Protein AF-A0AAW1VZR8-F1 (afdb_monomer)

InterPro domains:
  IPR000595 Cyclic nucleotide-binding domain [PS50042] (434-506)
  IPR000595 Cyclic nucleotide-binding domain [PS50042] (720-788)
  IPR000595 Cyclic nucleotide-binding domain [SM00100] (434-556)
  IPR000595 Cyclic nucleotide-binding domain [SM00100] (720-854)
  IPR000595 Cyclic nucleotide-binding domain [cd00038] (434-544)
  IPR000595 Cyclic nucleotide-binding domain [cd00038] (720-800)
  IPR014710 RmlC-like jelly roll fold [G3DSA:2.60.120.10] (432-549)
  IPR014710 RmlC-like jelly roll fold [G3DSA:2.60.120.10] (579-689)
  IPR014710 RmlC-like jelly roll fold [G3DSA:2.60.120.10] (719-844)
  IPR018490 Cyclic nucleotide-binding domain superfamily [SSF51206] (364-543)
  IPR018490 Cyclic nucleotide-binding domain superfamily [SSF51206] (718-804)

Mean predicted aligned error: 23.06 Å

pLDDT: mean 70.45, std 16.55, range [26.25, 95.12]

Foldseek 3Di:
DDDDDDDDDDDDDDDDPPDDPVVCQCLAPPHPNVVVLLVVLLVLLLQLLLLLLLLLLQWFADPVQQAIDGLVVSLVVSVVSNVVSLVSLVVVLVSLVVNVVVVDDPVPPPPDPPPVVVVVCVVDLNVLSVLLSPCLSSVLSVVVVVPLLDDPDPVVVVVSVVVSVVSSVSSVVVSVVSVVVNCVVVPVPHDPLVVVLVVLVSVLLSQLQNLLSVLLNVLVVQLLVQLLVQQDVVQVGDNSPRHPVPPDDDDPCVSSCVLRPLVVDDVVSPDSFQNSVVVVVSQSNDSDPVSSRVVSSVVSSVCLCVLLPPGGGDPDPVRVVSSNVSNVNSVVSVCVSVVSVVVSVVVVVVVVVVVVLVVVLVVLLVVVLVVLQVVCQLFLADPVCSVVLSVQVSVCVNVVHDDDSVVSLVSDDPVVNVNSVCRGQLNLQCVQPLRVPFDSVLSVVQSVQWHKDKDFAFDWPADAQDFLFKKKQWSAAWKWKWAPPPDDTDIDTDRDHSDIAPCVLLLQLQDPQRAPGHDGGRITITGRGMIIITMRGSVNVVVSSVVCVVRSNVSCSDDPPVVVVCVVLCLLLVQQCVQPVRVPFDPVLSSLQSSQKDWDDDAWWDADAFAFLFKKKAFSDFWKWWAAVPDPDTDTHRIDDSQLLVCLLDPVNPPGGDGHHTTIGDDDGPIMIMHGSVSNNVSCVVVVVRSDDDDDDDDDDPQVVQLVVQLVLLCVADPLSVQFDSVLSSLQSSQWDKDWAWAFDWPAAFQDFDFKKKAWADFFWKWKAAPVDRPDIDIDDHSYIDDVQLVCQLLVCLLPHDDDDPGHDTHRTIMHGHPDPGGITIMIMHGSVSVNVSCNVVVVRSNVVPDADAPPVRHHDADDVLVLQCPLPLCVPPDSVLSVVQVVQKDKDKAFQAWPFDADDDDDDFRDRFKKKFWQAAWKWKDAPVDDPTDIDGHSDIDDNQLSVAQDPVGDGDGDRITIGTPGMTMIIMHTSVNVVVSVVVVVVVVVVVVPPDDDD

Structure (mmCIF, N/CA/C/O backbone):
data_AF-A0AAW1VZR8-F1
#
_entry.id   AF-A0AAW1VZR8-F1
#
loop_
_atom_site.group_PDB
_atom_site.id
_atom_site.type_symbol
_atom_site.label_atom_id
_atom_site.label_alt_id
_atom_site.label_comp_id
_atom_site.label_asym_id
_atom_site.label_entity_id
_atom_site.label_seq_id
_atom_site.pdbx_PDB_ins_code
_atom_site.Cartn_x
_atom_site.Cartn_y
_atom_site.Cartn_z
_atom_site.occupancy
_atom_site.B_iso_or_equiv
_atom_site.auth_seq_id
_atom_site.auth_comp_id
_atom_site.auth_asym_id
_atom_site.auth_atom_id
_atom_site.pdbx_PDB_model_num
ATOM 1 N N . MET A 1 1 ? -50.979 17.673 -40.458 1.00 34.03 1 MET A N 1
ATOM 2 C CA . MET A 1 1 ? -51.634 18.376 -41.581 1.00 34.03 1 MET A CA 1
ATOM 3 C C . MET A 1 1 ? -51.469 19.856 -41.299 1.00 34.03 1 MET A C 1
ATOM 5 O O . MET A 1 1 ? -51.836 20.254 -40.210 1.00 34.03 1 MET A O 1
ATOM 9 N N . GLU A 1 2 ? -50.855 20.705 -42.107 1.00 30.83 2 GLU A N 1
ATOM 10 C CA . GLU A 1 2 ? -50.305 20.604 -43.457 1.00 30.83 2 GLU A CA 1
ATOM 11 C C . GLU A 1 2 ? -49.361 21.805 -43.643 1.00 30.83 2 GLU A C 1
ATOM 13 O O . GLU A 1 2 ? -49.568 22.865 -43.055 1.00 30.83 2 GLU A O 1
ATOM 18 N N . ASN A 1 3 ? -48.310 21.601 -44.434 1.00 33.16 3 ASN A N 1
ATOM 19 C CA . ASN A 1 3 ? -47.405 22.632 -44.934 1.00 33.16 3 ASN A CA 1
ATOM 20 C C . ASN A 1 3 ? -48.135 23.608 -45.865 1.00 33.16 3 ASN A C 1
ATOM 22 O O . ASN A 1 3 ? -48.926 23.165 -46.692 1.00 33.16 3 ASN A O 1
ATOM 26 N N . SER A 1 4 ? -47.670 24.857 -45.921 1.00 28.09 4 SER A N 1
ATOM 27 C CA . SER A 1 4 ? -47.481 25.529 -47.214 1.00 28.09 4 SER A CA 1
ATOM 28 C C . SER A 1 4 ? -46.438 26.641 -47.109 1.00 28.09 4 SER A C 1
ATOM 30 O O . SER A 1 4 ? -46.613 27.627 -46.398 1.00 28.09 4 SER A O 1
ATOM 32 N N . ASN A 1 5 ? -45.345 26.418 -47.834 1.00 30.81 5 ASN A N 1
ATOM 33 C CA . ASN A 1 5 ? -44.202 27.294 -48.035 1.00 30.81 5 ASN A CA 1
ATOM 34 C C . ASN A 1 5 ? -44.531 28.535 -48.888 1.00 30.81 5 ASN A C 1
ATOM 36 O O . ASN A 1 5 ? -45.419 28.485 -49.735 1.00 30.81 5 ASN A O 1
ATOM 40 N N . ALA A 1 6 ? -43.632 29.524 -48.787 1.00 30.83 6 ALA A N 1
ATOM 41 C CA . ALA A 1 6 ? -42.816 30.062 -49.892 1.00 30.83 6 ALA A CA 1
ATOM 42 C C . ALA A 1 6 ? -42.961 31.556 -50.244 1.00 30.83 6 ALA A C 1
ATOM 44 O O . ALA A 1 6 ? -44.050 32.118 -50.255 1.00 30.83 6 ALA A O 1
ATOM 45 N N . VAL A 1 7 ? -41.804 32.070 -50.709 1.00 32.12 7 VAL A N 1
ATOM 46 C CA . VAL A 1 7 ? -41.515 33.281 -51.511 1.00 32.12 7 VAL A CA 1
ATOM 47 C C . VAL A 1 7 ? -41.115 34.511 -50.670 1.00 32.12 7 VAL A C 1
ATOM 49 O O . VAL A 1 7 ? -41.902 34.988 -49.870 1.00 32.12 7 VAL A O 1
ATOM 52 N N . ALA A 1 8 ? -39.926 35.121 -50.788 1.00 29.78 8 ALA A N 1
ATOM 53 C CA . ALA A 1 8 ? -38.744 34.917 -51.637 1.00 29.78 8 ALA A CA 1
ATOM 54 C C . ALA A 1 8 ? -37.544 35.711 -51.074 1.00 29.78 8 ALA A C 1
ATOM 56 O O . ALA A 1 8 ? -37.747 36.746 -50.445 1.00 29.78 8 ALA A O 1
ATOM 57 N N . ALA A 1 9 ? -36.318 35.266 -51.377 1.00 28.89 9 ALA A N 1
ATOM 58 C CA . ALA A 1 9 ? -35.322 36.040 -52.136 1.00 28.89 9 ALA A CA 1
ATOM 59 C C . ALA A 1 9 ? -33.967 35.305 -52.147 1.00 28.89 9 ALA A C 1
ATOM 61 O O . ALA A 1 9 ? -33.269 35.229 -51.138 1.00 28.89 9 ALA A O 1
ATOM 62 N N . ASP A 1 10 ? -33.632 34.768 -53.320 1.00 35.25 10 ASP A N 1
ATOM 63 C CA . ASP A 1 10 ? -32.289 34.368 -53.745 1.00 35.25 10 ASP A CA 1
ATOM 64 C C . ASP A 1 10 ? -31.290 35.534 -53.646 1.00 35.25 10 ASP A C 1
ATOM 66 O O . ASP A 1 10 ? -31.680 36.686 -53.830 1.00 35.25 10 ASP A O 1
ATOM 70 N N . VAL A 1 11 ? -29.997 35.223 -53.462 1.00 32.16 11 VAL A N 1
ATOM 71 C CA . VAL A 1 11 ? -28.903 35.592 -54.392 1.00 32.16 11 VAL A CA 1
ATOM 72 C C . VAL A 1 11 ? -27.517 35.244 -53.799 1.00 32.16 11 VAL A C 1
ATOM 74 O O . VAL A 1 11 ? -27.182 35.587 -52.669 1.00 32.16 11 VAL A O 1
ATOM 77 N N . HIS A 1 12 ? -26.696 34.620 -54.657 1.00 30.38 12 HIS A N 1
ATOM 78 C CA . HIS A 1 12 ? -25.251 34.335 -54.585 1.00 30.38 12 HIS A CA 1
ATOM 79 C C . HIS A 1 12 ? -24.745 33.054 -53.897 1.00 30.38 12 HIS A C 1
ATOM 81 O O . HIS A 1 12 ? -24.061 33.058 -52.876 1.00 30.38 12 HIS A O 1
ATOM 87 N N . ASN A 1 13 ? -24.900 31.955 -54.643 1.00 32.25 13 ASN A N 1
ATOM 88 C CA . ASN A 1 13 ? -23.915 30.877 -54.717 1.00 32.25 13 ASN A CA 1
ATOM 89 C C . ASN A 1 13 ? -22.553 31.418 -55.205 1.00 32.25 13 ASN A C 1
ATOM 91 O O . ASN A 1 13 ? -22.407 31.799 -56.366 1.00 32.25 13 ASN A O 1
ATOM 95 N N . SER A 1 14 ? -21.537 31.383 -54.340 1.00 29.50 14 SER A N 1
ATOM 96 C CA . SER A 1 14 ? -20.144 31.221 -54.766 1.00 29.50 14 SER A CA 1
ATOM 97 C C . SER A 1 14 ? -19.570 30.020 -54.024 1.00 29.50 14 SER A C 1
ATOM 99 O O . SER A 1 14 ? -19.666 29.914 -52.803 1.00 29.50 14 SER A O 1
ATOM 101 N N . SER A 1 15 ? -19.057 29.076 -54.802 1.00 34.62 15 SER A N 1
ATOM 102 C CA . SER A 1 15 ? -18.548 27.768 -54.410 1.00 34.62 15 SER A CA 1
ATOM 103 C C . SER A 1 15 ? -17.561 27.831 -53.239 1.00 34.62 15 SER A C 1
ATOM 105 O O . SER A 1 15 ? -16.357 28.029 -53.425 1.00 34.62 15 SER A O 1
ATOM 107 N N . THR A 1 16 ? -18.048 27.603 -52.023 1.00 33.75 16 THR A N 1
ATOM 108 C CA . THR A 1 16 ? -17.224 27.106 -50.927 1.00 33.75 16 THR A CA 1
ATOM 109 C C . THR A 1 16 ? -17.021 25.618 -51.183 1.00 33.75 16 THR A C 1
ATOM 111 O O . THR A 1 16 ? -17.922 24.809 -50.995 1.00 33.75 16 THR A O 1
ATOM 114 N N . THR A 1 17 ? -15.837 25.227 -51.653 1.00 37.62 17 THR A N 1
ATOM 115 C CA . THR A 1 17 ? -15.412 23.822 -51.622 1.00 37.62 17 THR A CA 1
ATOM 116 C C . THR A 1 17 ? -15.298 23.398 -50.158 1.00 37.62 17 THR A C 1
ATOM 118 O O . THR A 1 17 ? -14.231 23.477 -49.548 1.00 37.62 17 THR A O 1
ATOM 121 N N . SER A 1 18 ? -16.423 23.032 -49.546 1.00 47.91 18 SER A N 1
ATOM 122 C CA . SER A 1 18 ? -16.457 22.417 -48.230 1.00 47.91 18 SER A CA 1
ATOM 123 C C . SER A 1 18 ? -15.965 20.985 -48.383 1.00 47.91 18 SER A C 1
ATOM 125 O O . SER A 1 18 ? -16.643 20.143 -48.969 1.00 47.91 18 SER A O 1
ATOM 127 N N . TRP A 1 19 ? -14.755 20.736 -47.892 1.00 50.22 19 TRP A N 1
ATOM 128 C CA . TRP A 1 19 ? -14.135 19.415 -47.873 1.00 50.22 19 TRP A CA 1
ATOM 129 C C . TRP A 1 19 ? -15.021 18.379 -47.158 1.00 50.22 19 TRP A C 1
ATOM 131 O O . TRP A 1 19 ? -15.746 18.748 -46.226 1.00 50.22 19 TRP A O 1
ATOM 141 N N . PRO A 1 20 ? -14.965 17.098 -47.574 1.00 54.22 20 PRO A N 1
ATOM 142 C CA . PRO A 1 20 ? -15.845 16.049 -47.069 1.00 54.22 20 PRO A CA 1
ATOM 143 C C . PRO A 1 20 ? -15.761 15.919 -45.544 1.00 54.22 20 PRO A C 1
ATOM 145 O O . PRO A 1 20 ? -14.679 15.944 -44.955 1.00 54.22 20 PRO A O 1
ATOM 148 N N . THR A 1 21 ? -16.919 15.751 -44.907 1.00 55.41 21 THR A N 1
ATOM 149 C CA . THR A 1 21 ? -17.132 15.700 -43.449 1.00 55.41 21 THR A CA 1
ATOM 150 C C . THR A 1 21 ? -16.195 14.713 -42.743 1.00 55.41 21 THR A C 1
ATOM 152 O O . THR A 1 21 ? -15.630 15.044 -41.702 1.00 55.41 21 THR A O 1
ATOM 155 N N . ASN A 1 22 ? -15.913 13.572 -43.381 1.00 58.91 22 ASN A N 1
ATOM 156 C CA . ASN A 1 22 ? -15.004 12.527 -42.889 1.00 58.91 22 ASN A CA 1
ATOM 157 C C . ASN A 1 22 ? -13.574 13.035 -42.628 1.00 58.91 22 ASN A C 1
ATOM 159 O O . ASN A 1 22 ? -12.883 12.556 -41.733 1.00 58.91 22 ASN A O 1
ATOM 163 N N . MET A 1 23 ? -13.109 14.020 -43.400 1.00 60.16 23 MET A N 1
ATOM 164 C CA . MET A 1 23 ? -11.743 14.536 -43.307 1.00 60.16 23 MET A CA 1
ATOM 165 C C . MET A 1 23 ? -11.585 15.568 -42.180 1.00 60.16 23 MET A C 1
ATOM 167 O O . MET A 1 23 ? -10.492 15.744 -41.649 1.00 60.16 23 MET A O 1
ATOM 171 N N . LYS A 1 24 ? -12.675 16.232 -41.771 1.00 61.75 24 LYS A N 1
ATOM 172 C CA . LYS A 1 24 ? -12.692 17.082 -40.568 1.00 61.75 24 LYS A CA 1
ATOM 173 C C . LYS A 1 24 ? -12.657 16.252 -39.287 1.00 61.75 24 LYS A C 1
ATOM 175 O O . LYS A 1 24 ? -11.951 16.631 -38.363 1.00 61.75 24 LYS A O 1
ATOM 180 N N . GLU A 1 25 ? -13.368 15.129 -39.257 1.00 62.94 25 GLU A N 1
ATOM 181 C CA . GLU A 1 25 ? -13.402 14.222 -38.103 1.00 62.94 25 GLU A CA 1
ATOM 182 C C . GLU A 1 25 ? -12.061 13.495 -37.901 1.00 62.94 25 GLU A C 1
ATOM 184 O O . GLU A 1 25 ? -11.577 13.368 -36.778 1.00 62.94 25 GLU A O 1
ATOM 189 N N . LEU A 1 26 ? -11.397 13.104 -38.997 1.00 63.12 26 LEU A N 1
ATOM 190 C CA . LEU A 1 26 ? -10.086 12.450 -38.952 1.00 63.12 26 LEU A CA 1
ATOM 191 C C . LEU A 1 26 ? -8.970 13.366 -38.414 1.00 63.12 26 LEU A C 1
ATOM 193 O O . LEU A 1 26 ? -8.056 12.890 -37.748 1.00 63.12 26 LEU A O 1
ATOM 197 N N . VAL A 1 27 ? -9.024 14.673 -38.695 1.00 63.81 27 VAL A N 1
ATOM 198 C CA . VAL A 1 27 ? -7.948 15.630 -38.360 1.00 63.81 27 VAL A CA 1
ATOM 199 C C . VAL A 1 27 ? -8.321 16.548 -37.185 1.00 63.81 27 VAL A C 1
ATOM 201 O O . VAL A 1 27 ? -7.619 17.522 -36.901 1.00 63.81 27 VAL A O 1
ATOM 204 N N . ASP A 1 28 ? -9.400 16.233 -36.462 1.00 65.62 28 ASP A N 1
ATOM 205 C CA . ASP A 1 28 ? -9.748 16.935 -35.228 1.00 65.62 28 ASP A CA 1
ATOM 206 C C . ASP A 1 28 ? -8.616 16.753 -34.193 1.00 65.62 28 ASP A C 1
ATOM 208 O O . ASP A 1 28 ? -8.335 15.622 -33.778 1.00 65.62 28 ASP A O 1
ATOM 212 N N . PRO A 1 29 ? -7.950 17.834 -33.736 1.00 61.06 29 PRO A N 1
ATOM 213 C CA . PRO A 1 29 ? -6.903 17.744 -32.719 1.00 61.06 29 PRO A CA 1
ATOM 214 C C . PRO A 1 29 ? -7.406 17.214 -31.367 1.00 61.06 29 PRO A C 1
ATOM 216 O O . PRO A 1 29 ? -6.585 16.782 -30.554 1.00 61.06 29 PRO A O 1
ATOM 219 N N . LYS A 1 30 ? -8.722 17.244 -31.113 1.00 61.81 30 LYS A N 1
ATOM 220 C CA . LYS A 1 30 ? -9.366 16.636 -29.936 1.00 61.81 30 LYS A CA 1
ATOM 221 C C . LYS A 1 30 ? -9.884 15.216 -30.200 1.00 61.81 30 LYS A C 1
ATOM 223 O O . LYS A 1 30 ? -10.290 14.543 -29.254 1.00 61.81 30 LYS A O 1
ATOM 228 N N . GLY A 1 31 ? -9.851 14.758 -31.450 1.00 68.50 31 GLY A N 1
ATOM 229 C CA . GLY A 1 31 ? -10.267 13.420 -31.849 1.00 68.50 31 GLY A CA 1
ATOM 230 C C . GLY A 1 31 ? -9.248 12.330 -31.473 1.00 68.50 31 GLY A C 1
ATOM 231 O O . GLY A 1 31 ? -8.066 12.609 -31.251 1.00 68.50 31 GLY A O 1
ATOM 232 N N . PRO A 1 32 ? -9.664 11.050 -31.438 1.00 74.88 32 PRO A N 1
ATOM 233 C CA . PRO A 1 32 ? -8.808 9.927 -31.038 1.00 74.88 32 PRO A CA 1
ATOM 234 C C . PRO A 1 32 ? -7.734 9.554 -32.078 1.00 74.88 32 PRO A C 1
ATOM 236 O O . PRO A 1 32 ? -6.823 8.783 -31.767 1.00 74.88 32 PRO A O 1
ATOM 239 N N . PHE A 1 33 ? -7.831 10.064 -33.311 1.00 80.56 33 PHE A N 1
ATOM 240 C CA . PHE A 1 33 ? -6.929 9.712 -34.410 1.00 80.56 33 PHE A CA 1
ATOM 241 C C . PHE A 1 33 ? -5.548 10.366 -34.281 1.00 80.56 33 PHE A C 1
ATOM 243 O O . PHE A 1 33 ? -4.539 9.668 -34.353 1.00 80.56 33 PHE A O 1
ATOM 250 N N . ILE A 1 34 ? -5.479 11.680 -34.037 1.00 78.06 34 ILE A N 1
ATOM 251 C CA . ILE A 1 34 ? -4.213 12.433 -34.002 1.00 78.06 34 ILE A CA 1
ATOM 252 C C . ILE A 1 34 ? -3.221 11.895 -32.950 1.00 78.06 34 ILE A C 1
ATOM 254 O O . ILE A 1 34 ? -2.045 11.728 -33.283 1.00 78.06 34 ILE A O 1
ATOM 258 N N . PRO A 1 35 ? -3.630 11.553 -31.709 1.00 76.69 35 PRO A N 1
ATOM 259 C CA . PRO A 1 35 ? -2.732 10.920 -30.742 1.00 76.69 35 PRO A CA 1
ATOM 260 C C . PRO A 1 35 ? -2.163 9.579 -31.228 1.00 76.69 35 PRO A C 1
ATOM 262 O O . PRO A 1 35 ? -0.962 9.349 -31.094 1.00 76.69 35 PRO A O 1
ATOM 265 N N . LYS A 1 36 ? -2.991 8.724 -31.846 1.00 81.50 36 LYS A N 1
ATOM 266 C CA . LYS A 1 36 ? -2.551 7.436 -32.413 1.00 81.50 36 LYS A CA 1
ATOM 267 C C . LYS A 1 36 ? -1.612 7.637 -33.603 1.00 81.50 36 LYS A C 1
ATOM 269 O O . LYS A 1 36 ? -0.575 6.983 -33.678 1.00 81.50 36 LYS A O 1
ATOM 274 N N . TRP A 1 37 ? -1.933 8.577 -34.492 1.00 85.50 37 TRP A N 1
ATOM 275 C CA . TRP A 1 37 ? -1.085 8.939 -35.626 1.00 85.50 37 TRP A CA 1
ATOM 276 C C . TRP A 1 37 ? 0.295 9.425 -35.176 1.00 85.50 37 TRP A C 1
ATOM 278 O O . TRP A 1 37 ? 1.292 9.004 -35.748 1.00 85.50 37 TRP A O 1
ATOM 288 N N . ASN A 1 38 ? 0.387 10.236 -34.118 1.00 82.38 38 ASN A N 1
ATOM 289 C CA . ASN A 1 38 ? 1.678 10.701 -33.598 1.00 82.38 38 ASN A CA 1
ATOM 290 C C . ASN A 1 38 ? 2.590 9.543 -33.152 1.00 82.38 38 ASN A C 1
ATOM 292 O O . ASN A 1 38 ? 3.803 9.622 -33.338 1.00 82.38 38 ASN A O 1
ATOM 296 N N . VAL A 1 39 ? 2.024 8.462 -32.599 1.00 82.56 39 VAL A N 1
ATOM 297 C CA . VAL A 1 39 ? 2.783 7.248 -32.245 1.00 82.56 39 VAL A CA 1
ATOM 298 C C . VAL A 1 39 ? 3.240 6.511 -33.503 1.00 82.56 39 VAL A C 1
ATOM 300 O O . VAL A 1 39 ? 4.419 6.180 -33.619 1.00 82.56 39 VAL A O 1
ATOM 303 N N . VAL A 1 40 ? 2.342 6.306 -34.472 1.00 86.69 40 VAL A N 1
ATOM 304 C CA . VAL A 1 40 ? 2.679 5.681 -35.766 1.00 86.69 40 VAL A CA 1
ATOM 305 C C . VAL A 1 40 ? 3.770 6.475 -36.487 1.00 86.69 40 VAL A C 1
ATOM 307 O O . VAL A 1 40 ? 4.735 5.899 -36.982 1.00 86.69 40 VAL A O 1
ATOM 310 N N . PHE A 1 41 ? 3.667 7.802 -36.486 1.00 88.06 41 PHE A N 1
ATOM 311 C CA . PHE A 1 41 ? 4.651 8.697 -37.075 1.00 88.06 41 PHE A CA 1
ATOM 312 C C . PHE A 1 41 ? 6.000 8.630 -36.352 1.00 88.06 41 PHE A C 1
ATOM 314 O O . PHE A 1 41 ? 7.034 8.589 -37.014 1.00 88.06 41 PHE A O 1
ATOM 321 N N . LEU A 1 42 ? 6.021 8.557 -35.015 1.00 86.19 42 LEU A N 1
ATOM 322 C CA . LEU A 1 42 ? 7.261 8.368 -34.254 1.00 86.19 42 LEU A CA 1
ATOM 323 C C . LEU A 1 42 ? 7.951 7.051 -34.634 1.00 86.19 42 LEU A C 1
ATOM 325 O O . LEU A 1 42 ? 9.156 7.043 -34.882 1.00 86.19 42 LEU A O 1
ATOM 329 N N . VAL A 1 43 ? 7.193 5.957 -34.733 1.00 85.56 43 VAL A N 1
ATOM 330 C CA . VAL A 1 43 ? 7.713 4.655 -35.175 1.00 85.56 43 VAL A CA 1
ATOM 331 C C . VAL A 1 43 ? 8.248 4.744 -36.607 1.00 85.56 43 VAL A C 1
ATOM 333 O O . VAL A 1 43 ? 9.364 4.298 -36.867 1.00 85.56 43 VAL A O 1
ATOM 336 N N . ALA A 1 44 ? 7.525 5.397 -37.520 1.00 89.62 44 ALA A N 1
ATOM 337 C CA . ALA A 1 44 ? 7.989 5.627 -38.889 1.00 89.62 44 ALA A CA 1
ATOM 338 C C . ALA A 1 44 ? 9.285 6.461 -38.944 1.00 89.62 44 ALA A C 1
ATOM 340 O O . ALA A 1 44 ? 10.179 6.143 -39.728 1.00 89.62 44 ALA A O 1
ATOM 341 N N . CYS A 1 45 ? 9.436 7.478 -38.085 1.00 87.31 45 CYS A N 1
ATOM 342 C CA . CYS A 1 45 ? 10.682 8.242 -37.953 1.00 87.31 45 CYS A CA 1
ATOM 343 C C . CYS A 1 45 ? 11.852 7.347 -37.516 1.00 87.31 45 CYS A C 1
ATOM 345 O O . CYS A 1 45 ? 12.934 7.437 -38.093 1.00 87.31 45 CYS A O 1
ATOM 347 N N . LEU A 1 46 ? 11.638 6.473 -36.522 1.00 86.75 46 LEU A N 1
ATOM 348 C CA . LEU A 1 46 ? 12.660 5.539 -36.030 1.00 86.75 46 LEU A CA 1
ATOM 349 C C . LEU A 1 46 ? 13.103 4.564 -37.130 1.00 86.75 46 LEU A C 1
ATOM 351 O O . LEU A 1 46 ? 14.302 4.377 -37.334 1.00 86.75 46 LEU A O 1
ATOM 355 N N . PHE A 1 47 ? 12.150 4.001 -37.880 1.00 87.25 47 PHE A N 1
ATOM 356 C CA . PHE A 1 47 ? 12.450 3.146 -39.031 1.00 87.25 47 PHE A CA 1
ATOM 357 C C . PHE A 1 47 ? 13.184 3.902 -40.141 1.00 87.25 47 PHE A C 1
ATOM 359 O O . PHE A 1 47 ? 14.140 3.373 -40.695 1.00 87.25 47 PHE A O 1
ATOM 366 N N . SER A 1 48 ? 12.790 5.141 -40.444 1.00 86.75 48 SER A N 1
ATOM 367 C CA . SER A 1 48 ? 13.442 5.958 -41.478 1.00 86.75 48 SER A CA 1
ATOM 368 C C . SER A 1 48 ? 14.941 6.110 -41.222 1.00 86.75 48 SER A C 1
ATOM 370 O O . SER A 1 48 ? 15.763 5.860 -42.099 1.00 86.75 48 SER A O 1
ATOM 372 N N . VAL A 1 49 ? 15.292 6.441 -39.981 1.00 85.94 49 VAL A N 1
ATOM 373 C CA . VAL A 1 49 ? 16.676 6.659 -39.559 1.00 85.94 49 VAL A CA 1
ATOM 374 C C . VAL A 1 49 ? 17.475 5.346 -39.540 1.00 85.94 49 VAL A C 1
ATOM 376 O O . VAL A 1 49 ? 18.644 5.337 -39.910 1.00 85.94 49 VAL A O 1
ATOM 379 N N . LEU A 1 50 ? 16.843 4.217 -39.202 1.00 87.88 50 LEU A N 1
ATOM 380 C CA . LEU A 1 50 ? 17.465 2.888 -39.282 1.00 87.88 50 LEU A CA 1
ATOM 381 C C . LEU A 1 50 ? 17.764 2.444 -40.726 1.00 87.88 50 LEU A C 1
ATOM 383 O O . LEU A 1 50 ? 18.724 1.715 -40.950 1.00 87.88 50 LEU A O 1
ATOM 387 N N . LEU A 1 51 ? 16.944 2.854 -41.696 1.00 86.88 51 LEU A N 1
ATOM 388 C CA . LEU A 1 51 ? 17.039 2.419 -43.095 1.00 86.88 51 LEU A CA 1
ATOM 389 C C . LEU A 1 51 ? 18.048 3.225 -43.921 1.00 86.88 51 LEU A C 1
ATOM 391 O O . LEU A 1 51 ? 18.589 2.718 -44.901 1.00 86.88 51 LEU A O 1
ATOM 395 N N . ASP A 1 52 ? 18.333 4.467 -43.541 1.00 82.75 52 ASP A N 1
ATOM 396 C CA . ASP A 1 52 ? 19.236 5.355 -44.282 1.00 82.75 52 ASP A CA 1
ATOM 397 C C . ASP A 1 52 ? 20.643 4.796 -44.552 1.00 82.75 52 ASP A C 1
ATOM 399 O O . ASP A 1 52 ? 21.154 4.985 -45.662 1.00 82.75 52 ASP A O 1
ATOM 403 N N . PRO A 1 53 ? 21.290 4.068 -43.624 1.00 86.69 53 PRO A N 1
ATOM 404 C CA . PRO A 1 53 ? 22.603 3.497 -43.893 1.00 86.69 53 PRO A CA 1
ATOM 405 C C . PRO A 1 53 ? 22.594 2.402 -44.969 1.00 86.69 53 PRO A C 1
ATOM 407 O O . PRO A 1 53 ? 23.659 2.038 -45.461 1.00 86.69 53 PRO A O 1
ATOM 410 N N . PHE A 1 54 ? 21.429 1.901 -45.406 1.00 86.62 54 PHE A N 1
ATOM 411 C CA . PHE A 1 54 ? 21.341 0.906 -46.484 1.00 86.62 54 PHE A CA 1
ATOM 412 C C . PHE A 1 54 ? 21.964 1.436 -47.775 1.00 86.62 54 PHE A C 1
ATOM 414 O O . PHE A 1 54 ? 22.621 0.684 -48.495 1.00 86.62 54 PHE A O 1
ATOM 421 N N . PHE A 1 55 ? 21.842 2.742 -48.035 1.00 84.19 55 PHE A N 1
ATOM 422 C CA . PHE A 1 55 ? 22.442 3.366 -49.211 1.00 84.19 55 PHE A CA 1
ATOM 423 C C . PHE A 1 55 ? 23.980 3.298 -49.217 1.00 84.19 55 PHE A C 1
ATOM 425 O O . PHE A 1 55 ? 24.588 3.312 -50.289 1.00 84.19 55 PHE A O 1
ATOM 432 N N . LEU A 1 56 ? 24.611 3.180 -48.044 1.00 86.00 56 LEU A N 1
ATOM 433 C CA . LEU A 1 56 ? 26.064 3.055 -47.899 1.00 86.00 56 LEU A CA 1
ATOM 434 C C . LEU A 1 56 ? 26.573 1.639 -48.226 1.00 86.00 56 LEU A C 1
ATOM 436 O O . LEU A 1 56 ? 27.738 1.494 -48.583 1.00 86.00 56 LEU A O 1
ATOM 440 N N . TYR A 1 57 ? 25.705 0.620 -48.178 1.00 89.00 57 TYR A N 1
ATOM 441 C CA . TYR A 1 57 ? 26.027 -0.785 -48.489 1.00 89.00 57 TYR A CA 1
ATOM 442 C C . TYR A 1 57 ? 25.786 -1.187 -49.956 1.00 89.00 57 TYR A C 1
ATOM 444 O O . TYR A 1 57 ? 26.139 -2.299 -50.360 1.00 89.00 57 TYR A O 1
ATOM 452 N N . ILE A 1 58 ? 25.203 -0.288 -50.760 1.00 87.25 58 ILE A N 1
ATOM 453 C CA . ILE A 1 58 ? 24.948 -0.493 -52.196 1.00 87.25 58 ILE A CA 1
ATOM 454 C C . ILE A 1 58 ? 26.214 -0.792 -53.021 1.00 87.25 58 ILE A C 1
ATOM 456 O O . ILE A 1 58 ? 26.116 -1.627 -53.924 1.00 87.25 58 ILE A O 1
ATOM 460 N N . PRO A 1 59 ? 27.379 -0.145 -52.812 1.00 85.44 59 PRO A N 1
ATOM 461 C CA . PRO A 1 59 ? 28.530 -0.433 -53.648 1.00 85.44 59 PRO A CA 1
ATOM 462 C C . PRO A 1 59 ? 29.111 -1.795 -53.292 1.00 85.44 59 PRO A C 1
ATOM 464 O O . PRO A 1 59 ? 29.308 -2.123 -52.120 1.00 85.44 59 PRO A O 1
ATOM 467 N N . VAL A 1 60 ? 29.423 -2.563 -54.324 1.00 88.19 60 VAL A N 1
ATOM 468 C CA . VAL A 1 60 ? 30.028 -3.887 -54.221 1.00 88.19 60 VAL A CA 1
ATOM 469 C C . VAL A 1 60 ? 31.248 -3.921 -55.118 1.00 88.19 60 VAL A C 1
ATOM 471 O O . VAL A 1 60 ? 31.230 -3.425 -56.247 1.00 88.19 60 VAL A O 1
ATOM 474 N N . ILE A 1 61 ? 32.315 -4.511 -54.611 1.00 87.31 61 ILE A N 1
ATOM 475 C CA . ILE A 1 61 ? 33.538 -4.729 -55.364 1.00 87.31 61 ILE A CA 1
ATOM 476 C C . ILE A 1 61 ? 33.409 -6.028 -56.141 1.00 87.31 61 ILE A C 1
ATOM 478 O O . ILE A 1 61 ? 33.032 -7.060 -55.603 1.00 87.31 61 ILE A O 1
ATOM 482 N N . ASN A 1 62 ? 33.713 -5.983 -57.430 1.00 84.31 62 ASN A N 1
ATOM 483 C CA . ASN A 1 62 ? 34.034 -7.192 -58.160 1.00 84.31 62 ASN A CA 1
ATOM 484 C C . ASN A 1 62 ? 35.551 -7.365 -58.110 1.00 84.31 62 ASN A C 1
ATOM 486 O O . ASN A 1 62 ? 36.272 -6.559 -58.706 1.00 84.31 62 ASN A O 1
ATOM 490 N N . ASP A 1 63 ? 36.010 -8.368 -57.363 1.00 78.19 63 ASP A N 1
ATOM 491 C CA . ASP A 1 63 ? 37.437 -8.609 -57.185 1.00 78.19 63 ASP A CA 1
ATOM 492 C C . ASP A 1 63 ? 38.074 -9.152 -58.470 1.00 78.19 63 ASP A C 1
ATOM 494 O O . ASP A 1 63 ? 39.089 -8.619 -58.904 1.00 78.19 63 ASP A O 1
ATOM 498 N N . ASP A 1 64 ? 37.410 -10.071 -59.179 1.00 76.94 64 ASP A N 1
ATOM 499 C CA . ASP A 1 64 ? 37.932 -10.713 -60.398 1.00 76.94 64 ASP A CA 1
ATOM 500 C C . ASP A 1 64 ? 38.354 -9.715 -61.478 1.00 76.94 64 ASP A C 1
ATOM 502 O O . ASP A 1 64 ? 39.324 -9.925 -62.200 1.00 76.94 64 ASP A O 1
ATOM 506 N N . ILE A 1 65 ? 37.608 -8.615 -61.600 1.00 76.50 65 ILE A N 1
ATOM 507 C CA . ILE A 1 65 ? 37.845 -7.567 -62.597 1.00 76.50 65 ILE A CA 1
ATOM 508 C C . ILE A 1 65 ? 38.164 -6.207 -61.969 1.00 76.50 65 ILE A C 1
ATOM 510 O O . ILE A 1 65 ? 38.169 -5.211 -62.691 1.00 76.50 65 ILE A O 1
ATOM 514 N N . LYS A 1 66 ? 38.445 -6.150 -60.656 1.00 79.06 66 LYS A N 1
ATOM 515 C CA . LYS A 1 66 ? 38.810 -4.959 -59.851 1.00 79.06 66 LYS A CA 1
ATOM 516 C C . LYS A 1 66 ? 37.999 -3.707 -60.201 1.00 79.06 66 LYS A C 1
ATOM 518 O O . LYS A 1 66 ? 38.547 -2.662 -60.569 1.00 79.06 66 LYS A O 1
ATOM 523 N N . CYS A 1 67 ? 36.676 -3.813 -60.183 1.00 80.00 67 CYS A N 1
ATOM 524 C CA . CYS A 1 67 ? 35.776 -2.698 -60.488 1.00 80.00 67 CYS A CA 1
ATOM 525 C C . CYS A 1 67 ? 34.656 -2.580 -59.460 1.00 80.00 67 CYS A C 1
ATOM 527 O O . CYS A 1 67 ? 34.333 -3.527 -58.744 1.00 80.00 67 CYS A O 1
ATOM 529 N N . VAL A 1 68 ? 34.051 -1.396 -59.393 1.00 82.69 68 VAL A N 1
ATOM 530 C CA . VAL A 1 68 ? 32.906 -1.129 -58.521 1.00 82.69 68 VAL A CA 1
ATOM 531 C C . VAL A 1 68 ? 31.612 -1.354 -59.304 1.00 82.69 68 VAL A C 1
ATOM 533 O O . VAL A 1 68 ? 31.418 -0.789 -60.386 1.00 82.69 68 VAL A O 1
ATOM 536 N N . ARG A 1 69 ? 30.713 -2.166 -58.744 1.00 83.56 69 ARG A N 1
ATOM 537 C CA . ARG A 1 69 ? 29.328 -2.359 -59.201 1.00 83.56 69 ARG A CA 1
ATOM 538 C C . ARG A 1 69 ? 28.342 -1.924 -58.119 1.00 83.56 69 ARG A C 1
ATOM 540 O O . ARG A 1 69 ? 28.715 -1.739 -56.963 1.00 83.56 69 ARG A O 1
ATOM 547 N N . LEU A 1 70 ? 27.080 -1.756 -58.499 1.00 84.12 70 LEU A N 1
ATOM 548 C CA . LEU A 1 70 ? 25.993 -1.464 -57.566 1.00 84.12 70 LEU A CA 1
ATOM 549 C C . LEU A 1 70 ? 25.150 -2.718 -57.364 1.00 84.12 70 LEU A C 1
ATOM 551 O O . LEU A 1 70 ? 24.860 -3.435 -58.318 1.00 84.12 70 LEU A O 1
ATOM 555 N N . ASP A 1 71 ? 24.762 -2.971 -56.122 1.00 87.44 71 ASP A N 1
ATOM 556 C CA . ASP A 1 71 ? 23.789 -4.001 -55.782 1.00 87.44 71 ASP A CA 1
ATOM 557 C C . ASP A 1 71 ? 22.379 -3.498 -56.125 1.00 87.44 71 ASP A C 1
ATOM 559 O O . ASP A 1 71 ? 21.793 -2.697 -55.390 1.00 87.44 71 ASP A O 1
ATOM 563 N N . ASP A 1 72 ? 21.849 -3.918 -57.277 1.00 84.81 72 ASP A N 1
ATOM 564 C CA . ASP A 1 72 ? 20.547 -3.454 -57.770 1.00 84.81 72 ASP A CA 1
ATOM 565 C C . ASP A 1 72 ? 19.386 -3.872 -56.860 1.00 84.81 72 ASP A C 1
ATOM 567 O O . ASP A 1 72 ? 18.453 -3.090 -56.664 1.00 84.81 72 ASP A O 1
ATOM 571 N N . ASN A 1 73 ? 19.466 -5.049 -56.232 1.00 89.12 73 ASN A N 1
ATOM 572 C CA . ASN A 1 73 ? 18.437 -5.524 -55.307 1.00 89.12 73 ASN A CA 1
ATOM 573 C C . ASN A 1 73 ? 18.382 -4.637 -54.062 1.00 89.12 73 ASN A C 1
ATOM 575 O O . ASN A 1 73 ? 17.313 -4.147 -53.686 1.00 89.12 73 ASN A O 1
ATOM 579 N N . LEU A 1 74 ? 19.541 -4.373 -53.452 1.00 88.19 74 LEU A N 1
ATOM 580 C CA . LEU A 1 74 ? 19.629 -3.504 -52.281 1.00 88.19 74 LEU A CA 1
ATOM 581 C C . LEU A 1 74 ? 19.270 -2.053 -52.621 1.00 88.19 74 LEU A C 1
ATOM 583 O O . LEU A 1 74 ? 18.602 -1.384 -51.835 1.00 88.19 74 LEU A O 1
ATOM 587 N N . LYS A 1 75 ? 19.659 -1.569 -53.804 1.00 86.31 75 LYS A N 1
ATOM 588 C CA . LYS A 1 75 ? 19.303 -0.237 -54.309 1.00 86.31 75 LYS A CA 1
ATOM 589 C C . LYS A 1 75 ? 17.792 -0.073 -54.467 1.00 86.31 75 LYS A C 1
ATOM 591 O O . LYS A 1 75 ? 17.250 0.925 -53.995 1.00 86.31 75 LYS A O 1
ATOM 596 N N . ILE A 1 76 ? 17.112 -1.024 -55.111 1.00 87.00 76 ILE A N 1
ATOM 597 C CA . ILE A 1 76 ? 15.650 -0.991 -55.273 1.00 87.00 76 ILE A CA 1
ATOM 598 C C . ILE A 1 76 ? 14.979 -1.045 -53.899 1.00 87.00 76 ILE A C 1
ATOM 600 O O . ILE A 1 76 ? 14.129 -0.204 -53.609 1.00 87.00 76 ILE A O 1
ATOM 604 N N . ALA A 1 77 ? 15.399 -1.969 -53.030 1.00 89.25 77 ALA A N 1
ATOM 605 C CA . ALA A 1 77 ? 14.848 -2.099 -51.684 1.00 89.25 77 ALA A CA 1
ATOM 606 C C . ALA A 1 77 ? 15.010 -0.808 -50.863 1.00 89.25 77 ALA A C 1
ATOM 608 O O . ALA A 1 77 ? 14.037 -0.325 -50.284 1.00 89.25 77 ALA A O 1
ATOM 609 N N . ALA A 1 78 ? 16.204 -0.209 -50.858 1.00 87.44 78 ALA A N 1
ATOM 610 C CA . ALA A 1 78 ? 16.476 1.039 -50.150 1.00 87.44 78 ALA A CA 1
ATOM 611 C C . ALA A 1 78 ? 15.612 2.195 -50.676 1.00 87.44 78 ALA A C 1
ATOM 613 O O . ALA A 1 78 ? 15.056 2.945 -49.878 1.00 87.44 78 ALA A O 1
ATOM 614 N N . LEU A 1 79 ? 15.442 2.322 -51.998 1.00 86.62 79 LEU A N 1
ATOM 615 C CA . LEU A 1 79 ? 14.579 3.348 -52.594 1.00 86.62 79 LEU A CA 1
ATOM 616 C C . LEU A 1 79 ? 13.107 3.159 -52.207 1.00 86.62 79 LEU A C 1
ATOM 618 O O . LEU A 1 79 ? 12.475 4.120 -51.776 1.00 86.62 79 LEU A O 1
ATOM 622 N N . VAL A 1 80 ? 12.578 1.934 -52.300 1.00 89.19 80 VAL A N 1
ATOM 623 C CA . VAL A 1 80 ? 11.179 1.625 -51.952 1.00 89.19 80 VAL A CA 1
ATOM 624 C C . VAL A 1 80 ? 10.903 1.895 -50.473 1.00 89.19 80 VAL A C 1
ATOM 626 O O . VAL A 1 80 ? 9.958 2.613 -50.141 1.00 89.19 80 VAL A O 1
ATOM 629 N N . LEU A 1 81 ? 11.743 1.363 -49.579 1.00 88.50 81 LEU A N 1
ATOM 630 C CA . LEU A 1 81 ? 11.591 1.530 -48.130 1.00 88.50 81 LEU A CA 1
ATOM 631 C C . LEU A 1 81 ? 11.682 3.004 -47.724 1.00 88.50 81 LEU A C 1
ATOM 633 O O . LEU A 1 81 ? 10.903 3.482 -46.901 1.00 88.50 81 LEU A O 1
ATOM 637 N N . ARG A 1 82 ? 12.591 3.748 -48.352 1.00 86.12 82 ARG A N 1
ATOM 638 C CA . ARG A 1 82 ? 12.771 5.178 -48.115 1.00 86.12 82 ARG A CA 1
ATOM 639 C C . ARG A 1 82 ? 11.589 6.011 -48.617 1.00 86.12 82 ARG A C 1
ATOM 641 O O . ARG A 1 82 ? 11.149 6.913 -47.910 1.00 86.12 82 ARG A O 1
ATOM 648 N N . SER A 1 83 ? 11.043 5.706 -49.795 1.00 87.81 83 SER A N 1
ATOM 649 C CA . SER A 1 83 ? 9.830 6.364 -50.298 1.00 87.81 83 SER A CA 1
ATOM 650 C C . SER A 1 83 ? 8.624 6.117 -49.390 1.00 87.81 83 SER A C 1
ATOM 652 O O . SER A 1 83 ? 7.820 7.025 -49.182 1.00 87.81 83 SER A O 1
ATOM 654 N N . ALA A 1 84 ? 8.515 4.920 -48.804 1.00 88.88 84 ALA A N 1
ATOM 655 C CA . ALA A 1 84 ? 7.460 4.607 -47.844 1.00 88.88 84 ALA A CA 1
ATOM 656 C C . ALA A 1 84 ? 7.569 5.458 -46.566 1.00 88.88 84 ALA A C 1
ATOM 658 O O . ALA A 1 84 ? 6.561 5.991 -46.102 1.00 88.88 84 ALA A O 1
ATOM 659 N N . THR A 1 85 ? 8.775 5.651 -46.017 1.00 88.75 85 THR A N 1
ATOM 660 C CA . THR A 1 85 ? 8.947 6.512 -44.834 1.00 88.75 85 THR A CA 1
ATOM 661 C C . THR A 1 85 ? 8.761 7.993 -45.160 1.00 88.75 85 THR A C 1
ATOM 663 O O . THR A 1 85 ? 8.141 8.705 -44.371 1.00 88.75 85 THR A O 1
ATOM 666 N N . ASP A 1 86 ? 9.201 8.457 -46.334 1.00 88.06 86 ASP A N 1
ATOM 667 C CA . ASP A 1 86 ? 8.940 9.821 -46.822 1.00 88.06 86 ASP A CA 1
ATOM 668 C C . ASP A 1 86 ? 7.450 10.137 -46.919 1.00 88.06 86 ASP A C 1
ATOM 670 O O . ASP A 1 86 ? 7.018 11.223 -46.524 1.00 88.06 86 ASP A O 1
ATOM 674 N N . LEU A 1 87 ? 6.644 9.175 -47.375 1.00 90.38 87 LEU A N 1
ATOM 675 C CA . LEU A 1 87 ? 5.194 9.326 -47.413 1.00 90.38 87 LEU A CA 1
ATOM 676 C C . LEU A 1 87 ? 4.621 9.591 -46.013 1.00 90.38 87 LEU A C 1
ATOM 678 O O . LEU A 1 87 ? 3.763 10.459 -45.866 1.00 90.38 87 LEU A O 1
ATOM 682 N N . CYS A 1 88 ? 5.118 8.919 -44.971 1.00 89.56 88 CYS A N 1
ATOM 683 C CA . CYS A 1 88 ? 4.684 9.174 -43.594 1.00 89.56 88 CYS A CA 1
ATOM 684 C C . CYS A 1 88 ? 5.005 10.605 -43.132 1.00 89.56 88 CYS A C 1
ATOM 686 O O . CYS A 1 88 ? 4.174 11.229 -42.471 1.00 89.56 88 CYS A O 1
ATOM 688 N N . TYR A 1 89 ? 6.169 11.152 -43.496 1.00 87.62 89 TYR A N 1
ATOM 689 C CA . TYR A 1 89 ? 6.502 12.553 -43.216 1.00 87.62 89 TYR A CA 1
ATOM 690 C C . TYR A 1 89 ? 5.615 13.527 -43.992 1.00 87.62 89 TYR A C 1
ATOM 692 O O . TYR A 1 89 ? 5.130 14.493 -43.404 1.00 87.62 89 TYR A O 1
ATOM 700 N N . LEU A 1 90 ? 5.347 13.267 -45.274 1.00 89.44 90 LEU A N 1
ATOM 701 C CA . LEU A 1 90 ? 4.445 14.092 -46.083 1.00 89.44 90 LEU A CA 1
ATOM 702 C C . LEU A 1 90 ? 3.019 14.092 -45.521 1.00 89.44 90 LEU A C 1
ATOM 704 O O . LEU A 1 90 ? 2.419 15.157 -45.381 1.00 89.44 90 LEU A O 1
ATOM 708 N N . LEU A 1 91 ? 2.502 12.925 -45.127 1.00 88.25 91 LEU A N 1
ATOM 709 C CA . LEU A 1 91 ? 1.204 12.800 -44.458 1.00 88.25 91 LEU A CA 1
ATOM 710 C C . LEU A 1 91 ? 1.184 13.554 -43.123 1.00 88.25 91 LEU A C 1
ATOM 712 O O . LEU A 1 91 ? 0.209 14.227 -42.801 1.00 88.25 91 LEU A O 1
ATOM 716 N N . ASN A 1 92 ? 2.274 13.507 -42.359 1.00 87.12 92 ASN A N 1
ATOM 717 C CA . ASN A 1 92 ? 2.373 14.229 -41.096 1.00 87.12 92 ASN A CA 1
ATOM 718 C C . ASN A 1 92 ? 2.437 15.757 -41.280 1.00 87.12 92 ASN A C 1
ATOM 720 O O . ASN A 1 92 ? 1.793 16.490 -40.529 1.00 87.12 92 ASN A O 1
ATOM 724 N N . ILE A 1 93 ? 3.167 16.246 -42.288 1.00 85.56 93 ILE A N 1
ATOM 725 C CA . ILE A 1 93 ? 3.156 17.664 -42.684 1.00 85.56 93 ILE A CA 1
ATOM 726 C C . ILE A 1 93 ? 1.736 18.068 -43.091 1.00 85.56 93 ILE A C 1
ATOM 728 O O . ILE A 1 93 ? 1.233 19.093 -42.633 1.00 85.56 93 ILE A O 1
ATOM 732 N N . PHE A 1 94 ? 1.067 17.242 -43.897 1.00 84.38 94 PHE A N 1
ATOM 733 C CA . PHE A 1 94 ? -0.305 17.476 -44.332 1.00 84.38 94 PHE A CA 1
ATOM 734 C C . PHE A 1 94 ? -1.275 17.596 -43.149 1.00 84.38 94 PHE A C 1
ATOM 736 O O . PHE A 1 94 ? -2.009 18.581 -43.064 1.00 84.38 94 PHE A O 1
ATOM 743 N N . PHE A 1 95 ? -1.236 16.663 -42.190 1.00 81.06 95 PHE A N 1
ATOM 744 C CA . PHE A 1 95 ? -2.084 16.729 -40.996 1.00 81.06 95 PHE A CA 1
ATOM 745 C C . PHE A 1 95 ? -1.793 17.962 -40.129 1.00 81.06 95 PHE A C 1
ATOM 747 O O . PHE A 1 95 ? -2.733 18.589 -39.637 1.00 81.06 95 PHE A O 1
ATOM 754 N N . GLN A 1 96 ? -0.524 18.363 -39.978 1.00 76.81 96 GLN A N 1
ATOM 755 C CA . GLN A 1 96 ? -0.152 19.580 -39.242 1.00 76.81 96 GLN A CA 1
ATOM 756 C C . GLN A 1 96 ? -0.687 20.854 -39.914 1.00 76.81 96 GLN A C 1
ATOM 758 O O . GLN A 1 96 ? -1.268 21.707 -39.241 1.00 76.81 96 GLN A O 1
ATOM 763 N N . VAL A 1 97 ? -0.525 20.977 -41.235 1.00 76.44 97 VAL A N 1
ATOM 764 C CA . VAL A 1 97 ? -1.015 22.130 -42.011 1.00 76.44 97 VAL A CA 1
ATOM 765 C C . VAL A 1 97 ? -2.545 22.193 -41.983 1.00 76.44 97 VAL A C 1
ATOM 767 O O . VAL A 1 97 ? -3.121 23.266 -41.792 1.00 76.44 97 VAL A O 1
ATOM 770 N N . TYR A 1 98 ? -3.217 21.048 -42.111 1.00 72.25 98 TYR A N 1
ATOM 771 C CA . TYR A 1 98 ? -4.677 20.985 -42.121 1.00 72.25 98 TYR A CA 1
ATOM 772 C C . TYR A 1 98 ? -5.294 21.296 -40.750 1.00 72.25 98 TYR A C 1
ATOM 774 O O . TYR A 1 98 ? -6.220 22.102 -40.673 1.00 72.25 98 TYR A O 1
ATOM 782 N N . SER A 1 99 ? -4.756 20.734 -39.661 1.00 67.81 99 SER A N 1
ATOM 783 C CA . SER A 1 99 ? -5.226 21.007 -38.290 1.00 67.81 99 SER A CA 1
ATOM 784 C C . SER A 1 99 ? -5.133 22.497 -37.922 1.00 67.81 99 SER A C 1
ATOM 786 O O . SER A 1 99 ? -5.963 23.033 -37.184 1.00 67.81 99 SER A O 1
ATOM 788 N N . TYR A 1 100 ? -4.148 23.206 -38.480 1.00 64.62 100 TYR A N 1
ATOM 789 C CA . TYR A 1 100 ? -4.045 24.658 -38.348 1.00 64.62 100 TYR A CA 1
ATOM 790 C C . TYR A 1 100 ? -5.126 25.392 -39.156 1.00 64.62 100 TYR A C 1
ATOM 792 O O . TYR A 1 100 ? -5.758 26.319 -38.646 1.00 64.62 100 TYR A O 1
ATOM 800 N N . SER A 1 101 ? -5.396 24.943 -40.388 1.00 60.69 101 SER A N 1
ATOM 801 C CA . SER A 1 101 ? -6.434 25.522 -41.251 1.00 60.69 101 SER A CA 1
ATOM 802 C C . SER A 1 101 ? -7.843 25.423 -40.661 1.00 60.69 101 SER A C 1
ATOM 804 O O . SER A 1 101 ? -8.665 26.294 -40.933 1.00 60.69 101 SER A O 1
ATOM 806 N N . THR A 1 102 ? -8.150 24.386 -39.877 1.00 57.28 102 THR A N 1
ATOM 807 C CA . THR A 1 102 ? -9.481 24.183 -39.275 1.00 57.28 102 THR A CA 1
ATOM 808 C C . THR A 1 102 ? -9.721 24.997 -38.004 1.00 57.28 102 THR A C 1
ATOM 810 O O . THR A 1 102 ? -10.872 25.211 -37.637 1.00 57.28 102 THR A O 1
ATOM 813 N N . ASN A 1 103 ? -8.661 25.470 -37.339 1.00 53.50 103 ASN A N 1
ATOM 814 C CA . ASN A 1 103 ? -8.751 26.290 -36.122 1.00 53.50 103 ASN A CA 1
ATOM 815 C C . ASN A 1 103 ? -8.868 27.800 -36.401 1.00 53.50 103 ASN A C 1
ATOM 817 O O . ASN A 1 103 ? -9.060 28.579 -35.469 1.00 53.50 103 ASN A O 1
ATOM 821 N N . SER A 1 104 ? -8.746 28.226 -37.662 1.00 46.53 104 SER A N 1
ATOM 822 C CA . SER A 1 104 ? -8.840 29.630 -38.069 1.00 46.53 104 SER A CA 1
ATOM 823 C C . SER A 1 104 ? -10.165 29.902 -38.784 1.00 46.53 104 SER A C 1
ATOM 825 O O . SER A 1 104 ? -10.630 29.090 -39.584 1.00 46.53 104 SER A O 1
ATOM 827 N N . SER A 1 105 ? -10.799 31.042 -38.502 1.00 46.69 105 SER A N 1
ATOM 828 C CA . SER A 1 105 ? -12.054 31.426 -39.150 1.00 46.69 105 SER A CA 1
ATOM 829 C C . SER A 1 105 ? -11.848 31.641 -40.657 1.00 46.69 105 SER A C 1
ATOM 831 O O . SER A 1 105 ? -10.873 32.251 -41.101 1.00 46.69 105 SER A O 1
ATOM 833 N N . ALA A 1 106 ? -12.795 31.149 -41.463 1.00 50.59 106 ALA A N 1
ATOM 834 C CA . ALA A 1 106 ? -12.720 31.065 -42.927 1.00 50.59 106 ALA A CA 1
ATOM 835 C C . ALA A 1 106 ? -12.558 32.411 -43.677 1.00 50.59 106 ALA A C 1
ATOM 837 O O . ALA A 1 106 ? -12.440 32.412 -44.899 1.00 50.59 106 ALA A O 1
ATOM 838 N N . LEU A 1 107 ? -12.526 33.551 -42.980 1.00 43.22 107 LEU A N 1
ATOM 839 C CA . LEU A 1 107 ? -12.291 34.875 -43.564 1.00 43.22 107 LEU A CA 1
ATOM 840 C C . LEU A 1 107 ? -10.827 35.342 -43.418 1.00 43.22 107 LEU A C 1
ATOM 842 O O . LEU A 1 107 ? -10.352 36.138 -44.223 1.00 43.22 107 LEU A O 1
ATOM 846 N N . HIS A 1 108 ? -10.079 34.818 -42.438 1.00 38.34 108 HIS A N 1
ATOM 847 C CA . HIS A 1 108 ? -8.712 35.266 -42.135 1.00 38.34 108 HIS A CA 1
ATOM 848 C C . HIS A 1 108 ? -7.633 34.599 -43.010 1.00 38.34 108 HIS A C 1
ATOM 850 O O . HIS A 1 108 ? -6.569 35.176 -43.226 1.00 38.34 108 HIS A O 1
ATOM 856 N N . TRP A 1 109 ? -7.902 33.412 -43.569 1.00 44.31 109 TRP A N 1
ATOM 857 C CA . TRP A 1 109 ? -6.929 32.682 -44.400 1.00 44.31 109 TRP A CA 1
ATOM 858 C C . TRP A 1 109 ? -6.645 33.354 -45.755 1.00 44.31 109 TRP A C 1
ATOM 860 O O . TRP A 1 109 ? -5.576 33.148 -46.321 1.00 44.31 109 TRP A O 1
ATOM 870 N N . ARG A 1 110 ? -7.579 34.167 -46.276 1.00 41.38 110 ARG A N 1
ATOM 871 C CA . ARG A 1 110 ? -7.481 34.785 -47.613 1.00 41.38 110 ARG A CA 1
ATOM 872 C C . ARG A 1 110 ? -6.634 36.063 -47.669 1.00 41.38 110 ARG A C 1
ATOM 874 O O . ARG A 1 110 ? -6.198 36.425 -48.754 1.00 41.38 110 ARG A O 1
ATOM 881 N N . ILE A 1 111 ? -6.406 36.745 -46.541 1.00 47.91 111 ILE A N 1
ATOM 882 C CA . ILE A 1 111 ? -5.854 38.120 -46.520 1.00 47.91 111 ILE A CA 1
ATOM 883 C C . ILE A 1 111 ? -4.381 38.175 -46.047 1.00 47.91 111 ILE A C 1
ATOM 885 O O . ILE A 1 111 ? -3.690 39.158 -46.291 1.00 47.91 111 ILE A O 1
ATOM 889 N N . SER A 1 112 ? -3.837 37.118 -45.431 1.00 40.38 112 SER A N 1
ATOM 890 C CA . SER A 1 112 ? -2.500 37.137 -44.800 1.00 40.38 112 SER A CA 1
ATOM 891 C C . SER A 1 112 ? -1.574 36.037 -45.344 1.00 40.38 112 SER A C 1
ATOM 893 O O . SER A 1 112 ? -1.227 35.088 -44.646 1.00 40.38 112 SER A O 1
ATOM 895 N N . LEU A 1 113 ? -1.194 36.124 -46.623 1.00 48.22 113 LEU A N 1
ATOM 896 C CA . LEU A 1 113 ? -0.556 34.999 -47.327 1.00 48.22 113 LEU A CA 1
ATOM 897 C C . LEU A 1 113 ? 0.976 34.876 -47.164 1.00 48.22 113 LEU A C 1
ATOM 899 O O . LEU A 1 113 ? 1.526 33.898 -47.646 1.00 48.22 113 LEU A O 1
ATOM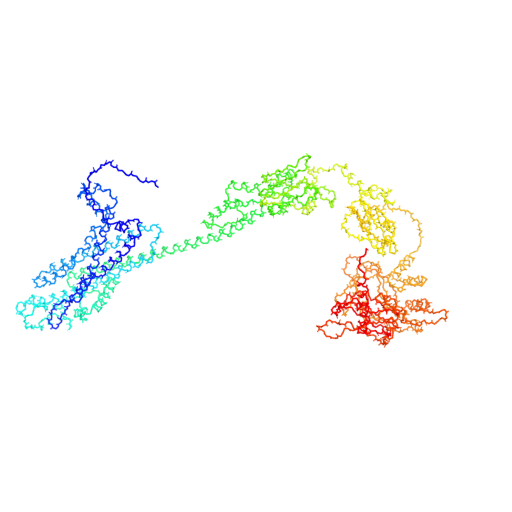 903 N N . LEU A 1 114 ? 1.708 35.786 -46.502 1.00 45.16 114 LEU A N 1
ATOM 904 C CA . LEU A 1 114 ? 3.180 35.634 -46.391 1.00 45.16 114 LEU A CA 1
ATOM 905 C C . LEU A 1 114 ? 3.797 35.806 -44.986 1.00 45.16 114 LEU A C 1
ATOM 907 O O . LEU A 1 114 ? 4.616 34.962 -44.620 1.00 45.16 114 LEU A O 1
ATOM 911 N N . PRO A 1 115 ? 3.424 36.785 -44.137 1.00 48.16 115 PRO A N 1
ATOM 912 C CA . PRO A 1 115 ? 4.122 36.965 -42.855 1.00 48.16 115 PRO A CA 1
ATOM 913 C C . PRO A 1 115 ? 3.713 35.945 -41.774 1.00 48.16 115 PRO A C 1
ATOM 915 O O . PRO A 1 115 ? 4.549 35.472 -41.004 1.00 48.16 115 PRO A O 1
ATOM 918 N N . ASN A 1 116 ? 2.430 35.559 -41.727 1.00 46.03 116 ASN A N 1
ATOM 919 C CA . ASN A 1 116 ? 1.895 34.690 -40.669 1.00 46.03 116 ASN A CA 1
ATOM 920 C C . ASN A 1 116 ? 2.154 33.193 -40.901 1.00 46.03 116 ASN A C 1
ATOM 922 O O . ASN A 1 116 ? 2.251 32.440 -39.930 1.00 46.03 116 ASN A O 1
ATOM 926 N N . ILE A 1 117 ? 2.344 32.756 -42.150 1.00 49.47 117 ILE A N 1
ATOM 927 C CA . ILE A 1 117 ? 2.757 31.377 -42.460 1.00 49.47 117 ILE A CA 1
ATOM 928 C C . ILE A 1 117 ? 4.197 31.148 -41.992 1.00 49.47 117 ILE A C 1
ATOM 930 O O . ILE A 1 117 ? 4.459 30.137 -41.350 1.00 49.47 117 ILE A O 1
ATOM 934 N N . ALA A 1 118 ? 5.107 32.107 -42.197 1.00 49.62 118 ALA A N 1
ATOM 935 C CA . ALA A 1 118 ? 6.493 32.004 -41.735 1.00 49.62 118 ALA A CA 1
ATOM 936 C C . ALA A 1 118 ? 6.595 31.894 -40.200 1.00 49.62 118 ALA A C 1
ATOM 938 O O . ALA A 1 118 ? 7.293 31.023 -39.684 1.00 49.62 118 ALA A O 1
ATOM 939 N N . ASN A 1 119 ? 5.831 32.706 -39.462 1.00 47.16 119 ASN A N 1
ATOM 940 C CA . ASN A 1 119 ? 5.821 32.684 -37.993 1.00 47.16 119 ASN A CA 1
ATOM 941 C C . ASN A 1 119 ? 5.156 31.406 -37.420 1.00 47.16 119 ASN A C 1
ATOM 943 O O . ASN A 1 119 ? 5.525 30.911 -36.354 1.00 47.16 119 ASN A O 1
ATOM 947 N N . THR A 1 120 ? 4.213 30.813 -38.161 1.00 48.84 120 THR A N 1
ATOM 948 C CA . THR A 1 120 ? 3.536 29.549 -37.809 1.00 48.84 120 THR A CA 1
ATOM 949 C C . THR A 1 120 ? 4.364 28.313 -38.189 1.00 48.84 120 THR A C 1
ATOM 951 O O . THR A 1 120 ? 4.404 27.340 -37.431 1.00 48.84 120 THR A O 1
ATOM 954 N N . MET A 1 121 ? 5.096 28.368 -39.307 1.00 50.59 121 MET A N 1
ATOM 955 C CA . MET A 1 121 ? 6.115 27.384 -39.693 1.00 50.59 121 MET A CA 1
ATOM 956 C C . MET A 1 121 ? 7.304 27.373 -38.734 1.00 50.59 121 MET A C 1
ATOM 958 O O . MET A 1 121 ? 7.920 26.329 -38.565 1.00 50.59 121 MET A O 1
ATOM 962 N N . TRP A 1 122 ? 7.603 28.503 -38.087 1.00 45.12 122 TRP A N 1
ATOM 963 C CA . TRP A 1 122 ? 8.635 28.602 -37.052 1.00 45.12 122 TRP A CA 1
ATOM 964 C C . TRP A 1 122 ? 8.171 28.051 -35.692 1.00 45.12 122 TRP A C 1
ATOM 966 O O . TRP A 1 122 ? 8.976 27.537 -34.918 1.00 45.12 122 TRP A O 1
ATOM 976 N N . ARG A 1 123 ? 6.864 28.126 -35.390 1.00 52.31 123 ARG A N 1
ATOM 977 C CA . ARG A 1 123 ? 6.260 27.535 -34.177 1.00 52.31 123 ARG A CA 1
ATOM 978 C C . ARG A 1 123 ? 5.951 26.037 -34.300 1.00 52.31 123 ARG A C 1
ATOM 980 O O . ARG A 1 123 ? 5.808 25.379 -33.273 1.00 52.31 123 ARG A O 1
ATOM 987 N N . SER A 1 124 ? 5.861 25.506 -35.520 1.00 62.16 124 SER A N 1
ATOM 988 C CA . SER A 1 124 ? 5.589 24.090 -35.813 1.00 62.16 124 SER A CA 1
ATOM 989 C C . SER A 1 124 ? 6.860 23.384 -36.297 1.00 62.16 124 SER A C 1
ATOM 991 O O . SER A 1 124 ? 7.729 24.003 -36.895 1.00 62.16 124 SER A O 1
ATOM 993 N N . TYR A 1 125 ? 6.986 22.068 -36.113 1.00 75.56 125 TYR A N 1
ATOM 994 C CA . TYR A 1 125 ? 8.178 21.312 -36.545 1.00 75.56 125 TYR A CA 1
ATOM 995 C C . TYR A 1 125 ? 8.253 21.051 -38.063 1.00 75.56 125 TYR A C 1
ATOM 997 O O . TYR A 1 125 ? 9.031 20.214 -38.517 1.00 75.56 125 TYR A O 1
ATOM 1005 N N . ILE A 1 126 ? 7.473 21.792 -38.854 1.00 79.50 126 ILE A N 1
ATOM 1006 C CA . ILE A 1 126 ? 7.280 21.584 -40.292 1.00 79.50 126 ILE A CA 1
ATOM 1007 C C . ILE A 1 126 ? 8.580 21.823 -41.070 1.00 79.50 126 ILE A C 1
ATOM 1009 O O . ILE A 1 126 ? 8.883 21.064 -41.980 1.00 79.50 126 ILE A O 1
ATOM 1013 N N . LEU A 1 127 ? 9.386 22.831 -40.711 1.00 80.06 127 LEU A N 1
ATOM 1014 C CA . LEU A 1 127 ? 10.659 23.089 -41.401 1.00 80.06 127 LEU A CA 1
ATOM 1015 C C . LEU A 1 127 ? 11.650 21.927 -41.227 1.00 80.06 127 LEU A C 1
ATOM 1017 O O . LEU A 1 127 ? 12.352 21.560 -42.163 1.00 80.06 127 LEU A O 1
ATOM 1021 N N . ILE A 1 128 ? 11.661 21.312 -40.045 1.00 83.75 128 ILE A N 1
ATOM 1022 C CA . ILE A 1 128 ? 12.495 20.142 -39.751 1.00 83.75 128 ILE A CA 1
ATOM 1023 C C . ILE A 1 128 ? 11.963 18.920 -40.506 1.00 83.75 128 ILE A C 1
ATOM 1025 O O . ILE A 1 128 ? 12.758 18.178 -41.074 1.00 83.75 128 ILE A O 1
ATOM 1029 N N . ASP A 1 129 ? 10.638 18.746 -40.570 1.00 84.19 129 ASP A N 1
ATOM 1030 C CA . ASP A 1 129 ? 10.000 17.691 -41.367 1.00 84.19 129 ASP A CA 1
ATOM 1031 C C . ASP A 1 129 ? 10.320 17.838 -42.865 1.00 84.19 129 ASP A C 1
ATOM 1033 O O . ASP A 1 129 ? 10.673 16.858 -43.515 1.00 84.19 129 ASP A O 1
ATOM 1037 N N . ILE A 1 130 ? 10.286 19.058 -43.409 1.00 86.31 130 ILE A N 1
ATOM 1038 C CA . ILE A 1 130 ? 10.665 19.332 -44.803 1.00 86.31 130 ILE A CA 1
ATOM 1039 C C . ILE A 1 130 ? 12.139 18.986 -45.033 1.00 86.31 130 ILE A C 1
ATOM 1041 O O . ILE A 1 130 ? 12.451 18.259 -45.973 1.00 86.31 130 ILE A O 1
ATOM 1045 N N . LEU A 1 131 ? 13.044 19.452 -44.163 1.00 85.94 131 LEU A N 1
ATOM 1046 C CA . LEU A 1 131 ? 14.475 19.135 -44.258 1.00 85.94 131 LEU A CA 1
ATOM 1047 C C . LEU A 1 131 ? 14.750 17.626 -44.145 1.00 85.94 131 LEU A C 1
ATOM 1049 O O . LEU A 1 131 ? 15.666 17.125 -44.798 1.00 85.94 131 LEU A O 1
ATOM 1053 N N . ALA A 1 132 ? 13.961 16.903 -43.346 1.00 84.62 132 ALA A N 1
ATOM 1054 C CA . ALA A 1 132 ? 14.050 15.455 -43.189 1.00 84.62 132 ALA A CA 1
ATOM 1055 C C . ALA A 1 132 ? 13.619 14.696 -44.458 1.00 84.62 132 ALA A C 1
ATOM 1057 O O . ALA A 1 132 ? 14.284 13.723 -44.823 1.00 84.62 132 ALA A O 1
ATOM 1058 N N . VAL A 1 133 ? 12.561 15.152 -45.138 1.00 86.69 133 VAL A N 1
ATOM 1059 C CA . VAL A 1 133 ? 12.001 14.520 -46.351 1.00 86.69 133 VAL A CA 1
ATOM 1060 C C . VAL A 1 133 ? 12.898 14.674 -47.572 1.00 86.69 133 VAL A C 1
ATOM 1062 O O . VAL A 1 133 ? 12.867 13.821 -48.458 1.00 86.69 133 VAL A O 1
ATOM 1065 N N . LEU A 1 134 ? 13.706 15.739 -47.640 1.00 83.50 134 LEU A N 1
ATOM 1066 C CA . LEU A 1 134 ? 14.532 16.019 -48.815 1.00 83.50 134 LEU A CA 1
ATOM 1067 C C . LEU A 1 134 ? 15.317 14.766 -49.250 1.00 83.50 134 LEU A C 1
ATOM 1069 O O . LEU A 1 134 ? 16.092 14.224 -48.450 1.00 83.50 134 LEU A O 1
ATOM 1073 N N . PRO A 1 135 ? 15.171 14.312 -50.514 1.00 73.31 135 PRO A N 1
ATOM 1074 C CA . PRO A 1 135 ? 15.769 13.069 -50.987 1.00 73.31 135 PRO A CA 1
ATOM 1075 C C . PRO A 1 135 ? 17.264 13.226 -51.303 1.00 73.31 135 PRO A C 1
ATOM 1077 O O . PRO A 1 135 ? 17.802 12.631 -52.235 1.00 73.31 135 PRO A O 1
ATOM 1080 N N . ILE A 1 136 ? 17.943 14.090 -50.552 1.00 71.31 136 ILE A N 1
ATOM 1081 C CA . ILE A 1 136 ? 19.318 14.495 -50.799 1.00 71.31 136 ILE A CA 1
ATOM 1082 C C . ILE A 1 136 ? 20.270 13.302 -50.668 1.00 71.31 136 ILE A C 1
ATOM 1084 O O . ILE A 1 136 ? 21.061 13.130 -51.586 1.00 71.31 136 ILE A O 1
ATOM 1088 N N . PRO A 1 137 ? 20.167 12.401 -49.671 1.00 64.12 137 PRO A N 1
ATOM 1089 C CA . PRO A 1 137 ? 20.975 11.181 -49.649 1.00 64.12 137 PRO A CA 1
ATOM 1090 C C . PRO A 1 137 ? 20.725 10.262 -50.855 1.00 64.12 137 PRO A C 1
ATOM 1092 O O . PRO A 1 137 ? 21.687 9.777 -51.443 1.00 64.12 137 PRO A O 1
ATOM 1095 N N . GLN A 1 138 ? 19.466 10.074 -51.282 1.00 72.31 138 GLN A N 1
ATOM 1096 C CA . GLN A 1 138 ? 19.138 9.233 -52.445 1.00 72.31 138 GLN A CA 1
ATOM 1097 C C . GLN A 1 138 ? 19.741 9.802 -53.736 1.00 72.31 138 GLN A C 1
ATOM 1099 O O . GLN A 1 138 ? 20.398 9.090 -54.494 1.00 72.31 138 GLN A O 1
ATOM 1104 N N . ILE A 1 139 ? 19.554 11.102 -53.968 1.00 73.31 139 ILE A N 1
ATOM 1105 C CA . ILE A 1 139 ? 20.046 11.797 -55.158 1.00 73.31 139 ILE A CA 1
ATOM 1106 C C . ILE A 1 139 ? 21.571 11.899 -55.123 1.00 73.31 139 ILE A C 1
ATOM 1108 O O . ILE A 1 139 ? 22.221 11.607 -56.120 1.00 73.31 139 ILE A O 1
ATOM 1112 N N . ILE A 1 140 ? 22.160 12.268 -53.983 1.00 68.50 140 ILE A N 1
ATOM 1113 C CA . ILE A 1 140 ? 23.611 12.390 -53.838 1.00 68.50 140 ILE A CA 1
ATOM 1114 C C . ILE A 1 140 ? 24.272 11.046 -54.027 1.00 68.50 140 ILE A C 1
ATOM 1116 O O . ILE A 1 140 ? 25.232 11.013 -54.769 1.00 68.50 140 ILE A O 1
ATOM 1120 N N . ILE A 1 141 ? 23.790 9.954 -53.437 1.00 66.19 141 ILE A N 1
ATOM 1121 C CA . ILE A 1 141 ? 24.446 8.647 -53.569 1.00 66.19 141 ILE A CA 1
ATOM 1122 C C . ILE A 1 141 ? 24.335 8.133 -55.014 1.00 66.19 141 ILE A C 1
ATOM 1124 O O . ILE A 1 141 ? 25.330 7.676 -55.571 1.00 66.19 141 ILE A O 1
ATOM 1128 N N . LEU A 1 142 ? 23.191 8.315 -55.685 1.00 67.06 142 LEU A N 1
ATOM 1129 C CA . LEU A 1 142 ? 23.028 7.958 -57.104 1.00 67.06 142 LEU A CA 1
ATOM 1130 C C . LEU A 1 142 ? 23.888 8.825 -58.046 1.00 67.06 142 LEU A C 1
ATOM 1132 O O . LEU A 1 142 ? 24.564 8.294 -58.929 1.00 67.06 142 LEU A O 1
ATOM 1136 N N . ILE A 1 143 ? 23.919 10.146 -57.840 1.00 65.81 143 ILE A N 1
ATOM 1137 C CA . ILE A 1 143 ? 24.771 11.078 -58.602 1.00 65.81 143 ILE A CA 1
ATOM 1138 C C . ILE A 1 143 ? 26.250 10.860 -58.269 1.00 65.81 143 ILE A C 1
ATOM 1140 O O . ILE A 1 143 ? 27.101 10.985 -59.146 1.00 65.81 143 ILE A O 1
ATOM 1144 N N . PHE A 1 144 ? 26.576 10.526 -57.022 1.00 61.00 144 PHE A N 1
ATOM 1145 C CA . PHE A 1 144 ? 27.929 10.269 -56.539 1.00 61.00 144 PHE A CA 1
ATOM 1146 C C . PHE A 1 144 ? 28.556 9.118 -57.308 1.00 61.00 144 PHE A C 1
ATOM 1148 O O . PHE A 1 144 ? 29.656 9.293 -57.820 1.00 61.00 144 PHE A O 1
ATOM 1155 N N . TYR A 1 145 ? 27.853 7.998 -57.492 1.00 59.69 145 TYR A N 1
ATOM 1156 C CA . TYR A 1 145 ? 28.361 6.903 -58.326 1.00 59.69 145 TYR A CA 1
ATOM 1157 C C . TYR A 1 145 ? 28.558 7.320 -59.781 1.00 59.69 145 TYR A C 1
ATOM 1159 O O . TYR A 1 145 ? 29.594 7.020 -60.371 1.00 59.69 145 TYR A O 1
ATOM 1167 N N . PHE A 1 146 ? 27.624 8.093 -60.338 1.00 57.75 146 PHE A N 1
ATOM 1168 C CA . PHE A 1 146 ? 27.755 8.602 -61.703 1.00 57.75 146 PHE A CA 1
ATOM 1169 C C . PHE A 1 146 ? 28.934 9.583 -61.861 1.00 57.75 146 PHE A C 1
ATOM 1171 O O . PHE A 1 146 ? 29.588 9.605 -62.899 1.00 57.75 146 PHE A O 1
ATOM 1178 N N . LYS A 1 147 ? 29.245 10.379 -60.829 1.00 52.69 147 LYS A N 1
ATOM 1179 C CA . LYS A 1 147 ? 30.297 11.414 -60.832 1.00 52.69 147 LYS A CA 1
ATOM 1180 C C . LYS A 1 147 ? 31.665 10.897 -60.373 1.00 52.69 147 LYS A C 1
ATOM 1182 O O . LYS A 1 147 ? 32.697 11.427 -60.794 1.00 52.69 147 LYS A O 1
ATOM 1187 N N . MET A 1 148 ? 31.707 9.821 -59.584 1.00 51.91 148 MET A N 1
ATOM 1188 C CA . MET A 1 148 ? 32.937 9.074 -59.307 1.00 51.91 148 MET A CA 1
ATOM 1189 C C . MET A 1 148 ? 33.507 8.401 -60.572 1.00 51.91 148 MET A C 1
ATOM 1191 O O . MET A 1 148 ? 34.678 8.029 -60.569 1.00 51.91 148 MET A O 1
ATOM 1195 N N . ARG A 1 149 ? 32.723 8.321 -61.659 1.00 53.31 149 ARG A N 1
ATOM 1196 C CA . ARG A 1 149 ? 33.146 7.908 -63.009 1.00 53.31 149 ARG A CA 1
ATOM 1197 C C . ARG A 1 149 ? 34.088 8.900 -63.705 1.00 53.31 149 ARG A C 1
ATOM 1199 O O . ARG A 1 149 ? 34.652 8.533 -64.722 1.00 53.31 149 ARG A O 1
ATOM 1206 N N . GLY A 1 150 ? 34.260 10.135 -63.202 1.00 49.66 150 GLY A N 1
ATOM 1207 C CA . GLY A 1 150 ? 35.050 11.164 -63.907 1.00 49.66 150 GLY A CA 1
ATOM 1208 C C . GLY A 1 150 ? 35.780 12.226 -63.070 1.00 49.66 150 GLY A C 1
ATOM 1209 O O . GLY A 1 150 ? 36.575 12.983 -63.624 1.00 49.66 150 GLY A O 1
ATOM 1210 N N . CYS A 1 151 ? 35.571 12.328 -61.750 1.00 43.56 151 CYS A N 1
ATOM 1211 C CA . CYS A 1 151 ? 36.238 13.357 -60.935 1.00 43.56 151 CYS A CA 1
ATOM 1212 C C . CYS A 1 151 ? 37.477 12.845 -60.167 1.00 43.56 151 CYS A C 1
ATOM 1214 O O . CYS A 1 151 ? 37.374 11.996 -59.278 1.00 43.56 151 CYS A O 1
ATOM 1216 N N . ARG A 1 152 ? 38.633 13.482 -60.429 1.00 52.12 152 ARG A N 1
ATOM 1217 C CA . ARG A 1 152 ? 39.906 13.358 -59.678 1.00 52.12 152 ARG A CA 1
ATOM 1218 C C . ARG A 1 152 ? 39.926 14.086 -58.319 1.00 52.12 152 ARG A C 1
ATOM 1220 O O . ARG A 1 152 ? 40.860 13.891 -57.550 1.00 52.12 152 ARG A O 1
ATOM 1227 N N . SER A 1 153 ? 38.944 14.942 -58.009 1.00 55.81 153 SER A N 1
ATOM 1228 C CA . SER A 1 153 ? 39.010 15.814 -56.823 1.00 55.81 153 SER A CA 1
ATOM 1229 C C . SER A 1 153 ? 38.579 15.112 -55.527 1.00 55.81 153 SER A C 1
ATOM 1231 O O . SER A 1 153 ? 37.395 14.863 -55.289 1.00 55.81 153 SER A O 1
ATOM 1233 N N . PHE A 1 154 ? 39.555 14.865 -54.652 1.00 54.59 154 PHE A N 1
ATOM 1234 C CA . PHE A 1 154 ? 39.399 14.390 -53.271 1.00 54.59 154 PHE A CA 1
ATOM 1235 C C . PHE A 1 154 ? 38.449 15.269 -52.426 1.00 54.59 154 PHE A C 1
ATOM 1237 O O . PHE A 1 154 ? 37.725 14.758 -51.571 1.00 54.59 154 PHE A O 1
ATOM 1244 N N . GLY A 1 155 ? 38.383 16.579 -52.704 1.00 59.94 155 GLY A N 1
ATOM 1245 C CA . GLY A 1 155 ? 37.515 17.525 -51.988 1.00 59.94 155 GLY A CA 1
ATOM 1246 C C . GLY A 1 155 ? 36.020 17.307 -52.244 1.00 59.94 155 GLY A C 1
ATOM 1247 O O . GLY A 1 155 ? 35.212 17.413 -51.323 1.00 59.94 155 GLY A O 1
ATOM 1248 N N . THR A 1 156 ? 35.638 16.921 -53.464 1.00 63.31 156 THR A N 1
ATOM 1249 C CA . THR A 1 156 ? 34.231 16.662 -53.814 1.00 63.31 156 THR A CA 1
ATOM 1250 C C . THR A 1 156 ? 33.693 15.407 -53.120 1.00 63.31 156 THR A C 1
ATOM 1252 O O . THR A 1 156 ? 32.538 15.396 -52.702 1.00 63.31 156 THR A O 1
ATOM 1255 N N . ARG A 1 157 ? 34.529 14.375 -52.920 1.00 65.88 157 ARG A N 1
ATOM 1256 C CA . ARG A 1 157 ? 34.130 13.147 -52.204 1.00 65.88 157 ARG A CA 1
ATOM 1257 C C . ARG A 1 157 ? 33.875 13.404 -50.720 1.00 65.88 157 ARG A C 1
ATOM 1259 O O . ARG A 1 157 ? 32.850 12.984 -50.193 1.00 65.88 157 ARG A O 1
ATOM 1266 N N . LYS A 1 158 ? 34.752 14.181 -50.074 1.00 66.12 158 LYS A N 1
ATOM 1267 C CA . LYS A 1 158 ? 34.579 14.606 -48.675 1.00 66.12 158 LYS A CA 1
ATOM 1268 C C . LYS A 1 158 ? 33.338 15.473 -48.472 1.00 66.12 158 LYS A C 1
ATOM 1270 O O . LYS A 1 158 ? 32.595 15.245 -47.523 1.00 66.12 158 LYS A O 1
ATOM 1275 N N . LEU A 1 159 ? 33.085 16.420 -49.379 1.00 68.88 159 LEU A N 1
ATOM 1276 C CA . LEU A 1 159 ? 31.900 17.278 -49.325 1.00 68.88 159 LEU A CA 1
ATOM 1277 C C . LEU A 1 159 ? 30.603 16.459 -49.410 1.00 68.88 159 LEU A C 1
ATOM 1279 O O . LEU A 1 159 ? 29.670 16.714 -48.659 1.00 68.88 159 LEU A O 1
ATOM 1283 N N . MET A 1 160 ? 30.549 15.444 -50.275 1.00 67.94 160 MET A N 1
ATOM 1284 C CA . MET A 1 160 ? 29.357 14.599 -50.425 1.00 67.94 160 MET A CA 1
ATOM 1285 C C . MET A 1 160 ? 29.132 13.696 -49.203 1.00 67.94 160 MET A C 1
ATOM 1287 O O . MET A 1 160 ? 28.001 13.610 -48.728 1.00 67.94 160 MET A O 1
ATOM 1291 N N . ASN A 1 161 ? 30.196 13.126 -48.622 1.00 70.25 161 ASN A N 1
ATOM 1292 C CA . ASN A 1 161 ? 30.121 12.388 -47.352 1.00 70.25 161 ASN A CA 1
ATOM 1293 C C . ASN A 1 161 ? 29.607 13.283 -46.205 1.00 70.25 161 ASN A C 1
ATOM 1295 O O . ASN A 1 161 ? 28.758 12.866 -45.418 1.00 70.25 161 ASN A O 1
ATOM 1299 N N . PHE A 1 162 ? 30.086 14.530 -46.138 1.00 73.25 162 PHE A N 1
ATOM 1300 C CA . PHE A 1 162 ? 29.637 15.519 -45.156 1.00 73.25 162 PHE A CA 1
ATOM 1301 C C . PHE A 1 162 ? 28.157 15.879 -45.333 1.00 73.25 162 PHE A C 1
ATOM 1303 O O . PHE A 1 162 ? 27.424 15.934 -44.350 1.00 73.25 162 PHE A O 1
ATOM 1310 N N . ILE A 1 163 ? 27.685 16.059 -46.572 1.00 75.62 163 ILE A N 1
ATOM 1311 C CA . ILE A 1 163 ? 26.271 16.357 -46.838 1.00 75.62 163 ILE A CA 1
ATOM 1312 C C . ILE A 1 163 ? 25.369 15.193 -46.399 1.00 75.62 163 ILE A C 1
ATOM 1314 O O . ILE A 1 163 ? 24.339 15.441 -45.778 1.00 75.62 163 ILE A O 1
ATOM 1318 N N . VAL A 1 164 ? 25.756 13.935 -46.650 1.00 75.31 164 VAL A N 1
ATOM 1319 C CA . VAL A 1 164 ? 24.998 12.757 -46.178 1.00 75.31 164 VAL A CA 1
ATOM 1320 C C . VAL A 1 164 ? 24.893 12.743 -44.647 1.00 75.31 164 VAL A C 1
ATOM 1322 O O . VAL A 1 164 ? 23.806 12.525 -44.114 1.00 75.31 164 VAL A O 1
ATOM 1325 N N . LEU A 1 165 ? 25.984 13.053 -43.937 1.00 73.81 165 LEU A N 1
ATOM 1326 C CA . LEU A 1 165 ? 26.003 13.133 -42.472 1.00 73.81 165 LEU A CA 1
ATOM 1327 C C . LEU A 1 165 ? 25.126 14.281 -41.938 1.00 73.81 165 LEU A C 1
ATOM 1329 O O . LEU A 1 165 ? 24.339 14.084 -41.015 1.00 73.81 165 LEU A O 1
ATOM 1333 N N . VAL A 1 166 ? 25.220 15.475 -42.533 1.00 77.62 166 VAL A N 1
ATOM 1334 C CA . VAL A 1 166 ? 24.415 16.644 -42.136 1.00 77.62 166 VAL A CA 1
ATOM 1335 C C . VAL A 1 166 ? 22.926 16.397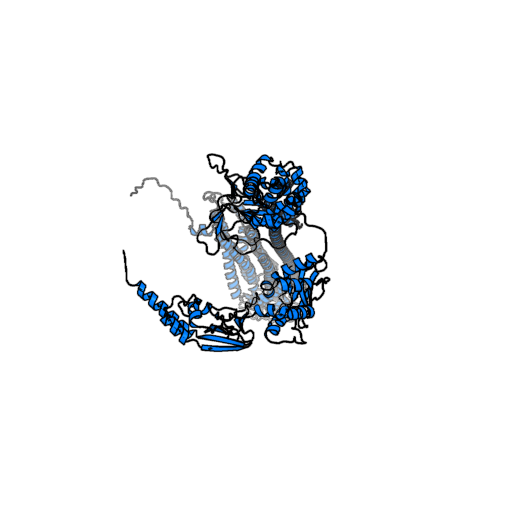 -42.375 1.00 77.62 166 VAL A C 1
ATOM 1337 O O . VAL A 1 166 ? 22.106 16.765 -41.537 1.00 77.62 166 VAL A O 1
ATOM 1340 N N . HIS A 1 167 ? 22.560 15.715 -43.463 1.00 80.38 167 HIS A N 1
ATOM 1341 C CA . HIS A 1 167 ? 21.168 15.352 -43.754 1.00 80.38 167 HIS A CA 1
ATOM 1342 C C . HIS A 1 167 ? 20.561 14.342 -42.781 1.00 80.38 167 HIS A C 1
ATOM 1344 O O . HIS A 1 167 ? 19.337 14.257 -42.673 1.00 80.38 167 HIS A O 1
ATOM 1350 N N . TYR A 1 168 ? 21.392 13.613 -42.043 1.00 79.25 168 TYR A N 1
ATOM 1351 C CA . TYR A 1 168 ? 20.940 12.702 -41.000 1.00 79.25 168 TYR A CA 1
ATOM 1352 C C . TYR A 1 168 ? 20.434 13.456 -39.754 1.00 79.25 168 TYR A C 1
ATOM 1354 O O . TYR A 1 168 ? 19.516 13.003 -39.066 1.00 79.25 168 TYR A O 1
ATOM 1362 N N . VAL A 1 169 ? 20.979 14.652 -39.486 1.00 82.12 169 VAL A N 1
ATOM 1363 C CA . VAL A 1 169 ? 20.694 15.444 -38.276 1.00 82.12 169 VAL A CA 1
ATOM 1364 C C . VAL A 1 169 ? 19.219 15.859 -38.156 1.00 82.12 169 VAL A C 1
ATOM 1366 O O . VAL A 1 169 ? 18.645 15.614 -37.092 1.00 82.12 169 VAL A O 1
ATOM 1369 N N . PRO A 1 170 ? 18.548 16.419 -39.188 1.00 86.06 170 PRO A N 1
ATOM 1370 C CA . PRO A 1 170 ? 17.127 16.772 -39.104 1.00 86.06 170 PRO A CA 1
ATOM 1371 C C . PRO A 1 170 ? 16.222 15.604 -38.693 1.00 86.06 170 PRO A C 1
ATOM 1373 O O . PRO A 1 170 ? 15.258 15.802 -37.955 1.00 86.06 170 PRO A O 1
ATOM 1376 N N . ARG A 1 171 ? 16.544 14.377 -39.119 1.00 84.50 171 ARG A N 1
ATOM 1377 C CA . ARG A 1 171 ? 15.730 13.182 -38.846 1.00 84.50 171 ARG A CA 1
ATOM 1378 C C . ARG A 1 171 ? 15.864 12.720 -37.403 1.00 84.50 171 ARG A C 1
ATOM 1380 O O . ARG A 1 171 ? 14.856 12.512 -36.729 1.00 84.50 171 ARG A O 1
ATOM 1387 N N . VAL A 1 172 ? 17.098 12.649 -36.903 1.00 82.06 172 VAL A N 1
ATOM 1388 C CA . VAL A 1 172 ? 17.375 12.355 -35.487 1.00 82.06 172 VAL A CA 1
ATOM 1389 C C . VAL A 1 172 ? 16.773 13.438 -34.590 1.00 82.06 172 VAL A C 1
ATOM 1391 O O . VAL A 1 172 ? 16.123 13.138 -33.587 1.00 82.06 172 VAL A O 1
ATOM 1394 N N . PHE A 1 173 ? 16.914 14.707 -34.979 1.00 82.81 173 PHE A N 1
ATOM 1395 C CA . PHE A 1 173 ? 16.343 15.821 -34.230 1.00 82.81 173 PHE A CA 1
ATOM 1396 C C . PHE A 1 173 ? 14.811 15.773 -34.200 1.00 82.81 173 PHE A C 1
ATOM 1398 O O . PHE A 1 173 ? 14.202 16.053 -33.165 1.00 82.81 173 PHE A O 1
ATOM 1405 N N . ARG A 1 174 ? 14.166 15.341 -35.290 1.00 85.69 174 ARG A N 1
ATOM 1406 C CA . ARG A 1 174 ? 12.714 15.158 -35.319 1.00 85.69 174 ARG A CA 1
ATOM 1407 C C . ARG A 1 174 ? 12.233 14.082 -34.346 1.00 85.69 174 ARG A C 1
ATOM 1409 O O . ARG A 1 174 ? 11.235 14.314 -33.667 1.00 85.69 174 ARG A O 1
ATOM 1416 N N . ILE A 1 175 ? 12.945 12.960 -34.222 1.00 83.38 175 ILE A N 1
ATOM 1417 C CA . ILE A 1 175 ? 12.644 11.920 -33.219 1.00 83.38 175 ILE A CA 1
ATOM 1418 C C . ILE A 1 175 ? 12.690 12.520 -31.809 1.00 83.38 175 ILE A C 1
ATOM 1420 O O . ILE A 1 175 ? 11.740 12.364 -31.042 1.00 83.38 175 ILE A O 1
ATOM 1424 N N . TYR A 1 176 ? 13.753 13.266 -31.488 1.00 79.25 176 TYR A N 1
ATOM 1425 C CA . TYR A 1 176 ? 13.891 13.933 -30.190 1.00 79.25 176 TYR A CA 1
ATOM 1426 C C . TYR A 1 176 ? 12.705 14.863 -29.886 1.00 79.25 176 TYR A C 1
ATOM 1428 O O . TYR A 1 176 ? 12.129 14.810 -28.796 1.00 79.25 176 TYR A O 1
ATOM 1436 N N . LEU A 1 177 ? 12.304 15.687 -30.856 1.00 81.00 177 LEU A N 1
ATOM 1437 C CA . LEU A 1 177 ? 11.176 16.608 -30.703 1.00 81.00 177 LEU A CA 1
ATOM 1438 C C . LEU A 1 177 ? 9.845 15.872 -30.527 1.00 81.00 177 LEU A C 1
ATOM 1440 O O . LEU A 1 177 ? 9.063 16.241 -29.652 1.00 81.00 177 LEU A O 1
ATOM 1444 N N . SER A 1 178 ? 9.609 14.803 -31.288 1.00 79.44 178 SER A N 1
ATOM 1445 C CA . SER A 1 178 ? 8.412 13.966 -31.154 1.00 79.44 178 SER A CA 1
ATOM 1446 C C . SER A 1 178 ? 8.331 13.298 -29.774 1.00 79.44 178 SER A C 1
ATOM 1448 O O . SER A 1 178 ? 7.269 13.310 -29.150 1.00 79.44 178 SER A O 1
ATOM 1450 N N . CYS A 1 179 ? 9.451 12.804 -29.236 1.00 74.06 179 CYS A N 1
ATOM 1451 C CA . CYS A 1 179 ? 9.519 12.259 -27.874 1.00 74.06 179 CYS A CA 1
ATOM 1452 C C . CYS A 1 179 ? 9.259 13.329 -26.798 1.00 74.06 179 CYS A C 1
ATOM 1454 O O . CYS A 1 179 ? 8.552 13.077 -25.818 1.00 74.06 179 CYS A O 1
ATOM 1456 N N . LYS A 1 180 ? 9.796 14.543 -26.977 1.00 72.38 180 LYS A N 1
ATOM 1457 C CA . LYS A 1 180 ? 9.583 15.674 -26.059 1.00 72.38 180 LYS A CA 1
ATOM 1458 C C . LYS A 1 180 ? 8.119 16.114 -26.022 1.00 72.38 180 LYS A C 1
ATOM 1460 O O . LYS A 1 180 ? 7.588 16.385 -24.946 1.00 72.38 180 LYS A O 1
ATOM 1465 N N . ASP A 1 181 ? 7.467 16.169 -27.175 1.00 70.62 181 ASP A N 1
ATOM 1466 C CA . ASP A 1 181 ? 6.056 16.537 -27.285 1.00 70.62 181 ASP A CA 1
ATOM 1467 C C . ASP A 1 181 ? 5.122 15.477 -26.713 1.00 70.62 181 ASP A C 1
ATOM 1469 O O . ASP A 1 181 ? 4.163 15.818 -26.013 1.00 70.62 181 ASP A O 1
ATOM 1473 N N . TYR A 1 182 ? 5.433 14.200 -26.944 1.00 67.19 182 TYR A N 1
ATOM 1474 C CA . TYR A 1 182 ? 4.729 13.090 -26.309 1.00 67.19 182 TYR A CA 1
ATOM 1475 C C . TYR A 1 182 ? 4.789 13.215 -24.778 1.00 67.19 182 TYR A C 1
ATOM 1477 O O . TYR A 1 182 ? 3.765 13.128 -24.102 1.00 67.19 182 TYR A O 1
ATOM 1485 N N . SER A 1 183 ? 5.957 13.572 -24.229 1.00 62.28 183 SER A N 1
ATOM 1486 C CA . SER A 1 183 ? 6.126 13.804 -22.787 1.00 62.28 183 SER A CA 1
ATOM 1487 C C . SER A 1 183 ? 5.348 15.001 -22.240 1.00 62.28 183 SER A C 1
ATOM 1489 O O . SER A 1 183 ? 5.014 14.991 -21.058 1.00 62.28 183 SER A O 1
ATOM 1491 N N . LYS A 1 184 ? 5.079 16.036 -23.043 1.00 62.50 184 LYS A N 1
ATOM 1492 C CA . LYS A 1 184 ? 4.325 17.225 -22.606 1.00 62.50 184 LYS A CA 1
ATOM 1493 C C . LYS A 1 184 ? 2.813 17.014 -22.637 1.00 62.50 184 LYS A C 1
ATOM 1495 O O . LYS A 1 184 ? 2.114 17.524 -21.767 1.00 62.50 184 LYS A O 1
ATOM 1500 N N . LYS A 1 185 ? 2.305 16.308 -23.652 1.00 58.34 185 LYS A N 1
ATOM 1501 C CA . LYS A 1 185 ? 0.860 16.082 -23.849 1.00 58.34 185 LYS A CA 1
ATOM 1502 C C . LYS A 1 185 ? 0.304 14.983 -22.940 1.00 58.34 185 LYS A C 1
ATOM 1504 O O . LYS A 1 185 ? -0.878 15.009 -22.620 1.00 58.34 185 LYS A O 1
ATOM 1509 N N . SER A 1 186 ? 1.154 14.068 -22.479 1.00 50.28 186 SER A N 1
ATOM 1510 C CA . SER A 1 186 ? 0.788 12.947 -21.607 1.00 50.28 186 SER A CA 1
ATOM 1511 C C . SER A 1 186 ? 0.687 13.319 -20.117 1.00 50.28 186 SER A C 1
ATOM 1513 O O . SER A 1 186 ? 0.997 12.515 -19.248 1.00 50.28 186 SER A O 1
ATOM 1515 N N . SER A 1 187 ? 0.250 14.534 -19.772 1.00 41.47 187 SER A N 1
ATOM 1516 C CA . SER A 1 187 ? 0.180 15.007 -18.374 1.00 41.47 187 SER A CA 1
ATOM 1517 C C . SER A 1 187 ? -0.785 14.218 -17.467 1.00 41.47 187 SER A C 1
ATOM 1519 O O . SER A 1 187 ? -0.837 14.486 -16.269 1.00 41.47 187 SER A O 1
ATOM 1521 N N . LYS A 1 188 ? -1.522 13.235 -18.009 1.00 44.53 188 LYS A N 1
ATOM 1522 C CA . LYS A 1 188 ? -2.336 12.267 -17.252 1.00 44.53 188 LYS A CA 1
ATOM 1523 C C . LYS A 1 188 ? -1.735 10.856 -17.152 1.00 44.53 188 LYS A C 1
ATOM 1525 O O . LYS A 1 188 ? -2.138 10.121 -16.261 1.00 44.53 188 LYS A O 1
ATOM 1530 N N . GLU A 1 189 ? -0.766 10.492 -17.991 1.00 47.03 189 GLU A N 1
ATOM 1531 C CA . GLU A 1 189 ? -0.098 9.182 -17.967 1.00 47.03 189 GLU A CA 1
ATOM 1532 C C . GLU A 1 189 ? 1.410 9.390 -18.125 1.00 47.03 189 GLU A C 1
ATOM 1534 O O . GLU A 1 189 ? 1.906 9.759 -19.189 1.00 47.03 189 GLU A O 1
ATOM 1539 N N . GLU A 1 190 ? 2.174 9.203 -17.052 1.00 54.72 190 GLU A N 1
ATOM 1540 C CA . GLU A 1 190 ? 3.628 9.306 -17.127 1.00 54.72 190 GLU A CA 1
ATOM 1541 C C . GLU A 1 190 ? 4.182 8.293 -18.142 1.00 54.72 190 GLU A C 1
ATOM 1543 O O . GLU A 1 190 ? 3.867 7.106 -18.073 1.00 54.72 190 GLU A O 1
ATOM 1548 N N . ILE A 1 191 ? 5.048 8.745 -19.061 1.00 58.62 191 ILE A N 1
ATOM 1549 C CA . ILE A 1 191 ? 5.774 7.843 -19.967 1.00 58.62 191 ILE A CA 1
ATOM 1550 C C . ILE A 1 191 ? 6.438 6.743 -19.124 1.00 58.62 191 ILE A C 1
ATOM 1552 O O . ILE A 1 191 ? 7.238 7.086 -18.240 1.00 58.62 191 ILE A O 1
ATOM 1556 N N . PRO A 1 192 ? 6.179 5.452 -19.410 1.00 65.75 192 PRO A N 1
ATOM 1557 C CA . PRO A 1 192 ? 6.784 4.361 -18.667 1.00 65.75 192 PRO A CA 1
ATOM 1558 C C . PRO A 1 192 ? 8.309 4.477 -18.658 1.00 65.75 192 PRO A C 1
ATOM 1560 O O . PRO A 1 192 ? 8.933 4.708 -19.696 1.00 65.75 192 PRO A O 1
ATOM 1563 N N . ILE A 1 193 ? 8.922 4.312 -17.484 1.00 70.06 193 ILE A N 1
ATOM 1564 C CA . ILE A 1 193 ? 10.375 4.461 -17.294 1.00 70.06 193 ILE A CA 1
ATOM 1565 C C . ILE A 1 193 ? 11.149 3.544 -18.257 1.00 70.06 193 ILE A C 1
ATOM 1567 O O . ILE A 1 193 ? 12.128 3.970 -18.871 1.00 70.06 193 ILE A O 1
ATOM 1571 N N . TRP A 1 194 ? 10.656 2.319 -18.467 1.00 68.44 194 TRP A N 1
ATOM 1572 C CA . TRP A 1 194 ? 11.251 1.354 -19.392 1.00 68.44 194 TRP A CA 1
ATOM 1573 C C . TRP A 1 194 ? 11.279 1.859 -20.844 1.00 68.44 194 TRP A C 1
ATOM 1575 O O . TRP A 1 194 ? 12.262 1.629 -21.542 1.00 68.44 194 TRP A O 1
ATOM 1585 N N . LEU A 1 195 ? 10.265 2.613 -21.288 1.00 69.12 195 LEU A N 1
ATOM 1586 C CA . LEU A 1 195 ? 10.200 3.147 -22.651 1.00 69.12 195 LEU A CA 1
ATOM 1587 C C . LEU A 1 195 ? 11.294 4.199 -22.892 1.00 69.12 195 LEU A C 1
ATOM 1589 O O . LEU A 1 195 ? 11.893 4.234 -23.965 1.00 69.12 195 LEU A O 1
ATOM 1593 N N . LYS A 1 196 ? 11.620 5.012 -21.877 1.00 72.88 196 LYS A N 1
ATOM 1594 C CA . LYS A 1 196 ? 12.760 5.944 -21.936 1.00 72.88 196 LYS A CA 1
ATOM 1595 C C . LYS A 1 196 ? 14.097 5.197 -21.996 1.00 72.88 196 LYS A C 1
ATOM 1597 O O . LYS A 1 196 ? 14.973 5.576 -22.768 1.00 72.88 196 LYS A O 1
ATOM 1602 N N . GLY A 1 197 ? 14.232 4.113 -21.228 1.00 77.56 197 GLY A N 1
ATOM 1603 C CA . GLY A 1 197 ? 15.402 3.229 -21.272 1.00 77.56 197 GLY A CA 1
ATOM 1604 C C . GLY A 1 197 ? 15.613 2.594 -22.650 1.00 77.56 197 GLY A C 1
ATOM 1605 O O . GLY A 1 197 ? 16.709 2.676 -23.201 1.00 77.56 197 GLY A O 1
ATOM 1606 N N . VAL A 1 198 ? 14.550 2.040 -23.244 1.00 78.00 198 VAL A N 1
ATOM 1607 C CA . VAL A 1 198 ? 14.578 1.441 -24.591 1.00 78.00 198 VAL A CA 1
ATOM 1608 C C . VAL A 1 198 ? 14.964 2.469 -25.655 1.00 78.00 198 VAL A C 1
ATOM 1610 O O . VAL A 1 198 ? 15.793 2.167 -26.508 1.00 78.00 198 VAL A O 1
ATOM 1613 N N . LEU A 1 199 ? 14.428 3.692 -25.595 1.00 76.44 199 LEU A N 1
ATOM 1614 C CA . LEU A 1 199 ? 14.788 4.760 -26.536 1.00 76.44 199 LEU A CA 1
ATOM 1615 C C . LEU A 1 199 ? 16.267 5.163 -26.430 1.00 76.44 199 LEU A C 1
ATOM 1617 O O . LEU A 1 199 ? 16.920 5.353 -27.455 1.00 76.44 199 LEU A O 1
ATOM 1621 N N . ASN A 1 200 ? 16.821 5.243 -25.218 1.00 80.38 200 ASN A N 1
ATOM 1622 C CA . ASN A 1 200 ? 18.245 5.538 -25.032 1.00 80.38 200 ASN A CA 1
ATOM 1623 C C . ASN A 1 200 ? 19.137 4.418 -25.579 1.00 80.38 200 ASN A C 1
ATOM 1625 O O . ASN A 1 200 ? 20.145 4.694 -26.228 1.00 80.38 200 ASN A O 1
ATOM 1629 N N . PHE A 1 201 ? 18.751 3.160 -25.361 1.00 85.31 201 PHE A N 1
ATOM 1630 C CA . PHE A 1 201 ? 19.473 2.014 -25.908 1.00 85.31 201 PHE A CA 1
ATOM 1631 C C . PHE A 1 201 ? 19.376 1.952 -27.438 1.00 85.31 201 PHE A C 1
ATOM 1633 O O . PHE A 1 201 ? 20.366 1.688 -28.119 1.00 85.31 201 PHE A O 1
ATOM 1640 N N . PHE A 1 202 ? 18.209 2.282 -27.994 1.00 84.19 202 PHE A N 1
ATOM 1641 C CA . PHE A 1 202 ? 18.000 2.377 -29.436 1.00 84.19 202 PHE A CA 1
ATOM 1642 C C . PHE A 1 202 ? 18.938 3.399 -30.090 1.00 84.19 202 PHE A C 1
ATOM 1644 O O . PHE A 1 202 ? 19.520 3.099 -31.128 1.00 84.19 202 PHE A O 1
ATOM 1651 N N . LEU A 1 203 ? 19.148 4.573 -29.478 1.00 83.94 203 LEU A N 1
ATOM 1652 C CA . LEU A 1 203 ? 20.104 5.568 -29.987 1.00 83.94 203 LEU A CA 1
ATOM 1653 C C . LEU A 1 203 ? 21.537 5.022 -30.042 1.00 83.94 203 LEU A C 1
ATOM 1655 O O . LEU A 1 203 ? 22.265 5.309 -30.992 1.00 83.94 203 LEU A O 1
ATOM 1659 N N . TYR A 1 204 ? 21.926 4.216 -29.052 1.00 88.31 204 TYR A N 1
ATOM 1660 C CA . TYR A 1 204 ? 23.238 3.575 -29.004 1.00 88.31 204 TYR A CA 1
ATOM 1661 C C . TYR A 1 204 ? 23.402 2.546 -30.134 1.00 88.31 204 TYR A C 1
ATOM 1663 O O . TYR A 1 204 ? 24.354 2.632 -30.908 1.00 88.31 204 TYR A O 1
ATOM 1671 N N . ILE A 1 205 ? 22.426 1.641 -30.296 1.00 90.44 205 ILE A N 1
ATOM 1672 C CA . ILE A 1 205 ? 22.385 0.660 -31.399 1.00 90.44 205 ILE A CA 1
ATOM 1673 C C . ILE A 1 205 ? 22.435 1.365 -32.757 1.00 90.44 205 ILE A C 1
ATOM 1675 O O . ILE A 1 205 ? 23.177 0.965 -33.655 1.00 90.44 205 ILE A O 1
ATOM 1679 N N . LEU A 1 206 ? 21.646 2.426 -32.912 1.00 88.75 206 LEU A N 1
ATOM 1680 C CA . LEU A 1 206 ? 21.563 3.183 -34.149 1.00 88.75 206 LEU A CA 1
ATOM 1681 C C . LEU A 1 206 ? 22.907 3.832 -34.503 1.00 88.75 206 LEU A C 1
ATOM 1683 O O . LEU A 1 206 ? 23.342 3.747 -35.649 1.00 88.75 206 LEU A O 1
ATOM 1687 N N . ALA A 1 207 ? 23.589 4.443 -33.530 1.00 89.88 207 ALA A N 1
ATOM 1688 C CA . ALA A 1 207 ? 24.915 5.015 -33.741 1.00 89.88 207 ALA A CA 1
ATOM 1689 C C . ALA A 1 207 ? 25.931 3.947 -34.179 1.00 89.88 207 ALA A C 1
ATOM 1691 O O . ALA A 1 207 ? 26.688 4.178 -35.123 1.00 89.88 207 ALA A O 1
ATOM 1692 N N . SER A 1 208 ? 25.902 2.758 -33.566 1.00 93.06 208 SER A N 1
ATOM 1693 C CA . SER A 1 208 ? 26.741 1.622 -33.970 1.00 93.06 208 SER A CA 1
ATOM 1694 C C . SER A 1 208 ? 26.477 1.185 -35.412 1.00 93.06 208 SER A C 1
ATOM 1696 O O . SER A 1 208 ? 27.423 0.961 -36.169 1.00 93.06 208 SER A O 1
ATOM 1698 N N . HIS A 1 209 ? 25.207 1.117 -35.823 1.00 92.19 209 HIS A N 1
ATOM 1699 C CA . HIS A 1 209 ? 24.833 0.779 -37.197 1.00 92.19 209 HIS A CA 1
ATOM 1700 C C . HIS A 1 209 ? 25.344 1.811 -38.214 1.00 92.19 209 HIS A C 1
ATOM 1702 O O . HIS A 1 209 ? 25.941 1.436 -39.226 1.00 92.19 209 HIS A O 1
ATOM 1708 N N . VAL A 1 210 ? 25.163 3.103 -37.927 1.00 89.69 210 VAL A N 1
ATOM 1709 C CA . VAL A 1 210 ? 25.608 4.207 -38.793 1.00 89.69 210 VAL A CA 1
ATOM 1710 C C . VAL A 1 210 ? 27.128 4.213 -38.946 1.00 89.69 210 VAL A C 1
ATOM 1712 O O . VAL A 1 210 ? 27.628 4.279 -40.067 1.00 89.69 210 VAL A O 1
ATOM 1715 N N . ILE A 1 211 ? 27.871 4.102 -37.841 1.00 92.00 211 ILE A N 1
ATOM 1716 C CA . ILE A 1 211 ? 29.343 4.077 -37.857 1.00 92.00 211 ILE A CA 1
ATOM 1717 C C . ILE A 1 211 ? 29.857 2.872 -38.650 1.00 92.00 211 ILE A C 1
ATOM 1719 O O . ILE A 1 211 ? 30.754 3.029 -39.477 1.00 92.00 211 ILE A O 1
ATOM 1723 N N . GLY A 1 212 ? 29.257 1.694 -38.456 1.00 93.88 212 GLY A N 1
ATOM 1724 C CA . GLY A 1 212 ? 29.583 0.496 -39.229 1.00 93.88 212 GLY A CA 1
ATOM 1725 C C . GLY A 1 212 ? 29.351 0.670 -40.732 1.00 93.88 212 GLY A C 1
ATOM 1726 O O . GLY A 1 212 ? 30.195 0.295 -41.543 1.00 93.88 212 GLY A O 1
ATOM 1727 N N . ALA A 1 213 ? 28.238 1.292 -41.118 1.00 91.56 213 ALA A N 1
ATOM 1728 C CA . ALA A 1 213 ? 27.923 1.542 -42.523 1.00 91.56 213 ALA A CA 1
ATOM 1729 C C . ALA A 1 213 ? 28.880 2.556 -43.173 1.00 91.56 213 ALA A C 1
ATOM 1731 O O . ALA A 1 213 ? 29.296 2.373 -44.318 1.00 91.56 213 ALA A O 1
ATOM 1732 N N . PHE A 1 214 ? 29.285 3.600 -42.441 1.00 89.19 214 PHE A N 1
ATOM 1733 C CA . PHE A 1 214 ? 30.331 4.516 -42.902 1.00 89.19 214 PHE A CA 1
ATOM 1734 C C . PHE A 1 214 ? 31.683 3.821 -43.034 1.00 89.19 214 PHE A C 1
ATOM 1736 O O . PHE A 1 214 ? 32.400 4.096 -43.991 1.00 89.19 214 PHE A O 1
ATOM 1743 N N . TRP A 1 215 ? 32.014 2.898 -42.130 1.00 93.19 215 TRP A N 1
ATOM 1744 C CA . TRP A 1 215 ? 33.235 2.106 -42.235 1.00 93.19 215 TRP A CA 1
ATOM 1745 C C . TRP A 1 215 ? 33.257 1.244 -43.503 1.00 93.19 215 TRP A C 1
ATOM 1747 O O . TRP A 1 215 ? 34.230 1.309 -44.252 1.00 93.19 215 TRP A O 1
ATOM 1757 N N . TYR A 1 216 ? 32.158 0.545 -43.817 1.00 93.00 216 TYR A N 1
ATOM 1758 C CA . TYR A 1 216 ? 32.002 -0.188 -45.083 1.00 93.00 216 TYR A CA 1
ATOM 1759 C C . TYR A 1 216 ? 32.198 0.724 -46.299 1.00 93.00 216 TYR A C 1
ATOM 1761 O O . TYR A 1 216 ? 32.991 0.445 -47.200 1.00 93.00 216 TYR A O 1
ATOM 1769 N N . PHE A 1 217 ? 31.489 1.851 -46.321 1.00 87.81 217 PHE A N 1
ATOM 1770 C CA . PHE A 1 217 ? 31.521 2.764 -47.455 1.00 87.81 217 PHE A CA 1
ATOM 1771 C C . PHE A 1 217 ? 32.890 3.427 -47.638 1.00 87.81 217 PHE A C 1
ATOM 1773 O O . PHE A 1 217 ? 33.371 3.566 -48.764 1.00 87.81 217 PHE A O 1
ATOM 1780 N N . PHE A 1 218 ? 33.555 3.804 -46.547 1.00 87.44 218 PHE A N 1
ATOM 1781 C CA . PHE A 1 218 ? 34.912 4.337 -46.595 1.00 87.44 218 PHE A CA 1
ATOM 1782 C C . PHE A 1 218 ? 35.933 3.273 -46.994 1.00 87.44 218 PHE A C 1
ATOM 1784 O O . PHE A 1 218 ? 36.851 3.612 -47.735 1.00 87.44 218 PHE A O 1
ATOM 1791 N N . ALA A 1 219 ? 35.744 2.000 -46.636 1.00 90.56 219 ALA A N 1
ATOM 1792 C CA . ALA A 1 219 ? 36.586 0.916 -47.140 1.00 90.56 219 ALA A CA 1
ATOM 1793 C C . ALA A 1 219 ? 36.505 0.804 -48.670 1.00 90.56 219 ALA A C 1
ATOM 1795 O O . ALA A 1 219 ? 37.539 0.756 -49.336 1.00 90.56 219 ALA A O 1
ATOM 1796 N N . VAL A 1 220 ? 35.296 0.885 -49.245 1.00 87.62 220 VAL A N 1
ATOM 1797 C CA . VAL A 1 220 ? 35.094 0.938 -50.707 1.00 87.62 220 VAL A CA 1
ATOM 1798 C C . VAL A 1 220 ? 35.789 2.163 -51.317 1.00 87.62 220 VAL A C 1
ATOM 1800 O O . VAL A 1 220 ? 36.437 2.058 -52.362 1.00 87.62 220 VAL A O 1
ATOM 1803 N N . GLN A 1 221 ? 35.692 3.334 -50.679 1.00 83.06 221 GLN A N 1
ATOM 1804 C CA . GLN A 1 221 ? 36.387 4.543 -51.142 1.00 83.06 221 GLN A CA 1
ATOM 1805 C C . GLN A 1 221 ? 37.912 4.391 -51.077 1.00 83.06 221 GLN A C 1
ATOM 1807 O O . GLN A 1 221 ? 38.606 4.854 -51.986 1.00 83.06 221 GLN A O 1
ATOM 1812 N N . GLN A 1 222 ? 38.430 3.745 -50.036 1.00 86.12 222 GLN A N 1
ATOM 1813 C CA . GLN A 1 222 ? 39.857 3.581 -49.790 1.00 86.12 222 GLN A CA 1
ATOM 1814 C C . GLN A 1 222 ? 40.496 2.669 -50.845 1.00 86.12 222 GLN A C 1
ATOM 1816 O O . GLN A 1 222 ? 41.461 3.071 -51.496 1.00 86.12 222 GLN A O 1
ATOM 1821 N N . ILE A 1 223 ? 39.909 1.499 -51.112 1.00 85.31 223 ILE A N 1
ATOM 1822 C CA . ILE A 1 223 ? 40.401 0.581 -52.155 1.00 85.31 223 ILE A CA 1
ATOM 1823 C C . ILE A 1 223 ? 40.232 1.147 -53.569 1.00 85.31 223 ILE A C 1
ATOM 1825 O O . ILE A 1 223 ? 41.152 1.064 -54.381 1.00 85.31 223 ILE A O 1
ATOM 1829 N N . THR A 1 224 ? 39.130 1.855 -53.841 1.00 81.81 224 THR A N 1
ATOM 1830 C CA . THR A 1 224 ? 38.950 2.558 -55.124 1.00 81.81 224 THR A CA 1
ATOM 1831 C C . THR A 1 224 ? 39.991 3.668 -55.309 1.00 81.81 224 THR A C 1
ATOM 1833 O O . THR A 1 224 ? 40.461 3.903 -56.421 1.00 81.81 224 THR A O 1
ATOM 1836 N N . THR A 1 225 ? 40.383 4.356 -54.231 1.00 81.31 225 THR A N 1
ATOM 1837 C CA . THR A 1 225 ? 41.440 5.381 -54.270 1.00 81.31 225 THR A CA 1
ATOM 1838 C C . THR A 1 225 ? 42.802 4.755 -54.550 1.00 81.31 225 THR A C 1
ATOM 1840 O O . THR A 1 225 ? 43.551 5.302 -55.360 1.00 81.31 225 THR A O 1
ATOM 1843 N N . CYS A 1 226 ? 43.092 3.588 -53.969 1.00 85.31 226 CYS A N 1
ATOM 1844 C CA . CYS A 1 226 ? 44.298 2.839 -54.306 1.00 85.31 226 CYS A CA 1
ATOM 1845 C C . CYS A 1 226 ? 44.334 2.494 -55.803 1.00 85.31 226 CYS A C 1
ATOM 1847 O O . CYS A 1 226 ? 45.291 2.846 -56.496 1.00 85.31 226 CYS A O 1
ATOM 1849 N N . TRP A 1 227 ? 43.252 1.921 -56.347 1.00 82.94 227 TRP A N 1
ATOM 1850 C CA . TRP A 1 227 ? 43.179 1.603 -57.777 1.00 82.94 227 TRP A CA 1
ATOM 1851 C C . TRP A 1 227 ? 43.336 2.834 -58.668 1.00 82.94 227 TRP A C 1
ATOM 1853 O O . TRP A 1 227 ? 43.988 2.758 -59.703 1.00 82.94 227 TRP A O 1
ATOM 1863 N N . GLN A 1 228 ? 42.794 3.985 -58.270 1.00 78.19 228 GLN A N 1
ATOM 1864 C CA . GLN A 1 228 ? 42.973 5.242 -59.003 1.00 78.19 228 GLN A CA 1
ATOM 1865 C C . GLN A 1 228 ? 44.407 5.776 -58.946 1.00 78.19 228 GLN A C 1
ATOM 1867 O O . GLN A 1 228 ? 44.855 6.391 -59.912 1.00 78.19 228 GLN A O 1
ATOM 1872 N N . HIS A 1 229 ? 45.131 5.564 -57.844 1.00 78.38 229 HIS A N 1
ATOM 1873 C CA . HIS A 1 229 ? 46.548 5.917 -57.748 1.00 78.38 229 HIS A CA 1
ATOM 1874 C C . HIS A 1 229 ? 47.444 4.995 -58.579 1.00 78.38 229 HIS A C 1
ATOM 1876 O O . HIS A 1 229 ? 48.389 5.482 -59.209 1.00 78.38 229 HIS A O 1
ATOM 1882 N N . ALA A 1 230 ? 47.124 3.703 -58.624 1.00 80.62 230 ALA A N 1
ATOM 1883 C CA . ALA A 1 230 ? 47.831 2.707 -59.427 1.00 80.62 230 ALA A CA 1
ATOM 1884 C C . ALA A 1 230 ? 47.512 2.813 -60.938 1.00 80.62 230 ALA A C 1
ATOM 1886 O O . ALA A 1 230 ? 48.372 2.572 -61.787 1.00 80.62 230 ALA A O 1
ATOM 1887 N N . CYS A 1 231 ? 46.289 3.219 -61.294 1.00 77.00 231 CYS A N 1
ATOM 1888 C CA . CYS A 1 231 ? 45.809 3.390 -62.670 1.00 77.00 231 CYS A CA 1
ATOM 1889 C C . CYS A 1 231 ? 46.289 4.725 -63.278 1.00 77.00 231 CYS A C 1
ATOM 1891 O O . CYS A 1 231 ? 45.562 5.724 -63.315 1.00 77.00 231 CYS A O 1
ATOM 1893 N N . ARG A 1 232 ? 47.540 4.747 -63.756 1.00 73.12 232 ARG A N 1
ATOM 1894 C CA . ARG A 1 232 ? 48.132 5.870 -64.509 1.00 73.12 232 ARG A CA 1
ATOM 1895 C C . ARG A 1 232 ? 48.030 5.645 -66.028 1.00 73.12 232 ARG A C 1
ATOM 1897 O O . ARG A 1 232 ? 48.045 4.490 -66.453 1.00 73.12 232 ARG A O 1
ATOM 1904 N N . PRO A 1 233 ? 47.999 6.714 -66.855 1.00 67.00 233 PRO A N 1
ATOM 1905 C CA . PRO A 1 233 ? 47.986 6.589 -68.319 1.00 67.00 233 PRO A CA 1
ATOM 1906 C C . PRO A 1 233 ? 49.163 5.770 -68.869 1.00 67.00 233 PRO A C 1
ATOM 1908 O O . PRO A 1 233 ? 48.998 5.035 -69.835 1.00 67.00 233 PRO A O 1
ATOM 1911 N N . GLU A 1 234 ? 50.320 5.849 -68.205 1.00 66.38 234 GLU A N 1
ATOM 1912 C CA . GLU A 1 234 ? 51.540 5.078 -68.500 1.00 66.38 234 GLU A CA 1
ATOM 1913 C C . GLU A 1 234 ? 51.323 3.556 -68.417 1.00 66.38 234 GLU A C 1
ATOM 1915 O O . GLU A 1 234 ? 51.953 2.803 -69.150 1.00 66.38 234 GLU A O 1
ATOM 1920 N N . ASN A 1 235 ? 50.372 3.110 -67.590 1.00 66.94 235 ASN A N 1
ATOM 1921 C CA . ASN A 1 235 ? 50.021 1.701 -67.395 1.00 66.94 235 ASN A CA 1
ATOM 1922 C C . ASN A 1 235 ? 48.862 1.251 -68.310 1.00 66.94 235 ASN A C 1
ATOM 1924 O O . ASN A 1 235 ? 48.245 0.215 -68.065 1.00 66.94 235 ASN A O 1
ATOM 1928 N N . GLY A 1 236 ? 48.503 2.052 -69.325 1.00 62.34 236 GLY A N 1
ATOM 1929 C CA . GLY A 1 236 ? 47.401 1.757 -70.250 1.00 62.34 236 GLY A CA 1
ATOM 1930 C C . GLY A 1 236 ? 46.010 1.789 -69.604 1.00 62.34 236 GLY A C 1
ATOM 1931 O O . GLY A 1 236 ? 45.065 1.219 -70.146 1.00 62.34 236 GLY A O 1
ATOM 1932 N N . CYS A 1 237 ? 45.871 2.430 -68.439 1.00 71.44 237 CYS A N 1
ATOM 1933 C CA . CYS A 1 237 ? 44.648 2.439 -67.642 1.00 71.44 237 CYS A CA 1
ATOM 1934 C C . CYS A 1 237 ? 44.040 3.849 -67.569 1.00 71.44 237 CYS A C 1
ATOM 1936 O O . CYS A 1 237 ? 44.718 4.818 -67.219 1.00 71.44 237 CYS A O 1
ATOM 1938 N N . ALA A 1 238 ? 42.744 3.968 -67.878 1.00 66.56 238 ALA A N 1
ATOM 1939 C CA . ALA A 1 238 ? 41.978 5.198 -67.690 1.00 66.56 238 ALA A CA 1
ATOM 1940 C C . ALA A 1 238 ? 41.171 5.121 -66.376 1.00 66.56 238 ALA A C 1
ATOM 1942 O O . ALA A 1 238 ? 40.419 4.162 -66.194 1.00 66.56 238 ALA A O 1
ATOM 1943 N N . PRO A 1 239 ? 41.243 6.129 -65.481 1.00 63.34 239 PRO A N 1
ATOM 1944 C CA . PRO A 1 239 ? 40.527 6.122 -64.197 1.00 63.34 239 PRO A CA 1
ATOM 1945 C C . PRO A 1 239 ? 39.004 5.944 -64.303 1.00 63.34 239 PRO A C 1
ATOM 1947 O O . PRO A 1 239 ? 38.372 5.485 -63.353 1.00 63.34 239 PRO A O 1
ATOM 1950 N N . ASN A 1 240 ? 38.419 6.294 -65.452 1.00 61.00 240 ASN A N 1
ATOM 1951 C CA . ASN A 1 240 ? 36.986 6.170 -65.713 1.00 61.00 240 ASN A CA 1
ATOM 1952 C C . ASN A 1 240 ? 36.542 4.705 -65.912 1.00 61.00 240 ASN A C 1
ATOM 1954 O O . ASN A 1 240 ? 35.365 4.410 -65.739 1.00 61.00 240 ASN A O 1
ATOM 1958 N N . ASN A 1 241 ? 37.473 3.780 -66.184 1.00 62.59 241 ASN A N 1
ATOM 1959 C CA . ASN A 1 241 ? 37.192 2.370 -66.489 1.00 62.59 241 ASN A CA 1
ATOM 1960 C C . ASN A 1 241 ? 37.112 1.472 -65.235 1.00 62.59 241 ASN A C 1
ATOM 1962 O O . ASN A 1 241 ? 37.072 0.250 -65.341 1.00 62.59 241 ASN A O 1
ATOM 1966 N N . LEU A 1 242 ? 37.107 2.051 -64.029 1.00 69.81 242 LEU A N 1
ATOM 1967 C CA . LEU A 1 242 ? 37.034 1.313 -62.757 1.00 69.81 242 LEU A CA 1
ATOM 1968 C C . LEU A 1 242 ? 35.595 0.897 -62.369 1.00 69.81 242 LEU A C 1
ATOM 1970 O O . LEU A 1 242 ? 35.367 0.452 -61.243 1.00 69.81 242 LEU A O 1
ATOM 1974 N N . TYR A 1 243 ? 34.629 1.014 -63.288 1.00 72.25 243 TYR A N 1
ATOM 1975 C CA . TYR A 1 243 ? 33.218 0.658 -63.098 1.00 72.25 243 TYR A CA 1
ATOM 1976 C C . TYR A 1 243 ? 32.803 -0.483 -64.019 1.00 72.25 243 TYR A C 1
ATOM 1978 O O . TYR A 1 243 ? 33.064 -0.453 -65.217 1.00 72.25 243 TYR A O 1
ATOM 1986 N N . CYS A 1 244 ? 32.083 -1.463 -63.474 1.00 72.31 244 CYS A N 1
ATOM 1987 C CA . CYS A 1 244 ? 31.783 -2.713 -64.179 1.00 72.31 244 CYS A CA 1
ATOM 1988 C C . CYS A 1 244 ? 30.745 -2.593 -65.323 1.00 72.31 244 CYS A C 1
ATOM 1990 O O . CYS A 1 244 ? 30.349 -3.608 -65.884 1.00 72.31 244 CYS A O 1
ATOM 1992 N N . HIS A 1 245 ? 30.267 -1.386 -65.651 1.00 63.25 245 HIS A N 1
ATOM 1993 C CA . HIS A 1 245 ? 29.324 -1.133 -66.754 1.00 63.25 245 HIS A CA 1
ATOM 1994 C C . HIS A 1 245 ? 30.001 -0.688 -68.059 1.00 63.25 245 HIS A C 1
ATOM 1996 O O . HIS A 1 245 ? 29.371 -0.737 -69.113 1.00 63.25 245 HIS A O 1
ATOM 2002 N N . ASP A 1 246 ? 31.270 -0.278 -68.011 1.00 58.09 246 ASP A N 1
ATOM 2003 C CA . ASP A 1 246 ? 32.035 0.099 -69.198 1.00 58.09 246 ASP A CA 1
ATOM 2004 C C . ASP A 1 246 ? 32.690 -1.151 -69.800 1.00 58.09 246 ASP A C 1
ATOM 2006 O O . ASP A 1 246 ? 33.849 -1.478 -69.549 1.00 58.09 246 ASP A O 1
ATOM 2010 N N . HIS A 1 247 ? 31.905 -1.903 -70.574 1.00 53.59 247 HIS A N 1
ATOM 2011 C CA . HIS A 1 247 ? 32.382 -3.044 -71.351 1.00 53.59 247 HIS A CA 1
ATOM 2012 C C . HIS A 1 247 ? 33.312 -2.570 -72.470 1.00 53.59 247 HIS A C 1
ATOM 2014 O O . HIS A 1 247 ? 32.823 -2.428 -73.570 1.00 53.59 247 HIS A O 1
ATOM 2020 N N . HIS A 1 248 ? 34.605 -2.329 -72.232 1.00 51.03 248 HIS A N 1
ATOM 2021 C CA . HIS A 1 248 ? 35.673 -2.454 -73.244 1.00 51.03 248 HIS A CA 1
ATOM 2022 C C . HIS A 1 248 ? 37.063 -2.297 -72.597 1.00 51.03 248 HIS A C 1
ATOM 2024 O O . HIS A 1 248 ? 37.440 -1.200 -72.198 1.00 51.03 248 HIS A O 1
ATOM 2030 N N . ALA A 1 249 ? 37.815 -3.405 -72.539 1.00 48.75 249 ALA A N 1
ATOM 2031 C CA . ALA A 1 249 ? 39.272 -3.545 -72.720 1.00 48.75 249 ALA A CA 1
ATOM 2032 C C . ALA A 1 249 ? 39.822 -4.666 -71.822 1.00 48.75 249 ALA A C 1
ATOM 2034 O O . ALA A 1 249 ? 39.641 -4.655 -70.606 1.00 48.75 249 ALA A O 1
ATOM 2035 N N . LEU A 1 250 ? 40.522 -5.620 -72.441 1.00 48.47 250 LEU A N 1
ATOM 2036 C CA . LEU A 1 250 ? 41.396 -6.592 -71.783 1.00 48.47 250 LEU A CA 1
ATOM 2037 C C . LEU A 1 250 ? 42.307 -5.863 -70.782 1.00 48.47 250 LEU A C 1
ATOM 2039 O O . LEU A 1 250 ? 43.189 -5.097 -71.167 1.00 48.47 250 LEU A O 1
ATOM 2043 N N . ARG A 1 251 ? 42.042 -6.064 -69.492 1.00 59.53 251 ARG A N 1
ATOM 2044 C CA . ARG A 1 251 ? 42.687 -5.357 -68.386 1.00 59.53 251 ARG A CA 1
ATOM 2045 C C . ARG A 1 251 ? 43.870 -6.185 -67.897 1.00 59.53 251 ARG A C 1
ATOM 2047 O O . ARG A 1 251 ? 43.700 -7.347 -67.543 1.00 59.53 251 ARG A O 1
ATOM 2054 N N . ASN A 1 252 ? 45.061 -5.597 -67.831 1.00 58.91 252 ASN A N 1
ATOM 2055 C CA . ASN A 1 252 ? 46.196 -6.236 -67.167 1.00 58.91 252 ASN A CA 1
ATOM 2056 C C . ASN A 1 252 ? 46.030 -6.061 -65.645 1.00 58.91 252 ASN A C 1
ATOM 2058 O O . ASN A 1 252 ? 46.630 -5.185 -65.046 1.00 58.91 252 ASN A O 1
ATOM 2062 N N . ILE A 1 253 ? 45.117 -6.809 -65.020 1.00 69.62 253 ILE A N 1
ATOM 2063 C CA . ILE A 1 253 ? 44.678 -6.604 -63.620 1.00 69.62 253 ILE A CA 1
ATOM 2064 C C . ILE A 1 253 ? 45.820 -6.791 -62.610 1.00 69.62 253 ILE A C 1
ATOM 2066 O O . ILE A 1 253 ? 45.814 -6.185 -61.542 1.00 69.62 253 ILE A O 1
ATOM 2070 N N . LYS A 1 254 ? 46.853 -7.540 -63.004 1.00 74.00 254 LYS A N 1
ATOM 2071 C CA . LYS A 1 254 ? 47.996 -7.902 -62.169 1.00 74.00 254 LYS A CA 1
ATOM 2072 C C . LYS A 1 254 ? 48.707 -6.703 -61.521 1.00 74.00 254 LYS A C 1
ATOM 2074 O O . LYS A 1 254 ? 49.066 -6.784 -60.354 1.00 74.00 254 LYS A O 1
ATOM 2079 N N . PHE A 1 255 ? 48.846 -5.566 -62.216 1.00 77.00 255 PHE A N 1
ATOM 2080 C CA . PHE A 1 255 ? 49.513 -4.389 -61.630 1.00 77.00 255 PHE A CA 1
ATOM 2081 C C . PHE A 1 255 ? 48.704 -3.749 -60.490 1.00 77.00 255 PHE A C 1
ATOM 2083 O O . PHE A 1 255 ? 49.275 -3.100 -59.616 1.00 77.00 255 PHE A O 1
ATOM 2090 N N . LEU A 1 256 ? 47.373 -3.891 -60.501 1.00 79.50 256 LEU A N 1
ATOM 2091 C CA . LEU A 1 256 ? 46.522 -3.376 -59.428 1.00 79.50 256 LEU A CA 1
ATOM 2092 C C . LEU A 1 256 ? 46.654 -4.236 -58.182 1.00 79.50 256 LEU A C 1
ATOM 2094 O O . LEU A 1 256 ? 46.703 -3.680 -57.094 1.00 79.50 256 LEU A O 1
ATOM 2098 N N . ASP A 1 257 ? 46.762 -5.553 -58.337 1.00 80.25 257 ASP A N 1
ATOM 2099 C CA . ASP A 1 257 ? 47.003 -6.455 -57.211 1.00 80.25 257 ASP A CA 1
ATOM 2100 C C . ASP A 1 257 ? 48.399 -6.271 -56.612 1.00 80.25 257 ASP A C 1
ATOM 2102 O O . ASP A 1 257 ? 48.551 -6.329 -55.395 1.00 80.25 257 ASP A O 1
ATOM 2106 N N . GLU A 1 258 ? 49.407 -5.972 -57.435 1.00 81.25 258 GLU A N 1
ATOM 2107 C CA . GLU A 1 258 ? 50.771 -5.686 -56.968 1.00 81.25 258 GLU A CA 1
ATOM 2108 C C . GLU A 1 258 ? 50.877 -4.341 -56.229 1.00 81.25 258 GLU A C 1
ATOM 2110 O O . GLU A 1 258 ? 51.574 -4.246 -55.222 1.00 81.25 258 GLU A O 1
ATOM 2115 N N . LEU A 1 259 ? 50.192 -3.291 -56.700 1.00 82.31 259 LEU A N 1
ATOM 2116 C CA . LEU A 1 259 ? 50.257 -1.951 -56.094 1.00 82.31 259 LEU A CA 1
ATOM 2117 C C . LEU A 1 259 ? 49.237 -1.732 -54.965 1.00 82.31 259 LEU A C 1
ATOM 2119 O O . LEU A 1 259 ? 49.451 -0.873 -54.111 1.00 82.31 259 LEU A O 1
ATOM 2123 N N . CYS A 1 260 ? 48.143 -2.494 -54.960 1.00 87.06 260 CYS A N 1
ATOM 2124 C CA . CYS A 1 260 ? 47.061 -2.433 -53.976 1.00 87.06 260 CYS A CA 1
ATOM 2125 C C . CYS A 1 260 ? 46.850 -3.788 -53.289 1.00 87.06 260 CYS A C 1
ATOM 2127 O O . CYS A 1 260 ? 45.713 -4.238 -53.149 1.00 87.06 260 CYS A O 1
ATOM 2129 N N . SER A 1 261 ? 47.936 -4.443 -52.872 1.00 83.62 261 SER A N 1
ATOM 2130 C CA . SER A 1 261 ? 47.879 -5.749 -52.210 1.00 83.62 261 SER A CA 1
ATOM 2131 C C . SER A 1 261 ? 47.186 -5.658 -50.847 1.00 83.62 261 SER A C 1
ATOM 2133 O O . SER A 1 261 ? 47.618 -4.908 -49.969 1.00 83.62 261 SER A O 1
ATOM 2135 N N . VAL A 1 262 ? 46.114 -6.435 -50.678 1.00 83.81 262 VAL A N 1
ATOM 2136 C CA . VAL A 1 262 ? 45.355 -6.557 -49.419 1.00 83.81 262 VAL A CA 1
ATOM 2137 C C . VAL A 1 262 ? 45.846 -7.748 -48.586 1.00 83.81 262 VAL A C 1
ATOM 2139 O O . VAL A 1 262 ? 45.858 -7.671 -47.356 1.00 83.81 262 VAL A O 1
ATOM 2142 N N . ASP A 1 263 ? 46.292 -8.820 -49.250 1.00 79.56 263 ASP A N 1
ATOM 2143 C CA . ASP A 1 263 ? 46.795 -10.037 -48.613 1.00 79.56 263 ASP A CA 1
ATOM 2144 C C . ASP A 1 263 ? 47.981 -10.649 -49.404 1.00 79.56 263 ASP A C 1
ATOM 2146 O O . ASP A 1 263 ? 47.776 -11.121 -50.527 1.00 79.56 263 ASP A O 1
ATOM 2150 N N . PRO A 1 264 ? 49.225 -10.615 -48.876 1.00 81.25 264 PRO A N 1
ATOM 2151 C CA . PRO A 1 264 ? 49.636 -9.894 -47.671 1.00 81.25 264 PRO A CA 1
ATOM 2152 C C . PRO A 1 264 ? 49.634 -8.367 -47.902 1.00 81.25 264 PRO A C 1
ATOM 2154 O O . PRO A 1 264 ? 49.961 -7.903 -49.000 1.00 81.25 264 PRO A O 1
ATOM 2157 N N . PRO A 1 265 ? 49.304 -7.552 -46.885 1.00 82.88 265 PRO A N 1
ATOM 2158 C CA . PRO A 1 265 ? 49.293 -6.100 -47.022 1.00 82.88 265 PRO A CA 1
ATOM 2159 C C . PRO A 1 265 ? 50.712 -5.531 -47.151 1.00 82.88 265 PRO A C 1
ATOM 2161 O O . PRO A 1 265 ? 51.620 -5.912 -46.409 1.00 82.88 265 PRO A O 1
ATOM 2164 N N . ASN A 1 266 ? 50.904 -4.566 -48.056 1.00 83.06 266 ASN A N 1
ATOM 2165 C CA . ASN A 1 266 ? 52.170 -3.841 -48.205 1.00 83.06 266 ASN A CA 1
ATOM 2166 C C . ASN A 1 266 ? 51.998 -2.343 -47.919 1.00 83.06 266 ASN A C 1
ATOM 2168 O O . ASN A 1 266 ? 51.762 -1.535 -48.821 1.00 83.06 266 ASN A O 1
ATOM 2172 N N . GLU A 1 267 ? 52.189 -1.964 -46.654 1.00 80.00 267 GLU A N 1
ATOM 2173 C CA . GLU A 1 267 ? 52.008 -0.588 -46.169 1.00 80.00 267 GLU A CA 1
ATOM 2174 C C . GLU A 1 267 ? 52.905 0.447 -46.867 1.00 80.00 267 GLU A C 1
ATOM 2176 O O . GLU A 1 267 ? 52.569 1.631 -46.890 1.00 80.00 267 GLU A O 1
ATOM 2181 N N . LYS A 1 268 ? 54.034 0.021 -47.458 1.00 80.88 268 LYS A N 1
ATOM 2182 C CA . LYS A 1 268 ? 54.937 0.915 -48.203 1.00 80.88 268 LYS A CA 1
ATOM 2183 C C . LYS A 1 268 ? 54.350 1.358 -49.542 1.00 80.88 268 LYS A C 1
ATOM 2185 O O . LYS A 1 268 ? 54.714 2.427 -50.025 1.00 80.88 268 LYS A O 1
ATOM 2190 N N . LEU A 1 269 ? 53.489 0.537 -50.147 1.00 82.19 269 LEU A N 1
ATOM 2191 C CA . LEU A 1 269 ? 52.831 0.842 -51.419 1.00 82.19 269 LEU A CA 1
ATOM 2192 C C . LEU A 1 269 ? 51.524 1.595 -51.184 1.00 82.19 269 LEU A C 1
ATOM 2194 O O . LEU A 1 269 ? 51.294 2.641 -51.793 1.00 82.19 269 LEU A O 1
ATOM 2198 N N . PHE A 1 270 ? 50.696 1.096 -50.266 1.00 85.25 270 PHE A N 1
ATOM 2199 C CA . PHE A 1 270 ? 49.470 1.765 -49.858 1.00 85.25 270 PHE A CA 1
ATOM 2200 C C . PHE A 1 270 ? 49.024 1.288 -48.471 1.00 85.25 270 PHE A C 1
ATOM 2202 O O . PHE A 1 270 ? 48.923 0.090 -48.220 1.00 85.25 270 PHE A O 1
ATOM 2209 N N . ASN A 1 271 ? 48.720 2.224 -47.569 1.00 87.31 271 ASN A N 1
ATOM 2210 C CA . ASN A 1 271 ? 48.231 1.905 -46.229 1.00 87.31 271 ASN A CA 1
ATOM 2211 C C . ASN A 1 271 ? 46.692 1.997 -46.178 1.00 87.31 271 ASN A C 1
ATOM 2213 O O . ASN A 1 271 ? 46.111 3.065 -46.398 1.00 87.31 271 ASN A O 1
ATOM 2217 N N . PHE A 1 272 ? 46.035 0.872 -45.886 1.00 87.75 272 PHE A N 1
ATOM 2218 C CA . PHE A 1 272 ? 44.576 0.775 -45.758 1.00 87.75 272 PHE A CA 1
ATOM 2219 C C . PHE A 1 272 ? 44.041 1.154 -44.365 1.00 87.75 272 PHE A C 1
ATOM 2221 O O . PHE A 1 272 ? 42.835 1.370 -44.234 1.00 87.75 272 PHE A O 1
ATOM 2228 N N . GLY A 1 273 ? 44.908 1.273 -43.355 1.00 91.19 273 GLY A N 1
ATOM 2229 C CA . GLY A 1 273 ? 44.556 1.704 -42.001 1.00 91.19 273 GLY A CA 1
ATOM 2230 C C . GLY A 1 273 ? 43.437 0.870 -41.373 1.00 91.19 273 GLY A C 1
ATOM 2231 O O . GLY A 1 273 ? 43.401 -0.353 -41.518 1.00 91.19 273 GLY A O 1
ATOM 2232 N N . ILE A 1 274 ? 42.469 1.534 -40.736 1.00 92.94 274 ILE A N 1
ATOM 2233 C CA . ILE A 1 274 ? 41.323 0.896 -40.064 1.00 92.94 274 ILE A CA 1
ATOM 2234 C C . ILE A 1 274 ? 40.405 0.105 -41.008 1.00 92.94 274 ILE A C 1
ATOM 2236 O O . ILE A 1 274 ? 39.497 -0.577 -40.536 1.00 92.94 274 ILE A O 1
ATOM 2240 N N . PHE A 1 275 ? 40.568 0.230 -42.328 1.00 92.25 275 PHE A N 1
ATOM 2241 C CA . PHE A 1 275 ? 39.753 -0.463 -43.331 1.00 92.25 275 PHE A CA 1
ATOM 2242 C C . PHE A 1 275 ? 40.373 -1.784 -43.796 1.00 92.25 275 PHE A C 1
ATOM 2244 O O . PHE A 1 275 ? 39.742 -2.499 -44.571 1.00 92.25 275 PHE A O 1
ATOM 2251 N N . LEU A 1 276 ? 41.586 -2.119 -43.349 1.00 90.62 276 LEU A N 1
ATOM 2252 C CA . LEU A 1 276 ? 42.276 -3.337 -43.772 1.00 90.62 276 LEU A CA 1
ATOM 2253 C C . LEU A 1 276 ? 41.481 -4.605 -43.421 1.00 90.62 276 LEU A C 1
ATOM 2255 O O . LEU A 1 276 ? 41.283 -5.453 -44.288 1.00 90.62 276 LEU A O 1
ATOM 2259 N N . ASP A 1 277 ? 40.950 -4.684 -42.197 1.00 89.12 277 ASP A N 1
ATOM 2260 C CA . ASP A 1 277 ? 40.226 -5.861 -41.696 1.00 89.12 277 ASP A CA 1
ATOM 2261 C C . ASP A 1 277 ? 39.054 -6.266 -42.608 1.00 89.12 277 ASP A C 1
ATOM 2263 O O . ASP A 1 277 ? 38.889 -7.435 -42.949 1.00 89.12 277 ASP A O 1
ATOM 2267 N N . ILE A 1 278 ? 38.232 -5.304 -43.046 1.00 91.62 278 ILE A N 1
ATOM 2268 C CA . ILE A 1 278 ? 37.062 -5.602 -43.889 1.00 91.62 278 ILE A CA 1
ATOM 2269 C C . ILE A 1 278 ? 37.448 -5.958 -45.327 1.00 91.62 278 ILE A C 1
ATOM 2271 O O . ILE A 1 278 ? 36.727 -6.704 -45.992 1.00 91.62 278 ILE A O 1
ATOM 2275 N N . LEU A 1 279 ? 38.581 -5.435 -45.803 1.00 90.06 279 LEU A N 1
ATOM 2276 C CA . LEU A 1 279 ? 39.123 -5.764 -47.117 1.00 90.06 279 LEU A CA 1
ATOM 2277 C C . LEU A 1 279 ? 39.642 -7.205 -47.135 1.00 90.06 279 LEU A C 1
ATOM 2279 O O . LEU A 1 279 ? 39.318 -7.940 -48.063 1.00 90.06 279 LEU A O 1
ATOM 2283 N N . GLN A 1 280 ? 40.363 -7.629 -46.093 1.00 89.81 280 GLN A N 1
ATOM 2284 C CA . GLN A 1 280 ? 40.864 -9.003 -45.954 1.00 89.81 280 GLN A CA 1
ATOM 2285 C C . GLN A 1 280 ? 39.737 -10.029 -45.811 1.00 89.81 280 GLN A C 1
ATOM 2287 O O . GLN A 1 280 ? 39.814 -11.118 -46.370 1.00 89.81 280 GLN A O 1
ATOM 2292 N N . LEU A 1 281 ? 38.654 -9.669 -45.116 1.00 87.62 281 LEU A N 1
ATOM 2293 C CA . LEU A 1 281 ? 37.471 -10.525 -44.988 1.00 87.62 281 LEU A CA 1
ATOM 2294 C C . LEU A 1 281 ? 36.674 -10.679 -46.297 1.00 87.62 281 LEU A C 1
ATOM 2296 O O . LEU A 1 281 ? 35.733 -11.466 -46.339 1.00 87.62 281 LEU A O 1
ATOM 2300 N N . GLY A 1 282 ? 36.981 -9.913 -47.352 1.00 87.00 282 GLY A N 1
ATOM 2301 C CA . GLY A 1 282 ? 36.299 -10.013 -48.650 1.00 87.00 282 GLY A CA 1
ATOM 2302 C C . GLY A 1 282 ? 34.828 -9.566 -48.649 1.00 87.00 282 GLY A C 1
ATOM 2303 O O . GLY A 1 282 ? 34.139 -9.695 -49.661 1.00 87.00 282 GLY A O 1
ATOM 2304 N N . ILE A 1 283 ? 34.334 -8.985 -47.549 1.00 90.50 283 ILE A N 1
ATOM 2305 C CA . ILE A 1 283 ? 32.915 -8.626 -47.356 1.00 90.50 283 ILE A CA 1
ATOM 2306 C C . ILE A 1 283 ? 32.428 -7.619 -48.408 1.00 90.50 283 ILE A C 1
ATOM 2308 O O . ILE A 1 283 ? 31.262 -7.648 -48.806 1.00 90.50 283 ILE A O 1
ATOM 2312 N N . LEU A 1 284 ? 33.316 -6.748 -48.903 1.00 89.38 284 LEU A N 1
ATOM 2313 C CA . LEU A 1 284 ? 32.990 -5.765 -49.943 1.00 89.38 284 LEU A CA 1
ATOM 2314 C C . LEU A 1 284 ? 32.582 -6.421 -51.271 1.00 89.38 284 LEU A C 1
ATOM 2316 O O . LEU A 1 284 ? 31.938 -5.759 -52.086 1.00 89.38 284 LEU A O 1
ATOM 2320 N N . GLY A 1 285 ? 32.954 -7.685 -51.502 1.00 85.94 285 GLY A N 1
ATOM 2321 C CA . GLY A 1 285 ? 32.578 -8.445 -52.694 1.00 85.94 285 GLY A CA 1
ATOM 2322 C C . GLY A 1 285 ? 31.242 -9.180 -52.592 1.00 85.94 285 GLY A C 1
ATOM 2323 O O . GLY A 1 285 ? 30.647 -9.527 -53.618 1.00 85.94 285 GLY A O 1
ATOM 2324 N N . SER A 1 286 ? 30.734 -9.378 -51.372 1.00 88.19 286 SER A N 1
ATOM 2325 C CA . SER A 1 286 ? 29.477 -10.087 -51.131 1.00 88.19 286 SER A CA 1
ATOM 2326 C C . SER A 1 286 ? 28.273 -9.282 -51.634 1.00 88.19 286 SER A C 1
ATOM 2328 O O . SER A 1 286 ? 28.236 -8.052 -51.570 1.00 88.19 286 SER A O 1
ATOM 2330 N N . THR A 1 287 ? 27.242 -9.968 -52.126 1.00 85.56 287 THR A N 1
ATOM 2331 C CA . THR A 1 287 ? 25.909 -9.387 -52.382 1.00 85.56 287 THR A CA 1
ATOM 2332 C C . THR A 1 287 ? 24.929 -9.689 -51.247 1.00 85.56 287 THR A C 1
ATOM 2334 O O . THR A 1 287 ? 23.783 -9.251 -51.279 1.00 85.56 287 THR A O 1
ATOM 2337 N N . ASN A 1 288 ? 25.350 -10.433 -50.219 1.00 88.88 288 ASN A N 1
ATOM 2338 C CA . ASN A 1 288 ? 24.507 -10.738 -49.072 1.00 88.88 288 ASN A CA 1
ATOM 2339 C C . ASN A 1 288 ? 24.470 -9.540 -48.111 1.00 88.88 288 ASN A C 1
ATOM 2341 O O . ASN A 1 288 ? 25.448 -9.226 -47.432 1.00 88.88 288 ASN A O 1
ATOM 2345 N N . TYR A 1 289 ? 23.319 -8.868 -48.035 1.00 87.94 289 TYR A N 1
ATOM 2346 C CA . TYR A 1 289 ? 23.134 -7.720 -47.146 1.00 87.94 289 TYR A CA 1
ATOM 2347 C C . TYR A 1 289 ? 23.369 -8.070 -45.672 1.00 87.94 289 TYR A C 1
ATOM 2349 O O . TYR A 1 289 ? 24.003 -7.296 -44.959 1.00 87.94 289 TYR A O 1
ATOM 2357 N N . PHE A 1 290 ? 22.875 -9.220 -45.205 1.00 89.62 290 PHE A N 1
ATOM 2358 C CA . PHE A 1 290 ? 22.972 -9.583 -43.792 1.00 89.62 290 PHE A CA 1
ATOM 2359 C C . PHE A 1 290 ? 24.428 -9.788 -43.363 1.00 89.62 290 PHE A C 1
ATOM 2361 O O . PHE A 1 290 ? 24.822 -9.366 -42.277 1.00 89.62 290 PHE A O 1
ATOM 2368 N N . GLU A 1 291 ? 25.244 -10.375 -44.237 1.00 90.25 291 GLU A N 1
ATOM 2369 C CA . GLU A 1 291 ? 26.683 -10.545 -44.028 1.00 90.25 291 GLU A CA 1
ATOM 2370 C C . GLU A 1 291 ? 27.406 -9.195 -43.914 1.00 90.25 291 GLU A C 1
ATOM 2372 O O . GLU A 1 291 ? 28.159 -8.980 -42.964 1.00 90.25 291 GLU A O 1
ATOM 2377 N N . LYS A 1 292 ? 27.115 -8.241 -44.811 1.00 91.94 292 LYS A N 1
ATOM 2378 C CA . LYS A 1 292 ? 27.640 -6.867 -44.716 1.00 91.94 292 LYS A CA 1
ATOM 2379 C C . LYS A 1 292 ? 27.203 -6.191 -43.418 1.00 91.94 292 LYS A C 1
ATOM 2381 O O . LYS A 1 292 ? 28.028 -5.684 -42.664 1.00 91.94 292 LYS A O 1
ATOM 2386 N N . PHE A 1 293 ? 25.897 -6.201 -43.153 1.00 91.50 293 PHE A N 1
ATOM 2387 C CA . PHE A 1 293 ? 25.288 -5.534 -42.009 1.00 91.50 293 PHE A CA 1
ATOM 2388 C C . PHE A 1 293 ? 25.853 -6.049 -40.688 1.00 91.50 293 PHE A C 1
ATOM 2390 O O . PHE A 1 293 ? 26.278 -5.246 -39.865 1.00 91.50 293 PHE A O 1
ATOM 2397 N N . SER A 1 294 ? 25.861 -7.366 -40.478 1.00 93.12 294 SER A N 1
ATOM 2398 C CA . SER A 1 294 ? 26.259 -7.979 -39.206 1.00 93.12 294 SER A CA 1
ATOM 2399 C C . SER A 1 294 ? 27.722 -7.700 -38.865 1.00 93.12 294 SER A C 1
ATOM 2401 O O . SER A 1 294 ? 28.010 -7.256 -37.752 1.00 93.12 294 SER A O 1
ATOM 2403 N N . ASN A 1 295 ? 28.634 -7.866 -39.827 1.00 93.69 295 ASN A N 1
ATOM 2404 C CA . ASN A 1 295 ? 30.056 -7.588 -39.632 1.00 93.69 295 ASN A CA 1
ATOM 2405 C C . ASN A 1 295 ? 30.311 -6.103 -39.342 1.00 93.69 295 ASN A C 1
ATOM 2407 O O . ASN A 1 295 ? 31.002 -5.757 -38.381 1.00 93.69 295 ASN A O 1
ATOM 2411 N N . CYS A 1 296 ? 29.708 -5.210 -40.125 1.00 95.06 296 CYS A N 1
ATOM 2412 C CA . CYS A 1 296 ? 29.890 -3.772 -39.955 1.00 95.06 296 CYS A CA 1
ATOM 2413 C C . CYS A 1 296 ? 29.220 -3.241 -38.681 1.00 95.06 296 CYS A C 1
ATOM 2415 O O . CYS A 1 296 ? 29.808 -2.418 -37.981 1.00 95.06 296 CYS A O 1
ATOM 2417 N N . PHE A 1 297 ? 28.029 -3.734 -38.333 1.00 94.81 297 PHE A N 1
ATOM 2418 C CA . PHE A 1 297 ? 27.358 -3.424 -37.069 1.00 94.81 297 PHE A CA 1
ATOM 2419 C C . PHE A 1 297 ? 28.192 -3.886 -35.873 1.00 94.81 297 PHE A C 1
ATOM 2421 O O . PHE A 1 297 ? 28.389 -3.110 -34.941 1.00 94.81 297 PHE A O 1
ATOM 2428 N N . CYS A 1 298 ? 28.733 -5.108 -35.913 1.00 95.00 298 CYS A N 1
ATOM 2429 C CA . CYS A 1 298 ? 29.594 -5.634 -34.856 1.00 95.00 298 CYS A CA 1
ATOM 2430 C C . CYS A 1 298 ? 30.862 -4.786 -34.689 1.00 95.00 298 CYS A C 1
ATOM 2432 O O . CYS A 1 298 ? 31.229 -4.435 -33.565 1.00 95.00 298 CYS A O 1
ATOM 2434 N N . TRP A 1 299 ? 31.509 -4.404 -35.793 1.00 95.12 299 TRP A N 1
ATOM 2435 C CA . TRP A 1 299 ? 32.668 -3.512 -35.760 1.00 95.12 299 TRP A CA 1
ATOM 2436 C C . TRP A 1 299 ? 32.313 -2.137 -35.176 1.00 95.12 299 TRP A C 1
ATOM 2438 O O . TRP A 1 299 ? 33.024 -1.631 -34.305 1.00 95.12 299 TRP A O 1
ATOM 2448 N N . GLY A 1 300 ? 31.193 -1.549 -35.604 1.00 94.69 300 GLY A N 1
ATOM 2449 C CA . GLY A 1 300 ? 30.718 -0.256 -35.110 1.00 94.69 300 GLY A CA 1
ATOM 2450 C C . GLY A 1 300 ? 30.374 -0.291 -33.621 1.00 94.69 300 GLY A C 1
ATOM 2451 O O . GLY A 1 300 ? 30.787 0.594 -32.875 1.00 94.69 300 GLY A O 1
ATOM 2452 N N . LEU A 1 301 ? 29.677 -1.336 -33.168 1.00 93.94 301 LEU A N 1
ATOM 2453 C CA . LEU A 1 301 ? 29.324 -1.538 -31.764 1.00 93.94 301 LEU A CA 1
ATOM 2454 C C . LEU A 1 301 ? 30.573 -1.690 -30.895 1.00 93.94 301 LEU A C 1
ATOM 2456 O O . LEU A 1 301 ? 30.718 -0.964 -29.914 1.00 93.94 301 LEU A O 1
ATOM 2460 N N . ARG A 1 302 ? 31.508 -2.564 -31.292 1.00 93.50 302 ARG A N 1
ATOM 2461 C CA . ARG A 1 302 ? 32.758 -2.810 -30.556 1.00 93.50 302 ARG A CA 1
ATOM 2462 C C . ARG A 1 302 ? 33.541 -1.520 -30.335 1.00 93.50 302 ARG A C 1
ATOM 2464 O O . ARG A 1 302 ? 33.923 -1.232 -29.206 1.00 93.50 302 ARG A O 1
ATOM 2471 N N . ASN A 1 303 ? 33.741 -0.733 -31.392 1.00 92.62 303 ASN A N 1
ATOM 2472 C CA . ASN A 1 303 ? 34.542 0.487 -31.314 1.00 92.62 303 ASN A CA 1
ATOM 2473 C C . ASN A 1 303 ? 33.813 1.643 -30.621 1.00 92.62 303 ASN A C 1
ATOM 2475 O O . ASN A 1 303 ? 34.459 2.437 -29.945 1.00 92.62 303 ASN A O 1
ATOM 2479 N N . LEU A 1 304 ? 32.483 1.730 -30.718 1.00 92.06 304 LEU A N 1
ATOM 2480 C CA . LEU A 1 304 ? 31.712 2.707 -29.946 1.00 92.06 304 LEU A CA 1
ATOM 2481 C C . LEU A 1 304 ? 31.781 2.395 -28.438 1.00 92.06 304 LEU A C 1
ATOM 2483 O O . LEU A 1 304 ? 31.940 3.302 -27.623 1.00 92.06 304 LEU A O 1
ATOM 2487 N N . SER A 1 305 ? 31.702 1.112 -28.069 1.00 91.19 305 SER A N 1
ATOM 2488 C CA . SER A 1 305 ? 31.786 0.651 -26.677 1.00 91.19 305 SER A CA 1
ATOM 2489 C C . SER A 1 305 ? 33.192 0.718 -26.091 1.00 91.19 305 SER A C 1
ATOM 2491 O O . SER A 1 305 ? 33.329 0.953 -24.894 1.00 91.19 305 SER A O 1
ATOM 2493 N N . SER A 1 306 ? 34.232 0.567 -26.913 1.00 91.00 306 SER A N 1
ATOM 2494 C CA . SER A 1 306 ? 35.633 0.676 -26.488 1.00 91.00 306 SER A CA 1
ATOM 2495 C C . SER A 1 306 ? 36.257 2.049 -26.766 1.00 91.00 306 SER A C 1
ATOM 2497 O O . SER A 1 306 ? 37.477 2.185 -26.714 1.00 91.00 306 SER A O 1
ATOM 2499 N N . LEU A 1 307 ? 35.451 3.061 -27.109 1.00 89.88 307 LEU A N 1
ATOM 2500 C CA . LEU A 1 307 ? 35.911 4.425 -27.414 1.00 89.88 307 LEU A CA 1
ATOM 2501 C C . LEU A 1 307 ? 36.982 4.490 -28.524 1.00 89.88 307 LEU A C 1
ATOM 2503 O O . LEU A 1 307 ? 37.824 5.386 -28.533 1.00 89.88 307 LEU A O 1
ATOM 2507 N N . GLY A 1 308 ? 36.974 3.532 -29.452 1.00 85.44 308 GLY A N 1
ATOM 2508 C CA . GLY A 1 308 ? 37.937 3.435 -30.550 1.00 85.44 308 GLY A CA 1
ATOM 2509 C C . GLY A 1 308 ? 39.366 3.091 -30.119 1.00 85.44 308 GLY A C 1
ATOM 2510 O O . GLY A 1 308 ? 40.281 3.273 -30.912 1.00 85.44 308 GLY A O 1
ATOM 2511 N N . SER A 1 309 ? 39.577 2.587 -28.896 1.00 85.50 309 SER A N 1
ATOM 2512 C CA . SER A 1 309 ? 40.913 2.362 -28.313 1.00 85.50 309 SER A CA 1
ATOM 2513 C C . SER A 1 309 ? 41.839 1.451 -29.124 1.00 85.50 309 SER A C 1
ATOM 2515 O O . SER A 1 309 ? 43.053 1.546 -28.994 1.00 85.50 309 SER A O 1
ATOM 2517 N N . ASN A 1 310 ? 41.269 0.556 -29.934 1.00 86.31 310 ASN A N 1
ATOM 2518 C CA . ASN A 1 310 ? 42.002 -0.450 -30.705 1.00 86.31 310 ASN A CA 1
ATOM 2519 C C . ASN A 1 310 ? 42.079 -0.100 -32.202 1.00 86.31 310 ASN A C 1
ATOM 2521 O O . ASN A 1 310 ? 42.402 -0.964 -33.014 1.00 86.31 310 ASN A O 1
ATOM 2525 N N . LEU A 1 311 ? 41.726 1.133 -32.585 1.00 89.69 311 LEU A N 1
ATOM 2526 C CA . LEU A 1 311 ? 41.782 1.591 -33.970 1.00 89.69 311 LEU A CA 1
ATOM 2527 C C . LEU A 1 311 ? 43.150 2.200 -34.277 1.00 89.69 311 LEU A C 1
ATOM 2529 O O . LEU A 1 311 ? 43.539 3.193 -33.669 1.00 89.69 311 LEU A O 1
ATOM 2533 N N . ASN A 1 312 ? 43.832 1.635 -35.272 1.00 86.88 312 ASN A N 1
ATOM 2534 C CA . ASN A 1 312 ? 45.110 2.130 -35.778 1.00 86.88 312 ASN A CA 1
ATOM 2535 C C . ASN A 1 312 ? 44.899 2.817 -37.138 1.00 86.88 312 ASN A C 1
ATOM 2537 O O . ASN A 1 312 ? 44.865 2.129 -38.161 1.00 86.88 312 ASN A O 1
ATOM 2541 N N . PRO A 1 313 ? 44.704 4.148 -37.176 1.00 86.81 313 PRO A N 1
ATOM 2542 C CA . PRO A 1 313 ? 44.489 4.856 -38.427 1.00 86.81 313 PRO A CA 1
ATOM 2543 C C . PRO A 1 313 ? 45.767 5.025 -39.250 1.00 86.81 313 PRO A C 1
ATOM 2545 O O . PRO A 1 313 ? 46.876 5.068 -38.715 1.00 86.81 313 PRO A O 1
ATOM 2548 N N . SER A 1 314 ? 45.612 5.178 -40.567 1.00 85.00 314 SER A N 1
ATOM 2549 C CA . SER A 1 314 ? 46.710 5.600 -41.442 1.00 85.00 314 SER A CA 1
ATOM 2550 C C . SER A 1 314 ? 47.095 7.078 -41.227 1.00 85.00 314 SER A C 1
ATOM 2552 O O . SER A 1 314 ? 46.467 7.826 -40.479 1.00 85.00 314 SER A O 1
ATOM 2554 N N . ILE A 1 315 ? 48.109 7.556 -41.959 1.00 81.56 315 ILE A N 1
ATOM 2555 C CA . ILE A 1 315 ? 48.549 8.969 -41.956 1.00 81.56 315 ILE A CA 1
ATOM 2556 C C . ILE A 1 315 ? 47.444 9.922 -42.482 1.00 81.56 315 ILE A C 1
ATOM 2558 O O . ILE A 1 315 ? 47.535 11.146 -42.356 1.00 81.56 315 ILE A O 1
ATOM 2562 N N . ASN A 1 316 ? 46.364 9.394 -43.066 1.00 81.50 316 ASN A N 1
ATOM 2563 C CA . ASN A 1 316 ? 45.277 10.189 -43.620 1.00 81.50 316 ASN A CA 1
ATOM 2564 C C . ASN A 1 316 ? 44.519 10.995 -42.545 1.00 81.50 316 ASN A C 1
ATOM 2566 O O . ASN A 1 316 ? 43.798 10.452 -41.709 1.00 81.50 316 ASN A O 1
ATOM 2570 N N . ALA A 1 317 ? 44.568 12.327 -42.653 1.00 83.06 317 ALA A N 1
ATOM 2571 C CA . ALA A 1 317 ? 43.869 13.245 -41.749 1.00 83.06 317 ALA A CA 1
ATOM 2572 C C . ALA A 1 317 ? 42.352 12.988 -41.640 1.00 83.06 317 ALA A C 1
ATOM 2574 O O . ALA A 1 317 ? 41.757 13.228 -40.589 1.00 83.06 317 ALA A O 1
ATOM 2575 N N . TRP A 1 318 ? 41.706 12.502 -42.707 1.00 81.06 318 TRP A N 1
ATOM 2576 C CA . TRP A 1 318 ? 40.273 12.186 -42.678 1.00 81.06 318 TRP A CA 1
ATOM 2577 C C . TRP A 1 318 ? 39.961 10.954 -41.827 1.00 81.06 318 TRP A C 1
ATOM 2579 O O . TRP A 1 318 ? 38.977 10.944 -41.095 1.00 81.06 318 TRP A O 1
ATOM 2589 N N . GLU A 1 319 ? 40.822 9.944 -41.894 1.00 87.88 319 GLU A N 1
ATOM 2590 C CA . GLU A 1 319 ? 40.699 8.727 -41.098 1.00 87.88 319 GLU A CA 1
ATOM 2591 C C . GLU A 1 319 ? 40.940 9.025 -39.617 1.00 87.88 319 GLU A C 1
ATOM 2593 O O . GLU A 1 319 ? 40.127 8.646 -38.780 1.00 87.88 319 GLU A O 1
ATOM 2598 N N . ASN A 1 320 ? 41.958 9.835 -39.308 1.00 89.06 320 ASN A N 1
ATOM 2599 C CA . ASN A 1 320 ? 42.201 10.343 -37.955 1.00 89.06 320 ASN A CA 1
ATOM 2600 C C . ASN A 1 320 ? 41.001 11.127 -37.405 1.00 89.06 320 ASN A C 1
ATOM 2602 O O . ASN A 1 320 ? 40.613 10.948 -36.253 1.00 89.06 320 ASN A O 1
ATOM 2606 N N . THR A 1 321 ? 40.371 11.962 -38.238 1.00 88.00 321 THR A N 1
ATOM 2607 C CA . THR A 1 321 ? 39.159 12.703 -37.851 1.00 88.00 321 THR A CA 1
ATOM 2608 C C . THR A 1 321 ? 37.988 11.752 -37.584 1.00 88.00 321 THR A C 1
ATOM 2610 O O . THR A 1 321 ? 37.228 11.965 -36.642 1.00 88.00 321 THR A O 1
ATOM 2613 N N . PHE A 1 322 ? 37.847 10.685 -38.376 1.00 88.25 322 PHE A N 1
ATOM 2614 C CA . PHE A 1 322 ? 36.803 9.678 -38.190 1.00 88.25 322 PHE A CA 1
ATOM 2615 C C . PHE A 1 322 ? 37.012 8.851 -36.914 1.00 88.25 322 PHE A C 1
ATOM 2617 O O . PHE A 1 322 ? 36.064 8.680 -36.151 1.00 88.25 322 PHE A O 1
ATOM 2624 N N . VAL A 1 323 ? 38.241 8.413 -36.622 1.00 92.12 323 VAL A N 1
ATOM 2625 C CA . VAL A 1 323 ? 38.571 7.717 -35.365 1.00 92.12 323 VAL A CA 1
ATOM 2626 C C . VAL A 1 323 ? 38.320 8.624 -34.159 1.00 92.12 323 VAL A C 1
ATOM 2628 O O . VAL A 1 323 ? 37.617 8.219 -33.235 1.00 92.12 323 VAL A O 1
ATOM 2631 N N . ALA A 1 324 ? 38.787 9.877 -34.194 1.00 91.38 324 ALA A N 1
ATOM 2632 C CA . ALA A 1 324 ? 38.525 10.847 -33.129 1.00 91.38 324 ALA A CA 1
ATOM 2633 C C . ALA A 1 324 ? 37.018 11.083 -32.914 1.00 91.38 324 ALA A C 1
ATOM 2635 O O . ALA A 1 324 ? 36.551 11.170 -31.778 1.00 91.38 324 ALA A O 1
ATOM 2636 N N . PHE A 1 325 ? 36.239 11.137 -33.998 1.00 90.00 325 PHE A N 1
ATOM 2637 C CA . PHE A 1 325 ? 34.782 11.234 -33.933 1.00 90.00 325 PHE A CA 1
ATOM 2638 C C . PHE A 1 325 ? 34.148 10.006 -33.263 1.00 90.00 325 PHE A C 1
ATOM 2640 O O . PHE A 1 325 ? 33.298 10.180 -32.390 1.00 90.00 325 PHE A O 1
ATOM 2647 N N . ILE A 1 326 ? 34.581 8.784 -33.602 1.00 92.38 326 ILE A N 1
ATOM 2648 C CA . ILE A 1 326 ? 34.112 7.547 -32.949 1.00 92.38 326 ILE A CA 1
ATOM 2649 C C . ILE A 1 326 ? 34.401 7.593 -31.444 1.00 92.38 326 ILE A C 1
ATOM 2651 O O . ILE A 1 326 ? 33.506 7.300 -30.652 1.00 92.38 326 ILE A O 1
ATOM 2655 N N . SER A 1 327 ? 35.604 8.009 -31.039 1.00 92.88 327 SER A N 1
ATOM 2656 C CA . SER A 1 327 ? 35.980 8.112 -29.624 1.00 92.88 327 SER A CA 1
ATOM 2657 C C . SER A 1 327 ? 35.122 9.124 -28.856 1.00 92.88 327 SER A C 1
ATOM 2659 O O . SER A 1 327 ? 34.601 8.804 -27.787 1.00 92.88 327 SER A O 1
ATOM 2661 N N . ILE A 1 328 ? 34.921 10.331 -29.401 1.00 92.31 328 ILE A N 1
ATOM 2662 C CA . ILE A 1 328 ? 34.125 11.390 -28.753 1.00 92.31 328 ILE A CA 1
ATOM 2663 C C . ILE A 1 328 ? 32.650 10.986 -28.659 1.00 92.31 328 ILE A C 1
ATOM 2665 O O . ILE A 1 328 ? 32.039 11.107 -27.597 1.00 92.31 328 ILE A O 1
ATOM 2669 N N . ILE A 1 329 ? 32.069 10.494 -29.756 1.00 90.19 329 ILE A N 1
ATOM 2670 C CA . ILE A 1 329 ? 30.662 10.079 -29.783 1.00 90.19 329 ILE A CA 1
ATOM 2671 C C . ILE A 1 329 ? 30.436 8.855 -28.897 1.00 90.19 329 ILE A C 1
ATOM 2673 O O . ILE A 1 329 ? 29.445 8.823 -28.169 1.00 90.19 329 ILE A O 1
ATOM 2677 N N . GLY A 1 330 ? 31.361 7.891 -28.894 1.00 91.12 330 GLY A N 1
ATOM 2678 C CA . GLY A 1 330 ? 31.316 6.746 -27.989 1.00 91.12 330 GLY A CA 1
ATOM 2679 C C . GLY A 1 330 ? 31.293 7.174 -26.525 1.00 91.12 330 GLY A C 1
ATOM 2680 O O . GLY A 1 330 ? 30.439 6.709 -25.771 1.00 91.12 330 GLY A O 1
ATOM 2681 N N . LEU A 1 331 ? 32.142 8.134 -26.138 1.00 91.50 331 LEU A N 1
ATOM 2682 C CA . LEU A 1 331 ? 32.199 8.640 -24.764 1.00 91.50 331 LEU A CA 1
ATOM 2683 C C . LEU A 1 331 ? 30.895 9.342 -24.374 1.00 91.50 331 LEU A C 1
ATOM 2685 O O . LEU A 1 331 ? 30.321 9.045 -23.326 1.00 91.50 331 LEU A O 1
ATOM 2689 N N . LEU A 1 332 ? 30.401 10.245 -25.225 1.00 90.56 332 LEU A N 1
ATOM 2690 C CA . LEU A 1 332 ? 29.164 10.985 -24.967 1.00 90.56 332 LEU A CA 1
ATOM 2691 C C . LEU A 1 332 ? 27.951 10.056 -24.864 1.00 90.56 332 LEU A C 1
ATOM 2693 O O . LEU A 1 332 ? 27.154 10.199 -23.939 1.00 90.56 332 LEU A O 1
ATOM 2697 N N . LEU A 1 333 ? 27.813 9.092 -25.779 1.00 88.81 333 LEU A N 1
ATOM 2698 C CA . LEU A 1 333 ? 26.701 8.139 -25.768 1.00 88.81 333 LEU A CA 1
ATOM 2699 C C . LEU A 1 333 ? 26.774 7.179 -24.580 1.00 88.81 333 LEU A C 1
ATOM 2701 O O . LEU A 1 333 ? 25.739 6.867 -23.994 1.00 88.81 333 LEU A O 1
ATOM 2705 N N . PHE A 1 334 ? 27.973 6.741 -24.191 1.00 89.06 334 PHE A N 1
ATOM 2706 C CA . PHE A 1 334 ? 28.162 5.881 -23.025 1.00 89.06 334 PHE A CA 1
ATOM 2707 C C . PHE A 1 334 ? 27.803 6.604 -21.719 1.00 89.06 334 PHE A C 1
ATOM 2709 O O . PHE A 1 334 ? 27.015 6.086 -20.925 1.00 89.06 334 PHE A O 1
ATOM 2716 N N . LEU A 1 335 ? 28.292 7.837 -21.534 1.00 90.00 335 LEU A N 1
ATOM 2717 C CA . LEU A 1 335 ? 27.926 8.685 -20.392 1.00 90.00 335 LEU A CA 1
ATOM 2718 C C . LEU A 1 335 ? 26.423 8.984 -20.368 1.00 90.00 335 LEU A C 1
ATOM 2720 O O . LEU A 1 335 ? 25.795 8.918 -19.311 1.00 90.00 335 LEU A O 1
ATOM 2724 N N . TYR A 1 336 ? 25.831 9.271 -21.529 1.00 86.38 336 TYR A N 1
ATOM 2725 C CA . TYR A 1 336 ? 24.396 9.508 -21.657 1.00 86.38 336 TYR A CA 1
ATOM 2726 C C . TYR A 1 336 ? 23.570 8.271 -21.279 1.00 86.38 336 TYR A C 1
ATOM 2728 O O . TYR A 1 336 ? 22.571 8.394 -20.569 1.00 86.38 336 TYR A O 1
ATOM 2736 N N . LEU A 1 337 ? 23.979 7.075 -21.713 1.00 86.06 337 LEU A N 1
ATOM 2737 C CA . LEU A 1 337 ? 23.293 5.826 -21.386 1.00 86.06 337 LEU A CA 1
ATOM 2738 C C . LEU A 1 337 ? 23.353 5.537 -19.881 1.00 86.06 337 LEU A C 1
ATOM 2740 O O . LEU A 1 337 ? 22.307 5.339 -19.261 1.00 86.06 337 LEU A O 1
ATOM 2744 N N . ILE A 1 338 ? 24.551 5.568 -19.287 1.00 87.31 338 ILE A N 1
ATOM 2745 C CA . ILE A 1 338 ? 24.748 5.293 -17.855 1.00 87.31 338 ILE A CA 1
ATOM 2746 C C . ILE A 1 338 ? 24.021 6.323 -16.991 1.00 87.31 338 ILE A C 1
ATOM 2748 O O . ILE A 1 338 ? 23.267 5.942 -16.096 1.00 87.31 338 ILE A O 1
ATOM 2752 N N . GLY A 1 339 ? 24.192 7.618 -17.275 1.00 86.38 339 GLY A N 1
ATOM 2753 C CA . GLY A 1 339 ? 23.579 8.688 -16.484 1.00 86.38 339 GLY A CA 1
ATOM 2754 C C . GLY A 1 339 ? 22.051 8.606 -16.468 1.00 86.38 339 GLY A C 1
ATOM 2755 O O . GLY A 1 339 ? 21.419 8.758 -15.419 1.00 86.38 339 GLY A O 1
ATOM 2756 N N . ASN A 1 340 ? 21.441 8.288 -17.614 1.00 82.06 340 ASN A N 1
ATOM 2757 C CA . ASN A 1 340 ? 19.995 8.103 -17.691 1.00 82.06 340 ASN A CA 1
ATOM 2758 C C . ASN A 1 340 ? 19.524 6.813 -17.010 1.00 82.06 340 ASN A C 1
ATOM 2760 O O . ASN A 1 340 ? 18.531 6.862 -16.288 1.00 82.06 340 ASN A O 1
ATOM 2764 N N . LEU A 1 341 ? 20.216 5.681 -17.192 1.00 82.75 341 LEU A N 1
ATOM 2765 C CA . LEU A 1 341 ? 19.863 4.423 -16.517 1.00 82.75 341 LEU A CA 1
ATOM 2766 C C . LEU A 1 341 ? 19.915 4.575 -14.993 1.00 82.75 341 LEU A C 1
ATOM 2768 O O . LEU A 1 341 ? 18.970 4.181 -14.310 1.00 82.75 341 LEU A O 1
ATOM 2772 N N . GLN A 1 342 ? 20.955 5.224 -14.466 1.00 84.50 342 GLN A N 1
ATOM 2773 C CA . GLN A 1 342 ? 21.079 5.508 -13.037 1.00 84.50 342 GLN A CA 1
ATOM 2774 C C . GLN A 1 342 ? 19.924 6.383 -12.534 1.00 84.50 342 GLN A C 1
ATOM 2776 O O . GLN A 1 342 ? 19.306 6.066 -11.518 1.00 84.50 342 GLN A O 1
ATOM 2781 N N . THR A 1 343 ? 19.580 7.442 -13.272 1.00 83.88 343 THR A N 1
ATOM 2782 C CA . THR A 1 343 ? 18.452 8.324 -12.930 1.00 83.88 343 THR A CA 1
ATOM 2783 C C . THR A 1 343 ? 17.123 7.560 -12.927 1.00 83.88 343 THR A C 1
ATOM 2785 O O . THR A 1 343 ? 16.302 7.731 -12.027 1.00 83.88 343 THR A O 1
ATOM 2788 N N . TYR A 1 344 ? 16.900 6.689 -13.914 1.00 80.19 344 TYR A N 1
ATOM 2789 C CA . TYR A 1 344 ? 15.685 5.878 -14.021 1.00 80.19 344 TYR A CA 1
ATOM 2790 C C . TYR A 1 344 ? 15.556 4.871 -12.878 1.00 80.19 344 TYR A C 1
ATOM 2792 O O . TYR A 1 344 ? 14.477 4.758 -12.297 1.00 80.19 344 TYR A O 1
ATOM 2800 N N . MET A 1 345 ? 16.648 4.200 -12.506 1.00 78.62 345 MET A N 1
ATOM 2801 C CA . MET A 1 345 ? 16.668 3.277 -11.368 1.00 78.62 345 MET A CA 1
ATOM 2802 C C . MET A 1 345 ? 16.403 3.995 -10.041 1.00 78.62 345 MET A C 1
ATOM 2804 O O . MET A 1 345 ? 15.621 3.509 -9.223 1.00 78.62 345 MET A O 1
ATOM 2808 N N . GLN A 1 346 ? 17.004 5.169 -9.826 1.00 83.62 346 GLN A N 1
ATOM 2809 C CA . GLN A 1 346 ? 16.761 5.972 -8.623 1.00 83.62 346 GLN A CA 1
ATOM 2810 C C . GLN A 1 346 ? 15.303 6.428 -8.527 1.00 83.62 346 GLN A C 1
ATOM 2812 O O . GLN A 1 346 ? 14.705 6.370 -7.455 1.00 83.62 346 GLN A O 1
ATOM 2817 N N . LEU A 1 347 ? 14.711 6.837 -9.649 1.00 80.81 347 LEU A N 1
ATOM 2818 C CA . LEU A 1 347 ? 13.326 7.290 -9.700 1.00 80.81 347 LEU A CA 1
ATOM 2819 C C . LEU A 1 347 ? 12.332 6.147 -9.442 1.00 80.81 347 LEU A C 1
ATOM 2821 O O . LEU A 1 347 ? 11.355 6.349 -8.721 1.00 80.81 347 LEU A O 1
ATOM 2825 N N . ASP A 1 348 ? 12.583 4.949 -9.974 1.00 77.94 348 ASP A N 1
ATOM 2826 C CA . ASP A 1 348 ? 11.761 3.767 -9.683 1.00 77.94 348 ASP A CA 1
ATOM 2827 C C . ASP A 1 348 ? 11.883 3.336 -8.213 1.00 77.94 348 ASP A C 1
ATOM 2829 O O . ASP A 1 348 ? 10.878 3.103 -7.539 1.00 77.94 348 ASP A O 1
ATOM 2833 N N . THR A 1 349 ? 13.103 3.360 -7.667 1.00 81.00 349 THR A N 1
ATOM 2834 C CA . THR A 1 349 ? 13.353 3.088 -6.242 1.00 81.00 349 THR A CA 1
ATOM 2835 C C . THR A 1 349 ? 12.607 4.084 -5.353 1.00 81.00 349 THR A C 1
ATOM 2837 O O . THR A 1 349 ? 11.887 3.675 -4.443 1.00 81.00 349 THR A O 1
ATOM 2840 N N . ALA A 1 350 ? 12.674 5.382 -5.662 1.00 82.81 350 ALA A N 1
ATOM 2841 C CA . ALA A 1 350 ? 11.963 6.424 -4.923 1.00 82.81 350 ALA A CA 1
ATOM 2842 C C . ALA A 1 350 ? 10.431 6.277 -5.008 1.00 82.81 350 ALA A C 1
ATOM 2844 O O . ALA A 1 350 ? 9.725 6.492 -4.018 1.00 82.81 350 ALA A O 1
ATOM 2845 N N . ARG A 1 351 ? 9.887 5.876 -6.168 1.00 80.94 351 ARG A N 1
ATOM 2846 C CA . ARG A 1 351 ? 8.451 5.574 -6.327 1.00 80.94 351 ARG A CA 1
ATOM 2847 C C . ARG A 1 351 ? 8.029 4.392 -5.471 1.00 80.94 351 ARG A C 1
ATOM 2849 O O . ARG A 1 351 ? 7.019 4.472 -4.769 1.00 80.94 351 ARG A O 1
ATOM 2856 N N . LEU A 1 352 ? 8.807 3.316 -5.504 1.00 82.31 352 LEU A N 1
ATOM 2857 C CA . LEU A 1 352 ? 8.567 2.111 -4.722 1.00 82.31 352 LEU A CA 1
ATOM 2858 C C . LEU A 1 352 ? 8.640 2.400 -3.218 1.00 82.31 352 LEU A C 1
ATOM 2860 O O . LEU A 1 352 ? 7.782 1.956 -2.455 1.00 82.31 352 LEU A O 1
ATOM 2864 N N . GLU A 1 353 ? 9.625 3.181 -2.780 1.00 85.25 353 GLU A N 1
ATOM 2865 C CA . GLU A 1 353 ? 9.753 3.639 -1.397 1.00 85.25 353 GLU A CA 1
ATOM 2866 C C . GLU A 1 353 ? 8.584 4.526 -0.978 1.00 85.25 353 GLU A C 1
ATOM 2868 O O . GLU A 1 353 ? 8.000 4.289 0.078 1.00 85.25 353 GLU A O 1
ATOM 2873 N N . THR A 1 354 ? 8.166 5.470 -1.826 1.00 84.75 354 THR A N 1
ATOM 2874 C CA . THR A 1 354 ? 6.980 6.308 -1.589 1.00 84.75 354 THR A CA 1
ATOM 2875 C C . THR A 1 354 ? 5.725 5.450 -1.448 1.00 84.75 354 THR A C 1
ATOM 2877 O O . THR A 1 354 ? 4.926 5.660 -0.535 1.00 84.75 354 THR A O 1
ATOM 2880 N N . HIS A 1 355 ? 5.547 4.447 -2.312 1.00 82.62 355 HIS A N 1
ATOM 2881 C CA . HIS A 1 355 ? 4.421 3.518 -2.238 1.00 82.62 355 HIS A CA 1
ATOM 2882 C C . HIS A 1 355 ? 4.461 2.682 -0.951 1.00 82.62 355 HIS A C 1
ATOM 2884 O O . HIS A 1 355 ? 3.454 2.559 -0.248 1.00 82.62 355 HIS A O 1
ATOM 2890 N N . ARG A 1 356 ? 5.629 2.130 -0.596 1.00 87.06 356 ARG A N 1
ATOM 2891 C CA . ARG A 1 356 ? 5.837 1.392 0.661 1.00 87.06 356 ARG A CA 1
ATOM 2892 C C . ARG A 1 356 ? 5.566 2.275 1.876 1.00 87.06 356 ARG A C 1
ATOM 2894 O O . ARG A 1 356 ? 4.891 1.824 2.797 1.00 87.06 356 ARG A O 1
ATOM 2901 N N . TRP A 1 357 ? 6.044 3.517 1.877 1.00 88.00 357 TRP A N 1
ATOM 2902 C CA . TRP A 1 357 ? 5.797 4.497 2.933 1.00 88.00 357 TRP A CA 1
ATOM 2903 C C . TRP A 1 357 ? 4.301 4.799 3.066 1.00 88.00 357 TRP A C 1
ATOM 2905 O O . TRP A 1 357 ? 3.755 4.611 4.151 1.00 88.00 357 TRP A O 1
ATOM 2915 N N . LYS A 1 358 ? 3.602 5.120 1.966 1.00 88.19 358 LYS A N 1
ATOM 2916 C CA . LYS A 1 358 ? 2.139 5.326 1.961 1.00 88.19 358 LYS A CA 1
ATOM 2917 C C . LYS A 1 358 ? 1.390 4.113 2.517 1.00 88.19 358 LYS A C 1
ATOM 2919 O O . LYS A 1 358 ? 0.509 4.267 3.355 1.00 88.19 358 LYS A O 1
ATOM 2924 N N . THR A 1 359 ? 1.785 2.905 2.113 1.00 87.50 359 THR A N 1
ATOM 2925 C CA . THR A 1 359 ? 1.177 1.652 2.592 1.00 87.50 359 THR A CA 1
ATOM 2926 C C . THR A 1 359 ? 1.423 1.435 4.090 1.00 87.50 359 THR A C 1
ATOM 2928 O O . THR A 1 359 ? 0.517 1.025 4.813 1.00 87.50 359 THR A O 1
ATOM 2931 N N . ARG A 1 360 ? 2.634 1.723 4.589 1.00 89.50 360 ARG A N 1
ATOM 2932 C CA . ARG A 1 360 ? 2.956 1.647 6.026 1.00 89.50 360 ARG A CA 1
ATOM 2933 C C . ARG A 1 360 ? 2.129 2.646 6.834 1.00 89.50 360 ARG A C 1
ATOM 2935 O O . ARG A 1 360 ? 1.600 2.264 7.873 1.00 89.50 360 ARG A O 1
ATOM 2942 N N . ILE A 1 361 ? 1.994 3.884 6.356 1.00 90.75 361 ILE A N 1
ATOM 2943 C CA . ILE A 1 361 ? 1.163 4.910 7.001 1.00 90.75 361 ILE A CA 1
ATOM 2944 C C . ILE A 1 361 ? -0.305 4.488 7.006 1.00 90.75 361 ILE A C 1
ATOM 2946 O O . ILE A 1 361 ? -0.919 4.536 8.063 1.00 90.75 361 ILE A O 1
ATOM 2950 N N . ALA A 1 362 ? -0.847 3.985 5.893 1.00 90.44 362 ALA A N 1
ATOM 2951 C CA . ALA A 1 362 ? -2.225 3.493 5.830 1.00 90.44 362 ALA A CA 1
ATOM 2952 C C . ALA A 1 362 ? -2.488 2.357 6.838 1.00 90.44 362 ALA A C 1
ATOM 2954 O O . ALA A 1 362 ? -3.453 2.419 7.595 1.00 90.44 362 ALA A O 1
ATOM 2955 N N . LYS A 1 363 ? -1.581 1.373 6.934 1.00 90.81 363 LYS A N 1
ATOM 2956 C CA . LYS A 1 363 ? -1.671 0.296 7.940 1.00 90.81 363 LYS A CA 1
ATOM 2957 C C . LYS A 1 363 ? -1.599 0.824 9.376 1.00 90.81 363 LYS A C 1
ATOM 2959 O O . LYS A 1 363 ? -2.348 0.374 10.240 1.00 90.81 363 LYS A O 1
ATOM 2964 N N . LYS A 1 364 ? -0.701 1.780 9.653 1.00 91.06 364 LYS A N 1
ATOM 2965 C CA . LYS A 1 364 ? -0.619 2.427 10.973 1.00 91.06 364 LYS A CA 1
ATOM 2966 C C . LYS A 1 364 ? -1.888 3.229 11.282 1.00 91.06 364 LYS A C 1
ATOM 2968 O O . LYS A 1 364 ? -2.370 3.150 12.405 1.00 91.06 364 LYS A O 1
ATOM 2973 N N . MET A 1 365 ? -2.444 3.940 10.301 1.00 92.94 365 MET A N 1
ATOM 2974 C CA . MET A 1 365 ? -3.695 4.698 10.416 1.00 92.94 365 MET A CA 1
ATOM 2975 C C . MET A 1 365 ? -4.881 3.793 10.737 1.00 92.94 365 MET A C 1
ATOM 2977 O O . MET A 1 365 ? -5.676 4.132 11.605 1.00 92.94 365 MET A O 1
ATOM 2981 N N . GLU A 1 366 ? -4.981 2.628 10.098 1.00 90.94 366 GLU A N 1
ATOM 2982 C CA . GLU A 1 366 ? -6.024 1.644 10.393 1.00 90.94 366 GLU A CA 1
ATOM 2983 C C . GLU A 1 366 ? -5.926 1.144 11.841 1.00 90.94 366 GLU A C 1
ATOM 2985 O O . GLU A 1 366 ? -6.891 1.247 12.603 1.00 90.94 366 GLU A O 1
ATOM 2990 N N . LYS A 1 367 ? -4.733 0.694 12.258 1.00 91.50 367 LYS A N 1
ATOM 2991 C CA . LYS A 1 367 ? -4.488 0.226 13.630 1.00 91.50 367 LYS A CA 1
ATOM 2992 C C . LYS A 1 367 ? -4.777 1.321 14.662 1.00 91.50 367 LYS A C 1
ATOM 2994 O O . LYS A 1 367 ? -5.512 1.089 15.621 1.00 91.50 367 LYS A O 1
ATOM 2999 N N . LYS A 1 368 ? -4.252 2.533 14.449 1.00 92.56 368 LYS A N 1
ATOM 3000 C CA . LYS A 1 368 ? -4.479 3.678 15.345 1.00 92.56 368 LYS A CA 1
ATOM 3001 C C . LYS A 1 368 ? -5.941 4.108 15.352 1.00 92.56 368 LYS A C 1
ATOM 3003 O O . LYS A 1 368 ? -6.465 4.407 16.415 1.00 92.56 368 LYS A O 1
ATOM 3008 N N . GLY A 1 369 ? -6.637 4.044 14.221 1.00 93.06 369 GLY A N 1
ATOM 3009 C CA . GLY A 1 369 ? -8.071 4.314 14.142 1.00 93.06 369 GLY A CA 1
ATOM 3010 C C . GLY A 1 369 ? -8.910 3.362 14.994 1.00 93.06 369 GLY A C 1
ATOM 3011 O O . GLY A 1 369 ? -9.901 3.794 15.585 1.00 93.06 369 GLY A O 1
ATOM 3012 N N . GLN A 1 370 ? -8.516 2.091 15.100 1.00 92.31 370 GLN A N 1
ATOM 3013 C CA . GLN A 1 370 ? -9.156 1.128 16.002 1.00 92.31 370 GLN A CA 1
ATOM 3014 C C . GLN A 1 370 ? -8.812 1.396 17.474 1.00 92.31 370 GLN A C 1
ATOM 3016 O O . GLN A 1 370 ? -9.702 1.363 18.323 1.00 92.31 370 GLN A O 1
ATOM 3021 N N . GLU A 1 371 ? -7.547 1.692 17.788 1.00 93.31 371 GLU A N 1
ATOM 3022 C CA . GLU A 1 371 ? -7.121 2.058 19.148 1.00 93.31 371 GLU A CA 1
ATOM 3023 C C . GLU A 1 371 ? -7.848 3.322 19.644 1.00 93.31 371 GLU A C 1
ATOM 3025 O O . GLU A 1 371 ? -8.393 3.319 20.747 1.00 93.31 371 GLU A O 1
ATOM 3030 N N . VAL A 1 372 ? -7.946 4.362 18.805 1.00 93.06 372 VAL A N 1
ATOM 3031 C CA . VAL A 1 372 ? -8.675 5.608 19.097 1.00 93.06 372 VAL A CA 1
ATOM 3032 C C . VAL A 1 372 ? -10.165 5.347 19.282 1.00 93.06 372 VAL A C 1
ATOM 3034 O O . VAL A 1 372 ? -10.741 5.840 20.244 1.00 93.06 372 VAL A O 1
ATOM 3037 N N . GLN A 1 373 ? -10.797 4.543 18.420 1.00 91.00 373 GLN A N 1
ATOM 3038 C CA . GLN A 1 373 ? -12.213 4.184 18.582 1.00 91.00 373 GLN A CA 1
ATOM 3039 C C . GLN A 1 373 ? -12.469 3.529 19.943 1.00 91.00 373 GLN A C 1
ATOM 3041 O O . GLN A 1 373 ? -13.418 3.886 20.638 1.00 91.00 373 GLN A O 1
ATOM 3046 N N . ARG A 1 374 ? -11.614 2.574 20.325 1.00 89.12 374 ARG A N 1
ATOM 3047 C CA . ARG A 1 374 ? -11.728 1.864 21.602 1.00 89.12 374 ARG A CA 1
ATOM 3048 C C . ARG A 1 374 ? -11.537 2.814 22.781 1.00 89.12 374 ARG A C 1
ATOM 3050 O O . ARG A 1 374 ? -12.259 2.712 23.767 1.00 89.12 374 ARG A O 1
ATOM 3057 N N . TRP A 1 375 ? -10.595 3.746 22.665 1.00 91.62 375 TRP A N 1
ATOM 3058 C CA . TRP A 1 375 ? -10.355 4.767 23.678 1.00 91.62 375 TRP A CA 1
ATOM 3059 C C . TRP A 1 375 ? -11.534 5.737 23.822 1.00 91.62 375 TRP A C 1
ATOM 3061 O O . TRP A 1 375 ? -11.942 6.009 24.947 1.00 91.62 375 TRP A O 1
ATOM 3071 N N . LEU A 1 376 ? -12.133 6.199 22.718 1.00 90.44 376 LEU A N 1
ATOM 3072 C CA . LEU A 1 376 ? -13.330 7.049 22.749 1.00 90.44 376 LEU A CA 1
ATOM 3073 C C . LEU A 1 376 ? -14.494 6.341 23.453 1.00 90.44 376 LEU A C 1
ATOM 3075 O O . LEU A 1 376 ? -15.087 6.904 24.369 1.00 90.44 376 LEU A O 1
ATOM 3079 N N . PHE A 1 377 ? -14.751 5.081 23.087 1.00 84.94 377 PHE A N 1
ATOM 3080 C CA . PHE A 1 377 ? -15.815 4.271 23.682 1.00 84.94 377 PHE A CA 1
ATOM 3081 C C . PHE A 1 377 ? -15.607 4.055 25.186 1.00 84.94 377 PHE A C 1
ATOM 3083 O O . PHE A 1 377 ? -16.508 4.325 25.973 1.00 84.94 377 PHE A O 1
ATOM 3090 N N . LYS A 1 378 ? -14.394 3.658 25.603 1.00 83.25 378 LYS A N 1
ATOM 3091 C CA . LYS A 1 378 ? -14.049 3.451 27.022 1.00 83.25 378 LYS A CA 1
ATOM 3092 C C . LYS A 1 378 ? -14.250 4.710 27.871 1.00 83.25 378 LYS A C 1
ATOM 3094 O O . LYS A 1 378 ? -14.573 4.604 29.045 1.00 83.25 378 LYS A O 1
ATOM 3099 N N . ASN A 1 379 ? -14.037 5.888 27.289 1.00 84.88 379 ASN A N 1
ATOM 3100 C CA . ASN A 1 379 ? -14.147 7.162 27.994 1.00 84.88 379 ASN A CA 1
ATOM 3101 C C . ASN A 1 379 ? -15.506 7.859 27.786 1.00 84.88 379 ASN A C 1
ATOM 3103 O O . ASN A 1 379 ? -15.659 9.003 28.205 1.00 84.88 379 ASN A O 1
ATOM 3107 N N . GLY A 1 380 ? -16.486 7.222 27.130 1.00 77.06 380 GLY A N 1
ATOM 3108 C CA . GLY A 1 380 ? -17.795 7.832 26.863 1.00 77.06 380 GLY A CA 1
ATOM 3109 C C . GLY A 1 380 ? -17.715 9.133 26.059 1.00 77.06 380 GLY A C 1
ATOM 3110 O O . GLY A 1 380 ? -18.460 10.083 26.316 1.00 77.06 380 GLY A O 1
ATOM 3111 N N . ILE A 1 381 ? -16.778 9.196 25.111 1.00 86.50 381 ILE A N 1
ATOM 3112 C CA . ILE A 1 381 ? -16.598 10.328 24.200 1.00 86.50 381 ILE A CA 1
ATOM 3113 C C . ILE A 1 381 ? -17.297 9.987 22.873 1.00 86.50 381 ILE A C 1
ATOM 3115 O O . ILE A 1 381 ? -17.073 8.892 22.350 1.00 86.50 381 ILE A O 1
ATOM 3119 N N . PRO A 1 382 ? -18.093 10.905 22.289 1.00 83.88 382 PRO A N 1
ATOM 3120 C CA . PRO A 1 382 ? -18.792 10.655 21.031 1.00 83.88 382 PRO A CA 1
ATOM 3121 C C . PRO A 1 382 ? -17.851 10.237 19.898 1.00 83.88 382 PRO A C 1
ATOM 3123 O O . PRO A 1 382 ? -16.810 10.855 19.673 1.00 83.88 382 PRO A O 1
ATOM 3126 N N . SER A 1 383 ? -18.243 9.228 19.121 1.00 84.81 383 SER A N 1
ATOM 3127 C CA . SER A 1 383 ? -17.438 8.735 17.993 1.00 84.81 383 SER A CA 1
ATOM 3128 C C . SER A 1 383 ? -17.274 9.743 16.843 1.00 84.81 383 SER A C 1
ATOM 3130 O O . SER A 1 383 ? -16.341 9.612 16.046 1.00 84.81 383 SER A O 1
ATOM 3132 N N . SER A 1 384 ? -18.111 10.785 16.788 1.00 83.56 384 SER A N 1
ATOM 3133 C CA . SER A 1 384 ? -18.060 11.858 15.785 1.00 83.56 384 SER A CA 1
ATOM 3134 C C . SER A 1 384 ? -16.716 12.595 15.740 1.00 83.56 384 SER A C 1
ATOM 3136 O O . SER A 1 384 ? -16.279 12.983 14.660 1.00 83.56 384 SER A O 1
ATOM 3138 N N . ILE A 1 385 ? -16.009 12.715 16.872 1.00 88.62 385 ILE A N 1
ATOM 3139 C CA . ILE A 1 385 ? -14.728 13.440 16.948 1.00 88.62 385 ILE A CA 1
ATOM 3140 C C . ILE A 1 385 ? -13.529 12.640 16.424 1.00 88.62 385 ILE A C 1
ATOM 3142 O O . ILE A 1 385 ? -12.414 13.154 16.306 1.00 88.62 385 ILE A O 1
ATOM 3146 N N . LYS A 1 386 ? -13.729 11.355 16.106 1.00 91.00 386 LYS A N 1
ATOM 3147 C CA . LYS A 1 386 ? -12.657 10.464 15.652 1.00 91.00 386 LYS A CA 1
ATOM 3148 C C . LYS A 1 386 ? -11.952 10.995 14.413 1.00 91.00 386 LYS A C 1
ATOM 3150 O O . LYS A 1 386 ? -10.733 10.892 14.334 1.00 91.00 386 LYS A O 1
ATOM 3155 N N . SER A 1 387 ? -12.695 11.524 13.445 1.00 90.88 387 SER A N 1
ATOM 3156 C CA . SER A 1 387 ? -12.121 12.048 12.202 1.00 90.88 387 SER A CA 1
ATOM 3157 C C . SER A 1 387 ? -11.130 13.180 12.488 1.00 90.88 387 SER A C 1
ATOM 3159 O O . SER A 1 387 ? -10.010 13.144 11.986 1.00 90.88 387 SER A O 1
ATOM 3161 N N . GLU A 1 388 ? -11.487 14.118 13.367 1.00 91.50 388 GLU A N 1
ATOM 3162 C CA . GLU A 1 388 ? -10.638 15.246 13.767 1.00 91.50 388 GLU A CA 1
ATOM 3163 C C . GLU A 1 388 ? -9.368 14.795 14.502 1.00 91.50 388 GLU A C 1
ATOM 3165 O O . GLU A 1 388 ? -8.272 15.288 14.223 1.00 91.50 388 GLU A O 1
ATOM 3170 N N . ILE A 1 389 ? -9.488 13.801 15.390 1.00 92.81 389 ILE A N 1
ATOM 3171 C CA . ILE A 1 389 ? -8.338 13.185 16.067 1.00 92.81 389 ILE A CA 1
ATOM 3172 C C . ILE A 1 389 ? -7.432 12.489 15.047 1.00 92.81 389 ILE A C 1
ATOM 3174 O O . ILE A 1 389 ? -6.214 12.677 15.063 1.00 92.81 389 ILE A O 1
ATOM 3178 N N . MET A 1 390 ? -8.011 11.714 14.128 1.00 93.38 390 MET A N 1
ATOM 3179 C CA . MET A 1 390 ? -7.255 10.951 13.137 1.00 93.38 390 MET A CA 1
ATOM 3180 C C . MET A 1 390 ? -6.490 11.842 12.159 1.00 93.38 390 MET A C 1
ATOM 3182 O O . MET A 1 390 ? -5.407 11.450 11.735 1.00 93.38 390 MET A O 1
ATOM 3186 N N . VAL A 1 391 ? -6.971 13.056 11.870 1.00 92.62 391 VAL A N 1
ATOM 3187 C CA . VAL A 1 391 ? -6.203 14.054 11.102 1.00 92.62 391 VAL A CA 1
ATOM 3188 C C . VAL A 1 391 ? -4.900 14.418 11.821 1.00 92.62 391 VAL A C 1
ATOM 3190 O O . VAL A 1 391 ? -3.857 14.535 11.182 1.00 92.62 391 VAL A O 1
ATOM 3193 N N . LYS A 1 392 ? -4.918 14.568 13.151 1.00 90.94 392 LYS A N 1
ATOM 3194 C CA . LYS A 1 392 ? -3.703 14.859 13.934 1.00 90.94 392 LYS A CA 1
ATOM 3195 C C . LYS A 1 392 ? -2.792 13.649 14.071 1.00 90.94 392 LYS A C 1
ATOM 3197 O O . LYS A 1 392 ? -1.583 13.783 13.907 1.00 90.94 392 LYS A O 1
ATOM 3202 N N . VAL A 1 393 ? -3.366 12.466 14.267 1.00 91.44 393 VAL A N 1
ATOM 3203 C CA . VAL A 1 393 ? -2.611 11.205 14.253 1.00 91.44 393 VAL A CA 1
ATOM 3204 C C . VAL A 1 393 ? -1.904 11.009 12.909 1.00 91.44 393 VAL A C 1
ATOM 3206 O O . VAL A 1 393 ? -0.744 10.609 12.886 1.00 91.44 393 VAL A O 1
ATOM 3209 N N . GLU A 1 394 ? -2.556 11.330 11.789 1.00 91.62 394 GLU A N 1
ATOM 3210 C CA . GLU A 1 394 ? -1.947 11.231 10.460 1.00 91.62 394 GLU A CA 1
ATOM 3211 C C . GLU A 1 394 ? -0.717 12.135 10.325 1.00 91.62 394 GLU A C 1
ATOM 3213 O O . GLU A 1 394 ? 0.290 11.716 9.754 1.00 91.62 394 GLU A O 1
ATOM 3218 N N . VAL A 1 395 ? -0.781 13.357 10.864 1.00 90.31 395 VAL A N 1
ATOM 3219 C CA . VAL A 1 395 ? 0.346 14.302 10.857 1.00 90.31 395 VAL A CA 1
ATOM 3220 C C . VAL A 1 395 ? 1.532 13.736 11.641 1.00 90.31 395 VAL A C 1
ATOM 3222 O O . VAL A 1 395 ? 2.624 13.638 11.087 1.00 90.31 395 VAL A O 1
ATOM 3225 N N . GLU A 1 396 ? 1.319 13.274 12.872 1.00 89.62 396 GLU A N 1
ATOM 3226 C CA . GLU A 1 396 ? 2.390 12.698 13.703 1.00 89.62 396 GLU A CA 1
ATOM 3227 C C . GLU A 1 396 ? 2.998 11.432 13.070 1.00 89.62 396 GLU A C 1
ATOM 3229 O O . GLU A 1 396 ? 4.220 11.261 13.029 1.00 89.62 396 GLU A O 1
ATOM 3234 N N . LEU A 1 397 ? 2.160 10.563 12.490 1.00 90.00 397 LEU A N 1
ATOM 3235 C CA . LEU A 1 397 ? 2.623 9.358 11.798 1.00 90.00 397 LEU A CA 1
ATOM 3236 C C . LEU A 1 397 ? 3.452 9.686 10.550 1.00 90.00 397 LEU A C 1
ATOM 3238 O O . LEU A 1 397 ? 4.415 8.969 10.263 1.00 90.00 397 LEU A O 1
ATOM 3242 N N . LYS A 1 398 ? 3.106 10.751 9.813 1.00 88.94 398 LYS A N 1
ATOM 3243 C CA . LYS A 1 398 ? 3.893 11.230 8.662 1.00 88.94 398 LYS A CA 1
ATOM 3244 C C . LYS A 1 398 ? 5.271 11.741 9.082 1.00 88.94 398 LYS A C 1
ATOM 3246 O O . LYS A 1 398 ? 6.219 11.568 8.321 1.00 88.94 398 LYS A O 1
ATOM 3251 N N . GLU A 1 399 ? 5.398 12.277 10.292 1.00 87.81 399 GLU A N 1
ATOM 3252 C CA . GLU A 1 399 ? 6.674 12.677 10.902 1.00 87.81 399 GLU A CA 1
ATOM 3253 C C . GLU A 1 399 ? 7.446 11.502 11.538 1.00 87.81 399 GLU A C 1
ATOM 3255 O O . GLU A 1 399 ? 8.461 11.710 12.199 1.00 87.81 399 GLU A O 1
ATOM 3260 N N . ASN A 1 400 ? 7.003 10.255 11.320 1.00 79.19 400 ASN A N 1
ATOM 3261 C CA . ASN A 1 400 ? 7.558 9.028 11.907 1.00 79.19 400 ASN A CA 1
ATOM 3262 C C . ASN A 1 400 ? 7.530 8.975 13.445 1.00 79.19 400 ASN A C 1
ATOM 3264 O O . ASN A 1 400 ? 8.218 8.139 14.035 1.00 79.19 400 ASN A O 1
ATOM 3268 N N . LYS A 1 401 ? 6.713 9.800 14.100 1.00 81.00 401 LYS A N 1
ATOM 3269 C CA . LYS A 1 401 ? 6.500 9.722 15.546 1.00 81.00 401 LYS A CA 1
ATOM 3270 C C . LYS A 1 401 ? 5.479 8.632 15.853 1.00 81.00 401 LYS A C 1
ATOM 3272 O O . LYS A 1 401 ? 4.500 8.455 15.123 1.00 81.00 401 LYS A O 1
ATOM 3277 N N . ASP A 1 402 ? 5.724 7.863 16.909 1.00 82.50 402 ASP A N 1
ATOM 3278 C CA . ASP A 1 402 ? 4.723 6.919 17.395 1.00 82.50 402 ASP A CA 1
ATOM 3279 C C . ASP A 1 402 ? 3.718 7.647 18.286 1.00 82.50 402 ASP A C 1
ATOM 3281 O O . ASP A 1 402 ? 4.081 8.492 19.102 1.00 82.50 402 ASP A O 1
ATOM 3285 N N . VAL A 1 403 ? 2.442 7.320 18.111 1.00 86.38 403 VAL A N 1
ATOM 3286 C CA . VAL A 1 403 ? 1.350 7.972 18.832 1.00 86.38 403 VAL A CA 1
ATOM 3287 C C . VAL A 1 403 ? 0.839 7.016 19.895 1.00 86.38 403 VAL A C 1
ATOM 3289 O O . VAL A 1 403 ? 0.186 6.020 19.576 1.00 86.38 403 VAL A O 1
ATOM 3292 N N . ASN A 1 404 ? 1.096 7.321 21.165 1.00 88.44 404 ASN A N 1
ATOM 3293 C CA . ASN A 1 404 ? 0.456 6.612 22.266 1.00 88.44 404 ASN A CA 1
ATOM 3294 C C . ASN A 1 404 ? -0.979 7.135 22.449 1.00 88.44 404 ASN A C 1
ATOM 3296 O O . ASN A 1 404 ? -1.175 8.297 22.802 1.00 88.44 404 ASN A O 1
ATOM 3300 N N . VAL A 1 405 ? -1.976 6.272 22.229 1.00 87.94 405 VAL A N 1
ATOM 3301 C CA . VAL A 1 405 ? -3.398 6.636 22.336 1.00 87.94 405 VAL A CA 1
ATOM 3302 C C . VAL A 1 405 ? -3.795 7.000 23.771 1.00 87.94 405 VAL A C 1
ATOM 3304 O O . VAL A 1 405 ? -4.665 7.844 23.964 1.00 87.94 405 VAL A O 1
ATOM 3307 N N . GLU A 1 406 ? -3.124 6.458 24.788 1.00 83.75 406 GLU A N 1
ATOM 3308 C CA . GLU A 1 406 ? -3.391 6.833 26.184 1.00 83.75 406 GLU A CA 1
ATOM 3309 C C . GLU A 1 406 ? -2.989 8.280 26.487 1.00 83.75 406 GLU A C 1
ATOM 3311 O O . GLU A 1 406 ? -3.627 8.940 27.303 1.00 83.75 406 GLU A O 1
ATOM 3316 N N . ASN A 1 407 ? -1.984 8.803 25.777 1.00 86.25 407 ASN A N 1
ATOM 3317 C CA . ASN A 1 407 ? -1.541 10.191 25.884 1.00 86.25 407 ASN A CA 1
ATOM 3318 C C . ASN A 1 407 ? -1.947 11.026 24.656 1.00 86.25 407 ASN A C 1
ATOM 3320 O O . ASN A 1 407 ? -1.284 12.006 24.306 1.00 86.25 407 ASN A O 1
ATOM 3324 N N . ILE A 1 408 ? -3.042 10.651 23.981 1.00 88.81 408 ILE A N 1
ATOM 3325 C CA . ILE A 1 408 ? -3.466 11.299 22.733 1.00 88.81 408 ILE A CA 1
ATOM 3326 C C . ILE A 1 408 ? -3.810 12.776 22.920 1.00 88.81 408 ILE A C 1
ATOM 3328 O O . ILE A 1 408 ? -3.657 13.567 21.999 1.00 88.81 408 ILE A O 1
ATOM 3332 N N . LEU A 1 409 ? -4.207 13.184 24.127 1.00 88.31 409 LEU A N 1
ATOM 3333 C CA . LEU A 1 409 ? -4.502 14.584 24.431 1.00 88.31 409 LEU A CA 1
ATOM 3334 C C . LEU A 1 409 ? -3.291 15.501 24.200 1.00 88.31 409 LEU A C 1
ATOM 3336 O O . LEU A 1 409 ? -3.486 16.649 23.818 1.00 88.31 409 LEU A O 1
ATOM 3340 N N . SER A 1 410 ? -2.061 15.002 24.369 1.00 87.50 410 SER A N 1
ATOM 3341 C CA . SER A 1 410 ? -0.836 15.796 24.190 1.00 87.50 410 SER A CA 1
ATOM 3342 C C . SER A 1 410 ? -0.604 16.265 22.750 1.00 87.50 410 SER A C 1
ATOM 3344 O O . SER A 1 410 ? -0.009 17.320 22.547 1.00 87.50 410 SER A O 1
ATOM 3346 N N . ILE A 1 411 ? -1.114 15.521 21.760 1.00 88.88 411 ILE A N 1
ATOM 3347 C CA . ILE A 1 411 ? -0.966 15.839 20.330 1.00 88.88 411 ILE A CA 1
ATOM 3348 C C . ILE A 1 411 ? -2.148 16.646 19.770 1.00 88.88 411 ILE A C 1
ATOM 3350 O O . ILE A 1 411 ? -2.125 17.089 18.620 1.00 88.88 411 ILE A O 1
ATOM 3354 N N . LEU A 1 412 ? -3.214 16.825 20.558 1.00 91.56 412 LEU A N 1
ATOM 3355 C CA . LEU A 1 412 ? -4.421 17.517 20.116 1.00 91.56 412 LEU A CA 1
ATOM 3356 C C . LEU A 1 412 ? -4.330 19.031 20.385 1.00 91.56 412 LEU A C 1
ATOM 3358 O O . LEU A 1 412 ? -3.751 19.447 21.385 1.00 91.56 412 LEU A O 1
ATOM 3362 N N . PRO A 1 413 ? -4.931 19.883 19.537 1.00 90.12 413 PRO A N 1
ATOM 3363 C CA . PRO A 1 413 ? -5.129 21.304 19.814 1.00 90.12 413 PRO A CA 1
ATOM 3364 C C . PRO A 1 413 ? -5.853 21.557 21.140 1.00 90.12 413 PRO A C 1
ATOM 3366 O O . PRO A 1 413 ? -6.699 20.763 21.551 1.00 90.12 413 PRO A O 1
ATOM 3369 N N . SER A 1 414 ? -5.606 22.717 21.752 1.00 87.81 414 SER A N 1
ATOM 3370 C CA . SER A 1 414 ? -6.219 23.110 23.029 1.00 87.81 414 SER A CA 1
ATOM 3371 C C . SER A 1 414 ? -7.750 23.024 23.028 1.00 87.81 414 SER A C 1
ATOM 3373 O O . SER A 1 414 ? -8.324 22.552 24.003 1.00 87.81 414 SER A O 1
ATOM 3375 N N . TYR A 1 415 ? -8.418 23.401 21.931 1.00 87.25 415 TYR A N 1
ATOM 3376 C CA . TYR A 1 415 ? -9.879 23.305 21.833 1.00 87.25 415 TYR A CA 1
ATOM 3377 C C . TYR A 1 415 ? -10.378 21.848 21.880 1.00 87.25 415 TYR A C 1
ATOM 3379 O O . TYR A 1 415 ? -11.317 21.561 22.619 1.00 87.25 415 TYR A O 1
ATOM 3387 N N . LEU A 1 416 ? -9.716 20.918 21.169 1.00 88.06 416 LEU A N 1
ATOM 3388 C CA . LEU A 1 416 ? -10.043 19.485 21.202 1.00 88.06 416 LEU A CA 1
ATOM 3389 C C . LEU A 1 416 ? -9.739 18.882 22.567 1.00 88.06 416 LEU A C 1
ATOM 3391 O O . LEU A 1 416 ? -10.526 18.091 23.076 1.00 88.06 416 LEU A O 1
ATOM 3395 N N . GLN A 1 417 ? -8.628 19.275 23.189 1.00 89.75 417 GLN A N 1
ATOM 3396 C CA . GLN A 1 417 ? -8.306 18.833 24.542 1.00 89.75 417 GLN A CA 1
ATOM 3397 C C . GLN A 1 417 ? -9.382 19.258 25.541 1.00 89.75 417 GLN A C 1
ATOM 3399 O O . GLN A 1 417 ? -9.830 18.431 26.330 1.00 89.75 417 GLN A O 1
ATOM 3404 N N . SER A 1 418 ? -9.798 20.527 25.514 1.00 86.12 418 SER A N 1
ATOM 3405 C CA . SER A 1 418 ? -10.843 21.048 26.401 1.00 86.12 418 SER A CA 1
ATOM 3406 C C . SER A 1 418 ? -12.186 20.369 26.149 1.00 86.12 418 SER A C 1
ATOM 3408 O O . SER A 1 418 ? -12.852 19.981 27.107 1.00 86.12 418 SER A O 1
ATOM 3410 N N . TYR A 1 419 ? -12.549 20.164 24.879 1.00 85.44 419 TYR A N 1
ATOM 3411 C CA . TYR A 1 419 ? -13.761 19.441 24.496 1.00 85.44 419 TYR A CA 1
ATOM 3412 C C . TYR A 1 419 ? -13.747 17.993 24.997 1.00 85.44 419 TYR A C 1
ATOM 3414 O O . TYR A 1 419 ? -14.721 17.522 25.572 1.00 85.44 419 TYR A O 1
ATOM 3422 N N . ILE A 1 420 ? -12.639 17.273 24.820 1.00 87.31 420 ILE A N 1
ATOM 3423 C CA . ILE A 1 420 ? -12.550 15.887 25.279 1.00 87.31 420 ILE A CA 1
ATOM 3424 C C . ILE A 1 420 ? -12.561 15.826 26.807 1.00 87.31 420 ILE A C 1
ATOM 3426 O O . ILE A 1 420 ? -13.305 15.031 27.374 1.00 87.31 420 ILE A O 1
ATOM 3430 N N . LYS A 1 421 ? -11.784 16.683 27.482 1.00 85.69 421 LYS A N 1
ATOM 3431 C CA . LYS A 1 421 ? -11.734 16.734 28.950 1.00 85.69 421 LYS A CA 1
ATOM 3432 C C . LYS A 1 421 ? -13.114 16.979 29.553 1.00 85.69 421 LYS A C 1
ATOM 3434 O O . LYS A 1 421 ? -13.468 16.276 30.487 1.00 85.69 421 LYS A O 1
ATOM 3439 N N . SER A 1 422 ? -13.914 17.899 29.008 1.00 81.12 422 SER A N 1
ATOM 3440 C CA . SER A 1 422 ? -15.265 18.169 29.528 1.00 81.12 422 SER A CA 1
ATOM 3441 C C . SER A 1 422 ? -16.242 17.002 29.340 1.00 81.12 422 SER A C 1
ATOM 3443 O O . SER A 1 422 ? -17.220 16.897 30.076 1.00 81.12 422 SER A O 1
ATOM 3445 N N . ARG A 1 423 ? -15.974 16.115 28.375 1.00 81.12 423 ARG A N 1
ATOM 3446 C CA . ARG A 1 423 ? -16.802 14.951 28.023 1.00 81.12 423 ARG A CA 1
ATOM 3447 C C . ARG A 1 423 ? -16.386 13.660 28.732 1.00 81.12 423 ARG A C 1
ATOM 3449 O O . ARG A 1 423 ? -17.132 12.686 28.654 1.00 81.12 423 ARG A O 1
ATOM 3456 N N . MET A 1 424 ? -15.241 13.655 29.416 1.00 85.38 424 MET A N 1
ATOM 3457 C CA . MET A 1 424 ? -14.764 12.516 30.203 1.00 85.38 424 MET A CA 1
ATOM 3458 C C . MET A 1 424 ? -15.740 12.167 31.343 1.00 85.38 424 MET A C 1
ATOM 3460 O O . MET A 1 424 ? -16.384 13.071 31.887 1.00 85.38 424 MET A O 1
ATOM 3464 N N . PRO A 1 425 ? -15.803 10.897 31.793 1.00 85.06 425 PRO A N 1
ATOM 3465 C CA . PRO A 1 425 ? -16.785 10.456 32.788 1.00 85.06 425 PRO A CA 1
ATOM 3466 C C . PRO A 1 425 ? -16.678 11.223 34.111 1.00 85.06 425 PRO A C 1
ATOM 3468 O O . PRO A 1 425 ? -17.682 11.672 34.654 1.00 85.06 425 PRO A O 1
ATOM 3471 N N . LEU A 1 426 ? -15.451 11.467 34.585 1.00 85.06 426 LEU A N 1
ATOM 3472 C CA . LEU A 1 426 ? -15.196 12.228 35.812 1.00 85.06 426 LEU A CA 1
ATOM 3473 C C . LEU A 1 426 ? -15.756 13.660 35.740 1.00 85.06 426 LEU A C 1
ATOM 3475 O O . LEU A 1 426 ? -16.346 14.148 36.700 1.00 85.06 426 LEU A O 1
ATOM 3479 N N . SER A 1 427 ? -15.593 14.334 34.599 1.00 83.81 427 SER A N 1
ATOM 3480 C CA . SER A 1 427 ? -16.108 15.692 34.393 1.00 83.81 427 SER A CA 1
ATOM 3481 C C . SER A 1 427 ? -17.631 15.725 34.305 1.00 83.81 427 SER A C 1
ATOM 3483 O O . SER A 1 427 ? -18.234 16.653 34.835 1.00 83.81 427 SER A O 1
ATOM 3485 N N . ARG A 1 428 ? -18.257 14.702 33.709 1.00 82.25 428 ARG A N 1
ATOM 3486 C CA . ARG A 1 428 ? -19.722 14.552 33.690 1.00 82.25 428 ARG A CA 1
ATOM 3487 C C . ARG A 1 428 ? -20.290 14.307 35.084 1.00 82.25 428 ARG A C 1
ATOM 3489 O O . ARG A 1 428 ? -21.294 14.910 35.439 1.00 82.25 428 ARG A O 1
ATOM 3496 N N . LEU A 1 429 ? -19.628 13.483 35.896 1.00 86.69 429 LEU A N 1
ATOM 3497 C CA . LEU A 1 429 ? -20.046 13.237 37.279 1.00 86.69 429 LEU A CA 1
ATOM 3498 C C . LEU A 1 429 ? -20.030 14.524 38.114 1.00 86.69 429 LEU A C 1
ATOM 3500 O O . LEU A 1 429 ? -20.974 14.767 38.855 1.00 86.69 429 LEU A O 1
ATOM 3504 N N . LYS A 1 430 ? -19.026 15.395 37.934 1.00 85.12 430 LYS A N 1
ATOM 3505 C CA . LYS A 1 430 ? -18.971 16.711 38.602 1.00 85.12 430 LYS A CA 1
ATOM 3506 C C . LYS A 1 430 ? -20.118 17.655 38.209 1.00 85.12 430 LYS A C 1
ATOM 3508 O O . LYS A 1 430 ? -20.385 18.593 38.942 1.00 85.12 430 LYS A O 1
ATOM 3513 N N . GLN A 1 431 ? -20.790 17.429 37.079 1.00 82.50 431 GLN A N 1
ATOM 3514 C CA . GLN A 1 431 ? -21.945 18.234 36.656 1.00 82.50 431 GLN A CA 1
ATOM 3515 C C . GLN A 1 431 ? -23.264 17.755 37.276 1.00 82.50 431 GLN A C 1
ATOM 3517 O O . GLN A 1 431 ? -24.262 18.466 37.197 1.00 82.50 431 GLN A O 1
ATOM 3522 N N . VAL A 1 432 ? -23.295 16.561 37.881 1.00 84.50 432 VAL A N 1
ATOM 3523 C CA . VAL A 1 432 ? -24.495 16.050 38.554 1.00 84.50 432 VAL A CA 1
ATOM 3524 C C . VAL A 1 432 ? -24.639 16.765 39.901 1.00 84.50 432 VAL A C 1
ATOM 3526 O O . VAL A 1 432 ? -23.734 16.635 40.728 1.00 84.50 432 VAL A O 1
ATOM 3529 N N . PRO A 1 433 ? -25.760 17.455 40.188 1.00 82.69 433 PRO A N 1
ATOM 3530 C CA . PRO A 1 433 ? -25.909 18.259 41.410 1.00 82.69 433 PRO A CA 1
ATOM 3531 C C . PRO A 1 433 ? -25.631 17.481 42.709 1.00 82.69 433 PRO A C 1
ATOM 3533 O O . PRO A 1 433 ? -24.971 17.967 43.634 1.00 82.69 433 PRO A O 1
ATOM 3536 N N . LEU A 1 434 ? -26.059 16.215 42.765 1.00 79.31 434 LEU A N 1
ATOM 3537 C CA . LEU A 1 434 ? -25.805 15.337 43.911 1.00 79.31 434 LEU A CA 1
ATOM 3538 C C . LEU A 1 434 ? -24.301 15.058 44.116 1.00 79.31 434 LEU A C 1
ATOM 3540 O O . LEU A 1 434 ? -23.849 14.945 45.255 1.00 79.31 434 LEU A O 1
ATOM 3544 N N . LEU A 1 435 ? -23.499 15.063 43.049 1.00 83.56 435 LEU A N 1
ATOM 3545 C CA . LEU A 1 435 ? -22.082 14.676 43.033 1.00 83.56 435 LEU A CA 1
ATOM 3546 C C . LEU A 1 435 ? -21.093 15.853 42.903 1.00 83.56 435 LEU A C 1
ATOM 3548 O O . LEU A 1 435 ? -19.903 15.657 43.127 1.00 83.56 435 LEU A O 1
ATOM 3552 N N . GLU A 1 436 ? -21.558 17.072 42.611 1.00 78.50 436 GLU A N 1
ATOM 3553 C CA . GLU A 1 436 ? -20.733 18.253 42.266 1.00 78.50 436 GLU A CA 1
ATOM 3554 C C . GLU A 1 436 ? -19.573 18.552 43.239 1.00 78.50 436 GLU A C 1
ATOM 3556 O O . GLU A 1 436 ? -18.482 18.925 42.815 1.00 78.50 436 GLU A O 1
ATOM 3561 N N . ASN A 1 437 ? -19.783 18.306 44.538 1.00 79.31 437 ASN A N 1
ATOM 3562 C CA . ASN A 1 437 ? -18.819 18.567 45.621 1.00 79.31 437 ASN A CA 1
ATOM 3563 C C . ASN A 1 437 ? -18.373 17.283 46.337 1.00 79.31 437 ASN A C 1
ATOM 3565 O O . ASN A 1 437 ? -18.005 17.313 47.511 1.00 79.31 437 ASN A O 1
ATOM 3569 N N . MET A 1 438 ? -18.504 16.131 45.682 1.00 82.44 438 MET A N 1
ATOM 3570 C CA . MET A 1 438 ? -18.059 14.864 46.251 1.00 82.44 438 MET A CA 1
ATOM 3571 C C . MET A 1 438 ? -16.535 14.742 46.146 1.00 82.44 438 MET A C 1
ATOM 3573 O O . MET A 1 438 ? -15.926 15.296 45.230 1.00 82.44 438 MET A O 1
ATOM 3577 N N . ASP A 1 439 ? -15.921 14.022 47.088 1.00 86.56 439 ASP A N 1
ATOM 3578 C CA . ASP A 1 439 ? -14.479 13.780 47.063 1.00 86.56 439 ASP A CA 1
ATOM 3579 C C . ASP A 1 439 ? -14.051 13.180 45.712 1.00 86.56 439 ASP A C 1
ATOM 3581 O O . ASP A 1 439 ? -14.698 12.277 45.173 1.00 86.56 439 ASP A O 1
ATOM 3585 N N . GLU A 1 440 ? -12.959 13.697 45.149 1.00 85.31 440 GLU A N 1
ATOM 3586 C CA . GLU A 1 440 ? -12.514 13.327 43.805 1.00 85.31 440 GLU A CA 1
ATOM 3587 C C . GLU A 1 440 ? -12.124 11.845 43.710 1.00 85.31 440 GLU A C 1
ATOM 3589 O O . GLU A 1 440 ? -12.322 11.230 42.659 1.00 85.31 440 GLU A O 1
ATOM 3594 N N . GLY A 1 441 ? -11.654 11.238 44.806 1.00 84.75 441 GLY A N 1
ATOM 3595 C CA . GLY A 1 441 ? -11.410 9.800 44.897 1.00 84.75 441 GLY A CA 1
ATOM 3596 C C . GLY A 1 441 ? -12.693 8.978 44.774 1.00 84.75 441 GLY A C 1
ATOM 3597 O O . GLY A 1 441 ? -12.693 7.941 44.108 1.00 84.75 441 GLY A O 1
ATOM 3598 N N . VAL A 1 442 ? -13.805 9.467 45.330 1.00 85.69 442 VAL A N 1
ATOM 3599 C CA . VAL A 1 442 ? -15.127 8.832 45.194 1.00 85.69 442 VAL A CA 1
ATOM 3600 C C . VAL A 1 442 ? -15.664 8.987 43.776 1.00 85.69 442 VAL A C 1
ATOM 3602 O O . VAL A 1 442 ? -16.101 8.007 43.182 1.00 85.69 442 VAL A O 1
ATOM 3605 N N . LEU A 1 443 ? -15.576 10.184 43.190 1.00 88.88 443 LEU A N 1
ATOM 3606 C CA . LEU A 1 443 ? -15.980 10.412 41.797 1.00 88.88 443 LEU A CA 1
ATOM 3607 C C . LEU A 1 443 ? -15.176 9.545 40.827 1.00 88.88 443 LEU A C 1
ATOM 3609 O O . LEU A 1 443 ? -15.731 9.008 39.870 1.00 88.88 443 LEU A O 1
ATOM 3613 N N . LYS A 1 444 ? -13.877 9.370 41.091 1.00 86.88 444 LYS A N 1
ATOM 3614 C CA . LYS A 1 444 ? -13.023 8.465 40.326 1.00 86.88 444 LYS A CA 1
ATOM 3615 C C . LYS A 1 444 ? -13.484 7.017 40.470 1.00 86.88 444 LYS A C 1
ATOM 3617 O O . LYS A 1 444 ? -13.633 6.346 39.455 1.00 86.88 444 LYS A O 1
ATOM 3622 N N . ALA A 1 445 ? -13.793 6.567 41.684 1.00 87.06 445 ALA A N 1
ATOM 3623 C CA . ALA A 1 445 ? -14.332 5.228 41.897 1.00 87.06 445 ALA A CA 1
ATOM 3624 C C . ALA A 1 445 ? -15.670 5.027 41.168 1.00 87.06 445 ALA A C 1
ATOM 3626 O O . ALA A 1 445 ? -15.817 4.045 40.454 1.00 87.06 445 ALA A O 1
ATOM 3627 N N . ILE A 1 446 ? -16.610 5.976 41.249 1.00 87.75 446 ILE A N 1
ATOM 3628 C CA . ILE A 1 446 ? -17.878 5.918 40.498 1.00 87.75 446 ILE A CA 1
ATOM 3629 C C . ILE A 1 446 ? -17.608 5.874 38.985 1.00 87.75 446 ILE A C 1
ATOM 3631 O O . ILE A 1 446 ? -18.244 5.109 38.264 1.00 87.75 446 ILE A O 1
ATOM 3635 N N . SER A 1 447 ? -16.631 6.646 38.497 1.00 87.94 447 SER A N 1
ATOM 3636 C CA . SER A 1 447 ? -16.267 6.662 37.077 1.00 87.94 447 SER A CA 1
ATOM 3637 C C . SER A 1 447 ? -15.735 5.325 36.559 1.00 87.94 447 SER A C 1
ATOM 3639 O O . SER A 1 447 ? -15.916 5.025 35.384 1.00 87.94 447 SER A O 1
ATOM 3641 N N . GLU A 1 448 ? -15.122 4.513 37.424 1.00 86.81 448 GLU A N 1
ATOM 3642 C CA . GLU A 1 448 ? -14.636 3.170 37.082 1.00 86.81 448 GLU A CA 1
ATOM 3643 C C . GLU A 1 448 ? -15.785 2.156 36.920 1.00 86.81 448 GLU A C 1
ATOM 3645 O O . GLU A 1 448 ? -15.624 1.179 36.189 1.00 86.81 448 GLU A O 1
ATOM 3650 N N . TYR A 1 449 ? -16.948 2.408 37.536 1.00 88.50 449 TYR A N 1
ATOM 3651 C CA . TYR A 1 449 ? -18.158 1.585 37.387 1.00 88.50 449 TYR A CA 1
ATOM 3652 C C . TYR A 1 449 ? -19.069 2.021 36.231 1.00 88.50 449 TYR A C 1
ATOM 3654 O O . TYR A 1 449 ? -19.962 1.266 35.852 1.00 88.50 449 TYR A O 1
ATOM 3662 N N . LEU A 1 450 ? -18.857 3.205 35.643 1.00 89.75 450 LEU A N 1
ATOM 3663 C CA . LEU A 1 450 ? -19.614 3.645 34.469 1.00 89.75 450 LEU A CA 1
ATOM 3664 C C . LEU A 1 450 ? -19.238 2.808 33.241 1.00 89.75 450 LEU A C 1
ATOM 3666 O O . LEU A 1 450 ? -18.119 2.894 32.731 1.00 89.75 450 LEU A O 1
ATOM 3670 N N . LYS A 1 451 ? -20.195 2.032 32.728 1.00 88.19 451 LYS A N 1
ATOM 3671 C CA . LYS A 1 451 ? -20.009 1.161 31.562 1.00 88.19 451 LYS A CA 1
ATOM 3672 C C . LYS A 1 451 ? -20.649 1.781 30.319 1.00 88.19 451 LYS A C 1
ATOM 3674 O O . LYS A 1 451 ? -21.806 2.191 30.376 1.00 88.19 451 LYS A O 1
ATOM 3679 N N . PRO A 1 452 ? -19.927 1.881 29.194 1.00 88.06 452 PRO A N 1
ATOM 3680 C CA . PRO A 1 452 ? -20.510 2.352 27.947 1.00 88.06 452 PRO A CA 1
ATOM 3681 C C . PRO A 1 452 ? -21.463 1.305 27.350 1.00 88.06 452 PRO A C 1
ATOM 3683 O O . PRO A 1 452 ? -21.075 0.158 27.150 1.00 88.06 452 PRO A O 1
ATOM 3686 N N . GLU A 1 453 ? -22.681 1.727 27.022 1.00 88.31 453 GLU A N 1
ATOM 3687 C CA . GLU A 1 453 ? -23.764 0.917 26.453 1.00 88.31 453 GLU A CA 1
ATOM 3688 C C . GLU A 1 453 ? -24.303 1.540 25.159 1.00 88.31 453 GLU A C 1
ATOM 3690 O O . GLU A 1 453 ? -24.193 2.754 24.931 1.00 88.31 453 GLU A O 1
ATOM 3695 N N . LYS A 1 454 ? -24.882 0.698 24.296 1.00 89.00 454 LYS A N 1
ATOM 3696 C CA . LYS A 1 454 ? -25.484 1.110 23.020 1.00 89.00 454 LYS A CA 1
ATOM 3697 C C . LYS A 1 454 ? -26.932 0.662 22.936 1.00 89.00 454 LYS A C 1
ATOM 3699 O O . LYS A 1 454 ? -27.221 -0.513 23.122 1.00 89.00 454 LYS A O 1
ATOM 3704 N N . TYR A 1 455 ? -27.801 1.589 22.562 1.00 89.19 455 TYR A N 1
ATOM 3705 C CA . TYR A 1 455 ? -29.221 1.344 22.347 1.00 89.19 455 TYR A CA 1
ATOM 3706 C C . TYR A 1 455 ? -29.582 1.664 20.903 1.00 89.19 455 TYR A C 1
ATOM 3708 O O . TYR A 1 455 ? -29.061 2.614 20.318 1.00 89.19 455 TYR A O 1
ATOM 3716 N N . THR A 1 456 ? -30.467 0.863 20.334 1.00 89.12 456 THR A N 1
ATOM 3717 C CA . THR A 1 456 ? -30.978 1.011 18.974 1.00 89.12 456 THR A CA 1
ATOM 3718 C C . THR A 1 456 ? -32.388 1.588 18.988 1.00 89.12 456 THR A C 1
ATOM 3720 O O . THR A 1 456 ? -33.047 1.692 20.025 1.00 89.12 456 THR A O 1
ATOM 3723 N N . LYS A 1 457 ? -32.879 1.999 17.819 1.00 87.81 457 LYS A N 1
ATOM 3724 C CA . LYS A 1 457 ? -34.189 2.642 17.698 1.00 87.81 457 LYS A CA 1
ATOM 3725 C C . LYS A 1 457 ? -35.312 1.799 18.322 1.00 87.81 457 LYS A C 1
ATOM 3727 O O . LYS A 1 457 ? -35.505 0.645 17.957 1.00 87.81 457 LYS A O 1
ATOM 3732 N N . ASN A 1 458 ? -36.144 2.451 19.135 1.00 82.75 458 ASN A N 1
ATOM 3733 C CA . ASN A 1 458 ? -37.258 1.903 19.916 1.00 82.75 458 ASN A CA 1
ATOM 3734 C C . ASN A 1 458 ? -36.884 1.084 21.154 1.00 82.75 458 ASN A C 1
ATOM 3736 O O . ASN A 1 458 ? -37.808 0.666 21.862 1.00 82.75 458 ASN A O 1
ATOM 3740 N N . ASP A 1 459 ? -35.598 0.915 21.467 1.00 87.56 459 ASP A N 1
ATOM 3741 C CA . ASP A 1 459 ? -35.200 0.271 22.715 1.00 87.56 459 ASP A CA 1
ATOM 3742 C C . ASP A 1 459 ? -35.723 1.074 23.908 1.00 87.56 459 ASP A C 1
ATOM 3744 O O . ASP A 1 459 ? -35.619 2.304 23.974 1.00 87.56 459 ASP A O 1
ATOM 3748 N N . ILE A 1 460 ? -36.353 0.364 24.841 1.00 85.69 460 ILE A N 1
ATOM 3749 C CA . ILE A 1 460 ? -36.889 0.948 26.066 1.00 85.69 460 ILE A CA 1
ATOM 3750 C C . ILE A 1 460 ? -35.787 0.864 27.113 1.00 85.69 460 ILE A C 1
ATOM 3752 O O . ILE A 1 460 ? -35.433 -0.228 27.546 1.00 85.69 460 ILE A O 1
ATOM 3756 N N . ILE A 1 461 ? -35.257 2.023 27.492 1.00 87.12 461 ILE A N 1
ATOM 3757 C CA . ILE A 1 461 ? -34.110 2.143 28.394 1.00 87.12 461 ILE A CA 1
ATOM 3758 C C . ILE A 1 461 ? -34.592 2.172 29.850 1.00 87.12 461 ILE A C 1
ATOM 3760 O O . ILE A 1 461 ? -34.079 1.446 30.692 1.00 87.12 461 ILE A O 1
ATOM 3764 N N . ILE A 1 462 ? -35.608 2.990 30.148 1.00 87.06 462 ILE A N 1
ATOM 3765 C CA . ILE A 1 462 ? -36.224 3.109 31.480 1.00 87.06 462 ILE A CA 1
ATOM 3766 C C . ILE A 1 462 ? -37.744 3.107 31.304 1.00 87.06 462 ILE A C 1
ATOM 3768 O O . ILE A 1 462 ? -38.262 3.726 30.371 1.00 87.06 462 ILE A O 1
ATOM 3772 N N . ARG A 1 463 ? -38.471 2.419 32.187 1.00 82.38 463 ARG A N 1
ATOM 3773 C CA . ARG A 1 463 ? -39.939 2.397 32.213 1.00 82.38 463 ARG A CA 1
ATOM 3774 C C . ARG A 1 463 ? -40.440 3.114 33.451 1.00 82.38 463 ARG A C 1
ATOM 3776 O O . ARG A 1 463 ? -40.019 2.807 34.557 1.00 82.38 463 ARG A O 1
ATOM 3783 N N . GLU A 1 464 ? -41.346 4.059 33.255 1.00 79.62 464 GLU A N 1
ATOM 3784 C CA . GLU A 1 464 ? -41.993 4.771 34.353 1.00 79.62 464 GLU A CA 1
ATOM 3785 C C . GLU A 1 464 ? -42.755 3.796 35.262 1.00 79.62 464 GLU A C 1
ATOM 3787 O O . GLU A 1 464 ? -43.371 2.850 34.772 1.00 79.62 464 GLU A O 1
ATOM 3792 N N . LYS A 1 465 ? -42.751 4.055 36.575 1.00 74.69 465 LYS A N 1
ATOM 3793 C CA . LYS A 1 465 ? -43.390 3.226 37.617 1.00 74.69 465 LYS A CA 1
ATOM 3794 C C . LYS A 1 465 ? -42.754 1.851 37.846 1.00 74.69 465 LYS A C 1
ATOM 3796 O O . LYS A 1 465 ? -43.226 1.116 38.708 1.00 74.69 465 LYS A O 1
ATOM 3801 N N . GLU A 1 466 ? -41.666 1.523 37.152 1.00 80.38 466 GLU A N 1
ATOM 3802 C CA . GLU A 1 466 ? -40.865 0.329 37.432 1.00 80.38 466 GLU A CA 1
ATOM 3803 C C . GLU A 1 466 ? -39.671 0.640 38.357 1.00 80.38 466 GLU A C 1
ATOM 3805 O O . GLU A 1 466 ? -39.243 1.798 38.453 1.00 80.38 466 GLU A O 1
ATOM 3810 N N . PRO A 1 467 ? -39.118 -0.374 39.054 1.00 81.06 467 PRO A N 1
ATOM 3811 C CA . PRO A 1 467 ? -37.896 -0.229 39.840 1.00 81.06 467 PRO A CA 1
ATOM 3812 C C . PRO A 1 467 ? -36.738 0.295 38.976 1.00 81.06 467 PRO A C 1
ATOM 3814 O O . PRO A 1 467 ? -36.436 -0.252 37.916 1.00 81.06 467 PRO A O 1
ATOM 3817 N N . LEU A 1 468 ? -36.076 1.358 39.424 1.00 84.38 468 LEU A N 1
ATOM 3818 C CA . LEU A 1 468 ? -34.992 2.016 38.704 1.00 84.38 468 LEU A CA 1
ATOM 3819 C C . LEU A 1 468 ? -33.712 1.178 38.803 1.00 84.38 468 LEU A C 1
ATOM 3821 O O . LEU A 1 468 ? -33.018 1.188 39.816 1.00 84.38 468 LEU A O 1
ATOM 3825 N N . GLN A 1 469 ? -33.398 0.456 37.728 1.00 84.06 469 GLN A N 1
ATOM 3826 C CA . GLN A 1 469 ? -32.261 -0.470 37.684 1.00 84.06 469 GLN A CA 1
ATOM 3827 C C . GLN A 1 469 ? -30.938 0.183 37.272 1.00 84.06 469 GLN A C 1
ATOM 3829 O O . GLN A 1 469 ? -29.883 -0.430 37.428 1.00 84.06 469 GLN A O 1
ATOM 3834 N N . MET A 1 470 ? -30.974 1.397 36.720 1.00 89.25 470 MET A N 1
ATOM 3835 C CA . MET A 1 470 ? -29.786 2.046 36.179 1.00 89.25 470 MET A CA 1
ATOM 3836 C C . MET A 1 470 ? -29.891 3.573 36.176 1.00 89.25 470 MET A C 1
ATOM 3838 O O . MET A 1 470 ? -30.977 4.142 36.054 1.00 89.25 470 MET A O 1
ATOM 3842 N N . MET A 1 471 ? -28.735 4.222 36.260 1.00 90.06 471 MET A N 1
ATOM 3843 C CA . MET A 1 471 ? -28.525 5.638 35.975 1.00 90.06 471 MET A CA 1
ATOM 3844 C C . MET A 1 471 ? -27.769 5.747 34.651 1.00 90.06 471 MET A C 1
ATOM 3846 O O . MET A 1 471 ? -26.801 5.021 34.430 1.00 90.06 471 MET A O 1
ATOM 3850 N N . ILE A 1 472 ? -28.198 6.644 33.766 1.00 88.94 472 ILE A N 1
ATOM 3851 C CA . ILE A 1 472 ? -27.676 6.731 32.400 1.00 88.94 472 ILE A CA 1
ATOM 3852 C C . ILE A 1 472 ? -27.289 8.164 32.025 1.00 88.94 472 ILE A C 1
ATOM 3854 O O . ILE A 1 472 ? -28.054 9.110 32.215 1.00 88.94 472 ILE A O 1
ATOM 3858 N N . PHE A 1 473 ? -26.096 8.309 31.452 1.00 87.62 473 PHE A N 1
ATOM 3859 C CA . PHE A 1 473 ? -25.591 9.529 30.829 1.00 87.62 473 PHE A CA 1
ATOM 3860 C C . PHE A 1 473 ? -25.635 9.369 29.316 1.00 87.62 473 PHE A C 1
ATOM 3862 O O . PHE A 1 473 ? -24.926 8.526 28.765 1.00 87.62 473 PHE A O 1
ATOM 3869 N N . ILE A 1 474 ? -26.404 10.203 28.626 1.00 84.62 474 ILE A N 1
ATOM 3870 C CA . ILE A 1 474 ? -26.447 10.162 27.163 1.00 84.62 474 ILE A CA 1
ATOM 3871 C C . ILE A 1 474 ? -25.182 10.824 26.598 1.00 84.62 474 ILE A C 1
ATOM 3873 O O . ILE A 1 474 ? -24.927 12.014 26.810 1.00 84.62 474 ILE A O 1
ATOM 3877 N N . VAL A 1 475 ? -24.375 10.037 25.881 1.00 80.94 475 VAL A N 1
ATOM 3878 C CA . VAL A 1 475 ? -23.140 10.487 25.221 1.00 80.94 475 VAL A CA 1
ATOM 3879 C C . VAL A 1 475 ? -23.457 11.035 23.833 1.00 80.94 475 VAL A C 1
ATOM 3881 O O . VAL A 1 475 ? -22.957 12.098 23.464 1.00 80.94 475 VAL A O 1
ATOM 3884 N N . SER A 1 476 ? -24.279 10.322 23.063 1.00 78.19 476 SER A N 1
ATOM 3885 C CA . SER A 1 476 ? -24.694 10.703 21.710 1.00 78.19 476 SER A CA 1
ATOM 3886 C C . SER A 1 476 ? -26.020 10.032 21.348 1.00 78.19 476 SER A C 1
ATOM 3888 O O . SER A 1 476 ? -26.280 8.925 21.808 1.00 78.19 476 SE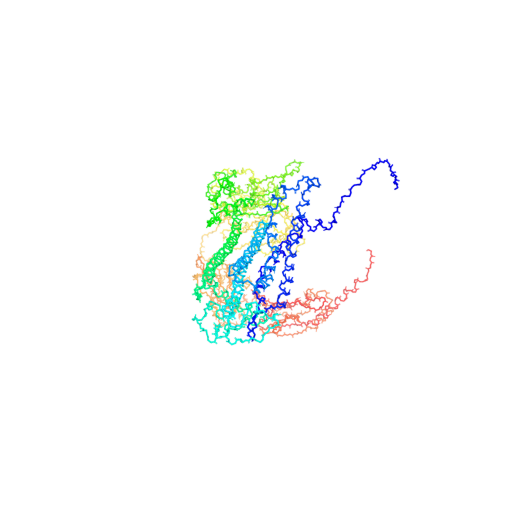R A O 1
ATOM 3890 N N . GLY A 1 477 ? -26.838 10.679 20.517 1.00 77.25 477 GLY A N 1
ATOM 3891 C CA . GLY A 1 477 ? -28.134 10.161 20.069 1.00 77.25 477 GLY A CA 1
ATOM 3892 C C . GLY A 1 477 ? -29.336 10.870 20.699 1.00 77.25 477 GLY A C 1
ATOM 3893 O O . GLY A 1 477 ? -29.195 11.725 21.574 1.00 77.25 477 GLY A O 1
ATOM 3894 N N . LEU A 1 478 ? -30.527 10.524 20.205 1.00 81.56 478 LEU A N 1
ATOM 3895 C CA . LEU A 1 478 ? -31.804 11.111 20.610 1.00 81.56 478 LEU A CA 1
ATOM 3896 C C . LEU A 1 478 ? -32.617 10.122 21.441 1.00 81.56 478 LEU A C 1
ATOM 3898 O O . LEU A 1 478 ? -32.752 8.948 21.084 1.00 81.56 478 LEU A O 1
ATOM 3902 N N . VAL A 1 479 ? -33.204 10.621 22.525 1.00 82.81 479 VAL A N 1
ATOM 3903 C CA . VAL A 1 479 ? -34.107 9.860 23.389 1.00 82.81 479 VAL A CA 1
ATOM 3904 C C . VAL A 1 479 ? -35.462 10.556 23.469 1.00 82.81 479 VAL A C 1
ATOM 3906 O O . VAL A 1 479 ? -35.564 11.780 23.530 1.00 82.81 479 VAL A O 1
ATOM 3909 N N . THR A 1 480 ? -36.521 9.756 23.454 1.00 81.31 480 THR A N 1
ATOM 3910 C CA . THR A 1 480 ? -37.896 10.201 23.671 1.00 81.31 480 THR A CA 1
ATOM 3911 C C . THR A 1 480 ? -38.264 9.980 25.128 1.00 81.31 480 THR A C 1
ATOM 3913 O O . THR A 1 480 ? -38.141 8.863 25.641 1.00 81.31 480 THR A O 1
ATOM 3916 N N . ILE A 1 481 ? -38.763 11.033 25.769 1.00 75.75 481 ILE A N 1
ATOM 3917 C CA . ILE A 1 481 ? -39.232 11.003 27.156 1.00 75.75 481 ILE A CA 1
ATOM 3918 C C . ILE A 1 481 ? -40.759 11.038 27.147 1.00 75.75 481 ILE A C 1
ATOM 3920 O O . ILE A 1 481 ? -41.366 11.844 26.433 1.00 75.75 481 ILE A O 1
ATOM 3924 N N . LYS A 1 482 ? -41.390 10.172 27.944 1.00 70.81 482 LYS A N 1
ATOM 3925 C CA . LYS A 1 482 ? -42.821 10.267 28.258 1.00 70.81 482 LYS A CA 1
ATOM 3926 C C . LYS A 1 482 ? -42.984 10.597 29.739 1.00 70.81 482 LYS A C 1
ATOM 3928 O O . LYS A 1 482 ? -42.549 9.816 30.581 1.00 70.81 482 LYS A O 1
ATOM 3933 N N . LEU A 1 483 ? -43.611 11.741 30.008 1.00 59.50 483 LEU A N 1
ATOM 3934 C CA . LEU A 1 483 ? -44.030 12.193 31.337 1.00 59.50 483 LEU A CA 1
ATOM 3935 C C . LEU A 1 483 ? -45.529 11.917 31.503 1.00 59.50 483 LEU A C 1
ATOM 3937 O O . LEU A 1 483 ? -46.303 12.220 30.588 1.00 59.50 483 LEU A O 1
ATOM 3941 N N . SER A 1 484 ? -45.940 11.358 32.644 1.00 52.22 484 SER A N 1
ATOM 3942 C CA . SER A 1 484 ? -47.350 11.072 32.945 1.00 52.22 484 SER A CA 1
ATOM 3943 C C . SER A 1 484 ? -47.983 12.056 33.934 1.00 52.22 484 SER A C 1
ATOM 3945 O O . SER A 1 484 ? -48.770 11.657 34.783 1.00 52.22 484 SER A O 1
ATOM 3947 N N . ASP A 1 485 ? -47.709 13.357 33.813 1.00 41.28 485 ASP A N 1
ATOM 3948 C CA . ASP A 1 485 ? -48.447 14.341 34.614 1.00 41.28 485 ASP A CA 1
ATOM 3949 C C . ASP A 1 485 ? -49.777 14.764 33.967 1.00 41.28 485 ASP A C 1
ATOM 3951 O O . ASP A 1 485 ? -49.927 14.861 32.748 1.00 41.28 485 ASP A O 1
ATOM 3955 N N . CYS A 1 486 ? -50.770 14.938 34.838 1.00 39.75 486 CYS A N 1
ATOM 3956 C CA . CYS A 1 486 ? -52.209 15.030 34.603 1.00 39.75 486 CYS A CA 1
ATOM 3957 C C . CYS A 1 486 ? -52.687 15.582 33.232 1.00 39.75 486 CYS A C 1
ATOM 3959 O O . CYS A 1 486 ? -52.414 16.707 32.827 1.00 39.75 486 CYS A O 1
ATOM 3961 N N . SER A 1 487 ? -53.574 14.806 32.596 1.00 43.88 487 SER A N 1
ATOM 3962 C CA . SER A 1 487 ? -54.481 15.148 31.479 1.00 43.88 487 SER A CA 1
ATOM 3963 C C . SER A 1 487 ? -53.939 15.297 30.045 1.00 43.88 487 SER A C 1
ATOM 3965 O O . SER A 1 487 ? -54.769 15.342 29.135 1.00 43.88 487 SER A O 1
ATOM 3967 N N . ARG A 1 488 ? -52.627 15.268 29.755 1.00 41.62 488 ARG A N 1
ATOM 3968 C CA . ARG A 1 488 ? -52.120 15.093 28.367 1.00 41.62 488 ARG A CA 1
ATOM 3969 C C . ARG A 1 488 ? -50.782 14.352 28.328 1.00 41.62 488 ARG A C 1
ATOM 3971 O O . ARG A 1 488 ? -49.827 14.760 28.970 1.00 41.62 488 ARG A O 1
ATOM 3978 N N . THR A 1 489 ? -50.682 13.316 27.494 1.00 41.09 489 THR A N 1
ATOM 3979 C CA . THR A 1 489 ? -49.398 12.687 27.144 1.00 41.09 489 THR A CA 1
ATOM 3980 C C . THR A 1 489 ? -48.594 13.645 26.266 1.00 41.09 489 THR A C 1
ATOM 3982 O O . THR A 1 489 ? -48.931 13.851 25.100 1.00 41.09 489 THR A O 1
ATOM 3985 N N . MET A 1 490 ? -47.531 14.240 26.808 1.00 42.41 490 MET A N 1
ATOM 3986 C CA . MET A 1 490 ? -46.601 15.067 26.036 1.00 42.41 490 MET A CA 1
ATOM 3987 C C . MET A 1 490 ? -45.387 14.215 25.650 1.00 42.41 490 MET A C 1
ATOM 3989 O O . MET A 1 490 ? -44.662 13.731 26.515 1.00 42.41 490 MET A O 1
ATOM 3993 N N . GLN A 1 491 ? -45.192 13.981 24.349 1.00 49.72 491 GLN A N 1
ATOM 3994 C CA . GLN A 1 491 ? -43.963 13.382 23.823 1.00 49.72 491 GLN A CA 1
ATOM 3995 C C . GLN A 1 491 ? -42.994 14.509 23.483 1.00 49.72 491 GLN A C 1
ATOM 3997 O O . GLN A 1 491 ? -43.285 15.342 22.626 1.00 49.72 491 GLN A O 1
ATOM 4002 N N . LEU A 1 492 ? -41.853 14.535 24.162 1.00 51.75 492 LEU A N 1
ATOM 4003 C CA . LEU A 1 492 ? -40.752 15.438 23.853 1.00 51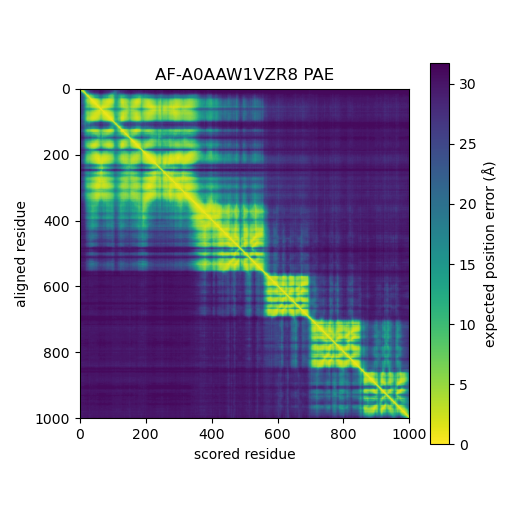.75 492 LEU A CA 1
ATOM 4004 C C . LEU A 1 492 ? -39.623 14.595 23.251 1.00 51.75 492 LEU A C 1
ATOM 4006 O O . LEU A 1 492 ? -39.092 13.705 23.917 1.00 51.75 492 LEU A O 1
ATOM 4010 N N . SER A 1 493 ? -39.275 14.862 21.989 1.00 49.31 493 SER A N 1
ATOM 4011 C CA . SER A 1 493 ? -37.974 14.469 21.443 1.00 49.31 493 SER A CA 1
ATOM 4012 C C . SER A 1 493 ? -37.009 15.582 21.822 1.00 49.31 493 SER A C 1
ATOM 4014 O O . SER A 1 493 ? -37.230 16.743 21.468 1.00 49.31 493 SER A O 1
ATOM 4016 N N . ALA A 1 494 ? -36.011 15.263 22.637 1.00 48.75 494 ALA A N 1
ATOM 4017 C CA . ALA A 1 494 ? -35.032 16.236 23.084 1.00 48.75 494 ALA A CA 1
ATOM 4018 C C . ALA A 1 494 ? -33.642 15.781 22.640 1.00 48.75 494 ALA A C 1
ATOM 4020 O O . ALA A 1 494 ? -33.234 14.641 22.857 1.00 48.75 494 ALA A O 1
ATOM 4021 N N . GLU A 1 495 ? -32.904 16.701 22.025 1.00 53.22 495 GLU A N 1
ATOM 4022 C CA . GLU A 1 495 ? -31.492 16.526 21.718 1.00 53.22 495 GLU A CA 1
ATOM 4023 C C . GLU A 1 495 ? -30.707 16.704 23.021 1.00 53.22 495 GLU A C 1
ATOM 4025 O O . GLU A 1 495 ? -30.441 17.815 23.472 1.00 53.22 495 GLU A O 1
ATOM 4030 N N . THR A 1 496 ? -30.460 15.595 23.720 1.00 55.03 496 THR A N 1
ATOM 4031 C CA . THR A 1 496 ? -29.958 15.610 25.102 1.00 55.03 496 THR A CA 1
ATOM 4032 C C . THR A 1 496 ? -28.600 14.950 25.213 1.00 55.03 496 THR A C 1
ATOM 4034 O O . THR A 1 496 ? -28.391 14.084 26.062 1.00 55.03 496 THR A O 1
ATOM 4037 N N . ALA A 1 497 ? -27.649 15.375 24.383 1.00 54.22 497 ALA A N 1
ATOM 4038 C CA . ALA A 1 497 ? -26.256 15.201 24.764 1.00 54.22 497 ALA A CA 1
ATOM 4039 C C . ALA A 1 497 ? -26.067 15.868 26.140 1.00 54.22 497 ALA A C 1
ATOM 4041 O O . ALA A 1 497 ? -26.485 17.008 26.333 1.00 54.22 497 ALA A O 1
ATOM 4042 N N . ASP A 1 498 ? -25.470 15.148 27.093 1.00 56.81 498 ASP A N 1
ATOM 4043 C CA . ASP A 1 498 ? -25.120 15.643 28.437 1.00 56.81 498 ASP A CA 1
ATOM 4044 C C . ASP A 1 498 ? -26.237 15.726 29.482 1.00 56.81 498 ASP A C 1
ATOM 4046 O O . ASP A 1 498 ? -26.000 16.265 30.563 1.00 56.81 498 ASP A O 1
ATOM 4050 N N . LYS A 1 499 ? -27.420 15.154 29.230 1.00 71.31 499 LYS A N 1
ATOM 4051 C CA . LYS A 1 499 ? -28.402 14.946 30.307 1.00 71.31 499 LYS A CA 1
ATOM 4052 C C . LYS A 1 499 ? -28.237 13.586 30.971 1.00 71.31 499 LYS A C 1
ATOM 4054 O O . LYS A 1 499 ? -27.807 12.608 30.355 1.00 71.31 499 LYS A O 1
ATOM 4059 N N . VAL A 1 500 ? -28.601 13.564 32.246 1.00 81.81 500 VAL A N 1
ATOM 4060 C CA . VAL A 1 500 ? -28.538 12.406 33.129 1.00 81.81 500 VAL A CA 1
ATOM 4061 C C . VAL A 1 500 ? -29.955 11.990 33.471 1.00 81.81 500 VAL A C 1
ATOM 4063 O O . VAL A 1 500 ? -30.775 12.835 33.817 1.00 81.81 500 VAL A O 1
ATOM 4066 N N . TYR A 1 501 ? -30.234 10.694 33.383 1.00 85.12 501 TYR A N 1
ATOM 4067 C CA . TYR A 1 501 ? -31.517 10.112 33.764 1.00 85.12 501 TYR A CA 1
ATOM 4068 C C . TYR A 1 501 ? -31.297 9.035 34.820 1.00 85.12 501 TYR A C 1
ATOM 4070 O O . TYR A 1 501 ? -30.250 8.386 34.858 1.00 85.12 501 TYR A O 1
ATOM 4078 N N . GLY A 1 502 ? -32.282 8.852 35.697 1.00 83.31 502 GLY A N 1
ATOM 4079 C CA . GLY A 1 502 ? -32.158 7.920 36.817 1.00 83.31 502 GLY A CA 1
ATOM 4080 C C . GLY A 1 502 ? -31.254 8.426 37.947 1.00 83.31 502 GLY A C 1
ATOM 4081 O O . GLY A 1 502 ? -30.755 7.632 38.735 1.00 83.31 502 GLY A O 1
ATOM 4082 N N . GLU A 1 503 ? -31.053 9.741 38.071 1.00 81.88 503 GLU A N 1
ATOM 4083 C CA . GLU A 1 503 ? -30.249 10.341 39.150 1.00 81.88 503 GLU A CA 1
ATOM 4084 C C . GLU A 1 503 ? -30.765 10.007 40.561 1.00 81.88 503 GLU A C 1
ATOM 4086 O O . GLU A 1 503 ? -29.979 9.959 41.504 1.00 81.88 503 GLU A O 1
ATOM 4091 N N . LYS A 1 504 ? -32.061 9.675 40.701 1.00 77.88 504 LYS A N 1
ATOM 4092 C CA . LYS A 1 504 ? -32.649 9.159 41.949 1.00 77.88 504 LYS A CA 1
ATOM 4093 C C . LYS A 1 504 ? -31.974 7.878 42.445 1.00 77.88 504 LYS A C 1
ATOM 4095 O O . LYS A 1 504 ? -32.040 7.595 43.633 1.00 77.88 504 LYS A O 1
ATOM 4100 N N . LEU A 1 505 ? -31.282 7.128 41.585 1.00 82.38 505 LEU A N 1
ATOM 4101 C CA . LEU A 1 505 ? -30.496 5.970 42.008 1.00 82.38 505 LEU A CA 1
ATOM 4102 C C . LEU A 1 505 ? -29.356 6.363 42.967 1.00 82.38 505 LEU A C 1
ATOM 4104 O O . LEU A 1 505 ? -28.988 5.582 43.841 1.00 82.38 505 LEU A O 1
ATOM 4108 N N . LEU A 1 506 ? -28.833 7.591 42.863 1.00 80.25 506 LEU A N 1
ATOM 4109 C CA . LEU A 1 506 ? -27.766 8.102 43.732 1.00 80.25 506 LEU A CA 1
ATOM 4110 C C . LEU A 1 506 ? -28.217 8.353 45.176 1.00 80.25 506 LEU A C 1
ATOM 4112 O O . LEU A 1 506 ? -27.363 8.519 46.046 1.00 80.25 506 LEU A O 1
ATOM 4116 N N . THR A 1 507 ? -29.524 8.379 45.455 1.00 72.56 507 THR A N 1
ATOM 4117 C CA . THR A 1 507 ? -30.038 8.533 46.826 1.00 72.56 507 THR A CA 1
ATOM 4118 C C . THR A 1 507 ? -30.151 7.202 47.568 1.00 72.56 507 THR A C 1
ATOM 4120 O O . THR A 1 507 ? -30.261 7.191 48.792 1.00 72.56 507 THR A O 1
ATOM 4123 N N . TRP A 1 508 ? -30.067 6.080 46.852 1.00 69.44 508 TRP A N 1
ATOM 4124 C CA . TRP A 1 508 ? -30.225 4.734 47.399 1.00 69.44 508 TRP A CA 1
ATOM 4125 C C . TRP A 1 508 ? -29.113 4.304 48.384 1.00 69.44 508 TRP A C 1
ATOM 4127 O O . TRP A 1 508 ? -29.447 3.745 49.428 1.00 69.44 508 TRP A O 1
ATOM 4137 N N . PRO A 1 509 ? -27.816 4.632 48.175 1.00 64.50 509 PRO A N 1
ATOM 4138 C CA . PRO A 1 509 ? -26.747 4.348 49.145 1.00 64.50 509 PRO A CA 1
ATOM 4139 C C . PRO A 1 509 ? -26.914 4.964 50.539 1.00 64.50 509 PRO A C 1
ATOM 4141 O O . PRO A 1 509 ? -26.245 4.538 51.479 1.00 64.50 509 PRO A O 1
ATOM 4144 N N . ALA A 1 510 ? -27.750 5.998 50.677 1.00 55.97 510 ALA A N 1
ATOM 4145 C CA . ALA A 1 510 ? -27.977 6.690 51.945 1.00 55.97 510 ALA A CA 1
ATOM 4146 C C . ALA A 1 510 ? -28.984 5.963 52.860 1.00 55.97 510 ALA A C 1
ATOM 4148 O O . ALA A 1 510 ? -29.218 6.404 53.986 1.00 55.97 510 ALA A O 1
ATOM 4149 N N . TRP A 1 511 ? -29.582 4.860 52.400 1.00 53.09 511 TRP A N 1
ATOM 4150 C CA . TRP A 1 511 ? -30.595 4.117 53.145 1.00 53.09 511 TRP A CA 1
ATOM 4151 C C . TRP A 1 511 ? -29.906 3.207 54.179 1.00 53.09 511 TRP A C 1
ATOM 4153 O O . TRP A 1 511 ? -28.925 2.525 53.882 1.00 53.09 511 TRP A O 1
ATOM 4163 N N . THR A 1 512 ? -30.362 3.241 55.436 1.00 41.50 512 THR A N 1
ATOM 4164 C CA . THR A 1 512 ? -29.653 2.649 56.594 1.00 41.50 512 THR A CA 1
ATOM 4165 C C . THR A 1 512 ? -29.521 1.125 56.537 1.00 41.50 512 THR A C 1
ATOM 4167 O O . THR A 1 512 ? -28.604 0.568 57.143 1.00 41.50 512 THR A O 1
ATOM 4170 N N . SER A 1 513 ? -30.360 0.491 55.727 1.00 48.34 513 SER A N 1
ATOM 4171 C CA . SER A 1 513 ? -30.417 -0.927 55.387 1.00 48.34 513 SER A CA 1
ATOM 4172 C C . SER A 1 513 ? -30.911 -0.962 53.940 1.00 48.34 513 SER A C 1
ATOM 4174 O O . SER A 1 513 ? -32.034 -0.538 53.706 1.00 48.34 513 SER A O 1
ATOM 4176 N N . PHE A 1 514 ? -30.082 -1.352 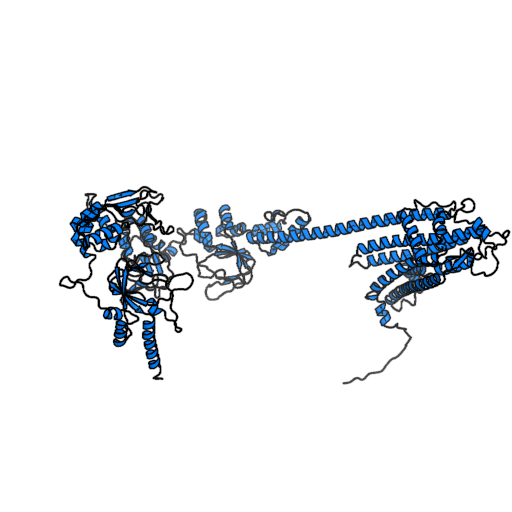52.958 1.00 49.78 514 PHE A N 1
ATOM 4177 C CA . PHE A 1 514 ? -30.496 -1.398 51.544 1.00 49.78 514 PHE A CA 1
ATOM 4178 C C . PHE A 1 514 ? -31.780 -2.234 51.431 1.00 49.78 514 PHE A C 1
ATOM 4180 O O . PHE A 1 514 ? -31.701 -3.456 51.590 1.00 49.78 514 PHE A O 1
ATOM 4187 N N . PRO A 1 515 ? -32.968 -1.648 51.200 1.00 50.44 515 PRO A N 1
ATOM 4188 C CA . PRO A 1 515 ? -34.142 -2.476 51.040 1.00 50.44 515 PRO A CA 1
ATOM 4189 C C . PRO A 1 515 ? -34.054 -3.183 49.699 1.00 50.44 515 PRO A C 1
ATOM 4191 O O . PRO A 1 515 ? -33.496 -2.666 48.730 1.00 50.44 515 PRO A O 1
ATOM 4194 N N . SER A 1 516 ? -34.713 -4.332 49.613 1.00 53.41 516 SER A N 1
ATOM 4195 C CA . SER A 1 516 ? -34.980 -5.051 48.364 1.00 53.41 516 SER A CA 1
ATOM 4196 C C . SER A 1 516 ? -35.857 -4.267 47.368 1.00 53.41 516 SER A C 1
ATOM 4198 O O . SER A 1 516 ? -36.306 -4.822 46.369 1.00 53.41 516 SER A O 1
ATOM 4200 N N . VAL A 1 517 ? -36.116 -2.981 47.631 1.00 56.12 517 VAL A N 1
ATOM 4201 C CA . VAL A 1 517 ? -36.985 -2.094 46.863 1.00 56.12 517 VAL A CA 1
ATOM 4202 C C . VAL A 1 517 ? -36.137 -0.957 46.295 1.00 56.12 517 VAL A C 1
ATOM 4204 O O . VAL A 1 517 ? -35.627 -0.116 47.036 1.00 56.12 517 VAL A O 1
ATOM 4207 N N . TYR A 1 518 ? -35.970 -0.943 44.972 1.00 67.75 518 TYR A N 1
ATOM 4208 C CA . TYR A 1 518 ? -35.274 0.131 44.261 1.00 67.75 518 TYR A CA 1
ATOM 4209 C C . TYR A 1 518 ? -36.148 1.395 44.188 1.00 67.75 518 TYR A C 1
ATOM 4211 O O . TYR A 1 518 ? -37.379 1.279 44.160 1.00 67.75 518 TYR A O 1
ATOM 4219 N N . PRO A 1 519 ? -35.551 2.600 44.087 1.00 70.88 519 PRO A N 1
ATOM 4220 C CA . PRO A 1 519 ? -36.292 3.818 43.765 1.00 70.88 519 PRO A CA 1
ATOM 4221 C C . PRO A 1 519 ? -37.129 3.619 42.500 1.00 70.88 519 PRO A C 1
ATOM 4223 O O . PRO A 1 519 ? -36.683 2.960 41.569 1.00 70.88 519 PRO A O 1
ATOM 4226 N N . VAL A 1 520 ? -38.332 4.180 42.436 1.00 75.19 520 VAL A N 1
ATOM 4227 C CA . VAL A 1 520 ? -39.197 4.021 41.259 1.00 75.19 520 VAL A CA 1
ATOM 4228 C C . VAL A 1 520 ? -38.819 5.041 40.183 1.00 75.19 520 VAL A C 1
ATOM 4230 O O . VAL A 1 520 ? -38.586 6.218 40.475 1.00 75.19 520 VAL A O 1
ATOM 4233 N N . ALA A 1 521 ? -38.766 4.599 38.928 1.00 79.06 521 ALA A N 1
ATOM 4234 C CA . ALA A 1 521 ? -38.530 5.469 37.786 1.00 79.06 521 ALA A CA 1
ATOM 4235 C C . ALA A 1 521 ? -39.689 6.463 37.595 1.00 79.06 521 ALA A C 1
ATOM 4237 O O . ALA A 1 521 ? -40.855 6.078 37.490 1.00 79.06 521 ALA A O 1
ATOM 4238 N N . THR A 1 522 ? -39.356 7.751 37.520 1.00 71.31 522 THR A N 1
ATOM 4239 C CA . THR A 1 522 ? -40.317 8.854 37.340 1.00 71.31 522 THR A CA 1
ATOM 4240 C C . THR A 1 522 ? -40.722 9.093 35.895 1.00 71.31 522 THR A C 1
ATOM 4242 O O . THR A 1 522 ? -41.676 9.816 35.643 1.00 71.31 522 THR A O 1
ATOM 4245 N N . GLU A 1 523 ? -39.980 8.532 34.944 1.00 78.12 523 GLU A N 1
ATOM 4246 C CA . GLU A 1 523 ? -40.108 8.845 33.524 1.00 78.12 523 GLU A CA 1
ATOM 4247 C C . GLU A 1 523 ? -39.852 7.588 32.694 1.00 78.12 523 GLU A C 1
ATOM 4249 O O . GLU A 1 523 ? -39.043 6.738 33.074 1.00 78.12 523 GLU A O 1
ATOM 4254 N N . SER A 1 524 ? -40.511 7.478 31.538 1.00 80.56 524 SER A N 1
ATOM 4255 C CA . SER A 1 524 ? -40.164 6.450 30.552 1.00 80.56 524 SER A CA 1
ATOM 4256 C C . SER A 1 524 ? -39.186 7.018 29.529 1.00 80.56 524 SER A C 1
ATOM 4258 O O . SER A 1 524 ? -39.486 8.027 28.886 1.00 80.56 524 SER A O 1
ATOM 4260 N N . LEU A 1 525 ? -38.066 6.327 29.323 1.00 85.62 525 LEU A N 1
ATOM 4261 C CA . LEU A 1 525 ? -37.007 6.686 28.383 1.00 85.62 525 LEU A CA 1
ATOM 4262 C C . LEU A 1 525 ? -36.929 5.656 27.251 1.00 85.62 525 LEU A C 1
ATOM 4264 O O . LEU A 1 525 ? -36.785 4.456 27.497 1.00 85.62 525 LEU A O 1
ATOM 4268 N N . ARG A 1 526 ? -37.001 6.120 26.001 1.00 85.56 526 ARG A N 1
ATOM 4269 C CA . ARG A 1 526 ? -36.898 5.279 24.798 1.00 85.56 526 ARG A CA 1
ATOM 4270 C C . ARG A 1 526 ? -35.889 5.859 23.812 1.00 85.56 526 ARG A C 1
ATOM 4272 O O . ARG A 1 526 ? -35.888 7.065 23.593 1.00 85.56 526 ARG A O 1
ATOM 4279 N N . ALA A 1 527 ? -35.086 5.018 23.173 1.00 87.94 527 ALA A N 1
ATOM 4280 C CA . ALA A 1 527 ? -34.185 5.433 22.100 1.00 87.94 527 ALA A CA 1
ATOM 4281 C C . ALA A 1 527 ? -34.958 5.761 20.804 1.00 87.94 527 ALA A C 1
ATOM 4283 O O . ALA A 1 527 ? -35.794 4.975 20.353 1.00 87.94 527 ALA A O 1
ATOM 4284 N N . ASP A 1 528 ? -34.683 6.915 20.189 1.00 81.88 528 ASP A N 1
ATOM 4285 C CA . ASP A 1 528 ? -35.294 7.357 18.915 1.00 81.88 528 ASP A CA 1
ATOM 4286 C C . ASP A 1 528 ? -34.415 7.007 17.685 1.00 81.88 528 ASP A C 1
ATOM 4288 O O . ASP A 1 528 ? -34.840 7.063 16.529 1.00 81.88 528 ASP A O 1
ATOM 4292 N N . GLY A 1 529 ? -33.185 6.556 17.938 1.00 84.75 529 GLY A N 1
ATOM 4293 C CA . GLY A 1 529 ? -32.189 6.128 16.957 1.00 84.75 529 GLY A CA 1
ATOM 4294 C C . GLY A 1 529 ? -31.068 5.348 17.643 1.00 84.75 529 GLY A C 1
ATOM 4295 O O . GLY A 1 529 ? -31.301 4.743 18.687 1.00 84.75 529 GLY A O 1
ATOM 4296 N N . ASP A 1 530 ? -29.860 5.397 17.086 1.00 85.69 530 ASP A N 1
ATOM 4297 C CA . ASP A 1 530 ? -28.678 4.853 17.758 1.00 85.69 530 ASP A CA 1
ATOM 4298 C C . ASP A 1 530 ? -28.236 5.809 18.872 1.00 85.69 530 ASP A C 1
ATOM 4300 O O . ASP A 1 530 ? -27.918 6.976 18.624 1.00 85.69 530 ASP A O 1
ATOM 4304 N N . VAL A 1 531 ? -28.238 5.312 20.105 1.00 85.50 531 VAL A N 1
ATOM 4305 C CA . VAL A 1 531 ? -27.882 6.063 21.309 1.00 85.50 531 VAL A CA 1
ATOM 4306 C C . VAL A 1 531 ? -26.674 5.405 21.966 1.00 85.50 531 VAL A C 1
ATOM 4308 O O . VAL A 1 531 ? -26.704 4.228 22.318 1.00 85.50 531 VAL A O 1
ATOM 4311 N N . GLU A 1 532 ? -25.606 6.176 22.148 1.00 86.50 532 GLU A N 1
ATOM 4312 C CA . GLU A 1 532 ? -24.442 5.796 22.949 1.00 86.50 532 GLU A CA 1
ATOM 4313 C C . GLU A 1 532 ? -24.578 6.440 24.332 1.00 86.50 532 GLU A C 1
ATOM 4315 O O . GLU A 1 532 ? -24.858 7.639 24.443 1.00 86.50 532 GLU A O 1
ATOM 4320 N N . ALA A 1 533 ? -24.372 5.664 25.392 1.00 88.44 533 ALA A N 1
ATOM 4321 C CA . ALA A 1 533 ? -24.545 6.141 26.758 1.00 88.44 533 ALA A CA 1
ATOM 4322 C C . ALA A 1 533 ? -23.534 5.527 27.732 1.00 88.44 533 ALA A C 1
ATOM 4324 O O . ALA A 1 533 ? -22.973 4.474 27.459 1.00 88.44 533 ALA A O 1
ATOM 4325 N N . LEU A 1 534 ? -23.307 6.176 28.875 1.00 88.81 534 LEU A N 1
ATOM 4326 C CA . LEU A 1 534 ? -22.619 5.578 30.024 1.00 88.81 534 LEU A CA 1
ATOM 4327 C C . LEU A 1 534 ? -23.655 5.197 31.075 1.00 88.81 534 LEU A C 1
ATOM 4329 O O . LEU A 1 534 ? -24.471 6.032 31.460 1.00 88.81 534 LEU A O 1
ATOM 4333 N N . VAL A 1 535 ? -23.606 3.960 31.547 1.00 91.31 535 VAL A N 1
ATOM 4334 C CA . VAL A 1 535 ? -24.587 3.379 32.461 1.00 91.31 535 VAL A CA 1
ATOM 4335 C C . VAL A 1 535 ? -23.911 3.006 33.772 1.00 91.31 535 VAL A C 1
ATOM 4337 O O . VAL A 1 535 ? -22.839 2.403 33.786 1.00 91.31 535 VAL A O 1
ATOM 4340 N N . LEU A 1 536 ? -24.554 3.366 34.877 1.00 91.50 536 LEU A N 1
ATOM 4341 C CA . LEU A 1 536 ? -24.229 2.919 36.223 1.00 91.50 536 LEU A CA 1
ATOM 4342 C C . LEU A 1 536 ? -25.388 2.059 36.726 1.00 91.50 536 LEU A C 1
ATOM 4344 O O . LEU A 1 536 ? -26.510 2.548 36.870 1.00 91.50 536 LEU A O 1
ATOM 4348 N N . MET A 1 537 ? -25.128 0.776 36.958 1.00 89.12 537 MET A N 1
ATOM 4349 C CA . MET A 1 537 ? -26.162 -0.174 37.367 1.00 89.12 537 MET A CA 1
ATOM 4350 C C . MET A 1 537 ? -26.490 -0.039 38.854 1.00 89.12 537 MET A C 1
ATOM 4352 O O . MET A 1 537 ? -25.625 0.273 39.672 1.00 89.12 537 MET A O 1
ATOM 4356 N N . ALA A 1 538 ? -27.729 -0.355 39.223 1.00 84.56 538 ALA A N 1
ATOM 4357 C CA . ALA A 1 538 ? -28.144 -0.426 40.619 1.00 84.56 538 ALA A CA 1
ATOM 4358 C C . ALA A 1 538 ? -27.327 -1.465 41.402 1.00 84.56 538 ALA A C 1
ATOM 4360 O O . ALA A 1 538 ? -26.955 -1.204 42.536 1.00 84.56 538 ALA A O 1
ATOM 4361 N N . SER A 1 539 ? -26.960 -2.599 40.797 1.00 82.94 539 SER A N 1
ATOM 4362 C CA . SER A 1 539 ? -26.065 -3.580 41.432 1.00 82.94 539 SER A CA 1
ATOM 4363 C C . SER A 1 539 ? -24.718 -2.968 41.826 1.00 82.94 539 SER A C 1
ATOM 4365 O O . SER A 1 539 ? -24.283 -3.118 42.962 1.00 82.94 539 SER A O 1
ATOM 4367 N N . ASP A 1 540 ? -24.107 -2.208 40.913 1.00 87.81 540 ASP A N 1
ATOM 4368 C CA . ASP A 1 540 ? -22.799 -1.572 41.108 1.00 87.81 540 ASP A CA 1
ATOM 4369 C C . ASP A 1 540 ? -22.881 -0.466 42.190 1.00 87.81 540 ASP A C 1
ATOM 4371 O O . ASP A 1 540 ? -21.916 -0.178 42.903 1.00 87.81 540 ASP A O 1
ATOM 4375 N N . MET A 1 541 ? -24.069 0.123 42.373 1.00 83.25 541 MET A N 1
ATOM 4376 C CA . MET A 1 541 ? -24.352 1.103 43.425 1.00 83.25 541 MET A CA 1
ATOM 4377 C C . MET A 1 541 ? -24.410 0.508 44.836 1.00 83.25 541 MET A C 1
ATOM 4379 O O . MET A 1 541 ? -24.151 1.242 45.793 1.00 83.25 541 MET A O 1
ATOM 4383 N N . VAL A 1 542 ? -24.694 -0.792 44.991 1.00 76.56 542 VAL A N 1
ATOM 4384 C CA . VAL A 1 542 ? -24.616 -1.471 46.300 1.00 76.56 542 VAL A CA 1
ATOM 4385 C C . VAL A 1 542 ? -23.176 -1.449 46.804 1.00 76.56 542 VAL A C 1
ATOM 4387 O O . VAL A 1 542 ? -22.912 -1.004 47.922 1.00 76.56 542 VAL A O 1
ATOM 4390 N N . ASP A 1 543 ? -22.233 -1.846 45.950 1.00 80.69 543 ASP A N 1
ATOM 4391 C CA . ASP A 1 543 ? -20.809 -1.909 46.286 1.00 80.69 543 ASP A CA 1
ATOM 4392 C C . ASP A 1 543 ? -20.236 -0.516 46.572 1.00 80.69 543 ASP A C 1
ATOM 4394 O O . ASP A 1 543 ? -19.527 -0.305 47.563 1.00 80.69 543 ASP A O 1
ATOM 4398 N N . LEU A 1 544 ? -20.586 0.470 45.737 1.00 84.00 544 LEU A N 1
ATOM 4399 C CA . LEU A 1 544 ? -20.207 1.871 45.939 1.00 84.00 544 LEU A CA 1
ATOM 4400 C C . LEU A 1 544 ? -20.779 2.437 47.242 1.00 84.00 544 LEU A C 1
ATOM 4402 O O . LEU A 1 544 ? -20.073 3.141 47.969 1.00 84.00 544 LEU A O 1
ATOM 4406 N N . GLY A 1 545 ? -22.035 2.114 47.552 1.00 75.12 545 GLY A N 1
ATOM 4407 C CA . GLY A 1 545 ? -22.705 2.563 48.764 1.00 75.12 545 GLY A CA 1
ATOM 4408 C C . GLY A 1 545 ? -22.136 1.942 50.035 1.00 75.12 545 GLY A C 1
ATOM 4409 O O . GLY A 1 545 ? -21.994 2.641 51.035 1.00 75.12 545 GLY A O 1
ATOM 4410 N N . LEU A 1 546 ? -21.726 0.670 49.996 1.00 74.19 546 LEU A N 1
ATOM 4411 C CA . LEU A 1 546 ? -21.013 0.022 51.101 1.00 74.19 546 LEU A CA 1
ATOM 4412 C C . LEU A 1 546 ? -19.626 0.639 51.314 1.00 74.19 546 LEU A C 1
ATOM 4414 O O . LEU A 1 546 ? -19.248 0.938 52.447 1.00 74.19 546 LEU A O 1
ATOM 4418 N N . LYS A 1 547 ? -18.879 0.866 50.229 1.00 81.12 547 LYS A N 1
ATOM 4419 C CA . LYS A 1 547 ? -17.496 1.361 50.284 1.00 81.12 547 LYS A CA 1
ATOM 4420 C C . LYS A 1 547 ? -17.390 2.834 50.688 1.00 81.12 547 LYS A C 1
ATOM 4422 O O . LYS A 1 547 ? -16.458 3.194 51.402 1.00 81.12 547 LYS A O 1
ATOM 4427 N N . PHE A 1 548 ? -18.324 3.681 50.251 1.00 82.44 548 PHE A N 1
ATOM 4428 C CA . PHE A 1 548 ? -18.282 5.140 50.451 1.00 82.44 548 PHE A CA 1
ATOM 4429 C C . PHE A 1 548 ? -19.477 5.679 51.252 1.00 82.44 548 PHE A C 1
ATOM 4431 O O . PHE A 1 548 ? -19.877 6.834 51.093 1.00 82.44 548 PHE A O 1
ATOM 4438 N N . LYS A 1 549 ? -20.044 4.849 52.139 1.00 73.25 549 LYS A N 1
ATOM 4439 C CA . LYS A 1 549 ? -21.255 5.140 52.927 1.00 73.25 549 LYS A CA 1
ATOM 4440 C C . LYS A 1 549 ? -21.237 6.515 53.606 1.00 73.25 549 LYS A C 1
ATOM 4442 O O . LYS A 1 549 ? -22.198 7.273 53.507 1.00 73.25 549 LYS A O 1
ATOM 4447 N N . SER A 1 550 ? -20.136 6.867 54.269 1.00 70.88 550 SER A N 1
ATOM 4448 C CA . SER A 1 550 ? -19.990 8.149 54.976 1.00 70.88 550 SER A CA 1
ATOM 4449 C C . SER A 1 550 ? -20.029 9.360 54.036 1.00 70.88 550 SER A C 1
ATOM 4451 O O . SER A 1 550 ? -20.613 10.385 54.383 1.00 70.88 550 SER A O 1
ATOM 4453 N N . ASN A 1 551 ? -19.461 9.248 52.831 1.00 77.56 551 ASN A N 1
ATOM 4454 C CA . ASN A 1 551 ? -19.456 10.322 51.838 1.00 77.56 551 ASN A CA 1
ATOM 4455 C C . ASN A 1 551 ? -20.862 10.606 51.293 1.00 77.56 551 ASN A C 1
ATOM 4457 O O . ASN A 1 551 ? -21.214 11.772 51.119 1.00 77.56 551 ASN A O 1
ATOM 4461 N N . PHE A 1 552 ? -21.669 9.567 51.053 1.00 73.75 552 PHE A N 1
ATOM 4462 C CA . PHE A 1 552 ? -23.060 9.728 50.614 1.00 73.75 552 PHE A CA 1
ATOM 4463 C C . PHE A 1 552 ? -23.959 10.302 51.725 1.00 73.75 552 PHE A C 1
ATOM 4465 O O . PHE A 1 552 ? -24.800 11.153 51.443 1.00 73.75 552 PHE A O 1
ATOM 4472 N N . LEU A 1 553 ? -23.741 9.917 52.990 1.00 67.88 553 LEU A N 1
ATOM 4473 C CA . LEU A 1 553 ? -24.501 10.427 54.143 1.00 67.88 553 LEU A CA 1
ATOM 4474 C C . LEU A 1 553 ? -24.202 11.904 54.465 1.00 67.88 553 LEU A C 1
ATOM 4476 O O . LEU A 1 553 ? -25.116 12.672 54.758 1.00 67.88 553 LEU A O 1
ATOM 4480 N N . ASN A 1 554 ? -22.938 12.331 54.375 1.00 63.84 554 ASN A N 1
ATOM 4481 C CA . ASN A 1 554 ? -22.520 13.698 54.722 1.00 63.84 554 ASN A CA 1
ATOM 4482 C C . ASN A 1 554 ? -23.033 14.782 53.755 1.00 63.84 554 ASN A C 1
ATOM 4484 O O . ASN A 1 554 ? -23.019 15.963 54.094 1.00 63.84 554 ASN A O 1
ATOM 4488 N N . LYS A 1 555 ? -23.486 14.407 52.553 1.00 59.91 555 LYS A N 1
ATOM 4489 C CA . LYS A 1 555 ? -23.928 15.336 51.497 1.00 59.91 555 LYS A CA 1
ATOM 4490 C C . LYS A 1 555 ? -25.354 15.865 51.690 1.00 59.91 555 LYS A C 1
ATOM 4492 O O . LYS A 1 555 ? -25.836 16.602 50.835 1.00 59.91 555 LYS A O 1
ATOM 4497 N N . GLY A 1 556 ? -26.027 15.499 52.785 1.00 50.72 556 GLY A N 1
ATOM 4498 C CA . GLY A 1 556 ? -27.384 15.966 53.062 1.00 50.72 556 GLY A CA 1
ATOM 4499 C C . GLY A 1 556 ? -28.402 15.482 52.030 1.00 50.72 556 GLY A C 1
ATOM 4500 O O . GLY A 1 556 ? -29.404 16.160 51.822 1.00 50.72 556 GLY A O 1
ATOM 4501 N N . ILE A 1 557 ? -28.157 14.327 51.389 1.00 52.53 557 ILE A N 1
ATOM 4502 C CA . ILE A 1 557 ? -29.211 13.572 50.702 1.00 52.53 557 ILE A CA 1
ATOM 4503 C C . ILE A 1 557 ? -30.200 13.202 51.803 1.00 52.53 557 ILE A C 1
ATOM 4505 O O . ILE A 1 557 ? -29.959 12.297 52.600 1.00 52.53 557 ILE A O 1
ATOM 4509 N N . THR A 1 558 ? -31.221 14.041 51.933 1.00 39.62 558 THR A N 1
ATOM 4510 C CA . THR A 1 558 ? -32.146 14.085 53.056 1.00 39.62 558 THR A CA 1
ATOM 4511 C C . THR A 1 558 ? -32.684 12.694 53.336 1.00 39.62 558 THR A C 1
ATOM 4513 O O . THR A 1 558 ? -33.150 12.020 52.415 1.00 39.62 558 THR A O 1
ATOM 4516 N N . ARG A 1 559 ? -32.667 12.295 54.616 1.00 40.56 559 ARG A N 1
ATOM 4517 C CA . ARG A 1 559 ? -33.644 11.332 55.129 1.00 40.56 559 ARG A CA 1
ATOM 4518 C C . ARG A 1 559 ? -34.992 11.784 54.570 1.00 40.56 559 ARG A C 1
ATOM 4520 O O . ARG A 1 559 ? -35.431 12.881 54.909 1.00 40.56 559 ARG A O 1
ATOM 4527 N N . LEU A 1 560 ? -35.585 11.004 53.663 1.00 39.09 560 LEU A N 1
ATOM 4528 C CA . LEU A 1 560 ? -37.026 11.086 53.439 1.00 39.09 560 LEU A CA 1
ATOM 4529 C C . LEU A 1 560 ? -37.643 11.106 54.836 1.00 39.09 560 LEU A C 1
ATOM 4531 O O . LEU A 1 560 ? -37.234 10.304 55.680 1.00 39.09 560 LEU A O 1
ATOM 4535 N N . THR A 1 561 ? -38.464 12.119 55.103 1.00 43.88 561 THR A N 1
ATOM 4536 C CA . THR A 1 561 ? -39.049 12.371 56.419 1.00 43.88 561 THR A CA 1
ATOM 4537 C C . THR A 1 561 ? -39.606 11.070 56.968 1.00 43.88 561 THR A C 1
ATOM 4539 O O . THR A 1 561 ? -40.231 10.312 56.223 1.00 43.88 561 THR A O 1
ATOM 4542 N N . ASP A 1 562 ? -39.349 10.816 58.251 1.00 42.12 562 ASP A N 1
ATOM 4543 C CA . ASP A 1 562 ? -39.780 9.604 58.951 1.00 42.12 562 ASP A CA 1
ATOM 4544 C C . ASP A 1 562 ? -41.283 9.304 58.713 1.00 42.12 562 ASP A C 1
ATOM 4546 O O . ASP A 1 562 ? -41.675 8.146 58.716 1.00 42.12 562 ASP A O 1
ATOM 4550 N N . ASP A 1 563 ? -42.084 10.314 58.352 1.00 39.00 563 ASP A N 1
ATOM 4551 C CA . ASP A 1 563 ? -43.506 10.244 57.986 1.00 39.00 563 ASP A CA 1
ATOM 4552 C C . ASP A 1 563 ? -43.833 9.433 56.700 1.00 39.00 563 ASP A C 1
ATOM 4554 O O . ASP A 1 563 ? -44.848 8.736 56.653 1.00 39.00 563 ASP A O 1
ATOM 4558 N N . GLU A 1 564 ? -43.005 9.479 55.641 1.00 41.31 564 GLU A N 1
ATOM 4559 C CA . GLU A 1 564 ? -43.212 8.640 54.432 1.00 41.31 564 GLU A CA 1
ATOM 4560 C C . GLU A 1 564 ? -42.702 7.205 54.655 1.00 41.31 564 GLU A C 1
ATOM 4562 O O . GLU A 1 564 ? -43.218 6.248 54.069 1.00 41.31 564 GLU A O 1
ATOM 4567 N N . TRP A 1 565 ? -41.726 7.049 55.556 1.00 42.53 565 TRP A N 1
ATOM 4568 C CA . TRP A 1 565 ? -41.239 5.758 56.042 1.00 42.53 565 TRP A CA 1
ATOM 4569 C C . TRP A 1 565 ? -42.238 5.078 56.987 1.00 42.53 565 TRP A C 1
ATOM 4571 O O . TRP A 1 565 ? -42.442 3.870 56.865 1.00 42.53 565 TRP A O 1
ATOM 4581 N N . GLU A 1 566 ? -42.934 5.831 57.844 1.00 45.75 566 GLU A N 1
ATOM 4582 C CA . GLU A 1 566 ? -43.996 5.322 58.721 1.00 45.75 566 GLU A CA 1
ATOM 4583 C C . GLU A 1 566 ? -45.165 4.724 57.928 1.00 45.75 566 GLU A C 1
ATOM 4585 O O . GLU A 1 566 ? -45.752 3.740 58.368 1.00 45.75 566 GLU A O 1
ATOM 4590 N N . LEU A 1 567 ? -45.474 5.239 56.734 1.00 43.22 567 LEU A N 1
ATOM 4591 C CA . LEU A 1 567 ? -46.554 4.723 55.880 1.00 43.22 567 LEU A CA 1
ATOM 4592 C C . LEU A 1 567 ? -46.248 3.342 55.267 1.00 43.22 567 LEU A C 1
ATOM 4594 O O . LEU A 1 567 ? -47.124 2.479 55.242 1.00 43.22 567 LEU A O 1
ATOM 4598 N N . LEU A 1 568 ? -45.011 3.092 54.820 1.00 44.31 568 LEU A N 1
ATOM 4599 C CA . LEU A 1 568 ? -44.580 1.787 54.280 1.00 44.31 568 LEU A CA 1
ATOM 4600 C C . LEU A 1 568 ? -44.265 0.766 55.384 1.00 44.31 568 LEU A C 1
ATOM 4602 O O . LEU A 1 568 ? -44.498 -0.437 55.219 1.00 44.31 568 LEU A O 1
ATOM 4606 N N . GLU A 1 569 ? -43.753 1.242 56.519 1.00 51.97 569 GLU A N 1
ATOM 4607 C CA . GLU A 1 569 ? -43.526 0.439 57.719 1.00 51.97 569 GLU A CA 1
ATOM 4608 C C . GLU A 1 569 ? -44.869 0.060 58.379 1.00 51.97 569 GLU A C 1
ATOM 4610 O O . GLU A 1 569 ? -45.018 -1.071 58.845 1.00 51.97 569 GLU A O 1
ATOM 4615 N N . SER A 1 570 ? -45.892 0.923 58.293 1.00 56.06 570 SER A N 1
ATOM 4616 C CA . SER A 1 570 ? -47.266 0.670 58.757 1.00 56.06 570 SER A CA 1
ATOM 4617 C C . SER A 1 570 ? -47.911 -0.537 58.075 1.00 56.06 570 SER A C 1
ATOM 4619 O O . SER A 1 570 ? -48.480 -1.373 58.771 1.00 56.06 570 SER A O 1
ATOM 4621 N N . ASP A 1 571 ? -47.782 -0.723 56.759 1.00 60.97 571 ASP A N 1
ATOM 4622 C CA . ASP A 1 571 ? -48.433 -1.856 56.081 1.00 60.97 571 ASP A CA 1
ATOM 4623 C C . ASP A 1 571 ? -47.817 -3.207 56.479 1.00 60.97 571 ASP A C 1
ATOM 4625 O O . ASP A 1 571 ? -48.542 -4.152 56.798 1.00 60.97 571 ASP A O 1
ATOM 4629 N N . ARG A 1 572 ? -46.483 -3.310 56.543 1.00 70.06 572 ARG A N 1
ATOM 4630 C CA . ARG A 1 572 ? -45.800 -4.551 56.961 1.00 70.06 572 ARG A CA 1
ATOM 4631 C C . ARG A 1 572 ? -46.002 -4.839 58.445 1.00 70.06 572 ARG A C 1
ATOM 4633 O O . ARG A 1 572 ? -46.299 -5.973 58.817 1.00 70.06 572 ARG A O 1
ATOM 4640 N N . VAL A 1 573 ? -45.894 -3.815 59.291 1.00 70.62 573 VAL A N 1
ATOM 4641 C CA . VAL A 1 573 ? -46.147 -3.944 60.732 1.00 70.62 573 VAL A CA 1
ATOM 4642 C C . VAL A 1 573 ? -47.626 -4.240 61.002 1.00 70.62 573 VAL A C 1
ATOM 4644 O O . VAL A 1 573 ? -47.925 -5.027 61.897 1.00 70.62 573 VAL A O 1
ATOM 4647 N N . SER A 1 574 ? -48.563 -3.700 60.215 1.00 72.50 574 SER A N 1
ATOM 4648 C CA . SER A 1 574 ? -49.998 -3.992 60.359 1.00 72.50 574 SER A CA 1
ATOM 4649 C C . SER A 1 574 ? -50.329 -5.449 60.050 1.00 72.50 574 SER A C 1
ATOM 4651 O O . SER A 1 574 ? -51.181 -6.026 60.721 1.00 72.50 574 SER A O 1
ATOM 4653 N N . VAL A 1 575 ? -49.640 -6.073 59.088 1.00 74.94 575 VAL A N 1
ATOM 4654 C CA . VAL A 1 575 ? -49.802 -7.502 58.789 1.00 74.94 575 VAL A CA 1
ATOM 4655 C C . VAL A 1 575 ? -49.177 -8.370 59.882 1.00 74.94 575 VAL A C 1
ATOM 4657 O O . VAL A 1 575 ? -49.799 -9.348 60.289 1.00 74.94 575 VAL A O 1
ATOM 4660 N N . LEU A 1 576 ? -48.023 -7.981 60.436 1.00 78.94 576 LEU A N 1
ATOM 4661 C CA . LEU A 1 576 ? -47.424 -8.670 61.589 1.00 78.94 576 LEU A CA 1
ATOM 4662 C C . LEU A 1 576 ? -48.319 -8.599 62.836 1.00 78.94 576 LEU A C 1
ATOM 4664 O O . LEU A 1 576 ? -48.484 -9.602 63.524 1.00 78.94 576 LEU A O 1
ATOM 4668 N N . LYS A 1 577 ? -48.968 -7.455 63.090 1.00 77.69 577 LYS A N 1
ATOM 4669 C CA . LYS A 1 577 ? -49.909 -7.275 64.212 1.00 77.69 577 LYS A CA 1
ATOM 4670 C C . LYS A 1 577 ? -51.175 -8.133 64.122 1.00 77.69 577 LYS A C 1
ATOM 4672 O O . LYS A 1 577 ? -51.879 -8.249 65.116 1.00 77.69 577 LYS A O 1
ATOM 4677 N N . LYS A 1 578 ? -51.470 -8.750 62.971 1.00 76.69 578 LYS A N 1
ATOM 4678 C CA . LYS A 1 578 ? -52.576 -9.719 62.843 1.00 76.69 578 LYS A CA 1
ATOM 4679 C C . LYS A 1 578 ? -52.242 -11.082 63.454 1.00 76.69 578 LYS A C 1
ATOM 4681 O O . LYS A 1 578 ? -53.156 -11.873 63.678 1.00 76.69 578 LYS A O 1
ATOM 4686 N N . VAL A 1 579 ? -50.963 -11.362 63.723 1.00 80.00 579 VAL A N 1
ATOM 4687 C CA . VAL A 1 579 ? -50.530 -12.577 64.420 1.00 80.00 579 VAL A CA 1
ATOM 4688 C C . VAL A 1 579 ? -50.622 -12.351 65.923 1.00 80.00 579 VAL A C 1
ATOM 4690 O O . VAL A 1 579 ? -49.987 -11.447 66.464 1.00 80.00 579 VAL A O 1
ATOM 4693 N N . ARG A 1 580 ? -51.365 -13.215 66.616 1.00 74.19 580 ARG A N 1
ATOM 4694 C CA . ARG A 1 580 ? -51.693 -13.071 68.044 1.00 74.19 580 ARG A CA 1
ATOM 4695 C C . ARG A 1 580 ? -50.471 -12.863 68.952 1.00 74.19 580 ARG A C 1
ATOM 4697 O O . ARG A 1 580 ? -50.523 -12.050 69.866 1.00 74.19 580 ARG A O 1
ATOM 4704 N N . ASN A 1 581 ? -49.368 -13.564 68.685 1.00 69.62 581 ASN A N 1
ATOM 4705 C CA . ASN A 1 581 ? -48.142 -13.474 69.490 1.00 69.62 581 ASN A CA 1
ATOM 4706 C C . ASN A 1 581 ? -47.286 -12.227 69.178 1.00 69.62 581 ASN A C 1
ATOM 4708 O O . ASN A 1 581 ? -46.399 -11.886 69.957 1.00 69.62 581 ASN A O 1
ATOM 4712 N N . LEU A 1 582 ? -47.547 -11.536 68.062 1.00 74.94 582 LEU A N 1
ATOM 4713 C CA . LEU A 1 582 ? -46.840 -10.318 67.645 1.00 74.94 582 LEU A CA 1
ATOM 4714 C C . LEU A 1 582 ? -47.656 -9.044 67.911 1.00 74.94 582 LEU A C 1
ATOM 4716 O O . LEU A 1 582 ? -47.081 -7.963 68.005 1.00 74.94 582 LEU A O 1
ATOM 4720 N N . GLU A 1 583 ? -48.975 -9.155 68.081 1.00 74.56 583 GLU A N 1
ATOM 4721 C CA . GLU A 1 583 ? -49.888 -8.034 68.344 1.00 74.56 583 GLU A CA 1
ATOM 4722 C C . GLU A 1 583 ? -49.436 -7.155 69.525 1.00 74.56 583 GLU A C 1
ATOM 4724 O O . GLU A 1 583 ? -49.469 -5.926 69.438 1.00 74.56 583 GLU A O 1
ATOM 4729 N N . THR A 1 584 ? -48.964 -7.778 70.610 1.00 68.56 584 THR A N 1
ATOM 4730 C CA . THR A 1 584 ? -48.562 -7.103 71.857 1.00 68.56 584 THR A CA 1
ATOM 4731 C C . THR A 1 584 ? -47.054 -6.854 71.977 1.00 68.56 584 THR A C 1
ATOM 4733 O O . THR A 1 584 ? -46.590 -6.449 73.045 1.00 68.56 584 THR A O 1
ATOM 4736 N N . MET A 1 585 ? -46.261 -7.125 70.933 1.00 71.25 585 MET A N 1
ATOM 4737 C CA . MET A 1 585 ? -44.807 -6.930 70.979 1.00 71.25 585 MET A CA 1
ATOM 4738 C C . MET A 1 585 ? -44.398 -5.460 70.886 1.00 71.25 585 MET A C 1
ATOM 4740 O O . MET A 1 585 ? -45.089 -4.626 70.305 1.00 71.25 585 MET A O 1
ATOM 4744 N N . ASN A 1 586 ? -43.227 -5.146 71.450 1.00 73.69 586 ASN A N 1
ATOM 4745 C CA . ASN A 1 586 ? -42.659 -3.805 71.374 1.00 73.69 586 ASN A CA 1
ATOM 4746 C C . ASN A 1 586 ? -42.441 -3.395 69.905 1.00 73.69 586 ASN A C 1
ATOM 4748 O O . ASN A 1 586 ? -41.943 -4.181 69.096 1.00 73.69 586 ASN A O 1
ATOM 4752 N N . THR A 1 587 ? -42.779 -2.150 69.570 1.00 64.56 587 THR A N 1
ATOM 4753 C CA . THR A 1 587 ? -42.653 -1.578 68.224 1.00 64.56 587 THR A CA 1
ATOM 4754 C C . THR A 1 587 ? -41.241 -1.717 67.644 1.00 64.56 587 THR A C 1
ATOM 4756 O O . THR A 1 587 ? -41.104 -1.943 66.445 1.00 64.56 587 THR A O 1
ATOM 4759 N N . SER A 1 588 ? -40.189 -1.659 68.471 1.00 66.06 588 SER A N 1
ATOM 4760 C CA . SER A 1 588 ? -38.801 -1.862 68.020 1.00 66.06 588 SER A CA 1
ATOM 4761 C C . SER A 1 588 ? -38.524 -3.292 67.539 1.00 66.06 588 SER A C 1
ATOM 4763 O O . SER A 1 588 ? -37.775 -3.489 66.585 1.00 66.06 588 SER A O 1
ATOM 4765 N N . VAL A 1 589 ? -39.167 -4.286 68.155 1.00 72.31 589 VAL A N 1
ATOM 4766 C CA . VAL A 1 589 ? -39.072 -5.699 67.770 1.00 72.31 589 VAL A CA 1
ATOM 4767 C C . VAL A 1 589 ? -39.860 -5.950 66.489 1.00 72.31 589 VAL A C 1
ATOM 4769 O O . VAL A 1 589 ? -39.355 -6.585 65.569 1.00 72.31 589 VAL A O 1
ATOM 4772 N N . LEU A 1 590 ? -41.073 -5.398 66.388 1.00 74.31 590 LEU A N 1
ATOM 4773 C CA . LEU A 1 590 ? -41.895 -5.494 65.177 1.00 74.31 590 LEU A CA 1
ATOM 4774 C C . LEU A 1 590 ? -41.210 -4.865 63.960 1.00 74.31 590 LEU A C 1
ATOM 4776 O O . LEU A 1 590 ? -41.300 -5.412 62.863 1.00 74.31 590 LEU A O 1
ATOM 4780 N N . LYS A 1 591 ? -40.484 -3.763 64.170 1.00 70.56 591 LYS A N 1
ATOM 4781 C CA . LYS A 1 591 ? -39.624 -3.134 63.165 1.00 70.56 591 LYS A CA 1
ATOM 4782 C C . LYS A 1 591 ? -38.476 -4.051 62.729 1.00 70.56 591 LYS A C 1
ATOM 4784 O O . LYS A 1 591 ? -38.289 -4.280 61.542 1.00 70.56 591 LYS A O 1
ATOM 4789 N N . ALA A 1 592 ? -37.771 -4.672 63.673 1.00 72.56 592 ALA A N 1
ATOM 4790 C CA . ALA A 1 592 ? -36.714 -5.626 63.337 1.00 72.56 592 ALA A CA 1
ATOM 4791 C C . ALA A 1 592 ? -37.241 -6.864 62.582 1.00 72.56 592 ALA A C 1
ATOM 4793 O O . ALA A 1 592 ? -36.581 -7.370 61.675 1.00 72.56 592 ALA A O 1
ATOM 4794 N N . ILE A 1 593 ? -38.444 -7.347 62.914 1.00 78.19 593 ILE A N 1
ATOM 4795 C CA . ILE A 1 593 ? -39.092 -8.447 62.183 1.00 78.19 593 ILE A CA 1
ATOM 4796 C C . ILE A 1 593 ? -39.503 -7.996 60.771 1.00 78.19 593 ILE A C 1
ATOM 4798 O O . ILE A 1 593 ? -39.286 -8.734 59.809 1.00 78.19 593 ILE A O 1
ATOM 4802 N N . SER A 1 594 ? -40.060 -6.789 60.613 1.00 76.81 594 SER A N 1
ATOM 4803 C CA . SER A 1 594 ? -40.540 -6.288 59.315 1.00 76.81 594 SER A CA 1
ATOM 4804 C C . SER A 1 594 ? -39.414 -6.046 58.301 1.00 76.81 594 SER A C 1
ATOM 4806 O O . SER A 1 594 ? -39.615 -6.255 57.099 1.00 76.81 594 SER A O 1
ATOM 4808 N N . GLU A 1 595 ? -38.222 -5.677 58.775 1.00 74.75 595 GLU A N 1
ATOM 4809 C CA . GLU A 1 595 ? -37.002 -5.540 57.967 1.00 74.75 595 GLU A CA 1
ATOM 4810 C C . GLU A 1 595 ? -36.518 -6.883 57.393 1.00 74.75 595 GLU A C 1
ATOM 4812 O O . GLU A 1 595 ? -35.881 -6.913 56.340 1.00 74.75 595 GLU A O 1
ATOM 4817 N N . ASN A 1 596 ? -36.864 -8.000 58.040 1.00 79.19 596 ASN A N 1
ATOM 4818 C CA . ASN A 1 596 ? -36.474 -9.348 57.622 1.00 79.19 596 ASN A CA 1
ATOM 4819 C C . ASN A 1 596 ? -37.525 -10.056 56.743 1.00 79.19 596 ASN A C 1
ATOM 4821 O O . ASN A 1 596 ? -37.275 -11.164 56.265 1.00 79.19 596 ASN A O 1
ATOM 4825 N N . LEU A 1 597 ? -38.675 -9.420 56.478 1.00 80.25 597 LEU A N 1
ATOM 4826 C CA . LEU A 1 597 ? -39.689 -9.929 55.548 1.00 80.25 597 LEU A CA 1
ATOM 4827 C C . LEU A 1 597 ? -39.233 -9.788 54.089 1.00 80.25 597 LEU A C 1
ATOM 4829 O O . LEU A 1 597 ? -38.956 -8.683 53.605 1.00 80.25 597 LEU A O 1
ATOM 4833 N N . LYS A 1 598 ? -39.227 -10.905 53.356 1.00 78.12 598 LYS A N 1
ATOM 4834 C CA . LYS A 1 598 ? -38.798 -10.978 51.950 1.00 78.12 598 LYS A CA 1
ATOM 4835 C C . LYS A 1 59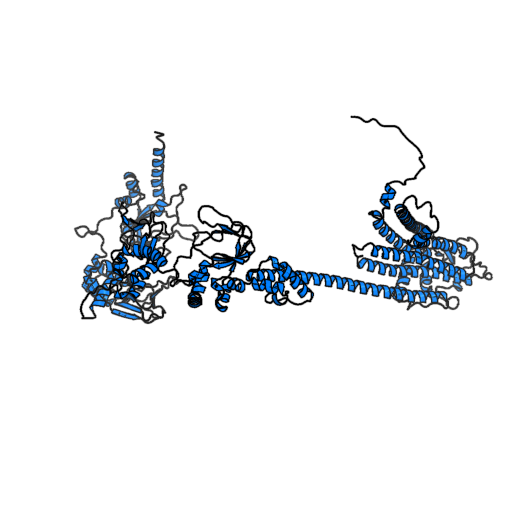8 ? -39.998 -11.239 51.028 1.00 78.12 598 LYS A C 1
ATOM 4837 O O . LYS A 1 598 ? -40.830 -12.077 51.371 1.00 78.12 598 LYS A O 1
ATOM 4842 N N . PRO A 1 599 ? -40.118 -10.547 49.879 1.00 76.38 599 PRO A N 1
ATOM 4843 C CA . PRO A 1 599 ? -41.164 -10.841 48.903 1.00 76.38 599 PRO A CA 1
ATOM 4844 C C . PRO A 1 599 ? -40.919 -12.196 48.232 1.00 76.38 599 PRO A C 1
ATOM 4846 O O . PRO A 1 599 ? -39.776 -12.545 47.933 1.00 76.38 599 PRO A O 1
ATOM 4849 N N . MET A 1 600 ? -41.993 -12.940 47.977 1.00 71.56 600 MET A N 1
ATOM 4850 C CA . MET A 1 600 ? -41.955 -14.237 47.302 1.00 71.56 600 MET A CA 1
ATOM 4851 C C . MET A 1 600 ? -42.853 -14.210 46.061 1.00 71.56 600 MET A C 1
ATOM 4853 O O . MET A 1 600 ? -44.048 -13.951 46.165 1.00 71.56 600 MET A O 1
ATOM 4857 N N . ASN A 1 601 ? -42.270 -14.494 44.892 1.00 56.97 601 ASN A N 1
ATOM 4858 C CA . ASN A 1 601 ? -42.990 -14.684 43.630 1.00 56.97 601 ASN A CA 1
ATOM 4859 C C . ASN A 1 601 ? -43.096 -16.185 43.355 1.00 56.97 601 ASN A C 1
ATOM 4861 O O . ASN A 1 601 ? -42.118 -16.788 42.912 1.00 56.97 601 ASN A O 1
ATOM 4865 N N . CYS A 1 602 ? -44.247 -16.794 43.628 1.00 56.44 602 CYS A N 1
ATOM 4866 C CA . CYS A 1 602 ? -44.517 -18.192 43.296 1.00 56.44 602 CYS A CA 1
ATOM 4867 C C . CYS A 1 602 ? -45.989 -18.379 42.919 1.00 56.44 602 CYS A C 1
ATOM 4869 O O . CYS A 1 602 ? -46.867 -17.976 43.679 1.00 56.44 602 CYS A O 1
ATOM 4871 N N . ASP A 1 603 ? -46.231 -19.062 41.800 1.00 48.75 603 ASP A N 1
ATOM 4872 C CA . ASP A 1 603 ? -47.530 -19.639 41.452 1.00 48.75 603 ASP A CA 1
ATOM 4873 C C . ASP A 1 603 ? -47.528 -21.107 41.920 1.00 48.75 603 ASP A C 1
ATOM 4875 O O . ASP A 1 603 ? -46.805 -21.931 41.356 1.00 48.75 603 ASP A O 1
ATOM 4879 N N . GLY A 1 604 ? -48.276 -21.452 42.979 1.00 60.38 604 GLY A N 1
ATOM 4880 C CA . GLY A 1 604 ? -48.414 -22.844 43.448 1.00 60.38 604 GLY A CA 1
ATOM 4881 C C . GLY A 1 604 ? -48.358 -23.073 44.968 1.00 60.38 604 GLY A C 1
ATOM 4882 O O . GLY A 1 604 ? -48.614 -22.172 45.768 1.00 60.38 604 GLY A O 1
ATOM 4883 N N . CYS A 1 605 ? -48.071 -24.322 45.363 1.00 55.31 605 CYS A N 1
ATOM 4884 C CA . CYS A 1 605 ? -47.965 -24.762 46.761 1.00 55.31 605 CYS A CA 1
ATOM 4885 C C . CYS A 1 605 ? -46.650 -24.277 47.397 1.00 55.31 605 CYS A C 1
ATOM 4887 O O . CYS A 1 605 ? -45.574 -24.592 46.893 1.00 55.31 605 CYS A O 1
ATOM 4889 N N . VAL A 1 606 ? -46.731 -23.526 48.497 1.00 68.06 606 VAL A N 1
ATOM 4890 C CA . VAL A 1 606 ? -45.587 -22.888 49.180 1.00 68.06 606 VAL A CA 1
ATOM 4891 C C . VAL A 1 606 ? -45.067 -23.730 50.342 1.00 68.06 606 VAL A C 1
ATOM 4893 O O . VAL A 1 606 ? -43.862 -23.810 50.564 1.00 68.06 606 VAL A O 1
ATOM 4896 N N . ILE A 1 607 ? -45.971 -24.358 51.092 1.00 77.25 607 ILE A N 1
ATOM 4897 C CA . ILE A 1 607 ? -45.651 -25.228 52.229 1.00 77.25 607 ILE A CA 1
ATOM 4898 C C . ILE A 1 607 ? -46.444 -26.517 52.052 1.00 77.25 607 ILE A C 1
ATOM 4900 O O . ILE A 1 607 ? -47.617 -26.476 51.688 1.00 77.25 607 ILE A O 1
ATOM 4904 N N . THR A 1 608 ? -45.797 -27.652 52.297 1.00 74.62 608 THR A N 1
ATOM 4905 C CA . THR A 1 608 ? -46.403 -28.984 52.216 1.00 74.62 608 THR A CA 1
ATOM 4906 C C . THR A 1 608 ? -46.686 -29.514 53.620 1.00 74.62 608 THR A C 1
ATOM 4908 O O . THR A 1 608 ? -45.852 -29.379 54.518 1.00 74.62 608 THR A O 1
ATOM 4911 N N . GLU A 1 609 ? -47.868 -30.102 53.808 1.00 75.56 609 GLU A N 1
ATOM 4912 C CA . GLU A 1 609 ? -48.259 -30.731 55.074 1.00 75.56 609 GLU A CA 1
ATOM 4913 C C . GLU A 1 609 ? -47.265 -31.843 55.450 1.00 75.56 609 GLU A C 1
ATOM 4915 O O . GLU A 1 609 ? -46.732 -32.542 54.587 1.00 75.56 609 GLU A O 1
ATOM 4920 N N . GLY A 1 610 ? -46.958 -31.979 56.742 1.00 56.41 610 GLY A N 1
ATOM 4921 C CA . GLY A 1 610 ? -46.050 -33.014 57.246 1.00 56.41 610 GLY A CA 1
ATOM 4922 C C . GLY A 1 610 ? -44.555 -32.724 57.056 1.00 56.41 610 GLY A C 1
ATOM 4923 O O . GLY A 1 610 ? -43.724 -33.530 57.476 1.00 56.41 610 GLY A O 1
ATOM 4924 N N . LYS A 1 611 ? -44.175 -31.578 56.470 1.00 72.44 611 LYS A N 1
ATOM 4925 C CA . LYS A 1 611 ? -42.770 -31.136 56.361 1.00 72.44 611 LYS A CA 1
ATOM 4926 C C . LYS A 1 611 ? -42.382 -30.121 57.447 1.00 72.44 611 LYS A C 1
ATOM 4928 O O . LYS A 1 611 ? -43.252 -29.415 57.958 1.00 72.44 611 LYS A O 1
ATOM 4933 N N . PRO A 1 612 ? -41.083 -30.005 57.797 1.00 66.38 612 PRO A N 1
ATOM 4934 C CA . PRO A 1 612 ? -40.602 -28.973 58.714 1.00 66.38 612 PRO A CA 1
ATOM 4935 C C . PRO A 1 612 ? -40.960 -27.569 58.214 1.00 66.38 612 PRO A C 1
ATOM 4937 O O . PRO A 1 612 ? -40.672 -27.198 57.074 1.00 66.38 612 PRO A O 1
ATOM 4940 N N . LEU A 1 613 ? -41.584 -26.784 59.081 1.00 75.31 613 LEU A N 1
ATOM 4941 C CA . LEU A 1 613 ? -42.111 -25.455 58.813 1.00 75.31 613 LEU A CA 1
ATOM 4942 C C . LEU A 1 613 ? -40.968 -24.434 58.766 1.00 75.31 613 LEU A C 1
ATOM 4944 O O . LEU A 1 613 ? -40.703 -23.727 59.725 1.00 75.31 613 LEU A O 1
ATOM 4948 N N . GLY A 1 614 ? -40.252 -24.351 57.646 1.00 74.12 614 GLY A N 1
ATOM 4949 C CA . GLY A 1 614 ? -39.066 -23.489 57.530 1.00 74.12 614 GLY A CA 1
ATOM 4950 C C . GLY A 1 614 ? -39.344 -21.981 57.462 1.00 74.12 614 GLY A C 1
ATOM 4951 O O . GLY A 1 614 ? -38.400 -21.186 57.510 1.00 74.12 614 GLY A O 1
ATOM 4952 N N . MET A 1 615 ? -40.605 -21.568 57.307 1.00 84.00 615 MET A N 1
ATOM 4953 C CA . MET A 1 615 ? -40.968 -20.172 57.075 1.00 84.00 615 MET A CA 1
ATOM 4954 C C . MET A 1 615 ? -42.415 -19.841 57.473 1.00 84.00 615 MET A C 1
ATOM 4956 O O . MET A 1 615 ? -43.296 -20.692 57.385 1.00 84.00 615 MET A O 1
ATOM 4960 N N . MET A 1 616 ? -42.651 -18.585 57.852 1.00 87.06 616 MET A N 1
ATOM 4961 C CA . MET A 1 616 ? -43.973 -17.969 57.984 1.00 87.06 616 MET A CA 1
ATOM 4962 C C . MET A 1 616 ? -44.332 -17.251 56.684 1.00 87.06 616 MET A C 1
ATOM 4964 O O . MET A 1 616 ? -43.480 -16.572 56.107 1.00 87.06 616 MET A O 1
ATOM 4968 N N . VAL A 1 617 ? -45.587 -17.344 56.251 1.00 86.25 617 VAL A N 1
ATOM 4969 C CA . VAL A 1 617 ? -46.081 -16.728 55.009 1.00 86.25 617 VAL A CA 1
ATOM 4970 C C . VAL A 1 617 ? -47.178 -15.722 55.333 1.00 86.25 617 VAL A C 1
ATOM 4972 O O . VAL A 1 617 ? -48.066 -16.014 56.129 1.00 86.25 617 VAL A O 1
ATOM 4975 N N . PHE A 1 618 ? -47.139 -14.555 54.691 1.00 85.50 618 PHE A N 1
ATOM 4976 C CA . PHE A 1 618 ? -48.055 -13.436 54.900 1.00 85.50 618 PHE A CA 1
ATOM 4977 C C . PHE A 1 618 ? -48.563 -12.891 53.562 1.00 85.50 618 PHE A C 1
ATOM 4979 O O . PHE A 1 618 ? -47.773 -12.506 52.705 1.00 85.50 618 PHE A O 1
ATOM 4986 N N . ALA A 1 619 ? -49.876 -12.783 53.384 1.00 80.00 619 ALA A N 1
ATOM 4987 C CA . ALA A 1 619 ? -50.477 -12.096 52.244 1.00 80.00 619 ALA A CA 1
ATOM 4988 C C . ALA A 1 619 ? -50.768 -10.631 52.600 1.00 80.00 619 ALA A C 1
ATOM 4990 O O . ALA A 1 619 ? -51.587 -10.345 53.475 1.00 80.00 619 ALA A O 1
ATOM 4991 N N . MET A 1 620 ? -50.128 -9.693 51.893 1.00 72.19 620 MET A N 1
ATOM 4992 C CA . MET A 1 620 ? -50.345 -8.249 52.084 1.00 72.19 620 MET A CA 1
ATOM 4993 C C . MET A 1 620 ? -51.699 -7.794 51.522 1.00 72.19 620 MET A C 1
ATOM 4995 O O . MET A 1 620 ? -52.325 -6.882 52.053 1.00 72.19 620 MET A O 1
ATOM 4999 N N . SER A 1 621 ? -52.172 -8.446 50.456 1.00 64.06 621 SER A N 1
ATOM 5000 C CA . SER A 1 621 ? -53.520 -8.282 49.903 1.00 64.06 621 SER A CA 1
ATOM 5001 C C . SER A 1 621 ? -54.055 -9.637 49.425 1.00 64.06 621 SER A C 1
ATOM 5003 O O . SER A 1 621 ? -53.306 -10.437 48.866 1.00 64.06 621 SER A O 1
ATOM 5005 N N . GLY A 1 622 ? -55.340 -9.912 49.674 1.00 71.38 622 GLY A N 1
ATOM 5006 C CA . GLY A 1 622 ? -55.971 -11.204 49.369 1.00 71.38 622 GLY A CA 1
ATOM 5007 C C . GLY A 1 622 ? -55.921 -12.213 50.526 1.00 71.38 622 GLY A C 1
ATOM 5008 O O . GLY A 1 622 ? -55.908 -11.833 51.698 1.00 71.38 622 GLY A O 1
ATOM 5009 N N . SER A 1 623 ? -55.951 -13.505 50.191 1.00 72.50 623 SER A N 1
ATOM 5010 C CA . SER A 1 623 ? -55.937 -14.625 51.142 1.00 72.50 623 SER A CA 1
ATOM 5011 C C . SER A 1 623 ? -55.147 -15.809 50.587 1.00 72.50 623 SER A C 1
ATOM 5013 O O . SER A 1 623 ? -55.179 -16.059 49.383 1.00 72.50 623 SER A O 1
ATOM 5015 N N . ILE A 1 624 ? -54.519 -16.562 51.477 1.00 81.69 624 ILE A N 1
ATOM 5016 C CA . ILE A 1 624 ? -53.831 -17.825 51.230 1.00 81.69 624 ILE A CA 1
ATOM 5017 C C . ILE A 1 624 ? -54.803 -18.971 51.529 1.00 81.69 624 ILE A C 1
ATOM 5019 O O . ILE A 1 624 ? -55.555 -18.896 52.505 1.00 81.69 624 ILE A O 1
ATOM 5023 N N . SER A 1 625 ? -54.795 -20.013 50.703 1.00 79.94 625 SER A N 1
ATOM 5024 C CA . SER A 1 625 ? -55.649 -21.190 50.856 1.00 79.94 625 SER A CA 1
ATOM 5025 C C . SER A 1 625 ? -54.881 -22.314 51.552 1.00 79.94 625 SER A C 1
ATOM 5027 O O . SER A 1 625 ? -53.824 -22.738 51.092 1.00 79.94 625 SER A O 1
ATOM 5029 N N . LEU A 1 626 ? -55.413 -22.799 52.668 1.00 81.50 626 LEU A N 1
ATOM 5030 C CA . LEU A 1 626 ? -54.901 -23.926 53.438 1.00 81.50 626 LEU A CA 1
ATOM 5031 C C . LEU A 1 626 ? -55.694 -25.173 53.067 1.00 81.50 626 LEU A C 1
ATOM 5033 O O . LEU A 1 626 ? -56.928 -25.161 53.090 1.00 81.50 626 LEU A O 1
ATOM 5037 N N . LYS A 1 627 ? -54.990 -26.248 52.726 1.00 76.12 627 LYS A N 1
ATOM 5038 C CA . LYS A 1 627 ? -55.582 -27.529 52.358 1.00 76.12 627 LYS A CA 1
ATOM 5039 C C . LYS A 1 627 ? -54.952 -28.635 53.186 1.00 76.12 627 LYS A C 1
ATOM 5041 O O . LYS A 1 627 ? -53.730 -28.737 53.237 1.00 76.12 627 LYS A O 1
ATOM 5046 N N . LYS A 1 628 ? -55.797 -29.456 53.801 1.00 72.50 628 LYS A N 1
ATOM 5047 C CA . LYS A 1 628 ? -55.374 -30.653 54.517 1.00 72.50 628 LYS A CA 1
ATOM 5048 C C . LYS A 1 628 ? -55.509 -31.881 53.623 1.00 72.50 628 LYS A C 1
ATOM 5050 O O . LYS A 1 628 ? -56.460 -31.971 52.841 1.00 72.50 628 LYS A O 1
ATOM 5055 N N . GLU A 1 629 ? -54.566 -32.807 53.701 1.00 53.91 629 GLU A N 1
ATOM 5056 C CA . GLU A 1 629 ? -54.575 -34.034 52.913 1.00 53.91 629 GLU A CA 1
ATOM 5057 C C . GLU A 1 629 ? -55.814 -34.879 53.272 1.00 53.91 629 GLU A C 1
ATOM 5059 O O . GLU A 1 629 ? -55.999 -35.305 54.410 1.00 53.91 629 GLU A O 1
ATOM 5064 N N . GLY A 1 630 ? -56.726 -35.036 52.304 1.00 56.03 630 GLY A N 1
ATOM 5065 C CA . GLY A 1 630 ? -58.020 -35.713 52.476 1.00 56.03 630 GLY A CA 1
ATOM 5066 C C . GLY A 1 630 ? -59.246 -34.805 52.671 1.00 56.03 630 GLY A C 1
ATOM 5067 O O . GLY A 1 630 ? -60.365 -35.316 52.637 1.00 56.03 630 GLY A O 1
ATOM 5068 N N . ASP A 1 631 ? -59.085 -33.482 52.811 1.00 57.59 631 ASP A N 1
ATOM 5069 C CA . ASP A 1 631 ? -60.208 -32.539 52.951 1.0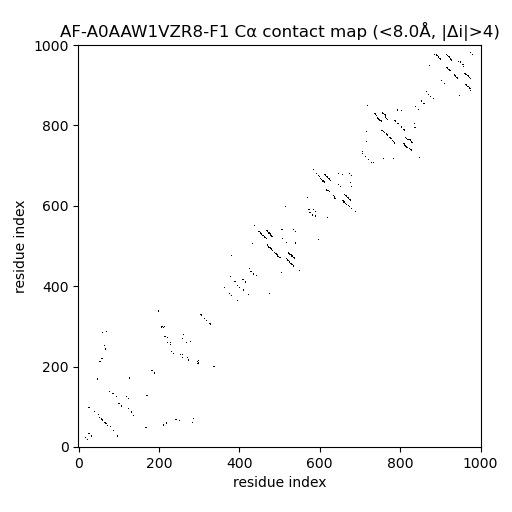0 57.59 631 ASP A CA 1
ATOM 5070 C C . ASP A 1 631 ? -60.551 -31.834 51.619 1.00 57.59 631 ASP A C 1
ATOM 5072 O O . ASP A 1 631 ? -59.679 -31.405 50.855 1.00 57.59 631 ASP A O 1
ATOM 5076 N N . ILE A 1 632 ? -61.850 -31.715 51.321 1.00 54.75 632 ILE A N 1
ATOM 5077 C CA . ILE A 1 632 ? -62.374 -31.101 50.085 1.00 54.75 632 ILE A CA 1
ATOM 5078 C C . ILE A 1 632 ? -62.543 -29.579 50.262 1.00 54.75 632 ILE A C 1
ATOM 5080 O O . ILE A 1 632 ? -62.601 -28.845 49.273 1.00 54.75 632 ILE A O 1
ATOM 5084 N N . ARG A 1 633 ? -62.592 -29.066 51.502 1.00 53.19 633 ARG A N 1
ATOM 5085 C CA . ARG A 1 633 ? -62.724 -27.625 51.780 1.00 53.19 633 ARG A CA 1
ATOM 5086 C C . ARG A 1 633 ? -61.370 -26.976 52.075 1.00 53.19 633 ARG A C 1
ATOM 5088 O O . ARG A 1 633 ? -60.669 -27.376 52.991 1.00 53.19 633 ARG A O 1
ATOM 5095 N N . SER A 1 634 ? -61.037 -25.923 51.326 1.00 65.31 634 SER A N 1
ATOM 5096 C CA . SER A 1 634 ? -59.872 -25.067 51.587 1.00 65.31 634 SER A CA 1
ATOM 5097 C C . SER A 1 634 ? -60.225 -23.928 52.552 1.00 65.31 634 SER A C 1
ATOM 5099 O O . SER A 1 634 ? -61.161 -23.166 52.283 1.00 65.31 634 SER A O 1
ATOM 5101 N N . GLU A 1 635 ? -59.468 -23.765 53.636 1.00 77.25 635 GLU A N 1
ATOM 5102 C CA . GLU A 1 635 ? -59.604 -22.637 54.569 1.00 77.25 635 GLU A CA 1
ATOM 5103 C C . GLU A 1 635 ? -58.818 -21.420 54.051 1.00 77.25 635 GLU A C 1
ATOM 5105 O O . GLU A 1 635 ? -57.695 -21.568 53.584 1.00 77.25 635 GLU A O 1
ATOM 5110 N N . LYS A 1 636 ? -59.376 -20.203 54.117 1.00 79.31 636 LYS A N 1
ATOM 5111 C CA . LYS A 1 636 ? -58.698 -18.978 53.648 1.00 79.31 636 LYS A CA 1
ATOM 5112 C C . LYS A 1 636 ? -58.186 -18.140 54.817 1.00 79.31 636 LYS A C 1
ATOM 5114 O O . LYS A 1 636 ? -58.988 -17.677 55.626 1.00 79.31 636 LYS A O 1
ATOM 5119 N N . ARG A 1 637 ? -56.875 -17.880 54.873 1.00 77.81 637 ARG A N 1
ATOM 5120 C CA . ARG A 1 637 ? -56.217 -17.052 55.907 1.00 77.81 637 ARG A CA 1
ATOM 5121 C C . ARG A 1 637 ? -55.284 -16.002 55.306 1.00 77.81 637 ARG A C 1
ATOM 5123 O O . ARG A 1 637 ? -54.902 -16.094 54.149 1.00 77.81 637 ARG A O 1
ATOM 5130 N N . GLN A 1 638 ? -54.924 -14.976 56.078 1.00 76.94 638 GLN A N 1
ATOM 5131 C CA . GLN A 1 638 ? -53.952 -13.956 55.645 1.00 76.94 638 GLN A CA 1
ATOM 5132 C C . GLN A 1 638 ? -52.501 -14.310 55.984 1.00 76.94 638 GLN A C 1
ATOM 5134 O O . GLN A 1 638 ? -51.594 -13.733 55.394 1.00 76.94 638 GLN A O 1
ATOM 5139 N N . PHE A 1 639 ? -52.273 -15.248 56.901 1.00 85.56 639 PHE A N 1
ATOM 5140 C CA . PHE A 1 639 ? -50.944 -15.732 57.250 1.00 85.56 639 PHE A CA 1
ATOM 5141 C C . PHE A 1 639 ? -50.987 -17.208 57.656 1.00 85.56 639 PHE A C 1
ATOM 5143 O O . PHE A 1 639 ? -52.062 -17.740 57.945 1.00 85.56 639 PHE A O 1
ATOM 5150 N N . TYR A 1 640 ? -49.824 -17.857 57.640 1.00 84.56 640 TYR A N 1
ATOM 5151 C CA . TYR A 1 640 ? -49.627 -19.232 58.095 1.00 84.56 640 TYR A CA 1
ATOM 5152 C C . TYR A 1 640 ? -48.202 -19.423 58.632 1.00 84.56 640 TYR A C 1
ATOM 5154 O O . TYR A 1 640 ? -47.260 -18.812 58.120 1.00 84.56 640 TYR A O 1
ATOM 5162 N N . GLY A 1 641 ? -48.049 -20.285 59.638 1.00 79.94 641 GLY A N 1
ATOM 5163 C CA . GLY A 1 641 ? -46.767 -20.639 60.245 1.00 79.94 641 GLY A CA 1
ATOM 5164 C C . GLY A 1 641 ? -46.484 -19.972 61.596 1.00 79.94 641 GLY A C 1
ATOM 5165 O O . GLY A 1 641 ? -45.327 -19.871 61.998 1.00 79.94 641 GLY A O 1
ATOM 5166 N N . GLU A 1 642 ? -47.511 -19.481 62.295 1.00 80.81 642 GLU A N 1
ATOM 5167 C CA . GLU A 1 642 ? -47.382 -18.840 63.614 1.00 80.81 642 GLU A CA 1
ATOM 5168 C C . GLU A 1 642 ? -46.748 -19.725 64.698 1.00 80.81 642 GLU A C 1
ATOM 5170 O O . GLU A 1 642 ? -46.179 -19.192 65.649 1.00 80.81 642 GLU A O 1
ATOM 5175 N N . GLU A 1 643 ? -46.742 -21.047 64.510 1.00 74.62 643 GLU A N 1
ATOM 5176 C CA . GLU A 1 643 ? -46.087 -22.027 65.383 1.00 74.62 643 GLU A CA 1
ATOM 5177 C C . GLU A 1 643 ? -44.570 -21.785 65.504 1.00 74.62 643 GLU A C 1
ATOM 5179 O O . GLU A 1 643 ? -43.953 -22.119 66.517 1.00 74.62 643 GLU A O 1
ATOM 5184 N N . LEU A 1 644 ? -43.959 -21.148 64.496 1.00 77.88 644 LEU A N 1
ATOM 5185 C CA . LEU A 1 644 ? -42.558 -20.727 64.541 1.00 77.88 644 LEU A CA 1
ATOM 5186 C C . LEU A 1 644 ? -42.271 -19.710 65.645 1.00 77.88 644 LEU A C 1
ATOM 5188 O O . LEU A 1 644 ? -41.146 -19.655 66.129 1.00 77.88 644 LEU A O 1
ATOM 5192 N N . LEU A 1 645 ? -43.251 -18.906 66.057 1.00 75.12 645 LEU A N 1
ATOM 5193 C CA . LEU A 1 645 ? -43.047 -17.925 67.124 1.00 75.12 645 LEU A CA 1
ATOM 5194 C C . LEU A 1 645 ? -42.914 -18.605 68.485 1.00 75.12 645 LEU A C 1
ATOM 5196 O O . LEU A 1 645 ? -42.097 -18.170 69.289 1.00 75.12 645 LEU A O 1
ATOM 5200 N N . ASP A 1 646 ? -43.650 -19.691 68.717 1.00 66.69 646 ASP A N 1
ATOM 5201 C CA . ASP A 1 646 ? -43.544 -20.481 69.946 1.00 66.69 646 ASP A CA 1
ATOM 5202 C C . ASP A 1 646 ? -42.236 -21.290 69.982 1.00 66.69 646 ASP A C 1
ATOM 5204 O O . ASP A 1 646 ? -41.618 -21.417 71.037 1.00 66.69 646 ASP A O 1
ATOM 5208 N N . TRP A 1 647 ? -41.750 -21.748 68.821 1.00 71.94 647 TRP A N 1
ATOM 5209 C CA . TRP A 1 647 ? -40.447 -22.416 68.678 1.00 71.94 647 TRP A CA 1
ATOM 5210 C C . TRP A 1 647 ? -39.264 -21.538 69.114 1.00 71.94 647 TRP A C 1
ATOM 5212 O O . TRP A 1 647 ? -38.345 -22.027 69.770 1.00 71.94 647 TRP A O 1
ATOM 5222 N N . VAL A 1 648 ? -39.283 -20.238 68.799 1.00 66.31 648 VAL A N 1
ATOM 5223 C CA . VAL A 1 648 ? -38.183 -19.324 69.169 1.00 66.31 648 VAL A CA 1
ATOM 5224 C C . VAL A 1 648 ? -38.264 -18.858 70.636 1.00 66.31 648 VAL A C 1
ATOM 5226 O O . VAL A 1 648 ? -37.294 -18.325 71.173 1.00 66.31 648 VAL A O 1
ATOM 5229 N N . LEU A 1 649 ? -39.399 -19.075 71.309 1.00 57.66 649 LEU A N 1
ATOM 5230 C CA . LEU A 1 649 ? -39.640 -18.681 72.704 1.00 57.66 649 LEU A CA 1
ATOM 5231 C C . LEU A 1 649 ? -39.177 -19.728 73.742 1.00 57.66 649 LEU A C 1
ATOM 5233 O O . LEU A 1 649 ? -39.161 -19.427 74.937 1.00 57.66 649 LEU A O 1
ATOM 5237 N N . ASP A 1 650 ? -38.784 -20.935 73.321 1.00 53.22 650 ASP A N 1
ATOM 5238 C CA . ASP A 1 650 ? -38.312 -22.002 74.214 1.00 53.22 650 ASP A CA 1
ATOM 5239 C C . ASP A 1 650 ? -36.837 -21.781 74.624 1.00 53.22 650 ASP A C 1
ATOM 5241 O O . ASP A 1 650 ? -35.932 -21.691 73.788 1.00 53.22 650 ASP A O 1
ATOM 5245 N N . THR A 1 651 ? -36.572 -21.690 75.934 1.00 42.09 651 THR A N 1
ATOM 5246 C CA . THR A 1 651 ? -35.252 -21.377 76.518 1.00 42.09 651 THR A CA 1
ATOM 5247 C C . THR A 1 651 ? -34.179 -22.434 76.243 1.00 42.09 651 THR A C 1
ATOM 5249 O O . THR A 1 651 ? -32.999 -22.181 76.501 1.00 42.09 651 THR A O 1
ATOM 5252 N N . SER A 1 652 ? -34.564 -23.580 75.679 1.00 44.09 652 SER A N 1
ATOM 5253 C CA . SER A 1 652 ? -33.672 -24.660 75.260 1.00 44.09 652 SER A CA 1
ATOM 5254 C C . SER A 1 652 ? -33.159 -24.553 73.815 1.00 44.09 652 SER A C 1
ATOM 5256 O O . SER A 1 652 ? -32.288 -25.338 73.446 1.00 44.09 652 SER A O 1
ATOM 5258 N N . PHE A 1 653 ? -33.633 -23.584 73.010 1.00 41.47 653 PHE A N 1
ATOM 5259 C CA . PHE A 1 653 ? -33.307 -23.460 71.574 1.00 41.47 653 PHE A CA 1
ATOM 5260 C C . PHE A 1 653 ? -33.416 -24.819 70.841 1.00 41.47 653 PHE A C 1
ATOM 5262 O O . PHE A 1 653 ? -32.413 -25.366 70.369 1.00 41.47 653 PHE A O 1
ATOM 5269 N N . PRO A 1 654 ? -34.617 -25.419 70.753 1.00 47.09 654 PRO A N 1
ATOM 5270 C CA . PRO A 1 654 ? -34.783 -26.719 70.117 1.00 47.09 654 PRO A CA 1
ATOM 5271 C C . PRO A 1 654 ? -34.310 -26.663 68.656 1.00 47.09 654 PRO A C 1
ATOM 5273 O O . PRO A 1 654 ? -34.829 -25.902 67.845 1.00 47.09 654 PRO A O 1
ATOM 5276 N N . ALA A 1 655 ? -33.341 -27.506 68.284 1.00 46.56 655 ALA A N 1
ATOM 5277 C CA . ALA A 1 655 ? -32.805 -27.596 66.917 1.00 46.56 655 ALA A CA 1
ATOM 5278 C C . ALA A 1 655 ? -33.829 -28.103 65.870 1.00 46.56 655 ALA A C 1
ATOM 5280 O O . ALA A 1 655 ? -33.487 -28.294 64.703 1.00 46.56 655 ALA A O 1
ATOM 5281 N N . ILE A 1 656 ? -35.074 -28.366 66.284 1.00 45.94 656 ILE A N 1
ATOM 5282 C CA . ILE A 1 656 ? -36.155 -28.907 65.460 1.00 45.94 656 ILE A CA 1
ATOM 5283 C C . ILE A 1 656 ? -37.242 -27.848 65.314 1.00 45.94 656 ILE A C 1
ATOM 5285 O O . ILE A 1 656 ? -37.829 -27.409 66.298 1.00 45.94 656 ILE A O 1
ATOM 5289 N N . VAL A 1 657 ? -37.508 -27.479 64.067 1.00 56.09 657 VAL A N 1
ATOM 5290 C CA . VAL A 1 657 ? -38.561 -26.544 63.672 1.00 56.09 657 VAL A CA 1
ATOM 5291 C C . VAL A 1 657 ? -39.922 -27.273 63.673 1.00 56.09 657 VAL A C 1
ATOM 5293 O O . VAL A 1 657 ? -39.942 -28.454 63.313 1.00 56.09 657 VAL A O 1
ATOM 5296 N N . PRO A 1 658 ? -41.051 -26.633 64.051 1.00 64.44 658 PRO A N 1
ATOM 5297 C CA . PRO A 1 658 ? -42.382 -27.253 64.036 1.00 64.44 658 PRO A CA 1
ATOM 5298 C C . PRO A 1 658 ? -42.722 -27.898 62.689 1.00 64.44 658 PRO A C 1
ATOM 5300 O O . PRO A 1 658 ? -42.221 -27.469 61.656 1.00 64.44 658 PRO A O 1
ATOM 5303 N N . ILE A 1 659 ? -43.579 -28.918 62.669 1.00 68.81 659 ILE A N 1
ATOM 5304 C CA . ILE A 1 659 ? -44.042 -29.540 61.419 1.00 68.81 659 ILE A CA 1
ATOM 5305 C C . ILE A 1 659 ? -45.294 -28.806 60.929 1.00 68.81 659 ILE A C 1
ATOM 5307 O O . ILE A 1 659 ? -46.184 -28.495 61.719 1.00 68.81 659 ILE A O 1
ATOM 5311 N N . SER A 1 660 ? -45.371 -28.537 59.625 1.00 77.00 660 SER A N 1
ATOM 5312 C CA . SER A 1 660 ? -46.539 -27.912 59.011 1.00 77.00 660 SER A CA 1
ATOM 5313 C C . SER A 1 660 ? -47.766 -28.822 59.099 1.00 77.00 660 SER A C 1
ATOM 5315 O O . SER A 1 660 ? -47.744 -29.983 58.693 1.00 77.00 660 SER A O 1
ATOM 5317 N N . THR A 1 661 ? -48.854 -28.257 59.612 1.00 72.19 661 THR A N 1
ATOM 5318 C CA . THR A 1 661 ? -50.157 -28.904 59.803 1.00 72.19 661 THR A CA 1
ATOM 5319 C C . THR A 1 661 ? -51.067 -28.879 58.569 1.00 72.19 661 THR A C 1
ATOM 5321 O O . THR A 1 661 ? -52.093 -29.551 58.583 1.00 72.19 661 THR A O 1
ATOM 5324 N N . HIS A 1 662 ? -50.744 -28.078 57.543 1.00 79.75 662 HIS A N 1
ATOM 5325 C CA . HIS A 1 662 ? -51.565 -27.850 56.348 1.00 79.75 662 HIS A CA 1
ATOM 5326 C C . HIS A 1 662 ? -50.694 -27.528 55.127 1.00 79.75 662 HIS A C 1
ATOM 5328 O O . HIS A 1 662 ? -49.707 -26.805 55.233 1.00 79.75 662 HIS A O 1
ATOM 5334 N N . GLY A 1 663 ? -51.120 -27.966 53.942 1.00 77.44 663 GLY A N 1
ATOM 5335 C CA . GLY A 1 663 ? -50.569 -27.498 52.675 1.00 77.44 663 GLY A CA 1
ATOM 5336 C C . GLY A 1 663 ? -51.036 -26.075 52.356 1.00 77.44 663 GLY A C 1
ATOM 5337 O O . GLY A 1 663 ? -52.226 -25.772 52.441 1.00 77.44 663 GLY A O 1
ATOM 5338 N N . VAL A 1 664 ? -50.117 -25.194 51.973 1.00 79.81 664 VAL A N 1
ATOM 5339 C CA . VAL A 1 664 ? -50.373 -23.764 51.745 1.00 79.81 664 VAL A CA 1
ATOM 5340 C C . VAL A 1 664 ? -50.312 -23.455 50.252 1.00 79.81 664 VAL A C 1
ATOM 5342 O O . VAL A 1 664 ? -49.272 -23.654 49.630 1.00 79.81 664 VAL A O 1
ATOM 5345 N N . PHE A 1 665 ? -51.397 -22.935 49.681 1.00 76.44 665 PHE A N 1
ATOM 5346 C CA . PHE A 1 665 ? -51.529 -22.589 48.261 1.00 76.44 665 PHE A CA 1
ATOM 5347 C C . PHE A 1 665 ? -51.859 -21.102 48.084 1.00 76.44 665 PHE A C 1
ATOM 5349 O O . PHE A 1 665 ? -52.710 -20.549 48.787 1.00 76.44 665 PHE A O 1
ATOM 5356 N N . ILE A 1 666 ? -51.190 -20.444 47.136 1.00 72.44 666 ILE A N 1
ATOM 5357 C CA . ILE A 1 666 ? -51.465 -19.045 46.787 1.00 72.44 666 ILE A CA 1
ATOM 5358 C C . ILE A 1 666 ? -52.436 -19.013 45.601 1.00 72.44 666 ILE A C 1
ATOM 5360 O O . ILE A 1 666 ? -52.040 -19.312 44.481 1.00 72.44 666 ILE A O 1
ATOM 5364 N N . ASP A 1 667 ? -53.694 -18.626 45.842 1.00 59.22 667 ASP A N 1
ATOM 5365 C CA . ASP A 1 667 ? -54.727 -18.623 44.792 1.00 59.22 667 ASP A CA 1
ATOM 5366 C C . ASP A 1 667 ? -54.914 -17.258 44.097 1.00 59.22 667 ASP A C 1
ATOM 5368 O O . ASP A 1 667 ? -55.270 -17.234 42.927 1.00 59.22 667 ASP A O 1
ATOM 5372 N N . ASN A 1 668 ? -54.762 -16.125 44.810 1.00 55.84 668 ASN A N 1
ATOM 5373 C CA . ASN A 1 668 ? -55.076 -14.765 44.307 1.00 55.84 668 ASN A CA 1
ATOM 5374 C C . ASN A 1 668 ? -54.391 -13.626 45.111 1.00 55.84 668 ASN A C 1
ATOM 5376 O O . ASN A 1 668 ? -54.967 -12.549 45.295 1.00 55.84 668 ASN A O 1
ATOM 5380 N N . ALA A 1 669 ? -53.201 -13.852 45.677 1.00 59.62 669 ALA A N 1
ATOM 5381 C CA . ALA A 1 669 ? -52.485 -12.817 46.433 1.00 59.62 669 ALA A CA 1
ATOM 5382 C C . ALA A 1 669 ? -51.434 -12.127 45.548 1.00 59.62 669 ALA A C 1
ATOM 5384 O O . ALA A 1 669 ? -50.471 -12.757 45.128 1.00 59.62 669 ALA A O 1
ATOM 5385 N N . ASN A 1 670 ? -51.590 -10.821 45.304 1.00 52.66 670 ASN A N 1
ATOM 5386 C CA . ASN A 1 670 ? -50.692 -10.054 44.425 1.00 52.66 670 ASN A CA 1
ATOM 5387 C C . ASN A 1 670 ? -49.380 -9.623 45.109 1.00 52.66 670 ASN A C 1
ATOM 5389 O O . ASN A 1 670 ? -48.529 -9.011 44.469 1.00 52.66 670 ASN A O 1
ATOM 5393 N N . ASN A 1 671 ? -49.230 -9.877 46.416 1.00 68.38 671 ASN A N 1
ATOM 5394 C CA . ASN A 1 671 ? -48.041 -9.497 47.178 1.00 68.38 671 ASN A CA 1
ATOM 5395 C C . ASN A 1 671 ? -47.917 -10.358 48.452 1.00 68.38 671 ASN A C 1
ATOM 5397 O O . ASN A 1 671 ? -48.627 -10.124 49.437 1.00 68.38 671 ASN A O 1
ATOM 5401 N N . VAL A 1 672 ? -47.054 -11.379 48.410 1.00 76.06 672 VAL A N 1
ATOM 5402 C CA . VAL A 1 672 ? -46.806 -12.323 49.513 1.00 76.06 672 VAL A CA 1
ATOM 5403 C C . VAL A 1 672 ? -45.416 -12.082 50.097 1.00 76.06 672 VAL A C 1
ATOM 5405 O O . VAL A 1 672 ? -44.426 -11.999 49.369 1.00 76.06 672 VAL A O 1
ATOM 5408 N N . LEU A 1 673 ? -45.346 -11.968 51.421 1.00 82.69 673 LEU A N 1
ATOM 5409 C CA . LEU A 1 673 ? -44.116 -11.826 52.189 1.00 82.69 673 LEU A CA 1
ATOM 5410 C C . LEU A 1 673 ? -43.846 -13.091 52.997 1.00 82.69 673 LEU A C 1
ATOM 5412 O O . LEU A 1 673 ? -44.769 -13.748 53.473 1.00 82.69 673 LEU A O 1
ATOM 5416 N N . VAL A 1 674 ? -42.570 -13.400 53.188 1.00 85.06 674 VAL A N 1
ATOM 5417 C CA . VAL A 1 674 ? -42.119 -14.577 53.926 1.00 85.06 674 VAL A CA 1
ATOM 5418 C C . VAL A 1 674 ? -41.076 -14.185 54.965 1.00 85.06 674 VAL A C 1
ATOM 5420 O O . VAL A 1 674 ? -40.207 -13.351 54.698 1.00 85.06 674 VAL A O 1
ATOM 5423 N N . LEU A 1 675 ? -41.153 -14.811 56.140 1.00 84.56 675 LEU A N 1
ATOM 5424 C CA . LEU A 1 675 ? -40.142 -14.741 57.194 1.00 84.56 675 LEU A CA 1
ATOM 5425 C C . LEU A 1 675 ? -39.589 -16.142 57.453 1.00 84.56 675 LEU A C 1
ATOM 5427 O O . LEU A 1 675 ? -40.339 -17.037 57.832 1.00 84.56 675 LEU A O 1
ATOM 5431 N N . THR A 1 676 ? -38.290 -16.360 57.255 1.00 82.69 676 THR A N 1
ATOM 5432 C CA . THR A 1 676 ? -37.697 -17.686 57.491 1.00 82.69 676 THR A CA 1
ATOM 5433 C C . THR A 1 676 ? -37.425 -17.922 58.976 1.00 82.69 676 THR A C 1
ATOM 5435 O O . THR A 1 676 ? -37.160 -16.979 59.723 1.00 82.69 676 THR A O 1
ATOM 5438 N N . ALA A 1 677 ? -37.419 -19.187 59.402 1.00 75.56 677 ALA A N 1
ATOM 5439 C CA . ALA A 1 677 ? -37.076 -19.572 60.774 1.00 75.56 677 ALA A CA 1
ATOM 5440 C C . ALA A 1 677 ? -35.681 -19.063 61.195 1.00 75.56 677 ALA A C 1
ATOM 5442 O O . ALA A 1 677 ? -35.481 -18.634 62.330 1.00 75.56 677 ALA A O 1
ATOM 5443 N N . LYS A 1 678 ? -34.721 -19.040 60.258 1.00 74.56 678 LYS A N 1
ATOM 5444 C CA . LYS A 1 678 ? -33.364 -18.518 60.482 1.00 74.56 678 LYS A CA 1
ATOM 5445 C C . LYS A 1 678 ? -33.355 -17.005 60.704 1.00 74.56 678 LYS A C 1
ATOM 5447 O O . LYS A 1 678 ? -32.697 -16.535 61.630 1.00 74.56 678 LYS A O 1
ATOM 5452 N N . ASP A 1 679 ? -34.071 -16.257 59.863 1.00 77.69 679 ASP A N 1
ATOM 5453 C CA . ASP A 1 679 ? -34.156 -14.798 59.979 1.00 77.69 679 ASP A CA 1
ATOM 5454 C C . ASP A 1 679 ? -34.879 -14.408 61.285 1.00 77.69 679 ASP A C 1
ATOM 5456 O O . ASP A 1 679 ? -34.403 -13.547 62.023 1.00 77.69 679 ASP A O 1
ATOM 5460 N N . LEU A 1 680 ? -35.966 -15.111 61.632 1.00 80.25 680 LEU A N 1
ATOM 5461 C CA . LEU A 1 680 ? -36.677 -14.933 62.902 1.00 80.25 680 LEU A CA 1
ATOM 5462 C C . LEU A 1 680 ? -35.772 -15.237 64.109 1.00 80.25 680 LEU A C 1
ATOM 5464 O O . LEU A 1 680 ? -35.710 -14.434 65.038 1.00 80.25 680 LEU A O 1
ATOM 5468 N N . GLY A 1 681 ? -35.012 -16.338 64.077 1.00 68.81 681 GLY A N 1
ATOM 5469 C CA . GLY A 1 681 ? -34.042 -16.676 65.124 1.00 68.81 681 GLY A CA 1
ATOM 5470 C C . GLY A 1 681 ? -32.962 -15.604 65.315 1.00 68.81 681 GLY A C 1
ATOM 5471 O O . GLY A 1 681 ? -32.618 -15.277 66.451 1.00 68.81 681 GLY A O 1
ATOM 5472 N N . GLY A 1 682 ? -32.481 -14.998 64.223 1.00 69.06 682 GLY A N 1
ATOM 5473 C CA . GLY A 1 682 ? -31.522 -13.887 64.264 1.00 69.06 682 GLY A CA 1
ATOM 5474 C C . GLY A 1 682 ? -32.096 -12.596 64.858 1.00 69.06 682 GLY A C 1
ATOM 5475 O O . GLY A 1 682 ? -31.397 -11.859 65.557 1.00 69.06 682 GLY A O 1
ATOM 5476 N N . VAL A 1 683 ? -33.384 -12.321 64.635 1.00 72.62 683 VAL A N 1
ATOM 5477 C CA . VAL A 1 683 ? -34.063 -11.198 65.297 1.00 72.62 683 VAL A CA 1
ATOM 5478 C C . VAL A 1 683 ? -34.199 -11.479 66.793 1.00 72.62 683 VAL A C 1
ATOM 5480 O O . VAL A 1 683 ? -33.804 -10.648 67.611 1.00 72.62 683 VAL A O 1
ATOM 5483 N N . VAL A 1 684 ? -34.672 -12.663 67.186 1.00 70.50 684 VAL A N 1
ATOM 5484 C CA . VAL A 1 684 ? -34.867 -12.976 68.611 1.00 70.50 684 VAL A CA 1
ATOM 5485 C C . VAL A 1 684 ? -33.550 -13.050 69.381 1.00 70.50 684 VAL A C 1
ATOM 5487 O O . VAL A 1 684 ? -33.507 -12.612 70.529 1.00 70.50 684 VAL A O 1
ATOM 5490 N N . SER A 1 685 ? -32.442 -13.485 68.769 1.00 66.38 685 SER A N 1
ATOM 5491 C CA . SER A 1 685 ? -31.130 -13.434 69.433 1.00 66.38 685 SER A CA 1
ATOM 5492 C C . SER A 1 685 ? -30.720 -12.013 69.834 1.00 66.38 685 SER A C 1
ATOM 5494 O O . SER A 1 685 ? -30.096 -11.835 70.878 1.00 66.38 685 SER A O 1
ATOM 5496 N N . ASN A 1 686 ? -31.118 -11.001 69.055 1.00 65.00 686 ASN A N 1
ATOM 5497 C CA . ASN A 1 686 ? -30.820 -9.593 69.331 1.00 65.00 686 ASN A CA 1
ATOM 5498 C C . ASN A 1 686 ? -31.817 -8.945 70.307 1.00 65.00 686 ASN A C 1
ATOM 5500 O O . ASN A 1 686 ? -31.461 -7.999 71.006 1.00 65.00 686 ASN A O 1
ATOM 5504 N N . PHE A 1 687 ? -33.047 -9.462 70.388 1.00 65.38 687 PHE A N 1
ATOM 5505 C CA . PHE A 1 687 ? -34.132 -8.918 71.217 1.00 65.38 687 PHE A CA 1
ATOM 5506 C C . PHE A 1 687 ? -34.577 -9.870 72.338 1.00 65.38 687 PHE A C 1
ATOM 5508 O O . PHE A 1 687 ? -35.700 -9.768 72.824 1.00 65.38 687 PHE A O 1
ATOM 5515 N N . LYS A 1 688 ? -33.695 -10.774 72.783 1.00 61.38 688 LYS A N 1
ATOM 5516 C CA . LYS A 1 688 ? -33.992 -11.901 73.688 1.00 61.38 688 LYS A CA 1
ATOM 5517 C C . LYS A 1 688 ? -34.790 -11.521 74.944 1.00 61.38 688 LYS A C 1
ATOM 5519 O O . LYS A 1 688 ? -35.661 -12.273 75.362 1.00 61.38 688 LYS A O 1
ATOM 5524 N N . SER A 1 689 ? -34.549 -10.339 75.514 1.00 58.91 689 SER A N 1
ATOM 5525 C CA . SER A 1 689 ? -35.267 -9.820 76.690 1.00 58.91 689 SER A CA 1
ATOM 5526 C C . SER A 1 689 ? -36.762 -9.557 76.460 1.00 58.91 689 SER A C 1
ATOM 5528 O O . SER A 1 689 ? -37.532 -9.579 77.416 1.00 58.91 689 SER A O 1
ATOM 5530 N N . HIS A 1 690 ? -37.184 -9.319 75.216 1.00 61.38 690 HIS A N 1
ATOM 5531 C CA . HIS A 1 690 ? -38.582 -9.086 74.842 1.00 61.38 690 HIS A CA 1
ATOM 5532 C C . HIS A 1 690 ? -39.371 -10.382 74.593 1.00 61.38 690 HIS A C 1
ATOM 5534 O O . HIS A 1 690 ? -40.585 -10.325 74.411 1.00 61.38 690 HIS A O 1
ATOM 5540 N N . PHE A 1 691 ? -38.692 -11.532 74.598 1.00 59.12 691 PHE A N 1
ATOM 5541 C CA . PHE A 1 691 ? -39.226 -12.855 74.261 1.00 59.12 691 PHE A CA 1
ATOM 5542 C C . PHE A 1 691 ? -39.247 -13.810 75.481 1.00 59.12 691 PHE A C 1
ATOM 5544 O O . PHE A 1 691 ? -39.457 -15.007 75.337 1.00 59.12 691 PHE A O 1
ATOM 5551 N N . SER A 1 692 ? -39.064 -13.315 76.711 1.00 49.66 692 SER A N 1
ATOM 5552 C CA . SER A 1 692 ? -39.000 -14.159 77.918 1.00 49.66 692 SER A CA 1
ATOM 5553 C C . SER A 1 692 ? -40.359 -14.301 78.623 1.00 49.66 692 SER A C 1
ATOM 5555 O O . SER A 1 692 ? -40.891 -13.318 79.137 1.00 49.66 692 SER A O 1
ATOM 5557 N N . LYS A 1 693 ? -40.884 -15.527 78.755 1.00 41.62 693 LYS A N 1
ATOM 5558 C CA . LYS A 1 693 ? -41.784 -15.907 79.864 1.00 41.62 693 LYS A CA 1
ATOM 5559 C C . LYS A 1 693 ? -40.966 -16.699 80.885 1.00 41.62 693 LYS A C 1
ATOM 5561 O O . LYS A 1 693 ? -40.376 -17.715 80.535 1.00 41.62 693 LYS A O 1
ATOM 5566 N N . GLU A 1 694 ? -40.902 -16.222 82.128 1.00 31.19 694 GLU A N 1
ATOM 5567 C CA . GLU A 1 694 ? -40.260 -16.939 83.237 1.00 31.19 694 GLU A CA 1
ATOM 5568 C C . GLU A 1 694 ? -40.912 -18.316 83.446 1.00 31.19 694 GLU A C 1
ATOM 5570 O O . GLU A 1 694 ? -42.113 -18.408 83.697 1.00 31.19 694 GLU A O 1
ATOM 5575 N N . ILE A 1 695 ? -40.108 -19.381 83.386 1.00 29.64 695 ILE A N 1
ATOM 5576 C CA . ILE A 1 695 ? -40.432 -20.691 83.957 1.00 29.64 695 ILE A CA 1
ATOM 5577 C C . ILE A 1 695 ? -39.312 -21.033 84.944 1.00 29.64 695 ILE A C 1
ATOM 5579 O O . ILE A 1 695 ? -38.153 -21.192 84.568 1.00 29.64 695 ILE A O 1
ATOM 5583 N N . THR A 1 696 ? -39.669 -21.112 86.223 1.00 30.97 696 THR A N 1
ATOM 5584 C CA . THR A 1 696 ? -38.819 -21.504 87.353 1.00 30.97 696 THR A CA 1
ATOM 5585 C C . THR A 1 696 ? -38.849 -23.021 87.516 1.00 30.97 696 THR A C 1
ATOM 5587 O O . THR A 1 696 ? -39.915 -23.546 87.819 1.00 30.97 696 THR A O 1
ATOM 5590 N N . ILE A 1 697 ? -37.716 -23.727 87.395 1.00 26.25 697 ILE A N 1
ATOM 5591 C CA . ILE A 1 697 ? -37.551 -25.129 87.845 1.00 26.25 697 ILE A CA 1
ATOM 5592 C C . ILE A 1 697 ? -36.115 -25.323 88.398 1.00 26.25 697 ILE A C 1
ATOM 5594 O O . ILE A 1 697 ? -35.198 -24.651 87.921 1.00 26.25 697 ILE A O 1
ATOM 5598 N N . PRO A 1 698 ? -35.927 -26.138 89.461 1.00 27.66 698 PRO A N 1
ATOM 5599 C CA . PRO A 1 698 ? -34.917 -25.929 90.493 1.00 27.66 698 PRO A CA 1
ATOM 5600 C C . PRO A 1 698 ? -33.581 -26.646 90.262 1.00 27.66 698 PRO A C 1
ATOM 5602 O O . PRO A 1 698 ? -33.441 -27.564 89.459 1.00 27.66 698 PRO A O 1
ATOM 5605 N N . THR A 1 699 ? -32.604 -26.205 91.047 1.00 37.06 699 THR A N 1
ATOM 5606 C CA . THR A 1 699 ? -31.271 -26.776 91.233 1.00 37.06 699 THR A CA 1
ATOM 5607 C C . THR A 1 699 ? -31.337 -28.166 91.872 1.00 37.06 699 THR A C 1
ATOM 5609 O O . THR A 1 699 ? -31.675 -28.255 93.049 1.00 37.06 699 THR A O 1
ATOM 5612 N N . ASP A 1 700 ? -31.018 -29.224 91.118 1.00 31.66 700 ASP A N 1
ATOM 5613 C CA . ASP A 1 700 ? -30.019 -30.237 91.507 1.00 31.66 700 ASP A CA 1
ATOM 5614 C C . ASP A 1 700 ? -29.823 -31.347 90.448 1.00 31.66 700 ASP A C 1
ATOM 5616 O O . ASP A 1 700 ? -30.765 -31.848 89.842 1.00 31.66 700 ASP A O 1
ATOM 5620 N N . SER A 1 701 ? -28.561 -31.776 90.320 1.00 34.72 701 SER A N 1
ATOM 5621 C CA . SER A 1 701 ? -28.021 -32.968 89.632 1.00 34.72 701 SER A CA 1
ATOM 5622 C C . SER A 1 701 ? -27.915 -32.976 88.090 1.00 34.72 701 SER A C 1
ATOM 5624 O O . SER A 1 701 ? -28.872 -33.049 87.329 1.00 34.72 701 SER A O 1
ATOM 5626 N N . SER A 1 702 ? -26.666 -32.985 87.616 1.00 44.66 702 SER A N 1
ATOM 5627 C CA . SER A 1 702 ? -26.238 -33.014 86.213 1.00 44.66 702 SER A CA 1
ATOM 5628 C C . SER A 1 702 ? -26.335 -34.396 85.535 1.00 44.66 702 SER A C 1
ATOM 5630 O O . SER A 1 702 ? -25.676 -34.607 84.519 1.00 44.66 702 SER A O 1
ATOM 5632 N N . SER A 1 703 ? -27.110 -35.350 86.070 1.00 45.38 703 SER A N 1
ATOM 5633 C CA . SER A 1 703 ? -27.269 -36.694 85.476 1.00 45.38 703 SER A CA 1
ATOM 5634 C C . SER A 1 703 ? -28.502 -36.844 84.585 1.00 45.38 703 SER A C 1
ATOM 5636 O O . SER A 1 703 ? -28.481 -37.650 83.657 1.00 45.38 703 SER A O 1
ATOM 5638 N N . ASP A 1 704 ? -29.553 -36.054 84.805 1.00 49.66 704 ASP A N 1
ATOM 5639 C CA . ASP A 1 704 ? -30.830 -36.257 84.104 1.00 49.66 704 ASP A CA 1
ATOM 5640 C C . ASP A 1 704 ? -30.868 -35.611 82.713 1.00 49.66 704 ASP A C 1
ATOM 5642 O O . ASP A 1 704 ? -31.574 -36.076 81.821 1.00 49.66 704 ASP A O 1
ATOM 5646 N N . LEU A 1 705 ? -30.034 -34.597 82.473 1.00 42.72 705 LEU A N 1
ATOM 5647 C CA . LEU A 1 705 ? -29.979 -33.886 81.193 1.00 42.72 705 LEU A CA 1
ATOM 5648 C C . LEU A 1 705 ? -29.411 -34.746 80.050 1.00 42.72 705 LEU A C 1
ATOM 5650 O O . LEU A 1 705 ? -29.967 -34.726 78.955 1.00 42.72 705 LEU A O 1
ATOM 5654 N N . CYS A 1 706 ? -28.375 -35.563 80.290 1.00 44.81 706 CYS A N 1
ATOM 5655 C CA . CYS A 1 706 ? -27.887 -36.512 79.274 1.00 44.81 706 CYS A CA 1
ATOM 5656 C C . CYS A 1 706 ? -28.905 -37.628 78.988 1.00 44.81 706 CYS A C 1
ATOM 5658 O O . CYS A 1 706 ? -29.024 -38.059 77.842 1.00 44.81 706 CYS A O 1
ATOM 5660 N N . ALA A 1 707 ? -29.676 -38.057 79.994 1.00 49.53 707 ALA A N 1
ATOM 5661 C CA . ALA A 1 707 ? -30.705 -39.081 79.828 1.00 49.53 707 ALA A CA 1
ATOM 5662 C C . ALA A 1 707 ? -31.918 -38.570 79.026 1.00 49.53 707 ALA A C 1
ATOM 5664 O O . ALA A 1 707 ? -32.453 -39.282 78.182 1.00 49.53 707 ALA A O 1
ATOM 5665 N N . ILE A 1 708 ? -32.336 -37.320 79.240 1.00 49.69 708 ILE A N 1
ATOM 5666 C CA . ILE A 1 708 ? -33.463 -36.710 78.514 1.00 49.69 708 ILE A CA 1
ATOM 5667 C C . ILE A 1 708 ? -33.073 -36.383 77.059 1.00 49.69 708 ILE A C 1
ATOM 5669 O O . ILE A 1 708 ? -33.847 -36.638 76.130 1.00 49.69 708 ILE A O 1
ATOM 5673 N N . VAL A 1 709 ? -31.856 -35.875 76.834 1.00 50.19 709 VAL A N 1
ATOM 5674 C CA . VAL A 1 709 ? -31.345 -35.576 75.483 1.00 50.19 709 VAL A CA 1
ATOM 5675 C C . VAL A 1 709 ? -31.066 -36.863 74.695 1.00 50.19 709 VAL A C 1
ATOM 5677 O O . VAL A 1 709 ? -31.474 -36.965 73.537 1.00 50.19 709 VAL A O 1
ATOM 5680 N N . GLY A 1 710 ? -30.461 -37.879 75.323 1.00 54.56 710 GLY A N 1
ATOM 5681 C CA . GLY A 1 710 ? -30.192 -39.177 74.694 1.00 54.56 710 GLY A CA 1
ATOM 5682 C C . GLY A 1 710 ? -31.465 -39.916 74.273 1.00 54.56 710 GLY A C 1
ATOM 5683 O O . GLY A 1 710 ? -31.546 -40.389 73.142 1.00 54.56 710 GLY A O 1
ATOM 5684 N N . LEU A 1 711 ? -32.505 -39.927 75.115 1.00 58.47 711 LEU A N 1
ATOM 5685 C CA . LEU A 1 711 ? -33.840 -40.448 74.780 1.00 58.47 711 LEU A CA 1
ATOM 5686 C C . LEU A 1 711 ? -34.438 -39.801 73.525 1.00 58.47 711 LEU A C 1
ATOM 5688 O O . LEU A 1 711 ? -34.984 -40.486 72.657 1.00 58.47 711 LEU A O 1
ATOM 5692 N N . THR A 1 712 ? -34.330 -38.476 73.438 1.00 57.97 712 THR A N 1
ATOM 5693 C CA . THR A 1 712 ? -34.895 -37.688 72.336 1.00 57.97 712 THR A CA 1
ATOM 5694 C C . THR A 1 712 ? -34.203 -38.017 71.015 1.00 57.97 712 THR A C 1
ATOM 5696 O O . THR A 1 712 ? -34.854 -38.118 69.976 1.00 57.97 712 THR A O 1
ATOM 5699 N N . TRP A 1 713 ? -32.888 -38.222 71.038 1.00 60.03 713 TRP A N 1
ATOM 5700 C CA . TRP A 1 713 ? -32.125 -38.534 69.831 1.00 60.03 713 TRP A CA 1
ATOM 5701 C C . TRP A 1 713 ? -32.168 -40.004 69.441 1.00 60.03 713 TRP A C 1
ATOM 5703 O O . TRP A 1 713 ? -32.217 -40.292 68.249 1.00 60.03 713 TRP A O 1
ATOM 5713 N N . LEU A 1 714 ? -32.270 -40.929 70.400 1.00 64.00 714 LEU A N 1
ATOM 5714 C CA . LEU A 1 714 ? -32.540 -42.340 70.108 1.00 64.00 714 LEU A CA 1
ATOM 5715 C C . LEU A 1 714 ? -33.846 -42.485 69.315 1.00 64.00 714 LEU A C 1
ATOM 5717 O O . LEU A 1 714 ? -33.850 -43.130 68.273 1.00 64.00 714 LEU A O 1
ATOM 5721 N N . LYS A 1 715 ? -34.922 -41.790 69.713 1.00 63.44 715 LYS A N 1
ATOM 5722 C CA . LYS A 1 715 ? -36.186 -41.749 68.950 1.00 63.44 715 LYS A CA 1
ATOM 5723 C C . LYS A 1 715 ? -36.066 -41.056 67.581 1.00 63.44 715 LYS A C 1
ATOM 5725 O O . LYS A 1 715 ? -36.983 -41.154 66.778 1.00 63.44 715 LYS A O 1
ATOM 5730 N N . ARG A 1 716 ? -34.982 -40.340 67.283 1.00 59.56 716 ARG A N 1
ATOM 5731 C CA . ARG A 1 716 ? -34.801 -39.624 66.008 1.00 59.56 716 ARG A CA 1
ATOM 5732 C C . ARG A 1 716 ? -33.875 -40.359 65.034 1.00 59.56 716 ARG A C 1
ATOM 5734 O O . ARG A 1 716 ? -34.101 -40.264 63.835 1.00 59.56 716 ARG A O 1
ATOM 5741 N N . GLY A 1 717 ? -32.869 -41.072 65.547 1.00 52.69 717 GLY A N 1
ATOM 5742 C CA . GLY A 1 717 ? -31.742 -41.591 64.767 1.00 52.69 717 GLY A CA 1
ATOM 5743 C C . GLY A 1 717 ? -32.018 -42.848 63.935 1.00 52.69 717 GLY A C 1
ATOM 5744 O O . GLY A 1 717 ? -31.463 -42.969 62.850 1.00 52.69 717 GLY A O 1
ATOM 5745 N N . THR A 1 718 ? -32.868 -43.778 64.395 1.00 55.75 718 THR A N 1
ATOM 5746 C CA . THR A 1 718 ? -33.221 -44.994 63.628 1.00 55.75 718 THR A CA 1
ATOM 5747 C C . THR A 1 718 ? -34.679 -45.405 63.853 1.00 55.75 718 THR A C 1
ATOM 5749 O O . THR A 1 718 ? -35.260 -45.144 64.912 1.00 55.75 718 THR A O 1
ATOM 5752 N N . SER A 1 719 ? -35.281 -46.089 62.875 1.00 55.94 719 SER A N 1
ATOM 5753 C CA . SER A 1 719 ? -36.665 -46.582 62.962 1.00 55.94 719 SER A CA 1
ATOM 5754 C C . SER A 1 719 ? -36.877 -47.617 64.079 1.00 55.94 719 SER A C 1
ATOM 5756 O O . SER A 1 719 ? -37.951 -47.646 64.681 1.00 55.94 719 SER A O 1
ATOM 5758 N N . ILE A 1 720 ? -35.856 -48.413 64.424 1.00 59.25 720 ILE A N 1
ATOM 5759 C CA . ILE A 1 720 ? -35.923 -49.405 65.514 1.00 59.25 720 ILE A CA 1
ATOM 5760 C C . ILE A 1 720 ? -36.208 -48.729 66.860 1.00 59.25 720 ILE A C 1
ATOM 5762 O O . ILE A 1 720 ? -37.084 -49.158 67.614 1.00 59.25 720 ILE A O 1
ATOM 5766 N N . PHE A 1 721 ? -35.493 -47.651 67.175 1.00 69.25 721 PHE A N 1
ATOM 5767 C CA . PHE A 1 721 ? -35.627 -46.990 68.473 1.00 69.25 721 PHE A CA 1
ATOM 5768 C C . PHE A 1 721 ? -36.911 -46.162 68.581 1.00 69.25 721 PHE A C 1
ATOM 5770 O O . PHE A 1 721 ? -37.441 -46.014 69.678 1.00 69.25 721 PHE A O 1
ATOM 5777 N N . GLN A 1 722 ? -37.462 -45.679 67.462 1.00 63.53 722 GLN A N 1
ATOM 5778 C CA . GLN A 1 722 ? -38.739 -44.949 67.441 1.00 63.53 722 GLN A CA 1
ATOM 5779 C C . GLN A 1 722 ? -39.898 -45.745 68.039 1.00 63.53 722 GLN A C 1
ATOM 5781 O O . GLN A 1 722 ? -40.769 -45.176 68.693 1.00 63.53 722 GLN A O 1
ATOM 5786 N N . HIS A 1 723 ? -39.913 -47.054 67.800 1.00 56.94 723 HIS A N 1
ATOM 5787 C CA . HIS A 1 723 ? -41.038 -47.921 68.146 1.00 56.94 723 HIS A CA 1
ATOM 5788 C C . HIS A 1 723 ? -40.764 -48.708 69.436 1.00 56.94 723 HIS A C 1
ATOM 5790 O O . HIS A 1 723 ? -41.476 -49.667 69.743 1.00 56.94 723 HIS A O 1
ATOM 5796 N N . MET A 1 724 ? -39.656 -48.412 70.127 1.00 66.62 724 MET A N 1
ATOM 5797 C CA . MET A 1 724 ? -39.168 -49.195 71.262 1.00 66.62 724 MET A CA 1
ATOM 5798 C C . MET A 1 724 ? -39.801 -48.690 72.545 1.00 66.62 724 MET A C 1
ATOM 5800 O O . MET A 1 724 ? -40.104 -47.504 72.674 1.00 66.62 724 MET A O 1
ATOM 5804 N N . ASP A 1 725 ? -40.018 -49.604 73.488 1.00 71.94 725 ASP A N 1
ATOM 5805 C CA . ASP A 1 725 ? -40.590 -49.244 74.776 1.00 71.94 725 ASP A CA 1
ATOM 5806 C C . ASP A 1 725 ? -39.723 -48.176 75.456 1.00 71.94 725 ASP A C 1
ATOM 5808 O O . ASP A 1 725 ? -38.492 -48.271 75.504 1.00 71.94 725 ASP A O 1
ATOM 5812 N N . GLU A 1 726 ? -40.375 -47.128 75.949 1.00 67.75 726 GLU A N 1
ATOM 5813 C CA . GLU A 1 726 ? -39.706 -45.961 76.504 1.00 67.75 726 GLU A CA 1
ATOM 5814 C C . GLU A 1 726 ? -38.883 -46.303 77.753 1.00 67.75 726 GLU A C 1
ATOM 5816 O O . GLU A 1 726 ? -37.859 -45.664 77.996 1.00 67.75 726 GLU A O 1
ATOM 5821 N N . GLU A 1 727 ? -39.256 -47.346 78.501 1.00 73.31 727 GLU A N 1
ATOM 5822 C CA . GLU A 1 727 ? -38.458 -47.836 79.632 1.00 73.31 727 GLU A CA 1
ATOM 5823 C C . GLU A 1 727 ? -37.138 -48.468 79.173 1.00 73.31 727 GLU A C 1
ATOM 5825 O O . GLU A 1 727 ? -36.093 -48.235 79.782 1.00 73.31 727 GLU A O 1
ATOM 5830 N N . VAL A 1 728 ? -37.136 -49.172 78.038 1.00 75.62 728 VAL A N 1
ATOM 5831 C CA . VAL A 1 728 ? -35.906 -49.714 77.438 1.00 75.62 728 VAL A CA 1
ATOM 5832 C C . VAL A 1 728 ? -35.027 -48.572 76.930 1.00 75.62 728 VAL A C 1
ATOM 5834 O O . VAL A 1 728 ? -33.825 -48.546 77.194 1.00 75.62 728 VAL A O 1
ATOM 5837 N N . LEU A 1 729 ? -35.622 -47.572 76.273 1.00 74.94 729 LEU A N 1
ATOM 5838 C CA . LEU A 1 729 ? -34.897 -46.393 75.791 1.00 74.94 729 LEU A CA 1
ATOM 5839 C C . LEU A 1 729 ? -34.302 -45.560 76.935 1.00 74.94 729 LEU A C 1
ATOM 5841 O O . LEU A 1 729 ? -33.198 -45.037 76.791 1.00 74.94 729 LEU A O 1
ATOM 5845 N N . LYS A 1 730 ? -34.981 -45.469 78.087 1.00 72.06 730 LYS A N 1
ATOM 5846 C CA . LYS A 1 730 ? -34.440 -44.838 79.304 1.00 72.06 730 LYS A CA 1
ATOM 5847 C C . LYS A 1 730 ? -33.192 -45.561 79.794 1.00 72.06 730 LYS A C 1
ATOM 5849 O O . LYS A 1 730 ? -32.223 -44.905 80.172 1.00 72.06 730 LYS A O 1
ATOM 5854 N N . VAL A 1 731 ? -33.194 -46.894 79.785 1.00 77.81 731 VAL A N 1
ATOM 5855 C CA . VAL A 1 731 ? -32.029 -47.690 80.197 1.00 77.81 731 VAL A CA 1
ATOM 5856 C C . VAL A 1 731 ? -30.884 -47.545 79.198 1.00 77.81 731 VAL A C 1
ATOM 5858 O O . VAL A 1 731 ? -29.752 -47.307 79.621 1.00 77.81 731 VAL A O 1
ATOM 5861 N N . ILE A 1 732 ? -31.166 -47.595 77.893 1.00 78.50 732 ILE A N 1
ATOM 5862 C CA . ILE A 1 732 ? -30.167 -47.334 76.844 1.00 78.50 732 ILE A CA 1
ATOM 5863 C C . ILE A 1 732 ? -29.568 -45.940 77.030 1.00 78.50 732 ILE A C 1
ATOM 5865 O O . ILE A 1 732 ? -28.348 -45.786 77.057 1.00 78.50 732 ILE A O 1
ATOM 5869 N N . SER A 1 733 ? -30.409 -44.928 77.252 1.00 73.00 733 SER A N 1
ATOM 5870 C CA . SER A 1 733 ? -29.949 -43.554 77.418 1.00 73.00 733 SER A CA 1
ATOM 5871 C C . SER A 1 733 ? -29.096 -43.336 78.667 1.00 73.00 733 SER A C 1
ATOM 5873 O O . SER A 1 733 ? -28.273 -42.425 78.668 1.00 73.00 733 SER A O 1
ATOM 5875 N N . LYS A 1 734 ? -29.259 -44.154 79.715 1.00 76.44 734 LYS A N 1
ATOM 5876 C CA . LYS A 1 734 ? -28.393 -44.124 80.906 1.00 76.44 734 LYS A CA 1
ATOM 5877 C C . LYS A 1 734 ? -27.004 -44.714 80.657 1.00 76.44 734 LYS A C 1
ATOM 5879 O O . LYS A 1 734 ? -26.072 -44.354 81.369 1.00 76.44 734 LYS A O 1
ATOM 5884 N N . HIS A 1 735 ? -26.864 -45.602 79.673 1.00 79.56 735 HIS A N 1
ATOM 5885 C CA . HIS A 1 735 ? -25.585 -46.225 79.316 1.00 79.56 735 HIS A CA 1
ATOM 5886 C C . HIS A 1 735 ? -24.826 -45.456 78.223 1.00 79.56 735 HIS A C 1
ATOM 5888 O O . HIS A 1 735 ? -23.662 -45.763 77.965 1.00 79.56 735 HIS A O 1
ATOM 5894 N N . LEU A 1 736 ? -25.441 -44.432 77.614 1.00 77.12 736 LEU A N 1
ATOM 5895 C CA . LEU A 1 736 ? -24.769 -43.547 76.662 1.00 77.12 736 LEU A CA 1
ATOM 5896 C C . LEU A 1 736 ? -23.715 -42.684 77.362 1.00 77.12 736 LEU A C 1
ATOM 5898 O O . LEU A 1 736 ? -24.001 -41.983 78.334 1.00 77.12 736 LEU A O 1
ATOM 5902 N N . LYS A 1 737 ? -22.494 -42.691 76.824 1.00 76.75 737 LYS A N 1
ATOM 5903 C CA . LYS A 1 737 ? -21.375 -41.880 77.320 1.00 76.75 737 LYS A CA 1
ATOM 5904 C C . LYS A 1 737 ? -21.024 -40.795 76.313 1.00 76.75 737 LYS A C 1
ATOM 5906 O O . LYS A 1 737 ? -20.843 -41.089 75.135 1.00 76.75 737 LYS A O 1
ATOM 5911 N N . LEU A 1 738 ? -20.902 -39.551 76.775 1.00 73.94 738 LEU A N 1
ATOM 5912 C CA . LEU A 1 738 ? -20.435 -38.445 75.939 1.00 73.94 738 LEU A CA 1
ATOM 5913 C C . LEU A 1 738 ? -18.911 -38.507 75.798 1.00 73.94 738 LEU A C 1
ATOM 5915 O O . LEU A 1 738 ? -18.181 -38.391 76.781 1.00 73.94 738 LEU A O 1
ATOM 5919 N N . MET A 1 739 ? -18.451 -38.671 74.565 1.00 70.31 739 MET A N 1
ATOM 5920 C CA . MET A 1 739 ? -17.050 -38.705 74.161 1.00 70.31 739 MET A CA 1
ATOM 5921 C C . MET A 1 739 ? -16.745 -37.492 73.280 1.00 70.31 739 MET A C 1
ATOM 5923 O O . MET A 1 739 ? -17.621 -36.989 72.577 1.00 70.31 739 MET A O 1
ATOM 5927 N N . SER A 1 740 ? -15.497 -37.022 73.308 1.00 74.38 740 SER A N 1
ATOM 5928 C CA . SER A 1 740 ? -15.026 -35.975 72.397 1.00 74.38 740 SER A CA 1
ATOM 5929 C C . SER A 1 740 ? -13.856 -36.487 71.569 1.00 74.38 740 SER A C 1
ATOM 5931 O O . SER A 1 740 ? -12.909 -37.047 72.119 1.00 74.38 740 SER A O 1
ATOM 5933 N N . TYR A 1 741 ? -13.940 -36.304 70.254 1.00 74.44 741 TYR A N 1
ATOM 5934 C CA . TYR A 1 741 ? -12.914 -36.705 69.297 1.00 74.44 741 TYR A CA 1
ATOM 5935 C C . TYR A 1 741 ? -12.247 -35.461 68.716 1.00 74.44 741 TYR A C 1
ATOM 5937 O O . TYR A 1 741 ? -12.923 -34.503 68.335 1.00 74.44 741 TYR A O 1
ATOM 5945 N N . SER A 1 742 ? -10.916 -35.458 68.686 1.00 71.81 742 SER A N 1
ATOM 5946 C CA . SER A 1 742 ? -10.149 -34.367 68.087 1.00 71.81 742 SER A CA 1
ATOM 5947 C C . SER A 1 742 ? -10.237 -34.403 66.561 1.00 71.81 742 SER A C 1
ATOM 5949 O O . SER A 1 742 ? -10.503 -35.450 65.966 1.00 71.81 742 SER A O 1
ATOM 5951 N N . GLU A 1 743 ? -9.983 -33.258 65.936 1.00 74.81 743 GLU A N 1
ATOM 5952 C CA . GLU A 1 743 ? -9.937 -33.108 64.479 1.00 74.81 743 GLU A CA 1
ATOM 5953 C C . GLU A 1 743 ? -8.998 -34.145 63.826 1.00 74.81 743 GLU A C 1
ATOM 5955 O O . GLU A 1 743 ? -7.999 -34.566 64.418 1.00 74.81 743 GLU A O 1
ATOM 5960 N N . ASP A 1 744 ? -9.342 -34.572 62.607 1.00 74.94 744 ASP A N 1
ATOM 5961 C CA . ASP A 1 744 ? -8.590 -35.539 61.787 1.00 74.94 744 ASP A CA 1
ATOM 5962 C C . ASP A 1 744 ? -8.464 -36.971 62.365 1.00 74.94 744 ASP A C 1
ATOM 5964 O O . ASP A 1 744 ? -7.644 -37.770 61.905 1.00 74.94 744 ASP A O 1
ATOM 5968 N N . THR A 1 745 ? -9.294 -37.348 63.346 1.00 77.94 745 THR A N 1
ATOM 5969 C CA . THR A 1 745 ? -9.297 -38.710 63.914 1.00 77.94 745 THR A CA 1
ATOM 5970 C C . THR A 1 745 ? -10.306 -39.644 63.238 1.00 77.94 745 THR A C 1
ATOM 5972 O O . THR A 1 745 ? -11.416 -39.246 62.878 1.00 77.94 745 THR A O 1
ATOM 5975 N N . TYR A 1 746 ? -9.917 -40.913 63.066 1.00 78.12 746 TYR A N 1
ATOM 5976 C CA . TYR A 1 746 ? -10.816 -41.980 62.616 1.00 78.12 746 TYR A CA 1
ATOM 5977 C C . TYR A 1 746 ? -11.574 -42.537 63.821 1.00 78.12 746 TYR A C 1
ATOM 5979 O O . TYR A 1 746 ? -10.954 -43.030 64.764 1.00 78.12 746 TYR A O 1
ATOM 5987 N N . VAL A 1 747 ? -12.903 -42.458 63.778 1.00 80.69 747 VAL A N 1
ATOM 5988 C CA . VAL A 1 747 ? -13.801 -42.980 64.818 1.00 80.69 747 VAL A CA 1
ATOM 5989 C C . VAL A 1 747 ? -14.156 -44.442 64.541 1.00 80.69 747 VAL A C 1
ATOM 5991 O O . VAL A 1 747 ? -14.218 -45.239 65.472 1.00 80.69 747 VAL A O 1
ATOM 5994 N N . VAL A 1 748 ? -14.332 -44.809 63.267 1.00 80.62 748 VAL A N 1
ATOM 5995 C CA . VAL A 1 748 ? -14.560 -46.191 62.810 1.00 80.62 748 VAL A CA 1
ATOM 5996 C C . VAL A 1 748 ? -13.769 -46.420 61.523 1.00 80.62 748 VAL A C 1
ATOM 5998 O O . VAL A 1 748 ? -13.742 -45.539 60.665 1.00 80.62 748 VAL A O 1
ATOM 6001 N N . ARG A 1 749 ? -13.143 -47.588 61.366 1.00 77.56 749 ARG A N 1
ATOM 6002 C CA . ARG A 1 749 ? -12.533 -48.037 60.101 1.00 77.56 749 ARG A CA 1
ATOM 6003 C C . ARG A 1 749 ? -13.395 -49.113 59.464 1.00 77.56 749 ARG A C 1
ATOM 6005 O O . ARG A 1 749 ? -14.045 -49.857 60.188 1.00 77.56 749 ARG A O 1
ATOM 6012 N N . GLU A 1 750 ? -13.413 -49.187 58.140 1.00 76.56 750 GLU A N 1
ATOM 6013 C CA . GLU A 1 750 ? -14.251 -50.091 57.343 1.00 76.56 750 GLU A CA 1
ATOM 6014 C C . GLU A 1 750 ? -13.708 -51.520 57.441 1.00 76.56 750 GLU A C 1
ATOM 6016 O O . GLU A 1 750 ? -12.497 -51.739 57.468 1.00 76.56 750 GLU A O 1
ATOM 6021 N N . ASN A 1 751 ? -14.603 -52.507 57.471 1.00 72.44 751 ASN A N 1
ATOM 6022 C CA . ASN A 1 751 ? -14.307 -53.932 57.653 1.00 72.44 751 ASN A CA 1
ATOM 6023 C C . ASN A 1 751 ? -13.724 -54.333 59.024 1.00 72.44 751 ASN A C 1
ATOM 6025 O O . ASN A 1 751 ? -13.472 -55.522 59.245 1.00 72.44 751 ASN A O 1
ATOM 6029 N N . GLU A 1 752 ? -13.560 -53.402 59.965 1.00 78.62 752 GLU A N 1
ATOM 6030 C CA . GLU A 1 752 ? -13.232 -53.710 61.363 1.00 78.62 752 GLU A CA 1
ATOM 6031 C C . GLU A 1 752 ? -14.496 -54.102 62.156 1.00 78.62 752 GLU A C 1
ATOM 6033 O O . GLU A 1 752 ? -15.607 -53.706 61.789 1.00 78.62 752 GLU A O 1
ATOM 6038 N N . PRO A 1 753 ? -14.378 -54.929 63.214 1.00 79.50 753 PRO A N 1
ATOM 6039 C CA . PRO A 1 753 ? -15.521 -55.283 64.052 1.00 79.50 753 PRO A CA 1
ATOM 6040 C C . PRO A 1 753 ? -16.125 -54.032 64.702 1.00 79.50 753 PRO A C 1
ATOM 6042 O O . PRO A 1 753 ? -15.426 -53.228 65.315 1.00 79.50 753 PRO A O 1
ATOM 6045 N N . LEU A 1 754 ? -17.439 -53.869 64.570 1.00 83.88 754 LEU A N 1
ATOM 6046 C CA . LEU A 1 754 ? -18.155 -52.691 65.045 1.00 83.88 754 LEU A CA 1
ATOM 6047 C C . LEU A 1 754 ? -18.418 -52.795 66.557 1.00 83.88 754 LEU A C 1
ATOM 6049 O O . LEU A 1 754 ? -19.420 -53.354 66.996 1.00 83.88 754 LEU A O 1
ATOM 6053 N N . GLU A 1 755 ? -17.488 -52.278 67.360 1.00 83.38 755 GLU A N 1
ATOM 6054 C CA . GLU A 1 755 ? -17.523 -52.382 68.830 1.00 83.38 755 GLU A CA 1
ATOM 6055 C C . GLU A 1 755 ? -18.492 -51.410 69.509 1.00 83.38 755 GLU A C 1
ATOM 6057 O O . GLU A 1 755 ? -18.923 -51.659 70.634 1.00 83.38 755 GLU A O 1
ATOM 6062 N N . ASN A 1 756 ? -18.836 -50.300 68.854 1.00 86.44 756 ASN A N 1
ATOM 6063 C CA . ASN A 1 756 ? -19.679 -49.255 69.423 1.00 86.44 756 ASN A CA 1
ATOM 6064 C C . ASN A 1 756 ? -20.657 -48.702 68.379 1.00 86.44 756 ASN A C 1
ATOM 6066 O O . ASN A 1 756 ? -20.359 -48.697 67.183 1.00 86.44 756 ASN A O 1
ATOM 6070 N N . MET A 1 757 ? -21.793 -48.187 68.850 1.00 86.19 757 MET A N 1
ATOM 6071 C CA . MET A 1 757 ? -22.688 -47.327 68.069 1.00 86.19 757 MET A CA 1
ATOM 6072 C C . MET A 1 757 ? -22.588 -45.875 68.547 1.00 86.19 757 MET A C 1
ATOM 6074 O O . MET A 1 757 ? -22.296 -45.615 69.720 1.00 86.19 757 MET A O 1
ATOM 6078 N N . PHE A 1 758 ? -22.847 -44.937 67.638 1.00 82.25 758 PHE A N 1
ATOM 6079 C CA . PHE A 1 758 ? -22.548 -43.518 67.812 1.00 82.25 758 PHE A CA 1
ATOM 6080 C C . PHE A 1 758 ? -23.748 -42.637 67.455 1.00 82.25 758 PHE A C 1
ATOM 6082 O O . PHE A 1 758 ? -24.458 -42.901 66.485 1.00 82.25 758 PHE A O 1
ATOM 6089 N N . ILE A 1 759 ? -23.940 -41.554 68.210 1.00 74.81 759 ILE A N 1
ATOM 6090 C CA . ILE A 1 759 ? -24.893 -40.479 67.895 1.00 74.81 759 ILE A CA 1
ATOM 6091 C C . ILE A 1 759 ? -24.138 -39.159 67.904 1.00 74.81 759 ILE A C 1
ATOM 6093 O O . ILE A 1 759 ? -23.528 -38.800 68.917 1.00 74.81 759 ILE A O 1
ATOM 6097 N N . PHE A 1 760 ? -24.177 -38.430 66.792 1.00 67.12 760 PHE A N 1
ATOM 6098 C CA . PHE A 1 760 ? -23.465 -37.161 66.690 1.00 67.12 760 PHE A CA 1
ATOM 6099 C C . PHE A 1 760 ? -24.208 -36.042 67.430 1.00 67.12 760 PHE A C 1
ATOM 6101 O O . PHE A 1 760 ? -25.399 -35.822 67.222 1.00 67.12 760 PHE A O 1
ATOM 6108 N N . VAL A 1 761 ? -23.496 -35.328 68.304 1.00 59.38 761 VAL A N 1
ATOM 6109 C CA . VAL A 1 761 ? -24.069 -34.403 69.302 1.00 59.38 761 VAL A CA 1
ATOM 6110 C C . VAL A 1 761 ? -23.801 -32.941 68.950 1.00 59.38 761 VAL A C 1
ATOM 6112 O O . VAL A 1 761 ? -24.473 -32.044 69.459 1.00 59.38 761 VAL A O 1
ATOM 6115 N N . GLY A 1 762 ? -22.833 -32.698 68.065 1.00 57.00 762 GLY A N 1
ATOM 6116 C CA . GLY A 1 762 ? -22.359 -31.371 67.681 1.00 57.00 762 GLY A CA 1
ATOM 6117 C C . GLY A 1 762 ? -20.856 -31.206 67.869 1.00 57.00 762 GLY A C 1
ATOM 6118 O O . GLY A 1 762 ? -20.188 -32.060 68.441 1.00 57.00 762 GLY A O 1
ATOM 6119 N N . GLY A 1 763 ? -20.320 -30.098 67.363 1.00 60.97 763 GLY A N 1
ATOM 6120 C CA . GLY A 1 763 ? -18.880 -29.883 67.200 1.00 60.97 763 GLY A CA 1
ATOM 6121 C C . GLY A 1 763 ? -18.472 -30.015 65.733 1.00 60.97 763 GLY A C 1
ATOM 6122 O O . GLY A 1 763 ? -19.297 -29.790 64.847 1.00 60.97 763 GLY A O 1
ATOM 6123 N N . SER A 1 764 ? -17.209 -30.360 65.494 1.00 57.00 764 SER A N 1
ATOM 6124 C CA . SER A 1 764 ? -16.637 -30.499 64.149 1.00 57.00 764 SER A CA 1
ATOM 6125 C C . SER A 1 764 ? -17.323 -31.580 63.317 1.00 57.00 764 SER A C 1
ATOM 6127 O O . SER A 1 764 ? -17.768 -32.603 63.845 1.00 57.00 764 SER A O 1
ATOM 6129 N N . SER A 1 765 ? -17.464 -31.315 62.018 1.00 60.31 765 SER A N 1
ATOM 6130 C CA . SER A 1 765 ? -18.259 -32.141 61.105 1.00 60.31 765 SER A CA 1
ATOM 6131 C C . SER A 1 765 ? -17.701 -33.562 60.994 1.00 60.31 765 SER A C 1
ATOM 6133 O O . SER A 1 765 ? -16.495 -33.764 60.921 1.00 60.31 765 SER A O 1
ATOM 6135 N N . MET A 1 766 ? -18.567 -34.578 60.982 1.00 68.38 766 MET A N 1
ATOM 6136 C CA . MET A 1 766 ? -18.157 -35.973 60.773 1.00 68.38 766 MET A CA 1
ATOM 6137 C C . MET A 1 766 ? -18.595 -36.447 59.395 1.00 68.38 766 MET A C 1
ATOM 6139 O O . MET A 1 766 ? -19.623 -36.009 58.880 1.00 68.38 766 MET A O 1
ATOM 6143 N N . SER A 1 767 ? -17.828 -37.342 58.780 1.00 71.25 767 SER A N 1
ATOM 6144 C CA . SER A 1 767 ? -18.169 -37.875 57.462 1.00 71.25 767 SER A CA 1
ATOM 6145 C C . SER A 1 767 ? -17.880 -39.363 57.336 1.00 71.25 767 SER A C 1
ATOM 6147 O O . SER A 1 767 ? -16.967 -39.873 57.988 1.00 71.25 767 SER A O 1
ATOM 6149 N N . THR A 1 768 ? -18.682 -40.048 56.519 1.00 66.81 768 THR A N 1
ATOM 6150 C CA . THR A 1 768 ? -18.538 -41.481 56.244 1.00 66.81 768 THR A CA 1
ATOM 6151 C C . THR A 1 768 ? -18.049 -41.727 54.817 1.00 66.81 768 THR A C 1
ATOM 6153 O O . THR A 1 768 ? -18.611 -41.149 53.881 1.00 66.81 768 THR A O 1
ATOM 6156 N N . GLU A 1 769 ? -17.073 -42.617 54.635 1.00 62.03 769 GLU A N 1
ATOM 6157 C CA . GLU A 1 769 ? -16.482 -42.980 53.335 1.00 62.03 769 GLU A CA 1
ATOM 6158 C C . GLU A 1 769 ? -16.399 -44.515 53.186 1.00 62.03 769 GLU A C 1
ATOM 6160 O O . GLU A 1 769 ? -16.137 -45.210 54.163 1.00 62.03 769 GLU A O 1
ATOM 6165 N N . SER A 1 770 ? -16.663 -45.071 51.993 1.00 57.31 770 SER A N 1
ATOM 6166 C CA . SER A 1 770 ? -16.559 -46.524 51.729 1.00 57.31 770 SER A CA 1
ATOM 6167 C C . SER A 1 770 ? -15.628 -46.816 50.553 1.00 57.31 770 SER A C 1
ATOM 6169 O O . SER A 1 770 ? -15.777 -46.256 49.461 1.00 57.31 770 SER A O 1
ATOM 6171 N N . ALA A 1 771 ? -14.705 -47.758 50.746 1.00 49.16 771 ALA A N 1
ATOM 6172 C CA . ALA A 1 771 ? -13.684 -48.170 49.789 1.00 49.16 771 ALA A CA 1
ATOM 6173 C C . ALA A 1 771 ? -14.257 -48.787 48.501 1.00 49.16 771 ALA A C 1
ATOM 6175 O O . ALA A 1 771 ? -13.580 -48.800 47.473 1.00 49.16 771 ALA A O 1
ATOM 6176 N N . HIS A 1 772 ? -15.506 -49.266 48.515 1.00 51.72 772 HIS A N 1
ATOM 6177 C CA . HIS A 1 772 ? -16.157 -49.854 47.335 1.00 51.72 772 HIS A CA 1
ATOM 6178 C C . HIS A 1 772 ? -16.788 -48.805 46.398 1.00 51.72 772 HIS A C 1
ATOM 6180 O O . HIS A 1 772 ? -17.125 -49.134 45.258 1.00 51.72 772 HIS A O 1
ATOM 6186 N N . ARG A 1 773 ? -16.934 -47.540 46.832 1.00 50.16 773 ARG A N 1
ATOM 6187 C CA . ARG A 1 773 ? -17.364 -46.401 45.993 1.00 50.16 773 ARG A CA 1
ATOM 6188 C C . ARG A 1 773 ? -16.700 -45.087 46.466 1.00 50.16 773 ARG A C 1
ATOM 6190 O O . ARG A 1 773 ? -17.345 -44.303 47.161 1.00 50.16 773 ARG A O 1
ATOM 6197 N N . PRO A 1 774 ? -15.468 -44.777 46.022 1.00 39.44 774 PRO A N 1
ATOM 6198 C CA . PRO A 1 774 ? -14.631 -43.685 46.553 1.00 39.44 774 PRO A CA 1
ATOM 6199 C C . PRO A 1 774 ? -15.076 -42.246 46.195 1.00 39.44 774 PRO A C 1
ATOM 6201 O O . PRO A 1 774 ? -14.293 -41.312 46.300 1.00 39.44 774 PRO A O 1
ATOM 6204 N N . PHE A 1 775 ? -16.317 -42.033 45.741 1.00 39.53 775 PHE A N 1
ATOM 6205 C CA . PHE A 1 775 ? -16.812 -40.715 45.302 1.00 39.53 775 PHE A CA 1
ATOM 6206 C C . PHE A 1 775 ? -18.036 -40.206 46.079 1.00 39.53 775 PHE A C 1
ATOM 6208 O O . PHE A 1 775 ? -18.616 -39.192 45.691 1.00 39.53 775 PHE A O 1
ATOM 6215 N N . LYS A 1 776 ? -18.459 -40.874 47.162 1.00 46.38 776 LYS A N 1
ATOM 6216 C CA . LYS A 1 776 ? -19.650 -40.462 47.927 1.00 46.38 776 LYS A CA 1
ATOM 6217 C C . LYS A 1 776 ? -19.343 -40.374 49.426 1.00 46.38 776 LYS A C 1
ATOM 6219 O O . LYS A 1 776 ? -19.521 -41.338 50.159 1.00 46.38 776 LYS A O 1
ATOM 6224 N N . VAL A 1 777 ? -18.893 -39.195 49.858 1.00 53.47 777 VAL A N 1
ATOM 6225 C CA . VAL A 1 777 ? -18.706 -38.832 51.271 1.00 53.47 777 VAL A CA 1
ATOM 6226 C C . VAL A 1 777 ? -20.028 -38.274 51.807 1.00 53.47 777 VAL A C 1
ATOM 6228 O O . VAL A 1 777 ? -20.532 -37.281 51.277 1.00 53.47 777 VAL A O 1
ATOM 6231 N N . LYS A 1 778 ? -20.621 -38.906 52.829 1.00 59.16 778 LYS A N 1
ATOM 6232 C CA . LYS A 1 778 ? -21.837 -38.402 53.500 1.00 59.16 778 LYS A CA 1
ATOM 6233 C C . LYS A 1 778 ? -21.432 -37.661 54.772 1.00 59.16 778 LYS A C 1
ATOM 6235 O O . LYS A 1 778 ? -20.804 -38.255 55.641 1.00 59.16 778 LYS A O 1
ATOM 6240 N N . SER A 1 779 ? -21.784 -36.382 54.885 1.00 58.41 779 SER A N 1
ATOM 6241 C CA . SER A 1 779 ? -21.609 -35.607 56.120 1.00 58.41 779 SER A CA 1
ATOM 6242 C C . SER A 1 779 ? -22.710 -35.954 57.126 1.00 58.41 779 SER A C 1
ATOM 6244 O O . SER A 1 779 ? -23.888 -35.875 56.775 1.00 58.41 779 SER A O 1
ATOM 6246 N N . LEU A 1 780 ? -22.333 -36.305 58.352 1.00 57.19 780 LEU A N 1
ATOM 6247 C CA . LEU A 1 780 ? -23.230 -36.577 59.474 1.00 57.19 780 LEU A CA 1
ATOM 6248 C C . LEU A 1 780 ? -23.579 -35.263 60.186 1.00 57.19 780 LEU A C 1
ATOM 6250 O O . LEU A 1 780 ? -22.698 -34.517 60.620 1.00 57.19 780 LEU A O 1
ATOM 6254 N N . GLY A 1 781 ? -24.873 -34.971 60.271 1.00 52.19 781 GLY A N 1
ATOM 6255 C CA . GLY A 1 781 ? -25.444 -33.834 60.985 1.00 52.19 781 GLY A CA 1
ATOM 6256 C C . GLY A 1 781 ? -25.788 -34.157 62.440 1.00 52.19 781 GLY A C 1
ATOM 6257 O O . GLY A 1 781 ? -25.800 -35.310 62.864 1.00 52.19 781 GLY A O 1
ATOM 6258 N N . ILE A 1 782 ? -26.046 -33.117 63.242 1.00 53.34 782 ILE A N 1
ATOM 6259 C CA . ILE A 1 782 ? -26.373 -33.265 64.673 1.00 53.34 782 ILE A CA 1
ATOM 6260 C C . ILE A 1 782 ? -27.659 -34.085 64.834 1.00 53.34 782 ILE A C 1
ATOM 6262 O O . ILE A 1 782 ? -28.716 -33.699 64.332 1.00 53.34 782 ILE A O 1
ATOM 6266 N N . GLY A 1 783 ? -27.563 -35.183 65.583 1.00 54.84 783 GLY A N 1
ATOM 6267 C CA . GLY A 1 783 ? -28.616 -36.173 65.787 1.00 54.84 783 GLY A CA 1
ATOM 6268 C C . GLY A 1 783 ? -28.529 -37.390 64.862 1.00 54.84 783 GLY A C 1
ATOM 6269 O O . GLY A 1 783 ? -29.300 -38.328 65.066 1.00 54.84 783 GLY A O 1
ATOM 6270 N N . ASP A 1 784 ? -27.611 -37.404 63.891 1.00 64.44 784 ASP A N 1
ATOM 6271 C CA . ASP A 1 784 ? -27.418 -38.555 63.010 1.00 64.44 784 ASP A CA 1
ATOM 6272 C C . ASP A 1 784 ? -26.783 -39.724 63.773 1.00 64.44 784 ASP A C 1
ATOM 6274 O O . ASP A 1 784 ? -25.899 -39.553 64.624 1.00 64.44 784 ASP A O 1
ATOM 6278 N N . PHE A 1 785 ? -27.266 -40.923 63.458 1.00 72.50 785 PHE A N 1
ATOM 6279 C CA . PHE A 1 785 ? -26.866 -42.181 64.075 1.00 72.50 785 PHE A CA 1
ATOM 6280 C C . PHE A 1 785 ? -25.910 -42.947 63.150 1.00 72.50 785 PHE A C 1
ATOM 6282 O O . PHE A 1 785 ? -26.037 -42.879 61.929 1.00 72.50 785 PHE A O 1
ATOM 6289 N N . TYR A 1 786 ? -24.947 -43.663 63.734 1.00 77.56 786 TYR A N 1
ATOM 6290 C CA . TYR A 1 786 ? -24.075 -44.589 63.014 1.00 77.56 786 TYR A CA 1
ATOM 6291 C C . TYR A 1 786 ? -23.857 -45.867 63.824 1.00 77.56 786 TYR A C 1
ATOM 6293 O O . TYR A 1 786 ? -23.394 -45.822 64.968 1.00 77.56 786 TYR A O 1
ATOM 6301 N N . GLY A 1 787 ? -24.156 -47.013 63.215 1.00 74.00 787 GLY A N 1
ATOM 6302 C CA . GLY A 1 787 ? -23.975 -48.339 63.813 1.00 74.00 787 GLY A CA 1
ATOM 6303 C C . GLY A 1 787 ? -25.246 -49.185 63.810 1.00 74.00 787 GLY A C 1
ATOM 6304 O O . GLY A 1 787 ? -25.450 -50.016 64.695 1.00 74.00 787 GLY A O 1
ATOM 6305 N N . GLU A 1 788 ? -26.124 -48.957 62.835 1.00 74.94 788 GLU A N 1
ATOM 6306 C CA . GLU A 1 788 ? -27.420 -49.616 62.684 1.00 74.94 788 GLU A CA 1
ATOM 6307 C C . GLU A 1 788 ? -27.233 -51.121 62.560 1.00 74.94 788 GLU A C 1
ATOM 6309 O O . GLU A 1 788 ? -27.976 -51.881 63.176 1.00 74.94 788 GLU A O 1
ATOM 6314 N N . ASP A 1 789 ? -26.188 -51.548 61.852 1.00 72.50 789 ASP A N 1
ATOM 6315 C CA . ASP A 1 789 ? -25.829 -52.953 61.680 1.00 72.50 789 ASP A CA 1
ATOM 6316 C C . ASP A 1 789 ? -25.596 -53.664 63.018 1.00 72.50 789 ASP A C 1
ATOM 6318 O O . ASP A 1 789 ? -25.983 -54.821 63.165 1.00 72.50 789 ASP A O 1
ATOM 6322 N N . LEU A 1 790 ? -25.039 -52.977 64.025 1.00 77.25 790 LEU A N 1
ATOM 6323 C CA . LEU A 1 790 ? -24.857 -53.537 65.368 1.00 77.25 790 LEU A CA 1
ATOM 6324 C C . LEU A 1 790 ? -26.206 -53.752 66.068 1.00 77.25 790 LEU A C 1
ATOM 6326 O O . LEU A 1 790 ? -26.426 -54.791 66.692 1.00 77.25 790 LEU A O 1
ATOM 6330 N N . VAL A 1 791 ? -27.136 -52.805 65.923 1.00 75.12 791 VAL A N 1
ATOM 6331 C CA . VAL A 1 791 ? -28.486 -52.883 66.503 1.00 75.12 791 VAL A CA 1
ATOM 6332 C C . VAL A 1 791 ? -29.317 -53.962 65.802 1.00 75.12 791 VAL A C 1
ATOM 6334 O O . VAL A 1 791 ? -29.926 -54.804 66.465 1.00 75.12 791 VAL A O 1
ATOM 6337 N N . TYR A 1 792 ? -29.304 -54.002 64.468 1.00 70.62 792 TYR A N 1
ATOM 6338 C CA . TYR A 1 792 ? -29.983 -55.030 63.674 1.00 70.62 792 TYR A CA 1
ATOM 6339 C C . TYR A 1 792 ? -29.401 -56.427 63.928 1.00 70.62 792 TYR A C 1
ATOM 6341 O O . TYR A 1 792 ? -30.149 -57.399 64.042 1.00 70.62 792 TYR A O 1
ATOM 6349 N N . TRP A 1 793 ? -28.081 -56.538 64.094 1.00 74.38 793 TRP A N 1
ATOM 6350 C CA . TRP A 1 793 ? -27.421 -57.798 64.431 1.00 74.38 793 TRP A CA 1
ATOM 6351 C C . TRP A 1 793 ? -27.879 -58.340 65.792 1.00 74.38 793 TRP A C 1
ATOM 6353 O O . TRP A 1 793 ? -28.299 -59.496 65.875 1.00 74.38 793 TRP A O 1
ATOM 6363 N N . VAL A 1 794 ? -27.886 -57.513 66.847 1.00 70.12 794 VAL A N 1
ATOM 6364 C CA . VAL A 1 794 ? -28.340 -57.938 68.186 1.00 70.12 794 VAL A CA 1
ATOM 6365 C C . VAL A 1 794 ? -29.840 -58.294 68.189 1.00 70.12 794 VAL A C 1
ATOM 6367 O O . VAL A 1 794 ? -30.246 -59.295 68.791 1.00 70.12 794 VAL A O 1
ATOM 6370 N N . THR A 1 795 ? -30.678 -57.521 67.494 1.00 66.25 795 THR A N 1
ATOM 6371 C CA . THR A 1 795 ? -32.140 -57.733 67.462 1.00 66.25 795 THR A CA 1
ATOM 6372 C C . THR A 1 795 ? -32.570 -58.964 66.663 1.00 66.25 795 THR A C 1
ATOM 6374 O O . THR A 1 795 ? -33.407 -59.735 67.129 1.00 66.25 795 THR A O 1
ATOM 6377 N N . ASN A 1 796 ? -31.966 -59.229 65.505 1.00 62.66 796 ASN A N 1
ATOM 6378 C CA . ASN A 1 796 ? -32.320 -60.395 64.691 1.00 62.66 796 ASN A CA 1
ATOM 6379 C C . ASN A 1 796 ? -31.802 -61.718 65.304 1.00 62.66 796 ASN A C 1
ATOM 6381 O O . ASN A 1 796 ? -32.452 -62.765 65.223 1.00 62.66 796 ASN A O 1
ATOM 6385 N N . TRP A 1 797 ? -30.654 -61.680 65.995 1.00 62.25 797 TRP A N 1
ATOM 6386 C CA . TRP A 1 797 ? -30.099 -62.859 66.674 1.00 62.25 797 TRP A CA 1
ATOM 6387 C C . TRP A 1 797 ? -30.912 -63.258 67.911 1.00 62.25 797 TRP A C 1
ATOM 6389 O O . TRP A 1 797 ? -31.126 -64.442 68.175 1.00 62.25 797 TRP A O 1
ATOM 6399 N N . THR A 1 798 ? -31.435 -62.276 68.652 1.00 59.19 798 THR A N 1
ATOM 6400 C CA . THR A 1 798 ? -32.280 -62.536 69.829 1.00 59.19 798 THR A CA 1
ATOM 6401 C C . THR A 1 798 ? -33.642 -63.138 69.498 1.00 59.19 798 THR A C 1
ATOM 6403 O O . THR A 1 798 ? -34.188 -63.858 70.342 1.00 59.19 798 THR A O 1
ATOM 6406 N N . ALA A 1 799 ? -34.134 -62.938 68.270 1.00 55.72 799 ALA A N 1
ATOM 6407 C CA . ALA A 1 799 ? -35.336 -63.585 67.752 1.00 55.72 799 ALA A CA 1
ATOM 6408 C C . ALA A 1 799 ? -35.156 -65.086 67.451 1.00 55.72 799 ALA A C 1
ATOM 6410 O O . ALA A 1 799 ? -36.142 -65.815 67.378 1.00 55.72 799 ALA A O 1
ATOM 6411 N N . SER A 1 800 ? -33.913 -65.566 67.313 1.00 52.19 800 SER A N 1
ATOM 6412 C CA . SER A 1 800 ? -33.618 -66.922 66.827 1.00 52.19 800 SER A CA 1
ATOM 6413 C C . SER A 1 800 ? -32.710 -67.774 67.738 1.00 52.19 800 SER A C 1
ATOM 6415 O O . SER A 1 800 ? -32.755 -68.997 67.626 1.00 52.19 800 SER A O 1
ATOM 6417 N N . HIS A 1 801 ? -31.921 -67.192 68.659 1.00 54.56 801 HIS A N 1
ATOM 6418 C CA . HIS A 1 801 ? -30.887 -67.919 69.433 1.00 54.56 801 HIS A CA 1
ATOM 6419 C C . HIS A 1 801 ? -30.668 -67.380 70.859 1.00 54.56 801 HIS A C 1
ATOM 6421 O O . HIS A 1 801 ? -30.672 -66.171 71.056 1.00 54.56 801 HIS A O 1
ATOM 6427 N N . THR A 1 802 ? -30.386 -68.231 71.861 1.00 56.38 802 THR A N 1
ATOM 6428 C CA . THR A 1 802 ? -30.277 -67.818 73.284 1.00 56.38 802 THR A CA 1
ATOM 6429 C C . THR A 1 802 ? -28.976 -67.102 73.676 1.00 56.38 802 THR A C 1
ATOM 6431 O O . THR A 1 802 ? -29.037 -66.225 74.533 1.00 56.38 802 THR A O 1
ATOM 6434 N N . ASN A 1 803 ? -27.836 -67.406 73.044 1.00 61.53 803 ASN A N 1
ATOM 6435 C CA . ASN A 1 803 ? -26.530 -66.787 73.335 1.00 61.53 803 ASN A CA 1
ATOM 6436 C C . ASN A 1 803 ? -26.041 -65.931 72.152 1.00 61.53 803 ASN A C 1
ATOM 6438 O O . ASN A 1 803 ? -26.325 -66.258 70.996 1.00 61.53 803 ASN A O 1
ATOM 6442 N N . PHE A 1 804 ? -25.288 -64.862 72.437 1.00 69.25 804 PHE A N 1
ATOM 6443 C CA . PHE A 1 804 ? -24.699 -63.999 71.406 1.00 69.25 804 PHE A CA 1
ATOM 6444 C C . PHE A 1 804 ? -23.426 -64.617 70.792 1.00 69.25 804 PHE A C 1
ATOM 6446 O O . PHE A 1 804 ? -22.685 -65.287 71.512 1.00 69.25 804 PHE A O 1
ATOM 6453 N N . PRO A 1 805 ? -23.144 -64.396 69.492 1.00 65.00 805 PRO A N 1
ATOM 6454 C CA . PRO A 1 805 ? -21.892 -64.819 68.859 1.00 65.00 805 PRO A CA 1
ATOM 6455 C C . PRO A 1 805 ? -20.682 -64.030 69.377 1.00 65.00 805 PRO A C 1
ATOM 6457 O O . PRO A 1 805 ? -20.790 -62.828 69.618 1.00 65.00 805 PRO A O 1
ATOM 6460 N N . ASP A 1 806 ? -19.509 -64.672 69.426 1.00 60.62 806 ASP A N 1
ATOM 6461 C CA . ASP A 1 806 ? -18.240 -64.012 69.789 1.00 60.62 806 ASP A CA 1
ATOM 6462 C C . ASP A 1 806 ? -17.773 -62.988 68.736 1.00 60.62 806 ASP A C 1
ATOM 6464 O O . ASP A 1 806 ? -16.996 -62.084 69.036 1.00 60.62 806 ASP A O 1
ATOM 6468 N N . LYS A 1 807 ? -18.237 -63.119 67.485 1.00 73.81 807 LYS A N 1
ATOM 6469 C CA . LYS A 1 807 ? -17.825 -62.268 66.363 1.00 73.81 807 LYS A CA 1
ATOM 6470 C C . LYS A 1 807 ? -18.875 -61.193 66.067 1.00 73.81 807 LYS A C 1
ATOM 6472 O O . LYS A 1 807 ? -19.999 -61.520 65.693 1.00 73.81 807 LYS A O 1
ATOM 6477 N N . LEU A 1 808 ? -18.477 -59.927 66.206 1.00 77.62 808 LEU A N 1
ATOM 6478 C CA . LEU A 1 808 ? -19.287 -58.742 65.900 1.00 77.62 808 LEU A CA 1
ATOM 6479 C C . LEU A 1 808 ? -19.451 -58.521 64.381 1.00 77.62 808 LEU A C 1
ATOM 6481 O O . LEU A 1 808 ? -18.608 -58.992 63.607 1.00 77.62 808 LEU A O 1
ATOM 6485 N N . PRO A 1 809 ? -20.507 -57.804 63.943 1.00 75.38 809 PRO A N 1
ATOM 6486 C CA . PRO A 1 809 ? -20.645 -57.385 62.552 1.00 75.38 809 PRO A CA 1
ATOM 6487 C C . PRO A 1 809 ? -19.494 -56.452 62.155 1.00 75.38 809 PRO A C 1
ATOM 6489 O O . PRO A 1 809 ? -19.013 -55.659 62.964 1.00 75.38 809 PRO A O 1
ATOM 6492 N N . SER A 1 810 ? -19.042 -56.564 60.908 1.00 74.88 810 SER A N 1
ATOM 6493 C CA . SER A 1 810 ? -18.028 -55.668 60.348 1.00 74.88 810 SER A CA 1
ATOM 6494 C C . SER A 1 810 ? -18.662 -54.341 59.937 1.00 74.88 810 SER A C 1
ATOM 6496 O O . SER A 1 810 ? -19.763 -54.328 59.388 1.00 74.88 810 SER A O 1
ATOM 6498 N N . SER A 1 811 ? -17.963 -53.236 60.172 1.00 73.12 811 SER A N 1
ATOM 6499 C CA . SER A 1 811 ? -18.369 -51.903 59.723 1.00 73.12 811 SER A CA 1
ATOM 6500 C C . SER A 1 811 ? -18.418 -51.809 58.191 1.00 73.12 811 SER A C 1
ATOM 6502 O O . SER A 1 811 ? -17.527 -52.286 57.485 1.00 73.12 811 SER A O 1
ATOM 6504 N N . THR A 1 812 ? -19.452 -51.153 57.665 1.00 65.31 812 THR A N 1
ATOM 6505 C CA . THR A 1 812 ? -19.674 -50.989 56.217 1.00 65.31 812 THR A CA 1
ATOM 6506 C C . THR A 1 812 ? -19.008 -49.747 55.619 1.00 65.31 812 THR A C 1
ATOM 6508 O O . THR A 1 812 ? -19.019 -49.576 54.404 1.00 65.31 812 THR A O 1
ATOM 6511 N N . SER A 1 813 ? -18.481 -48.853 56.459 1.00 69.12 813 SER A N 1
ATOM 6512 C CA . SER A 1 813 ? -17.802 -47.616 56.053 1.00 69.12 813 SER A CA 1
ATOM 6513 C C . SER A 1 813 ? -16.835 -47.113 57.131 1.00 69.12 813 SER A C 1
ATOM 6515 O O . SER A 1 813 ? -16.948 -47.479 58.306 1.00 69.12 813 SER A O 1
ATOM 6517 N N . GLU A 1 814 ? -15.886 -46.265 56.737 1.00 79.50 814 GLU A N 1
ATOM 6518 C CA . GLU A 1 814 ? -15.033 -45.505 57.653 1.00 79.50 814 GLU A CA 1
ATOM 6519 C C . GLU A 1 814 ? -15.756 -44.237 58.103 1.00 79.50 814 GLU A C 1
ATOM 6521 O O . GLU A 1 814 ? -16.475 -43.625 57.316 1.00 79.50 814 GLU A O 1
ATOM 6526 N N . VAL A 1 815 ? -15.544 -43.814 59.350 1.00 79.69 815 VAL A N 1
ATOM 6527 C CA . VAL A 1 815 ? -16.066 -42.558 59.900 1.00 79.69 815 VAL A CA 1
ATOM 6528 C C . VAL A 1 815 ? -14.905 -41.714 60.401 1.00 79.69 815 VAL A C 1
ATOM 6530 O O . VAL A 1 815 ? -14.157 -42.146 61.282 1.00 79.69 815 VAL A O 1
ATOM 6533 N N . LYS A 1 816 ? -14.772 -40.498 59.868 1.00 80.25 816 LYS A N 1
ATOM 6534 C CA . LYS A 1 816 ? -13.676 -39.578 60.189 1.00 80.25 816 LYS A CA 1
ATOM 6535 C C . LYS A 1 816 ? -14.192 -38.202 60.605 1.00 80.25 816 LYS A C 1
ATOM 6537 O O . LYS A 1 816 ? -15.156 -37.694 60.025 1.00 80.25 816 LYS A O 1
ATOM 6542 N N . VAL A 1 817 ? -13.534 -37.600 61.595 1.00 76.12 817 VAL A N 1
ATOM 6543 C CA . VAL A 1 817 ? -13.771 -36.209 62.009 1.00 76.12 817 VAL A CA 1
ATOM 6544 C C . VAL A 1 817 ? -13.089 -35.256 61.022 1.00 76.12 817 VAL A C 1
ATOM 6546 O O . VAL A 1 817 ? -11.904 -35.406 60.718 1.00 76.12 817 VAL A O 1
ATOM 6549 N N . GLY A 1 818 ? -13.854 -34.298 60.510 1.00 66.75 818 GLY A N 1
ATOM 6550 C CA . GLY A 1 818 ? -13.427 -33.257 59.584 1.00 66.75 818 GLY A CA 1
ATOM 6551 C C . GLY A 1 818 ? -12.424 -32.280 60.198 1.00 66.75 818 GLY A C 1
ATOM 6552 O O . GLY A 1 818 ? -12.220 -32.240 61.411 1.00 66.75 818 GLY A O 1
ATOM 6553 N N . ILE A 1 819 ? -11.758 -31.523 59.324 1.00 61.62 819 ILE A N 1
ATOM 6554 C CA . ILE A 1 819 ? -10.825 -30.458 59.706 1.00 61.62 819 ILE A CA 1
ATOM 6555 C C . ILE A 1 819 ? -11.551 -29.127 59.513 1.00 61.62 819 ILE A C 1
ATOM 6557 O O . ILE A 1 819 ? -11.476 -28.495 58.457 1.00 61.62 819 ILE A O 1
ATOM 6561 N N . ASP A 1 820 ? -12.306 -28.728 60.522 1.00 56.28 820 ASP A N 1
ATOM 6562 C CA . ASP A 1 820 ? -12.983 -27.445 60.628 1.00 56.28 820 ASP A CA 1
ATOM 6563 C C . ASP A 1 820 ? -12.621 -26.803 61.974 1.00 56.28 820 ASP A C 1
ATOM 6565 O O . ASP A 1 820 ? -12.633 -27.469 62.999 1.00 56.28 820 ASP A O 1
ATOM 6569 N N . ASN A 1 821 ? -12.285 -25.500 61.972 1.00 48.06 821 ASN A N 1
ATOM 6570 C CA . ASN A 1 821 ? -11.787 -24.716 63.127 1.00 48.06 821 ASN A CA 1
ATOM 6571 C C . ASN A 1 821 ? -12.830 -24.534 64.269 1.00 48.06 821 ASN A C 1
ATOM 6573 O O . ASN A 1 821 ? -12.852 -23.507 64.954 1.00 48.06 821 ASN A O 1
ATOM 6577 N N . THR A 1 822 ? -13.750 -25.481 64.425 1.00 49.16 822 THR A N 1
ATOM 6578 C CA . THR A 1 822 ? -14.931 -25.482 65.291 1.00 49.16 822 THR A CA 1
ATOM 6579 C C . THR A 1 822 ? -14.743 -26.264 66.596 1.00 49.16 822 THR A C 1
ATOM 6581 O O . THR A 1 822 ? -15.623 -26.194 67.456 1.00 49.16 822 THR A O 1
ATOM 6584 N N . GLY A 1 823 ? -13.599 -26.933 66.804 1.00 59.62 823 GLY A N 1
ATOM 6585 C CA . GLY A 1 823 ? -13.245 -27.633 68.049 1.00 59.62 823 GLY A CA 1
ATOM 6586 C C . GLY A 1 823 ? -13.386 -29.161 67.974 1.00 59.62 823 GLY A C 1
ATOM 6587 O O . GLY A 1 823 ? -13.346 -29.748 66.904 1.00 59.62 823 GLY A O 1
ATOM 6588 N N . ASN A 1 824 ? -13.530 -29.852 69.110 1.00 63.91 824 ASN A N 1
ATOM 6589 C CA . ASN A 1 824 ? -13.687 -31.316 69.116 1.00 63.91 824 ASN A CA 1
ATOM 6590 C C . ASN A 1 824 ? -15.123 -31.733 68.748 1.00 63.91 824 ASN A C 1
ATOM 6592 O O . ASN A 1 824 ? -16.087 -31.076 69.144 1.00 63.91 824 ASN A O 1
ATOM 6596 N N . ALA A 1 825 ? -15.278 -32.863 68.055 1.00 68.94 825 ALA A N 1
ATOM 6597 C CA . ALA A 1 825 ? -16.577 -33.475 67.778 1.00 68.94 825 ALA A CA 1
ATOM 6598 C C . ALA A 1 825 ? -17.117 -34.186 69.030 1.00 68.94 825 ALA A C 1
ATOM 6600 O O . ALA A 1 825 ? -16.469 -35.088 69.562 1.00 68.94 825 ALA A O 1
ATOM 6601 N N . GLY A 1 826 ? -18.295 -33.786 69.506 1.00 66.19 826 GLY A N 1
ATOM 6602 C CA . GLY A 1 826 ? -19.028 -34.443 70.586 1.00 66.19 826 GLY A CA 1
ATOM 6603 C C . GLY A 1 826 ? -19.874 -35.599 70.055 1.00 66.19 826 GLY A C 1
ATOM 6604 O O . GLY A 1 826 ? -20.689 -35.415 69.148 1.00 66.19 826 GLY A O 1
ATOM 6605 N N . VAL A 1 827 ? -19.696 -36.791 70.627 1.00 74.06 827 VAL A N 1
ATOM 6606 C CA . VAL A 1 827 ? -20.350 -38.038 70.197 1.00 74.06 827 VAL A CA 1
ATOM 6607 C C . VAL A 1 827 ? -20.868 -38.801 71.417 1.00 74.06 827 VAL A C 1
ATOM 6609 O O . VAL A 1 827 ? -20.120 -39.022 72.365 1.00 74.06 827 VAL A O 1
ATOM 6612 N N . LEU A 1 828 ? -22.135 -39.221 71.413 1.00 76.88 828 LEU A N 1
ATOM 6613 C CA . LEU A 1 828 ? -22.664 -40.160 72.408 1.00 76.88 828 LEU A CA 1
ATOM 6614 C C . LEU A 1 828 ? -22.389 -41.589 71.936 1.00 76.88 828 LEU A C 1
ATOM 6616 O O . LEU A 1 828 ? -22.716 -41.934 70.802 1.00 76.88 828 LEU A O 1
ATOM 6620 N N . VAL A 1 829 ? -21.800 -42.408 72.804 1.00 81.38 829 VAL A N 1
ATOM 6621 C CA . VAL A 1 829 ? -21.325 -43.759 72.479 1.00 81.38 829 VAL A CA 1
ATOM 6622 C C . VAL A 1 829 ? -22.015 -44.797 73.361 1.00 81.38 829 VAL A C 1
ATOM 6624 O O . VAL A 1 829 ? -22.099 -44.608 74.578 1.00 81.38 829 VAL A O 1
ATOM 6627 N N . LEU A 1 830 ? -22.467 -45.900 72.756 1.00 85.44 830 LEU A N 1
ATOM 6628 C CA . LEU A 1 830 ? -22.881 -47.124 73.455 1.00 85.44 830 LEU A CA 1
ATOM 6629 C C . LEU A 1 830 ? -22.048 -48.308 72.953 1.00 85.44 830 LEU A C 1
ATOM 6631 O O . LEU A 1 830 ? -21.962 -48.526 71.743 1.00 85.44 830 LEU A O 1
ATOM 6635 N N . SER A 1 831 ? -21.472 -49.084 73.873 1.00 85.31 831 SER A N 1
ATOM 6636 C CA . SER A 1 831 ? -20.673 -50.258 73.515 1.00 85.31 831 SER A CA 1
ATOM 6637 C C . SER A 1 831 ? -21.534 -51.474 73.185 1.00 85.31 831 SER A C 1
ATOM 6639 O O . SER A 1 831 ? -22.652 -51.625 73.683 1.00 85.31 831 SER A O 1
ATOM 6641 N N . ALA A 1 832 ? -21.002 -52.376 72.359 1.00 83.75 832 ALA A N 1
ATOM 6642 C CA . ALA A 1 832 ? -21.655 -53.633 72.017 1.00 83.75 832 ALA A CA 1
ATOM 6643 C C . ALA A 1 832 ? -21.931 -54.493 73.259 1.00 83.75 832 ALA A C 1
ATOM 6645 O O . ALA A 1 832 ? -22.943 -55.185 73.300 1.00 83.75 832 ALA A O 1
ATOM 6646 N N . ASP A 1 833 ? -21.072 -54.443 74.278 1.00 83.38 833 ASP A N 1
ATOM 6647 C CA . ASP A 1 833 ? -21.260 -55.215 75.509 1.00 83.38 833 ASP A CA 1
ATOM 6648 C C . ASP A 1 833 ? -22.327 -54.599 76.420 1.00 83.38 833 ASP A C 1
ATOM 6650 O O . ASP A 1 833 ? -23.166 -55.334 76.948 1.00 83.38 833 ASP A O 1
ATOM 6654 N N . ASP A 1 834 ? -22.382 -53.265 76.520 1.00 85.25 834 ASP A N 1
ATOM 6655 C CA . ASP A 1 834 ? -23.489 -52.571 77.191 1.00 85.25 834 ASP A CA 1
ATOM 6656 C C . ASP A 1 834 ? -24.815 -52.883 76.478 1.00 85.25 834 ASP A C 1
ATOM 6658 O O . ASP A 1 834 ? -25.810 -53.217 77.123 1.00 85.25 834 ASP A O 1
ATOM 6662 N N . LEU A 1 835 ? -24.825 -52.879 75.139 1.00 83.62 835 LEU A N 1
ATOM 6663 C CA . LEU A 1 835 ? -26.004 -53.230 74.348 1.00 83.62 835 LEU A CA 1
ATOM 6664 C C . LEU A 1 835 ? -26.417 -54.698 74.548 1.00 83.62 835 LEU A C 1
ATOM 6666 O O . LEU A 1 835 ? -27.595 -54.965 74.776 1.00 83.62 835 LEU A O 1
ATOM 6670 N N . LYS A 1 836 ? -25.479 -55.656 74.529 1.00 81.56 836 LYS A N 1
ATOM 6671 C CA . LYS A 1 836 ? -25.762 -57.077 74.828 1.00 81.56 836 LYS A CA 1
ATOM 6672 C C . LYS A 1 836 ? -26.339 -57.255 76.231 1.00 81.56 836 LYS A C 1
ATOM 6674 O O . LYS A 1 836 ? -27.248 -58.068 76.408 1.00 81.56 836 LYS A O 1
ATOM 6679 N N . SER A 1 837 ? -25.828 -56.513 77.215 1.00 81.94 837 SER A N 1
ATOM 6680 C CA . SER A 1 837 ? -26.333 -56.529 78.591 1.00 81.94 837 SER A CA 1
ATOM 6681 C C . SER A 1 837 ? -27.786 -56.048 78.643 1.00 81.94 837 SER A C 1
ATOM 6683 O O . SER A 1 837 ? -28.661 -56.776 79.114 1.00 81.94 837 SER A O 1
ATOM 6685 N N . ILE A 1 838 ? -28.071 -54.893 78.032 1.00 81.06 838 ILE A N 1
ATOM 6686 C CA . ILE A 1 838 ? -29.421 -54.315 77.961 1.00 81.06 838 ILE A CA 1
ATOM 6687 C C . ILE A 1 838 ? -30.380 -55.258 77.228 1.00 81.06 838 ILE A C 1
ATOM 6689 O O . ILE A 1 838 ? -31.490 -55.505 77.690 1.00 81.06 838 ILE A O 1
ATOM 6693 N N . VAL A 1 839 ? -29.973 -55.839 76.099 1.00 76.44 839 VAL A N 1
ATOM 6694 C CA . VAL A 1 839 ? -30.844 -56.764 75.360 1.00 76.44 839 VAL A CA 1
ATOM 6695 C C . VAL A 1 839 ? -31.056 -58.076 76.119 1.00 76.44 839 VAL A C 1
ATOM 6697 O O . VAL A 1 839 ? -32.134 -58.660 76.030 1.00 76.44 839 VAL A O 1
ATOM 6700 N N . SER A 1 840 ? -30.078 -58.536 76.901 1.00 77.75 840 SER A N 1
ATOM 6701 C CA . SER A 1 840 ? -30.263 -59.703 77.776 1.00 77.75 840 SER A CA 1
ATOM 6702 C C . SER A 1 840 ? -31.301 -59.435 78.866 1.00 77.75 840 SER A C 1
ATOM 6704 O O . SER A 1 840 ? -32.109 -60.314 79.159 1.00 77.75 840 SER A O 1
ATOM 6706 N N . GLU A 1 841 ? -31.316 -58.221 79.420 1.00 79.62 841 GLU A N 1
ATOM 6707 C CA . GLU A 1 841 ? -32.282 -57.780 80.430 1.00 79.62 841 GLU A CA 1
ATOM 6708 C C . GLU A 1 841 ? -33.688 -57.550 79.835 1.00 79.62 841 GLU A C 1
ATOM 6710 O O . GLU A 1 841 ? -34.683 -57.985 80.413 1.00 79.62 841 GLU A O 1
ATOM 6715 N N . PHE A 1 842 ? -33.785 -56.954 78.639 1.00 74.19 842 PHE A N 1
ATOM 6716 C CA . PHE A 1 842 ? -35.049 -56.520 78.011 1.00 74.19 842 PHE A CA 1
ATOM 6717 C C . PHE A 1 842 ? -35.473 -57.342 76.784 1.00 74.19 842 PHE A C 1
ATOM 6719 O O . PHE A 1 842 ? -36.216 -56.872 75.918 1.00 74.19 842 PHE A O 1
ATOM 6726 N N . ARG A 1 843 ? -35.032 -58.598 76.707 1.00 71.50 843 ARG A N 1
ATOM 6727 C CA . ARG A 1 843 ? -35.112 -59.467 75.520 1.00 71.50 843 ARG A CA 1
ATOM 6728 C C . ARG A 1 843 ? -36.476 -59.520 74.816 1.00 71.50 843 ARG A C 1
ATOM 6730 O O . ARG A 1 843 ? -36.544 -59.520 73.591 1.00 71.50 843 ARG A O 1
ATOM 6737 N N . TRP A 1 844 ? -37.567 -59.550 75.579 1.00 63.94 844 TRP A N 1
ATOM 6738 C CA . TRP A 1 844 ? -38.936 -59.611 75.052 1.00 63.94 844 TRP A CA 1
ATOM 6739 C C . TRP A 1 844 ? -39.342 -58.362 74.248 1.00 63.94 844 TRP A C 1
ATOM 6741 O O . TRP A 1 844 ? -40.062 -58.474 73.256 1.00 63.94 844 TRP A O 1
ATOM 6751 N N . HIS A 1 845 ? -38.858 -57.176 74.627 1.00 65.62 845 HIS A N 1
ATOM 6752 C CA . HIS A 1 845 ? -39.219 -55.920 73.959 1.00 65.62 845 HIS A CA 1
ATOM 6753 C C . HIS A 1 845 ? -38.613 -55.812 72.558 1.00 65.62 845 HIS A C 1
ATOM 6755 O O . HIS A 1 845 ? -39.252 -55.279 71.654 1.00 65.62 845 HIS A O 1
ATOM 6761 N N . PHE A 1 846 ? -37.427 -56.388 72.358 1.00 63.94 846 PHE A N 1
ATOM 6762 C CA . PHE A 1 846 ? -36.775 -56.437 71.052 1.00 63.94 846 PHE A CA 1
ATOM 6763 C C . PHE A 1 846 ? -37.431 -57.452 70.096 1.00 63.94 846 PHE A C 1
ATOM 6765 O O . PHE A 1 846 ? -37.418 -57.245 68.888 1.00 63.94 846 PHE A O 1
ATOM 6772 N N . PHE A 1 847 ? -38.087 -58.497 70.617 1.00 54.78 847 PHE A N 1
ATOM 6773 C CA . PHE A 1 847 ? -38.806 -59.502 69.817 1.00 54.78 847 PHE A CA 1
ATOM 6774 C C . PHE A 1 847 ? -40.105 -58.965 69.182 1.00 54.78 847 PHE A C 1
ATOM 6776 O O . PHE A 1 847 ? -40.529 -59.415 68.121 1.00 54.78 847 PHE A O 1
ATOM 6783 N N . LYS A 1 848 ? -40.761 -57.992 69.826 1.00 50.22 848 LYS A N 1
ATOM 6784 C CA . LYS A 1 848 ? -42.083 -57.478 69.422 1.00 50.22 848 LYS A CA 1
ATOM 6785 C C . LYS A 1 848 ? -42.044 -56.589 68.171 1.00 50.22 848 LYS A C 1
ATOM 6787 O O . LYS A 1 848 ? -43.064 -56.434 67.510 1.00 50.22 848 LYS A O 1
ATOM 6792 N N . GLN A 1 849 ? -40.891 -56.003 67.856 1.00 47.78 849 GLN A N 1
ATOM 6793 C CA . GLN A 1 849 ? -40.740 -55.057 66.745 1.00 47.78 849 GLN A CA 1
ATOM 6794 C C . GLN A 1 849 ? -40.511 -55.715 65.380 1.00 47.78 849 GLN A C 1
ATOM 6796 O O . GLN A 1 849 ? -40.657 -55.049 64.361 1.00 47.78 849 GLN A O 1
ATOM 6801 N N . THR A 1 850 ? -40.164 -57.002 65.341 1.00 48.50 850 THR A N 1
ATOM 6802 C CA . THR A 1 850 ? -39.805 -57.719 64.106 1.00 48.50 850 THR A CA 1
ATOM 6803 C C . THR A 1 850 ? -40.822 -58.793 63.693 1.00 48.50 850 THR A C 1
ATOM 6805 O O . THR A 1 850 ? -40.582 -59.517 62.729 1.00 48.50 850 THR A O 1
ATOM 6808 N N . ALA A 1 851 ? -41.974 -58.911 64.370 1.00 33.72 851 ALA A N 1
ATOM 6809 C CA . ALA A 1 851 ? -42.927 -60.007 64.159 1.00 33.72 851 ALA A CA 1
ATOM 6810 C C . ALA A 1 851 ? -44.182 -59.621 63.335 1.00 33.72 851 ALA A C 1
ATOM 6812 O O . ALA A 1 851 ? -44.904 -58.683 63.664 1.00 33.72 851 ALA A O 1
ATOM 6813 N N . LEU A 1 852 ? -44.436 -60.419 62.287 1.00 41.50 852 LEU A N 1
ATOM 6814 C CA . LEU A 1 852 ? -45.615 -60.500 61.399 1.00 41.50 852 LEU A CA 1
ATOM 6815 C C . LEU A 1 852 ? -46.974 -60.532 62.140 1.00 41.50 852 LEU A C 1
ATOM 6817 O O . LEU A 1 852 ? -47.014 -60.907 63.313 1.00 41.50 852 LEU A O 1
ATOM 6821 N N . PRO A 1 853 ? -48.111 -60.230 61.471 1.00 38.50 853 PRO A N 1
ATOM 6822 C CA . PRO A 1 853 ? -49.426 -60.374 62.080 1.00 38.50 853 PRO A CA 1
ATOM 6823 C C . PRO A 1 853 ? -49.704 -61.845 62.387 1.00 38.50 853 PRO A C 1
ATOM 6825 O O . PRO A 1 853 ? -49.661 -62.734 61.534 1.00 38.50 853 PRO A O 1
ATOM 6828 N N . VAL A 1 854 ? -49.994 -62.081 63.654 1.00 39.62 854 VAL A N 1
ATOM 6829 C CA . VAL A 1 854 ? -50.383 -63.372 64.186 1.00 39.62 854 VAL A CA 1
ATOM 6830 C C . VAL A 1 854 ? -51.874 -63.291 64.484 1.00 39.62 854 VAL A C 1
ATOM 6832 O O . VAL A 1 854 ? -52.333 -62.312 65.076 1.00 39.62 854 VAL A O 1
ATOM 6835 N N . ASN A 1 855 ? -52.654 -64.284 64.059 1.00 45.88 855 ASN A N 1
ATOM 6836 C CA . ASN A 1 855 ? -54.061 -64.338 64.443 1.00 45.88 855 ASN A CA 1
ATOM 6837 C C . ASN A 1 855 ? -54.196 -64.581 65.960 1.00 45.88 855 ASN A C 1
ATOM 6839 O O . ASN A 1 855 ? -53.223 -64.887 66.651 1.00 45.88 855 ASN A O 1
ATOM 6843 N N . SER A 1 856 ? -55.409 -64.436 66.494 1.00 39.44 856 SER A N 1
ATOM 6844 C CA . SER A 1 856 ? -55.706 -64.432 67.937 1.00 39.44 856 SER A CA 1
ATOM 6845 C C . SER A 1 856 ? -55.299 -65.696 68.718 1.00 39.44 856 SER A C 1
ATOM 6847 O O . SER A 1 856 ? -55.448 -65.716 69.936 1.00 39.44 856 SER A O 1
ATOM 6849 N N . GLU A 1 857 ? -54.769 -66.728 68.053 1.00 41.16 857 GLU A N 1
ATOM 6850 C CA . GLU A 1 857 ? -54.252 -67.962 68.663 1.00 41.16 857 GLU A CA 1
ATOM 6851 C C . GLU A 1 857 ? -52.728 -68.135 68.552 1.00 41.16 857 GLU A C 1
ATOM 6853 O O . GLU A 1 857 ? -52.197 -69.175 68.939 1.00 41.16 857 GLU A O 1
ATOM 6858 N N . GLY A 1 858 ? -51.987 -67.152 68.040 1.00 39.66 858 GLY A N 1
ATOM 6859 C CA . GLY A 1 858 ? -50.531 -67.281 67.956 1.00 39.66 858 GLY A CA 1
ATOM 6860 C C . GLY A 1 858 ? -50.014 -67.931 66.659 1.00 39.66 858 GLY A C 1
ATOM 6861 O O . GLY A 1 858 ? -48.847 -68.319 66.616 1.00 39.66 858 GLY A O 1
ATOM 6862 N N . LYS A 1 859 ? -50.824 -68.030 65.586 1.00 39.94 859 LYS A N 1
ATOM 6863 C CA . LYS A 1 859 ? -50.394 -68.536 64.264 1.00 39.94 859 LYS A CA 1
ATOM 6864 C C . LYS A 1 859 ? -50.422 -67.472 63.149 1.00 39.94 859 LYS A C 1
ATOM 6866 O O . LYS A 1 859 ? -51.349 -66.677 63.045 1.00 39.94 859 LYS A O 1
ATOM 6871 N N . LEU A 1 860 ? -49.390 -67.468 62.303 1.00 39.53 860 LEU A N 1
ATOM 6872 C CA . LEU A 1 860 ? -49.217 -66.561 61.152 1.00 39.53 860 LEU A CA 1
ATOM 6873 C C . LEU A 1 860 ? -50.357 -66.716 60.120 1.00 39.53 860 LEU A C 1
ATOM 6875 O O . LEU A 1 860 ? -50.704 -67.849 59.776 1.00 39.53 860 LEU A O 1
ATOM 6879 N N . SER A 1 861 ? -50.914 -65.616 59.596 1.00 45.81 861 SER A N 1
ATOM 6880 C CA . SER A 1 861 ? -51.938 -65.648 58.535 1.00 45.81 861 SER A CA 1
ATOM 6881 C C . SER A 1 861 ? -51.358 -66.035 57.165 1.00 45.81 861 SER A C 1
ATOM 6883 O O . SER A 1 861 ? -50.308 -65.546 56.758 1.00 45.81 861 SER A O 1
ATOM 6885 N N . THR A 1 862 ? -52.051 -66.915 56.437 1.00 49.25 862 THR A N 1
ATOM 6886 C CA . THR A 1 862 ? -51.704 -67.376 55.080 1.00 49.25 862 THR A CA 1
ATOM 6887 C C . THR A 1 862 ? -52.030 -66.310 54.025 1.00 49.25 862 THR A C 1
ATOM 6889 O O . THR A 1 862 ? -53.154 -65.820 53.994 1.00 49.25 862 THR A O 1
ATOM 6892 N N . PHE A 1 863 ? -51.062 -65.968 53.170 1.00 55.47 863 PHE A N 1
ATOM 6893 C CA . PHE A 1 863 ? -51.161 -64.993 52.070 1.00 55.47 863 PHE A CA 1
ATOM 6894 C C . PHE A 1 863 ? -52.237 -65.368 51.018 1.00 55.47 863 PHE A C 1
ATOM 6896 O O . PHE A 1 863 ? -52.249 -66.513 50.563 1.00 55.47 863 PHE A O 1
ATOM 6903 N N . ASP A 1 864 ? -53.108 -64.420 50.620 1.00 63.09 864 ASP A N 1
ATOM 6904 C CA . ASP A 1 864 ? -54.135 -64.572 49.562 1.00 63.09 864 ASP A CA 1
ATOM 6905 C C . ASP A 1 864 ? -53.793 -63.711 48.321 1.00 63.09 864 ASP A C 1
ATOM 6907 O O . ASP A 1 864 ? -53.945 -62.486 48.360 1.00 63.09 864 ASP A O 1
ATOM 6911 N N . PRO A 1 865 ? -53.353 -64.320 47.202 1.00 61.88 865 PRO A N 1
ATOM 6912 C CA . PRO A 1 865 ? -52.917 -63.582 46.018 1.00 61.88 865 PRO A CA 1
ATOM 6913 C C . PRO A 1 865 ? -54.043 -62.855 45.260 1.00 61.88 865 PRO A C 1
ATOM 6915 O O . PRO A 1 865 ? -53.760 -61.899 44.534 1.00 61.88 865 PRO A O 1
ATOM 6918 N N . LEU A 1 866 ? -55.306 -63.288 45.387 1.00 66.06 866 LEU A N 1
ATOM 6919 C CA . LEU A 1 866 ? -56.432 -62.687 44.654 1.00 66.06 866 LEU A CA 1
ATOM 6920 C C . LEU A 1 866 ? -56.785 -61.303 45.219 1.00 66.06 866 LEU A C 1
ATOM 6922 O O . LEU A 1 866 ? -57.047 -60.366 44.462 1.00 66.06 866 LEU A O 1
ATOM 6926 N N . ALA A 1 867 ? -56.727 -61.170 46.547 1.00 65.44 867 ALA A N 1
ATOM 6927 C CA . ALA A 1 867 ? -56.906 -59.903 47.249 1.00 65.44 867 ALA A CA 1
ATOM 6928 C C . ALA A 1 867 ? -55.835 -58.884 46.827 1.00 65.44 867 ALA A C 1
ATOM 6930 O O . ALA A 1 867 ? -56.175 -57.773 46.424 1.00 65.44 867 ALA A O 1
ATOM 6931 N N . THR A 1 868 ? -54.560 -59.282 46.794 1.00 65.56 868 THR A N 1
ATOM 6932 C CA . THR A 1 868 ? -53.463 -58.384 46.393 1.00 65.56 868 THR A CA 1
ATOM 6933 C C . THR A 1 868 ? -53.577 -57.922 44.935 1.00 65.56 868 THR A C 1
ATOM 6935 O O . THR A 1 868 ? -53.294 -56.764 44.642 1.00 65.56 868 THR A O 1
ATOM 6938 N N . LEU A 1 869 ? -54.038 -58.776 44.009 1.00 66.69 869 LEU A N 1
ATOM 6939 C CA . LEU A 1 869 ? -54.272 -58.375 42.611 1.00 66.69 869 LEU A CA 1
ATOM 6940 C C . LEU A 1 869 ? -55.376 -57.316 42.472 1.00 66.69 869 LEU A C 1
ATOM 6942 O O . LEU A 1 869 ? -55.262 -56.432 41.624 1.00 66.69 869 LEU A O 1
ATOM 6946 N N . SER A 1 870 ? -56.422 -57.385 43.302 1.00 62.69 870 SER A N 1
ATOM 6947 C CA . SER A 1 870 ? -57.522 -56.409 43.291 1.00 62.69 870 SER A CA 1
ATOM 6948 C C . SER A 1 870 ? -57.118 -55.027 43.816 1.00 62.69 870 SER A C 1
ATOM 6950 O O . SER A 1 870 ? -57.752 -54.028 43.488 1.00 62.69 870 SER A O 1
ATOM 6952 N N . GLU A 1 871 ? -56.034 -54.949 44.587 1.00 63.25 871 GLU A N 1
ATOM 6953 C CA . GLU A 1 871 ? -55.499 -53.690 45.109 1.00 63.25 871 GLU A CA 1
ATOM 6954 C C . GLU A 1 871 ? -54.587 -52.966 44.106 1.00 63.25 871 GLU A C 1
ATOM 6956 O O . GLU A 1 871 ? -54.283 -51.789 44.298 1.00 63.25 871 GLU A O 1
ATOM 6961 N N . VAL A 1 872 ? -54.190 -53.617 43.003 1.00 64.88 872 VAL A N 1
ATOM 6962 C CA . VAL A 1 872 ? -53.357 -53.005 41.957 1.00 64.88 872 VAL A CA 1
ATOM 6963 C C . VAL A 1 872 ? -54.191 -51.981 41.170 1.00 64.88 872 VAL A C 1
ATOM 6965 O O . VAL A 1 872 ? -55.116 -52.381 40.457 1.00 64.88 872 VAL A O 1
ATOM 6968 N N . PRO A 1 873 ? -53.877 -50.671 41.234 1.00 58.84 873 PRO A N 1
ATOM 6969 C CA . PRO A 1 873 ? -54.725 -49.609 40.684 1.00 58.84 873 PRO A CA 1
ATOM 6970 C C . PRO A 1 873 ? -55.068 -49.777 39.200 1.00 58.84 873 PRO A C 1
ATOM 6972 O O . PRO A 1 873 ? -56.177 -49.465 38.774 1.00 58.84 873 PRO A O 1
ATOM 6975 N N . GLU A 1 874 ? -54.136 -50.290 38.396 1.00 59.62 874 GLU A N 1
ATOM 6976 C CA . GLU A 1 874 ? -54.327 -50.486 36.956 1.00 59.62 874 GLU A CA 1
ATOM 6977 C C . GLU A 1 874 ? -55.191 -51.717 36.615 1.00 59.62 874 GLU A C 1
ATOM 6979 O O . GLU A 1 874 ? -55.720 -51.798 35.506 1.00 59.62 874 GLU A O 1
ATOM 6984 N N . LEU A 1 875 ? -55.370 -52.653 37.556 1.00 66.50 875 LEU A N 1
ATOM 6985 C CA . LEU A 1 875 ? -56.219 -53.844 37.412 1.00 66.50 875 LEU A CA 1
ATOM 6986 C C . LEU A 1 875 ? -57.580 -53.691 38.112 1.00 66.50 875 LEU A C 1
ATOM 6988 O O . LEU A 1 875 ? -58.492 -54.463 37.830 1.00 66.50 875 LEU A O 1
ATOM 6992 N N . GLN A 1 876 ? -57.762 -52.666 38.953 1.00 66.31 876 GLN A N 1
ATOM 6993 C CA . GLN A 1 876 ? -59.031 -52.371 39.640 1.00 66.31 876 GLN A CA 1
ATOM 6994 C C . GLN A 1 876 ? -60.221 -52.168 38.689 1.00 66.31 876 GLN A C 1
ATOM 6996 O O . GLN A 1 876 ? -61.365 -52.385 39.076 1.00 66.31 876 GLN A O 1
ATOM 7001 N N . ALA A 1 877 ? -59.968 -51.743 37.447 1.00 60.53 877 ALA A N 1
ATOM 7002 C CA . ALA A 1 877 ? -61.007 -51.528 36.440 1.00 60.53 877 ALA A CA 1
ATOM 7003 C C . ALA A 1 877 ? -61.446 -52.816 35.712 1.00 60.53 877 ALA A C 1
ATOM 7005 O O . ALA A 1 877 ? -62.354 -52.754 34.881 1.00 60.53 877 ALA A O 1
ATOM 7006 N N . MET A 1 878 ? -60.796 -53.956 35.970 1.00 69.19 878 MET A N 1
ATOM 7007 C CA . MET A 1 878 ? -61.153 -55.243 35.369 1.00 69.19 878 MET A CA 1
ATOM 7008 C C . MET A 1 878 ? -62.344 -55.878 36.076 1.00 69.19 878 MET A C 1
ATOM 7010 O O . MET A 1 878 ? -62.509 -55.764 37.290 1.00 69.19 878 MET A O 1
ATOM 7014 N N . ASP A 1 879 ? -63.165 -56.600 35.318 1.00 74.25 879 ASP A N 1
ATOM 7015 C CA . ASP A 1 879 ? -64.204 -57.423 35.912 1.00 74.25 879 ASP A CA 1
ATOM 7016 C C . ASP A 1 879 ? -63.588 -58.616 36.661 1.00 74.25 879 ASP A C 1
ATOM 7018 O O . ASP A 1 879 ? -62.497 -59.112 36.359 1.00 74.25 879 ASP A O 1
ATOM 7022 N N . GLN A 1 880 ? -64.319 -59.104 37.661 1.00 74.25 880 GLN A N 1
ATOM 7023 C CA . GLN A 1 880 ? -63.844 -60.151 38.564 1.00 74.25 880 GLN A CA 1
ATOM 7024 C C . GLN A 1 880 ? -63.439 -61.442 37.831 1.00 74.25 880 GLN A C 1
ATOM 7026 O O . GLN A 1 880 ? -62.509 -62.130 38.247 1.00 74.25 880 GLN A O 1
ATOM 7031 N N . LYS A 1 881 ? -64.078 -61.740 36.694 1.00 76.19 881 LYS A N 1
ATOM 7032 C CA . LYS A 1 881 ? -63.765 -62.910 35.869 1.00 76.19 881 LYS A CA 1
ATOM 7033 C C . LYS A 1 881 ? -62.376 -62.816 35.224 1.00 76.19 881 LYS A C 1
ATOM 7035 O O . LYS A 1 881 ? -61.673 -63.824 35.165 1.00 76.19 881 LYS A O 1
ATOM 7040 N N . THR A 1 882 ? -61.969 -61.623 34.791 1.00 72.38 882 THR A N 1
ATOM 7041 C CA . THR A 1 882 ? -60.639 -61.379 34.212 1.00 72.38 882 THR A CA 1
ATOM 7042 C C . THR A 1 882 ? -59.552 -61.417 35.288 1.00 72.38 882 THR A C 1
ATOM 7044 O O . THR A 1 882 ? -58.498 -62.015 35.076 1.00 72.38 882 THR A O 1
ATOM 7047 N N . LEU A 1 883 ? -59.823 -60.882 36.485 1.00 72.94 883 LEU A N 1
ATOM 7048 C CA . LEU A 1 883 ? -58.911 -60.975 37.637 1.00 72.94 883 LEU A CA 1
ATOM 7049 C C . LEU A 1 883 ? -58.652 -62.429 38.070 1.00 72.94 883 LEU A C 1
ATOM 7051 O O . LEU A 1 883 ? -57.510 -62.801 38.346 1.00 72.94 883 LEU A O 1
ATOM 7055 N N . GLU A 1 884 ? -59.678 -63.283 38.061 1.00 77.06 884 GLU A N 1
ATOM 7056 C CA . GLU A 1 884 ? -59.515 -64.720 38.324 1.00 77.06 884 GLU A CA 1
ATOM 7057 C C . GLU A 1 884 ? -58.666 -65.434 37.260 1.00 77.06 884 GLU A C 1
ATOM 7059 O O . GLU A 1 884 ? -57.953 -66.394 37.569 1.00 77.06 884 GLU A O 1
ATOM 7064 N N . GLU A 1 885 ? -58.720 -64.990 36.004 1.00 75.44 885 GLU A N 1
ATOM 7065 C CA . GLU A 1 885 ? -57.922 -65.554 34.911 1.00 75.44 885 GLU A CA 1
ATOM 7066 C C . GLU A 1 885 ? -56.450 -65.112 34.983 1.00 75.44 885 GLU A C 1
ATOM 7068 O O . GLU A 1 885 ? -55.543 -65.920 34.751 1.00 75.44 885 GLU A O 1
ATOM 7073 N N . ILE A 1 886 ? -56.203 -63.872 35.418 1.00 73.94 886 ILE A N 1
ATOM 7074 C CA . ILE A 1 886 ? -54.861 -63.371 35.751 1.00 73.94 886 ILE A CA 1
ATOM 7075 C C . ILE A 1 886 ? -54.271 -64.166 36.917 1.00 73.94 886 ILE A C 1
ATOM 7077 O O . ILE A 1 886 ? -53.135 -64.631 36.827 1.00 73.94 886 ILE A O 1
ATOM 7081 N N . HIS A 1 887 ? -55.050 -64.398 37.974 1.00 74.38 887 HIS A N 1
ATOM 7082 C CA . HIS A 1 887 ? -54.618 -65.196 39.121 1.00 74.38 887 HIS A CA 1
ATOM 7083 C C . HIS A 1 887 ? -54.208 -66.621 38.726 1.00 74.38 887 HIS A C 1
ATOM 7085 O O . HIS A 1 887 ? -53.167 -67.107 39.165 1.00 74.38 887 HIS A O 1
ATOM 7091 N N . ARG A 1 888 ? -54.956 -67.272 37.823 1.00 75.88 888 ARG A N 1
ATOM 7092 C CA . ARG A 1 888 ? -54.586 -68.597 37.281 1.00 75.88 888 ARG A CA 1
ATOM 7093 C C . ARG A 1 888 ? -53.303 -68.590 36.443 1.00 75.88 888 ARG A C 1
ATOM 7095 O O . ARG A 1 888 ? -52.743 -69.656 36.205 1.00 75.88 888 ARG A O 1
ATOM 7102 N N . SER A 1 889 ? -52.849 -67.423 35.995 1.00 75.00 889 SER A N 1
ATOM 7103 C CA . SER A 1 889 ? -51.662 -67.260 35.148 1.00 75.00 889 SER A CA 1
ATOM 7104 C C . SER A 1 889 ? -50.383 -66.932 35.940 1.00 75.00 889 SER A C 1
ATOM 7106 O O . SER A 1 889 ? -49.316 -66.801 35.336 1.00 75.00 889 SER A O 1
ATOM 7108 N N . LEU A 1 890 ? -50.465 -66.808 37.272 1.00 77.12 890 LEU A N 1
ATOM 7109 C CA . LEU A 1 890 ? -49.323 -66.544 38.155 1.00 77.12 890 LEU A CA 1
ATOM 7110 C C . LEU A 1 890 ? -48.447 -67.790 38.381 1.00 77.12 890 LEU A C 1
ATOM 7112 O O . LEU A 1 890 ? -48.947 -68.896 38.574 1.00 77.12 890 LEU A O 1
ATOM 7116 N N . ILE A 1 891 ? -47.122 -67.601 38.405 1.00 74.56 891 ILE A N 1
ATOM 7117 C CA . ILE A 1 891 ? -46.119 -68.672 38.551 1.00 74.56 891 ILE A CA 1
ATOM 7118 C C . ILE A 1 891 ? -45.256 -68.442 39.806 1.00 74.56 891 ILE A C 1
ATOM 7120 O O . ILE A 1 891 ? -44.617 -67.396 39.889 1.00 74.56 891 ILE A O 1
ATOM 7124 N N . PRO A 1 892 ? -45.155 -69.391 40.755 1.00 73.56 892 PRO A N 1
ATOM 7125 C CA . PRO A 1 892 ? -44.297 -69.248 41.937 1.00 73.56 892 PRO A CA 1
ATOM 7126 C C . PRO A 1 892 ? -42.795 -69.440 41.633 1.00 73.56 892 PRO A C 1
ATOM 7128 O O . PRO A 1 892 ? -42.419 -70.300 40.836 1.00 73.56 892 PRO A O 1
ATOM 7131 N N . MET A 1 893 ? -41.930 -68.669 42.302 1.00 69.56 893 MET A N 1
ATOM 7132 C CA . MET A 1 893 ? -40.458 -68.693 42.232 1.00 69.56 893 MET A CA 1
ATOM 7133 C C . MET A 1 893 ? -39.802 -68.403 43.594 1.00 69.56 893 MET A C 1
ATOM 7135 O O . MET A 1 893 ? -40.419 -67.812 44.477 1.00 69.56 893 MET A O 1
ATOM 7139 N N . ARG A 1 894 ? -38.527 -68.797 43.747 1.00 69.19 894 ARG A N 1
ATOM 7140 C CA . ARG A 1 894 ? -37.683 -68.508 44.921 1.00 69.19 894 ARG A CA 1
ATOM 7141 C C . ARG A 1 894 ? -36.386 -67.806 44.521 1.00 69.19 894 ARG A C 1
ATOM 7143 O O . ARG A 1 894 ? -35.780 -68.179 43.519 1.00 69.19 894 ARG A O 1
ATOM 7150 N N . TYR A 1 895 ? -35.947 -66.863 45.345 1.00 66.62 895 TYR A N 1
ATOM 7151 C CA . TYR A 1 895 ? -34.742 -66.052 45.188 1.00 66.62 895 TYR A CA 1
ATOM 7152 C C . TYR A 1 895 ? -33.916 -66.094 46.478 1.00 66.62 895 TYR A C 1
ATOM 7154 O O . TYR A 1 895 ? -34.477 -66.208 47.562 1.00 66.62 895 TYR A O 1
ATOM 7162 N N . ASN A 1 896 ? -32.590 -66.012 46.381 1.00 63.28 896 ASN A N 1
ATOM 7163 C CA . ASN A 1 896 ? -31.702 -65.905 47.544 1.00 63.28 896 ASN A CA 1
ATOM 7164 C C . ASN A 1 896 ? -30.551 -64.960 47.210 1.00 63.28 896 ASN A C 1
ATOM 7166 O O . ASN A 1 896 ? -29.803 -65.272 46.282 1.00 63.28 896 ASN A O 1
ATOM 7170 N N . ASN A 1 897 ? -30.447 -63.815 47.895 1.00 57.00 897 ASN A N 1
ATOM 7171 C CA . ASN A 1 897 ? -29.404 -62.798 47.665 1.00 57.00 897 ASN A CA 1
ATOM 7172 C C . ASN A 1 897 ? -29.131 -62.522 46.173 1.00 57.00 897 ASN A C 1
ATOM 7174 O O . ASN A 1 897 ? -27.989 -62.462 45.725 1.00 57.00 897 ASN A O 1
ATOM 7178 N N . THR A 1 898 ? -30.201 -62.477 45.376 1.00 62.38 898 THR A N 1
ATOM 7179 C CA . THR A 1 898 ? -30.166 -62.353 43.915 1.00 62.38 898 THR A CA 1
ATOM 7180 C C . THR A 1 898 ? -31.195 -61.319 43.454 1.00 62.38 898 THR A C 1
ATOM 7182 O O . THR A 1 898 ? -32.217 -61.137 44.127 1.00 62.38 898 THR A O 1
ATOM 7185 N N . PRO A 1 899 ? -30.965 -60.630 42.319 1.00 61.22 899 PRO A N 1
ATOM 7186 C CA . PRO A 1 899 ? -31.911 -59.648 41.800 1.00 61.22 899 PRO A CA 1
ATOM 7187 C C . PRO A 1 899 ? -33.254 -60.297 41.444 1.00 61.22 899 PRO A C 1
ATOM 7189 O O . PRO A 1 899 ? -33.291 -61.268 40.685 1.00 61.22 899 PRO A O 1
ATOM 7192 N N . LEU A 1 900 ? -34.363 -59.742 41.944 1.00 60.78 900 LEU A N 1
ATOM 7193 C CA . LEU A 1 900 ? -35.715 -60.189 41.575 1.00 60.78 900 LEU A CA 1
ATOM 7194 C C . LEU A 1 900 ? -36.065 -59.785 40.135 1.00 60.78 900 LEU A C 1
ATOM 7196 O O . LEU A 1 900 ? -36.789 -60.498 39.441 1.00 60.78 900 LEU A O 1
ATOM 7200 N N . LEU A 1 901 ? -35.520 -58.656 39.679 1.00 59.41 901 LEU A N 1
ATOM 7201 C CA . LEU A 1 901 ? -35.574 -58.168 38.303 1.00 59.41 901 LEU A CA 1
ATOM 7202 C C . LEU A 1 901 ? -34.133 -57.910 37.854 1.00 59.41 901 LEU A C 1
ATOM 7204 O O . LEU A 1 901 ? -33.454 -57.059 38.421 1.00 59.41 901 LEU A O 1
ATOM 7208 N N . SER A 1 902 ? -33.650 -58.672 36.873 1.00 51.03 902 SER A N 1
ATOM 7209 C CA . SER A 1 902 ? -32.281 -58.554 36.358 1.00 51.03 902 SER A CA 1
ATOM 7210 C C . SER A 1 902 ? -32.289 -57.884 34.976 1.00 51.03 902 SER A C 1
ATOM 7212 O O . SER A 1 902 ? -33.062 -58.310 34.110 1.00 51.03 902 SER A O 1
ATOM 7214 N N . PRO A 1 903 ? -31.446 -56.864 34.726 1.00 48.97 903 PRO A N 1
ATOM 7215 C CA . PRO A 1 903 ? -31.148 -56.439 33.366 1.00 48.97 903 PRO A CA 1
ATOM 7216 C C . PRO A 1 903 ? -30.422 -57.585 32.653 1.00 48.97 903 PRO A C 1
ATOM 7218 O O . PRO A 1 903 ? -29.364 -58.011 33.107 1.00 48.97 903 PRO A O 1
ATOM 7221 N N . LYS A 1 904 ? -30.978 -58.099 31.546 1.00 41.28 904 LYS A N 1
ATOM 7222 C CA . LYS A 1 904 ? -30.242 -59.050 30.698 1.00 41.28 904 LYS A CA 1
ATOM 7223 C C . LYS A 1 904 ? -28.946 -58.392 30.218 1.00 41.28 904 LYS A C 1
ATOM 7225 O O . LYS A 1 904 ? -28.972 -57.268 29.724 1.00 41.28 904 LYS A O 1
ATOM 7230 N N . ASP A 1 905 ? -27.860 -59.127 30.400 1.00 34.25 905 ASP A N 1
ATOM 7231 C CA . ASP A 1 905 ? -26.474 -58.713 30.239 1.00 34.25 905 ASP A CA 1
ATOM 7232 C C . ASP A 1 905 ? -26.116 -58.005 28.917 1.00 34.25 905 ASP A C 1
ATOM 7234 O O . ASP A 1 905 ? -26.686 -58.258 27.856 1.00 34.25 905 ASP A O 1
ATOM 7238 N N . GLU A 1 906 ? -25.061 -57.192 29.042 1.00 33.50 906 GLU A N 1
ATOM 7239 C CA . GLU A 1 906 ? -24.204 -56.577 28.019 1.00 33.50 906 GLU A CA 1
ATOM 7240 C C . GLU A 1 906 ? -24.736 -55.345 27.255 1.00 33.50 906 GLU A C 1
ATOM 7242 O O . GLU A 1 906 ? -25.479 -55.401 26.280 1.00 33.50 906 GLU A O 1
ATOM 7247 N N . MET A 1 907 ? -24.244 -54.188 27.719 1.00 41.75 907 MET A N 1
ATOM 7248 C CA . MET A 1 907 ? -23.835 -52.997 26.963 1.00 41.75 907 MET A CA 1
ATOM 7249 C C . MET A 1 907 ? -24.420 -52.871 25.533 1.00 41.75 907 MET A C 1
ATOM 7251 O O . MET A 1 907 ? -23.923 -53.486 24.598 1.00 41.75 907 MET A O 1
ATOM 7255 N N . GLN A 1 908 ? -25.390 -51.955 25.371 1.00 34.72 908 GLN A N 1
ATOM 7256 C CA . GLN A 1 908 ? -25.949 -51.380 24.119 1.00 34.72 908 GLN A CA 1
ATOM 7257 C C . GLN A 1 908 ? -27.387 -51.735 23.687 1.00 34.72 908 GLN A C 1
ATOM 7259 O O . GLN A 1 908 ? -27.840 -51.198 22.673 1.00 34.72 908 GLN A O 1
ATOM 7264 N N . ARG A 1 909 ? -28.197 -52.469 24.459 1.00 32.25 909 ARG A N 1
ATOM 7265 C CA . ARG A 1 909 ? -29.671 -52.425 24.296 1.00 32.25 909 ARG A CA 1
ATOM 7266 C C . ARG A 1 909 ? -30.369 -52.367 25.650 1.00 32.25 909 ARG A C 1
ATOM 7268 O O . ARG A 1 909 ? -30.068 -53.148 26.538 1.00 32.25 909 ARG A O 1
ATOM 7275 N N . LEU A 1 910 ? -31.264 -51.392 25.800 1.00 35.47 910 LEU A N 1
ATOM 7276 C CA . LEU A 1 910 ? -32.017 -51.142 27.029 1.00 35.47 910 LEU A CA 1
ATOM 7277 C C . LEU A 1 910 ? -32.953 -52.330 27.354 1.00 35.47 910 LEU A C 1
ATOM 7279 O O . LEU A 1 910 ? -33.535 -52.890 26.423 1.00 35.47 910 LEU A O 1
ATOM 7283 N N . PRO A 1 911 ? -33.106 -52.713 28.637 1.00 39.56 911 PRO A N 1
ATOM 7284 C CA . PRO A 1 911 ? -33.828 -53.918 29.044 1.00 39.56 911 PRO A CA 1
ATOM 7285 C C . PRO A 1 911 ? -35.349 -53.764 28.881 1.00 39.56 911 PRO A C 1
ATOM 7287 O O . PRO A 1 911 ? -35.951 -52.837 29.421 1.00 39.56 911 PRO A O 1
ATOM 7290 N N . GLU A 1 912 ? -35.980 -54.694 28.160 1.00 46.81 912 GLU A N 1
ATOM 7291 C CA . GLU A 1 912 ? -37.435 -54.876 28.170 1.00 46.81 912 GLU A CA 1
ATOM 7292 C C . GLU A 1 912 ? -37.825 -55.576 29.482 1.00 46.81 912 GLU A C 1
ATOM 7294 O O . GLU A 1 912 ? -37.479 -56.738 29.694 1.00 46.81 912 GLU A O 1
ATOM 7299 N N . LEU A 1 913 ? -38.515 -54.870 30.385 1.00 52.81 913 LEU A N 1
ATOM 7300 C CA . LEU A 1 913 ? -39.146 -55.496 31.549 1.00 52.81 913 LEU A CA 1
ATOM 7301 C C . LEU A 1 913 ? -40.254 -56.439 31.060 1.00 52.81 913 LEU A C 1
ATOM 7303 O O . LEU A 1 913 ? -41.260 -55.984 30.518 1.00 52.81 913 LEU A O 1
ATOM 7307 N N . ASP A 1 914 ? -40.071 -57.747 31.244 1.00 55.47 914 ASP A N 1
ATOM 7308 C CA . ASP A 1 914 ? -40.929 -58.779 30.656 1.00 55.47 914 ASP A CA 1
ATOM 7309 C C . ASP A 1 914 ? -41.896 -59.437 31.653 1.00 55.47 914 ASP A C 1
ATOM 7311 O O . ASP A 1 914 ? -42.624 -60.346 31.254 1.00 55.47 914 ASP A O 1
ATOM 7315 N N . LYS A 1 915 ? -41.904 -59.052 32.944 1.00 65.94 915 LYS A N 1
ATOM 7316 C CA . LYS A 1 915 ? -42.685 -59.719 34.012 1.00 65.94 915 LYS A CA 1
ATOM 7317 C C . LYS A 1 915 ? -43.076 -58.774 35.161 1.00 65.94 915 LYS A C 1
ATOM 7319 O O . LYS A 1 915 ? -42.359 -57.822 35.455 1.00 65.94 915 LYS A O 1
ATOM 7324 N N . MET A 1 916 ? -44.178 -59.087 35.845 1.00 70.12 916 MET A N 1
ATOM 7325 C CA . MET A 1 916 ? -44.614 -58.493 37.121 1.00 70.12 916 MET A CA 1
ATOM 7326 C C . MET A 1 916 ? -44.420 -59.512 38.253 1.00 70.12 916 MET A C 1
ATOM 7328 O O . MET A 1 916 ? -44.719 -60.689 38.054 1.00 70.12 916 MET A O 1
ATOM 7332 N N . VAL A 1 917 ? -43.930 -59.081 39.422 1.00 69.38 917 VAL A N 1
ATOM 7333 C CA . VAL A 1 917 ? -43.574 -59.960 40.557 1.00 69.38 917 VAL A CA 1
ATOM 7334 C C . VAL A 1 917 ? -44.351 -59.560 41.819 1.00 69.38 917 VAL A C 1
ATOM 7336 O O . VAL A 1 917 ? -44.436 -58.381 42.140 1.00 69.38 917 VAL A O 1
ATOM 7339 N N . LEU A 1 918 ? -44.895 -60.532 42.548 1.00 69.62 918 LEU A N 1
ATOM 7340 C CA . LEU A 1 918 ? -45.633 -60.399 43.812 1.00 69.62 918 LEU A CA 1
ATOM 7341 C C . LEU A 1 918 ? -44.874 -61.144 44.917 1.00 69.62 918 LEU A C 1
ATOM 7343 O O . LEU A 1 918 ? -44.644 -62.343 44.778 1.00 69.62 918 LEU A O 1
ATOM 7347 N N . ILE A 1 919 ? -44.480 -60.479 46.004 1.00 66.19 919 ILE A N 1
ATOM 7348 C CA . ILE A 1 919 ? -43.665 -61.095 47.069 1.00 66.19 919 ILE A CA 1
ATOM 7349 C C . ILE A 1 919 ? -44.557 -61.871 48.050 1.00 66.19 919 ILE A C 1
ATOM 7351 O O . ILE A 1 919 ? -45.457 -61.303 48.665 1.00 66.19 919 ILE A O 1
ATOM 7355 N N . VAL A 1 920 ? -44.273 -63.166 48.218 1.00 60.69 920 VAL A N 1
ATOM 7356 C CA . VAL A 1 920 ? -45.033 -64.135 49.037 1.00 60.69 920 VAL A CA 1
ATOM 7357 C C . VAL A 1 920 ? -44.327 -64.495 50.349 1.00 60.69 920 VAL A C 1
ATOM 7359 O O . VAL A 1 920 ? -44.975 -64.981 51.269 1.00 60.69 920 VAL A O 1
ATOM 7362 N N . SER A 1 921 ? -43.013 -64.284 50.469 1.00 57.88 921 SER A N 1
ATOM 7363 C CA . SER A 1 921 ? -42.248 -64.420 51.723 1.00 57.88 921 SER A CA 1
ATOM 7364 C C . SER A 1 921 ? -40.843 -63.831 51.549 1.00 57.88 921 SER A C 1
ATOM 7366 O O . SER A 1 921 ? -40.324 -63.862 50.439 1.00 57.88 921 SER A O 1
ATOM 7368 N N . GLY A 1 922 ? -40.211 -63.333 52.616 1.00 57.69 922 GLY A N 1
ATOM 7369 C CA . GLY A 1 922 ? -38.869 -62.724 52.584 1.00 57.69 922 GLY A CA 1
ATOM 7370 C C . GLY A 1 922 ? -38.865 -61.201 52.370 1.00 57.69 922 GLY A C 1
ATOM 7371 O O . GLY A 1 922 ? -39.919 -60.565 52.362 1.00 57.69 922 GLY A O 1
ATOM 7372 N N . VAL A 1 923 ? -37.671 -60.605 52.247 1.00 56.53 923 VAL A N 1
ATOM 7373 C CA . VAL A 1 923 ? -37.471 -59.150 52.095 1.00 56.53 923 VAL A CA 1
ATOM 7374 C C . VAL A 1 923 ? -36.723 -58.854 50.800 1.00 56.53 923 VAL A C 1
ATOM 7376 O O . VAL A 1 923 ? -35.699 -59.474 50.524 1.00 56.53 923 VAL A O 1
ATOM 7379 N N . ALA A 1 924 ? -37.198 -57.884 50.022 1.00 59.69 924 ALA A N 1
ATOM 7380 C CA . ALA A 1 924 ? -36.472 -57.351 48.872 1.00 59.69 924 ALA A CA 1
ATOM 7381 C C . ALA A 1 924 ? -36.049 -55.905 49.145 1.00 59.69 924 ALA A C 1
ATOM 7383 O O . ALA A 1 924 ? -36.868 -55.115 49.600 1.00 59.69 924 ALA A O 1
ATOM 7384 N N . SER A 1 925 ? -34.803 -55.527 48.865 1.00 58.78 925 SER A N 1
ATOM 7385 C CA . SER A 1 925 ? -34.368 -54.127 48.943 1.00 58.78 925 SER A CA 1
ATOM 7386 C C . SER A 1 925 ? -34.335 -53.486 47.562 1.00 58.78 925 SER A C 1
ATOM 7388 O O . SER A 1 925 ? -33.813 -54.087 46.617 1.00 58.78 925 SER A O 1
ATOM 7390 N N . LEU A 1 926 ? -34.843 -52.261 47.456 1.00 55.62 926 LEU A N 1
ATOM 7391 C CA . LEU A 1 926 ? -34.670 -51.415 46.283 1.00 55.62 926 LEU A CA 1
ATOM 7392 C C . LEU A 1 926 ? -33.232 -50.886 46.244 1.00 55.62 926 LEU A C 1
ATOM 7394 O O . LEU A 1 926 ? -32.771 -50.219 47.174 1.00 55.62 926 LEU A O 1
ATOM 7398 N N . VAL A 1 927 ? -32.529 -51.168 45.150 1.00 54.84 927 VAL A N 1
ATOM 7399 C CA . VAL A 1 927 ? -31.171 -50.686 44.901 1.00 54.84 927 VAL A CA 1
ATOM 7400 C C . VAL A 1 927 ? -31.236 -49.664 43.771 1.00 54.84 927 VAL A C 1
ATOM 7402 O O . VAL A 1 927 ? -31.220 -50.005 42.590 1.00 54.84 927 VAL A O 1
ATOM 7405 N N . GLY A 1 928 ? -31.343 -48.389 44.146 1.00 48.91 928 GLY A N 1
ATOM 7406 C CA . GLY A 1 928 ? -31.305 -47.280 43.194 1.00 48.91 928 GLY A CA 1
ATOM 7407 C C . GLY A 1 928 ? -29.876 -46.898 42.801 1.00 48.91 928 GLY A C 1
ATOM 7408 O O . GLY A 1 928 ? -28.964 -46.904 43.639 1.00 48.91 928 GLY A O 1
ATOM 7409 N N . ILE A 1 929 ? -29.667 -46.499 41.540 1.00 44.81 929 ILE A N 1
ATOM 7410 C CA . ILE A 1 929 ? -28.349 -46.039 41.043 1.00 44.81 929 ILE A CA 1
ATOM 7411 C C . ILE A 1 929 ? -27.867 -44.796 41.819 1.00 44.81 929 ILE A C 1
ATOM 7413 O O . ILE A 1 929 ? -26.666 -44.618 42.039 1.00 44.81 929 ILE A O 1
ATOM 7417 N N . GLU A 1 930 ? -28.795 -43.983 42.326 1.00 39.53 930 GLU A N 1
ATOM 7418 C CA . GLU A 1 930 ? -28.503 -42.727 43.023 1.00 39.53 930 GLU A CA 1
ATOM 7419 C C . GLU A 1 930 ? -28.444 -42.834 44.555 1.00 39.53 930 GLU A C 1
ATOM 7421 O O . GLU A 1 930 ? -28.389 -41.816 45.232 1.00 39.53 930 GLU A O 1
ATOM 7426 N N . GLY A 1 931 ? -28.337 -44.029 45.148 1.00 41.94 931 GLY A N 1
ATOM 7427 C CA . GLY A 1 931 ? -28.049 -44.187 46.584 1.00 41.94 931 GLY A CA 1
ATOM 7428 C C . GLY A 1 931 ? -28.909 -43.303 47.499 1.00 41.94 931 GLY A C 1
ATOM 7429 O O . GLY A 1 931 ? -28.351 -42.555 48.309 1.00 41.94 931 GLY A O 1
ATOM 7430 N N . GLY A 1 932 ? -30.227 -43.354 47.292 1.00 37.91 932 GLY A N 1
ATOM 7431 C CA . GLY A 1 932 ? -31.223 -42.991 48.297 1.00 37.91 932 GLY A CA 1
ATOM 7432 C C . GLY A 1 932 ? -31.320 -44.066 49.384 1.00 37.91 932 GLY A C 1
ATOM 7433 O O . GLY A 1 932 ? -30.626 -45.084 49.316 1.00 37.91 932 GLY A O 1
ATOM 7434 N N . GLU A 1 933 ? -32.151 -43.818 50.400 1.00 38.19 933 GLU A N 1
ATOM 7435 C CA . GLU A 1 933 ? -32.479 -44.794 51.449 1.00 38.19 933 GLU A CA 1
ATOM 7436 C C . GLU A 1 933 ? -32.809 -46.158 50.826 1.00 38.19 933 GLU A C 1
ATOM 7438 O O . GLU A 1 933 ? -33.543 -46.232 49.840 1.00 38.19 933 GLU A O 1
ATOM 7443 N N . ARG A 1 934 ? -32.247 -47.245 51.377 1.00 46.78 934 ARG A N 1
ATOM 7444 C CA . ARG A 1 934 ? -32.670 -48.589 50.968 1.00 46.78 934 ARG A CA 1
ATOM 7445 C C . ARG A 1 934 ? -34.115 -48.766 51.422 1.00 46.78 934 ARG A C 1
ATOM 7447 O O . ARG A 1 934 ? -34.363 -48.954 52.610 1.00 46.78 934 ARG A O 1
ATOM 7454 N N . GLU A 1 935 ? -35.052 -48.707 50.485 1.00 45.44 935 GLU A N 1
ATOM 7455 C CA . GLU A 1 935 ? -36.434 -49.104 50.738 1.00 45.44 935 GLU A CA 1
ATOM 7456 C C . GLU A 1 935 ? -36.506 -50.631 50.773 1.00 45.44 935 GLU A C 1
ATOM 7458 O O . GLU A 1 935 ? -36.136 -51.313 49.814 1.00 45.44 935 GLU A O 1
ATOM 7463 N N . TYR A 1 936 ? -36.968 -51.178 51.894 1.00 50.16 936 TYR A N 1
ATOM 7464 C CA . TYR A 1 936 ? -37.204 -52.608 52.050 1.00 50.16 936 TYR A CA 1
ATOM 7465 C C . TYR A 1 936 ? -38.678 -52.898 51.764 1.00 50.16 936 TYR A C 1
ATOM 7467 O O . TYR A 1 936 ? -39.572 -52.338 52.389 1.00 50.16 936 TYR A O 1
ATOM 7475 N N . SER A 1 937 ? -38.931 -53.763 50.790 1.00 50.59 937 SER A N 1
ATOM 7476 C CA . SER A 1 937 ? -40.251 -54.272 50.430 1.00 50.59 937 SER A CA 1
ATOM 7477 C C . SER A 1 937 ? -40.481 -55.637 51.078 1.00 50.59 937 SER A C 1
ATOM 7479 O O . SER A 1 937 ? -39.617 -56.517 51.030 1.00 50.59 937 SER A O 1
ATOM 7481 N N . TYR A 1 938 ? -41.659 -55.798 51.679 1.00 52.66 938 TYR A N 1
ATOM 7482 C CA . TYR A 1 938 ? -42.044 -56.958 52.485 1.00 52.66 938 TYR A CA 1
ATOM 7483 C C . TYR A 1 938 ? -43.145 -57.794 51.804 1.00 52.66 938 TYR A C 1
ATOM 7485 O O . TYR A 1 938 ? -43.615 -57.482 50.708 1.00 52.66 938 TYR A O 1
ATOM 7493 N N . LEU A 1 939 ? -43.570 -58.854 52.494 1.00 45.06 939 LEU A N 1
ATOM 7494 C CA . LEU A 1 939 ? -44.697 -59.726 52.162 1.00 45.06 939 LEU A CA 1
ATOM 7495 C C . LEU A 1 939 ? -45.945 -58.954 51.677 1.00 45.06 939 LEU A C 1
ATOM 7497 O O . LEU A 1 939 ? -46.476 -58.125 52.412 1.00 45.06 939 LEU A O 1
ATOM 7501 N N . GLY A 1 940 ? -46.436 -59.263 50.471 1.00 51.25 940 GLY A N 1
ATOM 7502 C CA . GLY A 1 940 ? -47.636 -58.669 49.864 1.00 51.25 940 GLY A CA 1
ATOM 7503 C C . GLY A 1 940 ? -47.410 -57.439 48.982 1.00 51.25 940 GLY A C 1
ATOM 7504 O O . GLY A 1 940 ? -48.348 -56.985 48.330 1.00 51.25 940 GLY A O 1
ATOM 7505 N N . ALA A 1 941 ? -46.177 -56.938 48.882 1.00 57.91 941 ALA A N 1
ATOM 7506 C CA . ALA A 1 941 ? -45.822 -55.920 47.897 1.00 57.91 941 ALA A CA 1
ATOM 7507 C C . ALA A 1 941 ? -45.722 -56.512 46.474 1.00 57.91 941 ALA A C 1
ATOM 7509 O O . ALA A 1 941 ? -45.285 -57.653 46.286 1.00 57.91 941 ALA A O 1
ATOM 7510 N N . TYR A 1 942 ? -46.088 -55.721 45.459 1.00 61.72 942 TYR A N 1
ATOM 7511 C CA . TYR A 1 942 ? -45.885 -56.053 44.046 1.00 61.72 942 TYR A CA 1
ATOM 7512 C C . TYR A 1 942 ? -44.870 -55.108 43.395 1.00 61.72 942 TYR A C 1
ATOM 7514 O O . TYR A 1 942 ? -44.812 -53.917 43.696 1.00 61.72 942 TYR A O 1
ATOM 7522 N N . VAL A 1 943 ? -44.079 -55.639 42.467 1.00 61.09 943 VAL A N 1
ATOM 7523 C CA . VAL A 1 943 ? -43.009 -54.933 41.760 1.00 61.09 943 VAL A CA 1
ATOM 7524 C C . VAL A 1 943 ? -43.268 -55.029 40.251 1.00 61.09 943 VAL A C 1
ATOM 7526 O O . VAL A 1 943 ? -43.473 -56.123 39.722 1.00 61.09 943 VAL A O 1
ATOM 7529 N N . GLY A 1 944 ? -43.287 -53.881 39.552 1.00 56.12 944 GLY A N 1
ATOM 7530 C CA . GLY A 1 944 ? -43.510 -53.816 38.095 1.00 56.12 944 GLY A CA 1
ATOM 7531 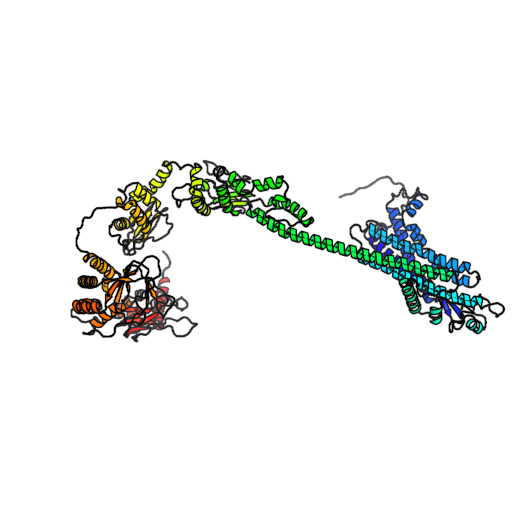C C . GLY A 1 944 ? -44.552 -52.805 37.577 1.00 56.12 944 GLY A C 1
ATOM 7532 O O . GLY A 1 944 ? -44.930 -52.903 36.413 1.00 56.12 944 GLY A O 1
ATOM 7533 N N . ASN A 1 945 ? -45.002 -51.819 38.374 1.00 50.50 945 ASN A N 1
ATOM 7534 C CA . ASN A 1 945 ? -46.019 -50.809 37.979 1.00 50.50 945 ASN A CA 1
ATOM 7535 C C . ASN A 1 945 ? -45.721 -50.112 36.622 1.00 50.50 945 ASN A C 1
ATOM 7537 O O . ASN A 1 945 ? -46.624 -49.798 35.849 1.00 50.50 945 ASN A O 1
ATOM 7541 N N . ILE A 1 946 ? -44.443 -49.947 36.267 1.00 47.28 946 ILE A N 1
ATOM 7542 C CA . ILE A 1 946 ? -44.002 -49.323 35.006 1.00 47.28 946 ILE A CA 1
ATOM 7543 C C . ILE A 1 946 ? -44.388 -50.157 33.765 1.00 47.28 946 ILE A C 1
ATOM 7545 O O . ILE A 1 946 ? -44.655 -49.583 32.708 1.00 47.28 946 ILE A O 1
ATOM 7549 N N . VAL A 1 947 ? -44.501 -51.487 33.887 1.00 49.75 947 VAL A N 1
ATOM 7550 C CA . VAL A 1 947 ? -44.969 -52.375 32.802 1.00 49.75 947 VAL A CA 1
ATOM 7551 C C . VAL A 1 947 ? -46.438 -52.085 32.456 1.00 49.75 947 VAL A C 1
ATOM 7553 O O . VAL A 1 947 ? -46.814 -52.132 31.288 1.00 49.75 947 VAL A O 1
ATOM 7556 N N . LEU A 1 948 ? -47.253 -51.695 33.444 1.00 51.69 948 LEU A N 1
ATOM 7557 C CA . LEU A 1 948 ? -48.671 -51.352 33.267 1.00 51.69 948 LEU A CA 1
ATOM 7558 C C . LEU A 1 948 ? -48.872 -49.943 32.677 1.00 51.69 948 LEU A C 1
ATOM 7560 O O . LEU A 1 948 ? -49.799 -49.727 31.899 1.00 51.69 948 LEU A O 1
ATOM 7564 N N . LYS A 1 949 ? -47.982 -48.989 32.984 1.00 46.97 949 LYS A N 1
ATOM 7565 C CA . LYS A 1 949 ? -48.057 -47.598 32.483 1.00 46.97 949 LYS A CA 1
ATOM 7566 C C . LYS A 1 949 ? -47.368 -47.364 31.133 1.00 46.97 949 LYS A C 1
ATOM 7568 O O . LYS A 1 949 ? -47.559 -46.313 30.525 1.00 46.97 949 LYS A O 1
ATOM 7573 N N . GLY A 1 950 ? -46.550 -48.307 30.664 1.00 45.00 950 GLY A N 1
ATOM 7574 C CA . GLY A 1 950 ? -45.564 -48.069 29.607 1.00 45.00 950 GLY A CA 1
ATOM 7575 C C . GLY A 1 950 ? -45.948 -48.414 28.163 1.00 45.00 950 GLY A C 1
ATOM 7576 O O . GLY A 1 950 ? -45.087 -48.282 27.297 1.00 45.00 950 GLY A O 1
ATOM 7577 N N . LEU A 1 951 ? -47.173 -48.853 27.860 1.00 45.44 951 LEU A N 1
ATOM 7578 C CA . LEU A 1 951 ? -47.561 -49.250 26.496 1.00 45.44 951 LEU A CA 1
ATOM 7579 C C . LEU A 1 951 ? -47.829 -48.030 25.598 1.00 45.44 951 LEU A C 1
ATOM 7581 O O . LEU A 1 951 ? -48.873 -47.383 25.690 1.00 45.44 951 LEU A O 1
ATOM 7585 N N . ARG A 1 952 ? -46.914 -47.733 24.663 1.00 45.31 952 ARG A N 1
ATOM 7586 C CA . ARG A 1 952 ? -47.242 -46.842 23.533 1.00 45.31 952 ARG A CA 1
ATOM 7587 C C . ARG A 1 952 ? -48.291 -47.508 22.619 1.00 45.31 952 ARG A C 1
ATOM 7589 O O . ARG A 1 952 ? -48.281 -48.735 22.514 1.00 45.31 952 ARG A O 1
ATOM 7596 N N . PRO A 1 953 ? -49.116 -46.749 21.864 1.00 42.34 953 PRO A N 1
ATOM 7597 C CA . PRO A 1 953 ? -50.116 -47.298 20.925 1.00 42.34 953 PRO A CA 1
ATOM 7598 C C . PRO A 1 953 ? -49.559 -48.276 19.870 1.00 42.34 953 PRO A C 1
ATOM 7600 O O . PRO A 1 953 ? -50.307 -48.979 19.201 1.00 42.34 953 PRO A O 1
ATOM 7603 N N . ASN A 1 954 ? -48.239 -48.288 19.706 1.00 40.97 954 ASN A N 1
ATOM 7604 C CA . ASN A 1 954 ? -47.439 -49.056 18.767 1.00 40.97 954 ASN A CA 1
ATOM 7605 C C . ASN A 1 954 ? -46.639 -50.207 19.425 1.00 40.97 954 ASN A C 1
ATOM 7607 O O . ASN A 1 954 ? -45.843 -50.843 18.740 1.00 40.97 954 ASN A O 1
ATOM 7611 N N . GLY A 1 955 ? -46.861 -50.506 20.713 1.00 44.78 955 GLY A N 1
ATOM 7612 C CA . GLY A 1 955 ? -46.396 -51.746 21.355 1.00 44.78 955 GLY A CA 1
ATOM 7613 C C . GLY A 1 955 ? -44.983 -51.746 21.961 1.00 44.78 955 GLY A C 1
ATOM 7614 O O . GLY A 1 955 ? -44.425 -52.819 22.141 1.00 44.78 955 GLY A O 1
ATOM 7615 N N . SER A 1 956 ? -44.388 -50.591 22.286 1.00 42.16 956 SER A N 1
ATOM 7616 C CA . SER A 1 956 ? -43.052 -50.499 22.923 1.00 42.16 956 SER A CA 1
ATOM 7617 C C . SER A 1 956 ? -43.106 -49.931 24.353 1.00 42.16 956 SER A C 1
ATOM 7619 O O . SER A 1 956 ? -43.849 -48.966 24.559 1.00 42.16 956 SER A O 1
ATOM 7621 N N . PHE A 1 957 ? -42.277 -50.449 25.278 1.00 45.38 957 PHE A N 1
ATOM 7622 C CA . PHE A 1 957 ? -42.216 -50.092 26.714 1.00 45.38 957 PHE A CA 1
ATOM 7623 C C . PHE A 1 957 ? -41.186 -48.990 27.075 1.00 45.38 957 PHE A C 1
ATOM 7625 O O . PHE A 1 957 ? -40.236 -48.746 26.331 1.00 45.38 957 PHE A O 1
ATOM 7632 N N . TYR A 1 958 ? -41.367 -48.324 28.229 1.00 43.22 958 TYR A N 1
ATOM 7633 C CA . TYR A 1 958 ? -40.402 -47.388 28.845 1.00 43.22 958 TYR A CA 1
ATOM 7634 C C . TYR A 1 958 ? -39.253 -48.123 29.567 1.00 43.22 958 TYR A C 1
ATOM 7636 O O . TYR A 1 958 ? -39.438 -49.226 30.072 1.00 43.22 958 TYR A O 1
ATOM 7644 N N . THR A 1 959 ? -38.081 -47.485 29.669 1.00 41.56 959 THR A N 1
ATOM 7645 C CA . THR A 1 959 ? -36.859 -48.018 30.307 1.00 41.56 959 THR A CA 1
ATOM 7646 C C . THR A 1 959 ? -36.637 -47.400 31.694 1.00 41.56 959 THR A C 1
ATOM 7648 O O . THR A 1 959 ? -36.720 -46.177 31.804 1.00 41.56 959 THR A O 1
ATOM 7651 N N . CYS A 1 960 ? -36.314 -48.194 32.726 1.00 42.41 960 CYS A N 1
ATOM 7652 C CA . CYS A 1 960 ? -36.034 -47.713 34.093 1.00 42.41 960 CYS A CA 1
ATOM 7653 C C . CYS A 1 960 ? -34.644 -48.183 34.599 1.00 42.41 960 CYS A C 1
ATOM 7655 O O . CYS A 1 960 ? -34.251 -49.291 34.228 1.00 42.41 960 CYS A O 1
ATOM 7657 N N . PRO A 1 961 ? -33.896 -47.385 35.399 1.00 46.66 961 PRO A N 1
ATOM 7658 C CA . PRO A 1 961 ? -32.544 -47.726 35.865 1.00 46.66 961 PRO A CA 1
ATOM 7659 C C . PRO A 1 961 ? -32.467 -48.480 37.210 1.00 46.66 961 PRO A C 1
ATOM 7661 O O . PRO A 1 961 ? -31.385 -48.949 37.555 1.00 46.66 961 PRO A O 1
ATOM 7664 N N . ASP A 1 962 ? -33.557 -48.600 37.973 1.00 52.34 962 ASP A N 1
ATOM 7665 C CA . ASP A 1 962 ? -33.541 -49.172 39.331 1.00 52.34 962 ASP A CA 1
ATOM 7666 C C . ASP A 1 962 ? -33.902 -50.672 39.350 1.00 52.34 962 ASP A C 1
ATOM 7668 O O . ASP A 1 962 ? -34.737 -51.122 38.558 1.00 52.34 962 ASP A O 1
ATOM 7672 N N . TRP A 1 963 ? -33.301 -51.456 40.261 1.00 56.03 963 TRP A N 1
ATOM 7673 C CA . TRP A 1 963 ? -33.605 -52.889 40.427 1.00 56.03 963 TRP A CA 1
ATOM 7674 C C . TRP A 1 963 ? -33.817 -53.295 41.892 1.00 56.03 963 TRP A C 1
ATOM 7676 O O . TRP A 1 963 ? -33.397 -52.611 42.823 1.00 56.03 963 TRP A O 1
ATOM 7686 N N . PHE A 1 964 ? -34.481 -54.435 42.094 1.00 60.94 964 PHE A N 1
ATOM 7687 C CA . PHE A 1 964 ? -34.761 -55.005 43.415 1.00 60.94 964 PHE A CA 1
ATOM 7688 C C . PHE A 1 964 ? -33.909 -56.250 43.657 1.00 60.94 964 PHE A C 1
ATOM 7690 O O . PHE A 1 964 ? -33.792 -57.098 42.769 1.00 60.94 964 PHE A O 1
ATOM 7697 N N . GLU A 1 965 ? -33.361 -56.388 44.862 1.00 63.91 965 GLU A N 1
ATOM 7698 C CA . GLU A 1 965 ? -32.516 -57.512 45.278 1.00 63.91 965 GLU A CA 1
ATOM 7699 C C . GLU A 1 965 ? -33.091 -58.222 46.506 1.00 63.91 965 GLU A C 1
ATOM 7701 O O . GLU A 1 965 ? -33.589 -57.575 47.425 1.00 63.91 965 GLU A O 1
ATOM 7706 N N . ALA A 1 966 ? -33.042 -59.555 46.520 1.00 57.06 966 ALA A N 1
ATOM 7707 C CA . ALA A 1 966 ? -33.469 -60.347 47.667 1.00 57.06 966 ALA A CA 1
ATOM 7708 C C . ALA A 1 966 ? -32.479 -60.171 48.830 1.00 57.06 966 ALA A C 1
ATOM 7710 O O . ALA A 1 966 ? -31.275 -60.285 48.635 1.00 57.06 966 ALA A O 1
ATOM 7711 N N . VAL A 1 967 ? -32.978 -59.926 50.041 1.00 55.88 967 VAL A N 1
ATOM 7712 C CA . VAL A 1 967 ? -32.191 -59.888 51.280 1.00 55.88 967 VAL A CA 1
ATOM 7713 C C . VAL A 1 967 ? -32.462 -61.191 52.030 1.00 55.88 967 VAL A C 1
ATOM 7715 O O . VAL A 1 967 ? -33.462 -61.328 52.734 1.00 55.88 967 VAL A O 1
ATOM 7718 N N . GLY A 1 968 ? -31.589 -62.176 51.836 1.00 55.38 968 GLY A N 1
ATOM 7719 C CA . GLY A 1 968 ? -31.809 -63.566 52.240 1.00 55.38 968 GLY A CA 1
ATOM 7720 C C . GLY A 1 968 ? -32.693 -64.331 51.249 1.00 55.38 968 GLY A C 1
ATOM 7721 O O . GLY A 1 968 ? -32.710 -64.019 50.058 1.00 55.38 968 GLY A O 1
ATOM 7722 N N . GLU A 1 969 ? -33.413 -65.349 51.734 1.00 53.91 969 GLU A N 1
ATOM 7723 C CA . GLU A 1 969 ? -34.345 -66.154 50.929 1.00 53.91 969 GLU A CA 1
ATOM 7724 C C . GLU A 1 969 ? -35.723 -65.481 50.787 1.00 53.91 969 GLU A C 1
ATOM 7726 O O . GLU A 1 969 ? -36.331 -65.069 51.774 1.00 53.91 969 GLU A O 1
ATOM 7731 N N . VAL A 1 970 ? -36.228 -65.400 49.552 1.00 65.88 970 VAL A N 1
ATOM 7732 C CA . VAL A 1 970 ? -37.485 -64.736 49.172 1.00 65.88 970 VAL A CA 1
ATOM 7733 C C . VAL A 1 970 ? -38.317 -65.650 48.264 1.00 65.88 970 VAL A C 1
ATOM 7735 O O . VAL A 1 970 ? -37.803 -66.186 47.284 1.00 65.88 970 VAL A O 1
ATOM 7738 N N . GLU A 1 971 ? -39.612 -65.810 48.539 1.00 66.62 971 GLU A N 1
ATOM 7739 C CA . GLU A 1 971 ? -40.585 -66.485 47.662 1.00 66.62 971 GLU A CA 1
ATOM 7740 C C . GLU A 1 971 ? -41.487 -65.453 46.965 1.00 66.62 971 GLU A C 1
ATOM 7742 O O . GLU A 1 971 ? -41.924 -64.492 47.598 1.00 66.62 971 GLU A O 1
ATOM 7747 N N . ALA A 1 972 ? -41.799 -65.640 45.679 1.00 72.50 972 ALA A N 1
ATOM 7748 C CA . ALA A 1 972 ? -42.602 -64.698 44.892 1.00 72.50 972 ALA A CA 1
ATOM 7749 C C . ALA A 1 972 ? -43.488 -65.378 43.827 1.00 72.50 972 ALA A C 1
ATOM 7751 O O . ALA A 1 972 ? -43.154 -66.452 43.338 1.00 72.50 972 ALA A O 1
ATOM 7752 N N . LEU A 1 973 ? -44.598 -64.747 43.428 1.00 75.25 973 LEU A N 1
ATOM 7753 C CA . LEU A 1 973 ? -45.462 -65.119 42.296 1.00 75.25 973 LEU A CA 1
ATOM 7754 C C . LEU A 1 973 ? -45.227 -64.171 41.116 1.00 75.25 973 LEU A C 1
ATOM 7756 O O . LEU 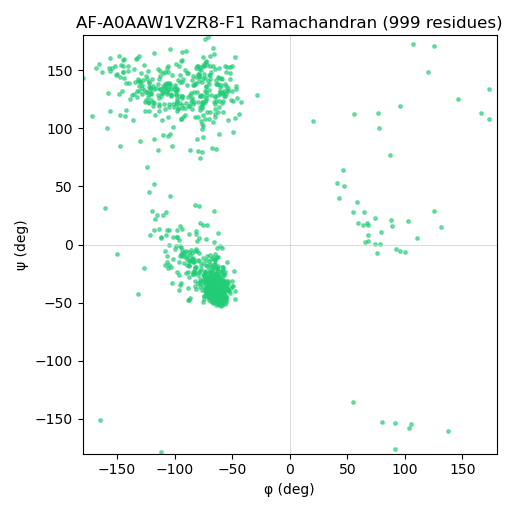A 1 973 ? -45.123 -62.965 41.300 1.00 75.25 973 LEU A O 1
ATOM 7760 N N . ILE A 1 974 ? -45.165 -64.694 39.895 1.00 76.44 974 ILE A N 1
ATOM 7761 C CA . ILE A 1 974 ? -44.763 -63.936 38.706 1.00 76.44 974 ILE A CA 1
ATOM 7762 C C . ILE A 1 974 ? -45.817 -64.045 37.606 1.00 76.44 974 ILE A C 1
ATOM 7764 O O . ILE A 1 974 ? -46.234 -65.149 37.256 1.00 76.44 974 ILE A O 1
ATOM 7768 N N . LEU A 1 975 ? -46.181 -62.913 37.001 1.00 72.56 975 LEU A N 1
ATOM 7769 C CA . LEU A 1 975 ? -46.990 -62.831 35.783 1.00 72.56 975 LEU A CA 1
ATOM 7770 C C . LEU A 1 975 ? -46.105 -62.431 34.597 1.00 72.56 975 LEU A C 1
ATOM 7772 O O . LEU A 1 975 ? -45.367 -61.448 34.677 1.00 72.56 975 LEU A O 1
ATOM 7776 N N . ARG A 1 976 ? -46.171 -63.170 33.483 1.00 69.06 976 ARG A N 1
ATOM 7777 C CA . ARG A 1 976 ? -45.405 -62.829 32.272 1.00 69.06 976 ARG A CA 1
ATOM 7778 C C . ARG A 1 976 ? -46.064 -61.694 31.483 1.00 69.06 976 ARG A C 1
ATOM 7780 O O . ARG A 1 976 ? -47.286 -61.591 31.418 1.00 69.06 976 ARG A O 1
ATOM 7787 N N . GLY A 1 977 ? -45.243 -60.848 30.875 1.00 64.62 977 GLY A N 1
ATOM 7788 C CA . GLY A 1 977 ? -45.656 -59.639 30.167 1.00 64.62 977 GLY A CA 1
ATOM 7789 C C . GLY A 1 977 ? -46.456 -59.911 28.894 1.00 64.62 977 GLY A C 1
ATOM 7790 O O . GLY A 1 977 ? -47.351 -59.141 28.570 1.00 64.62 977 GLY A O 1
ATOM 7791 N N . ASP A 1 978 ? -46.220 -61.031 28.209 1.00 62.66 978 ASP A N 1
ATOM 7792 C CA . ASP A 1 978 ? -47.017 -61.475 27.057 1.00 62.66 978 ASP A CA 1
ATOM 7793 C C . ASP A 1 978 ? -48.466 -61.813 27.447 1.00 62.66 978 ASP A C 1
ATOM 7795 O O . ASP A 1 978 ? -49.408 -61.407 26.761 1.00 62.66 978 ASP A O 1
ATOM 7799 N N . ALA A 1 979 ? -48.653 -62.487 28.585 1.00 65.19 979 ALA A N 1
ATOM 7800 C CA . ALA A 1 979 ? -49.972 -62.722 29.164 1.00 65.19 979 ALA A CA 1
ATOM 7801 C C . ALA A 1 979 ? -50.641 -61.398 29.570 1.00 65.19 979 ALA A C 1
ATOM 7803 O O . ALA A 1 979 ? -51.809 -61.180 29.259 1.00 65.19 979 ALA A O 1
ATOM 7804 N N . LEU A 1 980 ? -49.887 -60.479 30.183 1.00 65.50 980 LEU A N 1
ATOM 7805 C CA . LEU A 1 980 ? -50.388 -59.168 30.604 1.00 65.50 980 LEU A CA 1
ATOM 7806 C C . LEU A 1 980 ? -50.872 -58.304 29.418 1.00 65.50 980 LEU A C 1
ATOM 7808 O O . LEU A 1 980 ? -51.953 -57.720 29.487 1.00 65.50 980 LEU A O 1
ATOM 7812 N N . ILE A 1 981 ? -50.120 -58.255 28.309 1.00 64.81 981 ILE A N 1
ATOM 7813 C CA . ILE A 1 981 ? -50.498 -57.499 27.097 1.00 64.81 981 ILE A CA 1
ATOM 7814 C C . ILE A 1 981 ? -51.822 -58.006 26.523 1.00 64.81 981 ILE A C 1
ATOM 7816 O O . ILE A 1 981 ? -52.669 -57.201 26.124 1.00 64.81 981 ILE A O 1
ATOM 7820 N N . ARG A 1 982 ? -52.022 -59.330 26.498 1.00 67.12 982 ARG A N 1
ATOM 7821 C CA . ARG A 1 982 ? -53.265 -59.935 26.012 1.00 67.12 982 ARG A CA 1
ATOM 7822 C C . ARG A 1 982 ? -54.471 -59.413 26.802 1.00 67.12 982 ARG A C 1
ATOM 7824 O O . ARG A 1 982 ? -55.394 -58.887 26.182 1.00 67.12 982 ARG A O 1
ATOM 7831 N N . PHE A 1 983 ? -54.415 -59.442 28.135 1.00 68.50 983 PHE A N 1
ATOM 7832 C CA . PHE A 1 983 ? -55.515 -58.974 28.991 1.00 68.50 983 PHE A CA 1
ATOM 7833 C C . PHE A 1 983 ? -55.790 -57.463 28.863 1.00 68.50 983 PHE A C 1
ATOM 7835 O O . PHE A 1 983 ? -56.943 -57.036 28.878 1.00 68.50 983 PHE A O 1
ATOM 7842 N N . ILE A 1 984 ? -54.756 -56.637 28.663 1.00 64.12 984 ILE A N 1
ATOM 7843 C CA . ILE A 1 984 ? -54.916 -55.182 28.468 1.00 64.12 984 ILE A CA 1
ATOM 7844 C C . ILE A 1 984 ? -55.528 -54.851 27.092 1.00 64.12 984 ILE A C 1
ATOM 7846 O O . ILE A 1 984 ? -56.314 -53.906 26.969 1.00 64.12 984 ILE A O 1
ATOM 7850 N N . SER A 1 985 ? -55.205 -55.627 26.051 1.00 61.25 985 SER A N 1
ATOM 7851 C CA . SER A 1 985 ? -55.727 -55.410 24.692 1.00 61.25 985 SER A CA 1
ATOM 7852 C C . SER A 1 985 ? -57.232 -55.696 24.555 1.00 61.25 985 SER A C 1
ATOM 7854 O O . SER A 1 985 ? -57.928 -54.993 23.819 1.00 61.25 985 SER A O 1
ATOM 7856 N N . GLU A 1 986 ? -57.763 -56.656 25.317 1.00 59.31 986 GLU A N 1
ATOM 7857 C CA . GLU A 1 986 ? -59.200 -56.973 25.368 1.00 59.31 986 GLU A CA 1
ATOM 7858 C C . GLU A 1 986 ? -60.024 -55.837 26.005 1.00 59.31 986 GLU A C 1
ATOM 7860 O O . GLU A 1 986 ? -61.075 -55.463 25.477 1.00 59.31 986 GLU A O 1
ATOM 7865 N N . LEU A 1 987 ? -59.494 -55.186 27.049 1.00 58.78 987 LEU A N 1
ATOM 7866 C CA . LEU A 1 987 ? -60.103 -54.005 27.683 1.00 58.78 987 LEU A CA 1
ATOM 7867 C C . LEU A 1 987 ? -60.188 -52.793 26.747 1.00 58.78 987 LEU A C 1
ATOM 7869 O O . LEU A 1 987 ? -61.174 -52.053 26.755 1.00 58.78 987 LEU A O 1
ATOM 7873 N N . THR A 1 988 ? -59.154 -52.559 25.932 1.00 56.56 988 THR A N 1
ATOM 7874 C CA . THR A 1 988 ? -59.137 -51.409 25.010 1.00 56.56 988 THR A CA 1
ATOM 7875 C C . THR A 1 988 ? -60.066 -51.609 23.812 1.00 56.56 988 THR A C 1
ATOM 7877 O O . THR A 1 988 ? -60.542 -50.622 23.247 1.00 56.56 988 THR A O 1
ATOM 7880 N N . TYR A 1 989 ? -60.349 -52.859 23.433 1.00 54.75 989 TYR A N 1
ATOM 7881 C CA . TYR A 1 989 ? -61.293 -53.189 22.365 1.00 54.75 989 TYR A CA 1
ATOM 7882 C C . TYR A 1 989 ? -62.752 -52.989 22.805 1.00 54.75 989 TYR A C 1
ATOM 7884 O O . TYR A 1 989 ? -63.506 -52.345 22.076 1.00 54.75 989 TYR A O 1
ATOM 7892 N N . GLN A 1 990 ? -63.127 -53.425 24.016 1.00 53.81 990 GLN A N 1
ATOM 7893 C CA . GLN A 1 990 ? -64.484 -53.227 24.558 1.00 53.81 990 GLN A CA 1
ATOM 7894 C C . GLN A 1 990 ? -64.843 -51.745 24.750 1.00 53.81 990 GLN A C 1
ATOM 7896 O O . GLN A 1 990 ? -65.946 -51.321 24.414 1.00 53.81 990 GLN A O 1
ATOM 7901 N N . LYS A 1 991 ? -63.884 -50.919 25.188 1.00 54.28 991 LYS A N 1
ATOM 7902 C CA . LYS A 1 991 ? -64.102 -49.475 25.391 1.00 54.28 991 LYS A CA 1
ATOM 7903 C C . LYS A 1 991 ? -64.309 -48.688 24.085 1.00 54.28 991 LYS A C 1
ATOM 7905 O O . LYS A 1 991 ? -64.819 -47.579 24.114 1.00 54.28 991 LYS A O 1
ATOM 7910 N N . LYS A 1 992 ? -63.910 -49.246 22.933 1.00 52.75 992 LYS A N 1
ATOM 7911 C CA . LYS A 1 992 ? -64.013 -48.608 21.604 1.00 52.75 992 LYS A CA 1
ATOM 7912 C C . LYS A 1 992 ? -65.312 -48.937 20.862 1.00 52.75 992 LYS A C 1
ATOM 7914 O O . LYS A 1 992 ? -65.623 -48.276 19.870 1.00 52.75 992 LYS A O 1
ATOM 7919 N N . THR A 1 993 ? -66.028 -49.973 21.296 1.00 52.09 993 THR A N 1
ATOM 7920 C CA . THR A 1 993 ? -67.316 -50.398 20.730 1.00 52.09 993 THR A CA 1
ATOM 7921 C C . THR A 1 993 ? -68.510 -49.681 21.362 1.00 52.09 993 THR A C 1
ATOM 7923 O O . THR A 1 993 ? -69.475 -49.441 20.643 1.00 52.09 993 THR A O 1
ATOM 7926 N N . ASP A 1 994 ? -68.414 -49.244 22.623 1.00 52.72 994 ASP A N 1
ATOM 7927 C CA . ASP A 1 994 ? -69.488 -48.496 23.306 1.00 52.72 994 ASP A CA 1
ATOM 7928 C C . ASP A 1 994 ? -69.636 -47.037 22.818 1.00 52.72 994 ASP A C 1
ATOM 7930 O O . ASP A 1 994 ? -70.740 -46.504 22.787 1.00 52.72 994 ASP A O 1
ATOM 7934 N N . ASP A 1 995 ? -68.567 -46.397 22.329 1.00 50.81 995 ASP A N 1
ATOM 7935 C CA . ASP A 1 995 ? -68.590 -44.985 21.890 1.00 50.81 995 ASP A CA 1
ATOM 7936 C C . ASP A 1 995 ? -69.215 -44.745 20.488 1.00 50.81 995 ASP A C 1
ATOM 7938 O O . ASP A 1 995 ? -69.170 -43.628 19.966 1.00 50.81 995 ASP A O 1
ATOM 7942 N N . LYS A 1 996 ? -69.785 -45.768 19.825 1.00 49.50 996 LYS A N 1
ATOM 7943 C CA . LYS A 1 996 ? -70.345 -45.654 18.454 1.00 49.50 996 LYS A CA 1
ATOM 7944 C C . LYS A 1 996 ? -71.871 -45.696 18.337 1.00 49.50 996 LYS A C 1
ATOM 7946 O O . LYS A 1 996 ? -72.375 -45.436 17.243 1.00 49.50 996 LYS A O 1
ATOM 7951 N N . GLU A 1 997 ? -72.614 -45.932 19.412 1.00 46.06 997 GLU A N 1
ATOM 7952 C CA . GLU A 1 997 ? -74.082 -45.887 19.403 1.00 46.06 997 GLU A CA 1
ATOM 7953 C C . GLU A 1 997 ? -74.600 -44.735 20.275 1.00 46.06 997 GLU A C 1
ATOM 7955 O O . GLU A 1 997 ? -74.938 -44.944 21.427 1.00 46.06 997 GLU A O 1
ATOM 7960 N N . HIS A 1 998 ? -74.619 -43.508 19.728 1.00 41.62 998 HIS A N 1
ATOM 7961 C CA . HIS A 1 998 ? -75.674 -42.486 19.910 1.00 41.62 998 HIS A CA 1
ATOM 7962 C C . HIS A 1 998 ? -75.212 -41.092 19.426 1.00 41.62 998 HIS A C 1
ATOM 7964 O O . HIS A 1 998 ? -74.355 -40.476 20.057 1.00 41.62 998 HIS A O 1
ATOM 7970 N N . PRO A 1 999 ? -75.804 -40.526 18.351 1.00 39.00 999 PRO A N 1
ATOM 7971 C CA . PRO A 1 999 ? -75.704 -39.102 18.050 1.00 39.00 999 PRO A CA 1
ATOM 7972 C C . PRO A 1 999 ? -76.949 -38.320 18.523 1.00 39.00 999 PRO A C 1
ATOM 7974 O O . PRO A 1 999 ? -78.078 -38.692 18.213 1.00 39.00 999 PRO A O 1
ATOM 7977 N N . SER A 1 1000 ? -76.688 -37.200 19.208 1.00 35.22 1000 SER A N 1
ATOM 7978 C CA . SER A 1 1000 ? -77.531 -36.006 19.447 1.00 35.22 1000 SER A CA 1
ATOM 7979 C C . SER A 1 1000 ? -78.925 -36.155 20.082 1.00 35.22 1000 SER A C 1
ATOM 7981 O O . SER A 1 1000 ? -79.871 -36.535 19.393 1.00 35.22 1000 SER A O 1
ATOM 7983 N N . VAL A 1 1001 ? -79.065 -35.647 21.319 1.00 32.03 1001 VAL A N 1
ATOM 7984 C CA . VAL A 1 1001 ? -79.831 -34.418 21.653 1.00 32.03 1001 VAL A CA 1
ATOM 7985 C C . VAL A 1 1001 ? -79.051 -33.627 22.695 1.00 32.03 1001 VAL A C 1
ATOM 7987 O O . VAL A 1 1001 ? -78.570 -34.268 23.654 1.00 32.03 1001 VAL A O 1
#

Radius of gyration: 62.49 Å; Cα contacts (8 Å, |Δi|>4): 1323; chains: 1; bounding box: 135×107×165 Å

Secondary structure (DSSP, 8-state):
--------------------HHHHHHT-TTSSHHHHHHHHHHHHHHHHHHHGGGGGS-EEEETTTTEEEE-HHHHHHHHHHHHHHHHHHHHHHHHHHHHHHHSS-TTTTTT--SHHHHHHHHHSTHHHHHHHH--HHHHHHHHHHHHHTT---HHHHHHHHHHHHHHHHHHHHHHHHHHHHHHHH-TTSPPPHHHHHHHHHHHHHHHHHHHHHHHHHHHHHHHHHHHHHH--GGGT--GGG-BTT-------THHHHHHS-BTTB-TTT---GGGHHHHHTTGGG---HHHHHHHHHHHHHHHHHTTTTT----S-HHHHHHHHHHHHHHHHHHHHHHHHHHHHHHHHHHHHHHHHHHHHHHHHHHHHHHHHHHHHHHTT--GGGHHHHHHHHHHHHHTT----GGGGGGGS-HHHHHHHHHHSHHHHHHTSTTTTTS-HHHHHHHHHH-EEEEE-TT-EEE-TTSB--EEEEEEES-EEEEE--TT--EEEEE--TT-EE-GGGGGGGGSSS--S-PPBPSSEEEESS-EEEEEEEHHHHHHHHHHTHHHHHHTT-----HHHHHHHHHHHHHHHTTSHHHHTS-HHHHHHHHHT-EEE--SSEEE-TTSB--EEEEEEES-EEEE-TT-SPPEEESEE-THHHHHHT-TT--SSPPBPSSEEEESS-SEEEEEEHHHHHHHHHHSGGGGPPP-------TTHHHHHHHHHHHHHH-HHHHTS-HHHHHHHHHH-EEEEE-TT-EEE-TTSB--EEEEEEESS-EEEE-TTSTT-PEEEPTT-EE-HHHHHHHHHHHTT-SS--SSPPBPSSEEEE---TT-PEEEEEEEHHHHHHHHHHSHHHHHTTSPPPB-TTS-BPPP-HHHHHHT-TTTTTS-HHHHHHHHHT-EEEEEESSBSS-PPSSSSS-----EEEEEEEEEEEEE-TT----PEE-TT-EE-HHHHH---TTS-PPP---EEEEEEEEEEEEEEHHHHHHHHHHHHHHHHHGGGS----

Sequence (1001 aa):
MENSNAVAADVHNSSTTSWPTNMKELVDPKGPFIPKWNVVFLVACLFSVLLDPFFLYIPVINDDIKCVRLDDNLKIAALVLRSATDLCYLLNIFFQVYSYSTNSSALHWRISLLPNIANTMWRSYILIDILAVLPIPQIIILIFYFKMRGCRSFGTRKLMNFIVLVHYVPRVFRIYLSCKDYSKKSSKEEIPIWLKGVLNFFLYILASHVIGAFWYFFAVQQITTCWQHACRPENGCAPNNLYCHDHHALRNIKFLDELCSVDPPNEKLFNFGIFLDILQLGILGSTNYFEKFSNCFCWGLRNLSSLGSNLNPSINAWENTFVAFISIIGLLLFLYLIGNLQTYMQLDTARLETHRWKTRIAKKMEKKGQEVQRWLFKNGIPSSIKSEIMVKVEVELKENKDVNVENILSILPSYLQSYIKSRMPLSRLKQVPLLENMDEGVLKAISEYLKPEKYTKNDIIIREKEPLQMMIFIVSGLVTIKLSDCSRTMQLSAETADKVYGEKLLTWPAWTSFPSVYPVATESLRADGDVEALVLMASDMVDLGLKFKSNFLNKGITRLTDDEWELLESDRVSVLKKVRNLETMNTSVLKAISENLKPMNCDGCVITEGKPLGMMVFAMSGSISLKKEGDIRSEKRQFYGEELLDWVLDTSFPAIVPISTHGVFIDNANNVLVLTAKDLGGVVSNFKSHFSKEITIPTDSSSDLCAIVGLTWLKRGTSIFQHMDEEVLKVISKHLKLMSYSEDTYVVRENEPLENMFIFVGGSSMSTESAHRPFKVKSLGIGDFYGEDLVYWVTNWTASHTNFPDKLPSSTSEVKVGIDNTGNAGVLVLSADDLKSIVSEFRWHFFKQTALPVNSEGKLSTFDPLATLSEVPELQAMDQKTLEEIHRSLIPMRYNNTPLLSPKDEMQRLPELDKMVLIVSGVASLVGIEGGEREYSYLGAYVGNIVLKGLRPNGSFYTCPDWFEAVGEVEALILRGDALIRFISELTYQKKTDDKEHPSV

Nearest PDB structures (foldseek):
  8vtb-assembly1_A  TM=4.327E-01  e=2.615E-12  Spirochaeta thermophila
  7rhl-assembly1_D  TM=3.757E-01  e=5.878E-14  Homo sapiens
  8eow-assembly1_A  TM=3.573E-01  e=4.077E-14  Rattus norvegicus
  8vt9-assembly1_A  TM=4.240E-01  e=7.487E-12  Spirochaeta thermophila
  6wel-assembly1_A  TM=3.389E-01  e=4.077E-14  Caenorhabditis elegans

Solvent-accessible surface area (backbone atoms only — not comparable to full-atom values): 57309 Å² total; per-residue (Å²): 140,81,88,84,86,88,87,86,83,89,89,81,92,72,92,74,86,74,73,63,70,71,60,56,59,54,48,28,88,87,36,82,48,46,66,53,47,54,53,55,47,50,52,42,50,55,51,43,65,69,48,57,46,50,69,42,63,22,64,24,40,39,73,96,77,66,19,46,41,71,38,62,68,57,45,52,50,44,51,52,56,48,52,56,37,40,49,52,50,53,51,51,48,48,52,55,57,48,45,54,59,72,76,46,63,92,74,62,71,80,77,54,84,63,72,60,54,56,58,48,44,71,75,40,71,48,61,45,50,52,58,40,55,54,60,53,59,64,51,46,55,57,49,44,60,65,45,63,43,75,61,88,57,69,66,60,57,52,52,52,55,49,49,48,57,57,54,48,47,38,47,57,50,48,50,53,50,53,54,53,49,52,64,64,72,35,80,88,53,79,78,56,68,65,59,56,52,50,52,51,50,47,54,52,54,50,50,15,42,46,49,9,29,49,48,55,36,48,33,56,51,50,55,53,47,44,48,48,70,62,35,35,70,92,73,79,32,61,65,54,64,44,33,74,81,62,87,80,75,96,69,79,60,65,60,46,51,70,49,54,33,66,82,76,66,44,64,90,72,46,67,60,37,73,36,41,67,53,58,65,68,47,51,52,53,52,87,54,62,66,64,47,47,51,56,27,29,51,54,18,40,52,32,33,75,51,37,33,74,86,64,60,59,44,93,48,68,68,51,46,52,50,49,54,47,40,24,53,52,18,49,53,53,49,53,52,46,52,56,48,52,54,52,50,52,52,50,52,51,52,50,52,49,51,51,51,50,53,51,51,51,51,53,50,49,54,55,48,52,52,52,46,51,53,50,30,46,75,40,45,37,56,75,81,54,48,63,65,52,47,56,47,51,50,52,42,50,73,71,70,44,84,82,56,70,93,56,42,62,80,74,43,56,71,68,58,35,51,55,50,54,59,43,26,54,56,47,48,45,42,69,36,83,93,40,47,86,53,59,65,71,55,47,49,54,55,42,73,58,44,41,66,47,80,40,45,62,69,38,74,78,41,53,50,78,34,67,41,57,49,26,39,35,35,42,37,50,38,42,36,41,43,49,87,61,88,95,55,87,54,80,45,82,45,88,40,60,79,43,74,45,46,68,68,57,73,57,51,46,56,44,97,64,79,62,100,64,58,56,65,27,85,42,25,35,28,25,70,29,65,24,38,27,34,35,37,45,46,74,60,41,51,57,51,22,69,76,42,35,67,66,51,50,74,69,64,65,63,77,74,55,67,71,69,53,48,58,62,50,43,58,53,41,54,57,47,41,71,38,82,87,46,50,82,52,58,70,72,56,48,50,54,53,47,73,57,49,39,82,57,94,74,90,45,76,78,42,54,52,78,35,70,43,61,46,29,42,35,37,79,42,65,41,34,34,35,35,44,96,91,55,92,68,67,48,77,37,46,59,50,49,70,65,54,61,60,54,73,49,44,96,78,62,66,94,68,66,55,63,28,85,39,23,32,32,54,80,67,47,90,41,34,35,36,37,39,53,68,58,51,48,58,46,43,71,76,44,49,86,81,53,69,77,94,79,91,81,82,95,77,77,90,66,57,61,56,33,56,52,38,38,57,36,45,46,66,40,42,76,71,49,53,76,45,60,65,71,59,42,50,54,54,20,67,60,47,41,85,44,75,43,58,63,71,37,74,80,41,56,53,68,38,66,46,57,54,32,40,32,34,69,42,57,24,51,33,34,37,43,33,92,92,50,87,82,59,73,47,76,55,52,75,44,39,56,50,46,64,65,54,55,53,50,57,42,58,44,61,69,76,45,96,73,83,74,96,73,62,58,57,29,86,36,26,29,36,34,34,89,49,103,65,53,50,25,32,32,36,37,37,43,49,65,60,48,52,51,51,44,68,75,45,48,69,68,54,46,66,79,77,60,76,74,52,46,102,84,77,46,74,72,82,87,60,71,68,63,54,52,58,68,36,78,90,49,52,82,54,56,72,70,57,53,54,53,52,59,73,56,51,42,79,50,77,40,59,67,35,58,80,55,70,76,74,81,73,95,90,65,87,57,78,80,55,56,35,40,34,33,71,35,48,36,32,33,45,51,52,87,79,71,65,81,72,48,73,46,47,65,70,44,72,50,48,72,63,68,75,75,23,70,43,103,85,75,51,74,70,78,78,86,62,39,37,32,25,59,48,63,25,34,30,37,33,37,50,38,74,63,51,52,55,61,54,53,56,55,60,53,57,64,63,62,65,78,72,78,81,85,88,134

Organism: Rubus argutus (NCBI:txid59490)